Protein AF-0000000086154107 (afdb_homodimer)

Sequence (878 aa):
MSIAVGPAGKVGDGVNAYYVYKVTSDTFSIEPIQVDRRYSDFLWLHTQLAKQCAGYIIPPLPAKVVPLLQGSEFLERRRSGLERFLRKVVEHDELKNTNYFRSFLECSPVELTALKAASQKAETSTSGNGSPGSSSSGALAHMAQKSQQLNSWWGKAYQRMAENDKVKLLAAKAGRDLTGVNTIEDPDFDRVLKYVSELNALVKSMQTRAQNAHKANKLAAGAYCELIECMNTIADVEESLSTSSSTASSDFGAVLALLDTRARLMDSELAEFSESIEYFARWVSAVMNAINVREDRRLTYQAKLAAKGKDANNNASQDVLEAKDEYERVHQRVMTEIQRFQAEKAIEIRRMFAQYAKVQMLCTTEMSEVLTVSNKALEQPVTTQQFTTRFSKTGEPGNNEANEMEEAMRKMDIRKPETTTAVNKVDPEGNEQYSDVCLMSIAVGPAGKVGDGVNAYYVYKVTSDTFSIEPIQVDRRYSDFLWLHTQLAKQCAGYIIPPLPAKVVPLLQGSEFLERRRSGLERFLRKVVEHDELKNTNYFRSFLECSPVELTALKAASQKAETSTSGNGSPGSSSSGALAHMAQKSQQLNSWWGKAYQRMAENDKVKLLAAKAGRDLTGVNTIEDPDFDRVLKYVSELNALVKSMQTRAQNAHKANKLAAGAYCELIECMNTIADVEESLSTSSSTASSDFGAVLALLDTRARLMDSELAEFSESIEYFARWVSAVMNAINVREDRRLTYQAKLAAKGKDANNNASQDVLEAKDEYERVHQRVMTEIQRFQAEKAIEIRRMFAQYAKVQMLCTTEMSEVLTVSNKALEQPVTTQQFTTRFSKTGEPGNNEANEMEEAMRKMDIRKPETTTAVNKVDPEGNEQYSDVCL

Structure (mmCIF, N/CA/C/O backbone):
data_AF-0000000086154107-model_v1
#
loop_
_entity.id
_entity.type
_entity.pdbx_description
1 polymer 'PX domain-containing protein'
#
loop_
_atom_site.group_PDB
_atom_site.id
_atom_site.type_symbol
_atom_site.label_atom_id
_atom_site.label_alt_id
_atom_site.label_comp_id
_atom_site.label_asym_id
_atom_site.label_entity_id
_atom_site.label_seq_id
_atom_site.pdbx_PDB_ins_code
_atom_site.Cartn_x
_atom_site.Cartn_y
_atom_site.Cartn_z
_atom_site.occupancy
_atom_site.B_iso_or_equiv
_atom_site.auth_seq_id
_atom_site.auth_comp_id
_atom_site.auth_asym_id
_atom_site.auth_atom_id
_atom_site.pdbx_PDB_model_num
ATOM 1 N N . MET A 1 1 ? -8.734 -27.547 -32.438 1 66.56 1 MET A N 1
ATOM 2 C CA . MET A 1 1 ? -9.531 -28 -31.312 1 66.56 1 MET A CA 1
ATOM 3 C C . MET A 1 1 ? -9.75 -26.859 -30.312 1 66.56 1 MET A C 1
ATOM 5 O O . MET A 1 1 ? -8.805 -26.141 -29.984 1 66.56 1 MET A O 1
ATOM 9 N N . SER A 1 2 ? -11.117 -26.547 -30.141 1 84.19 2 SER A N 1
ATOM 10 C CA . SER A 1 2 ? -11.445 -25.391 -29.312 1 84.19 2 SER A CA 1
ATOM 11 C C . SER A 1 2 ? -12.227 -25.812 -28.078 1 84.19 2 SER A C 1
ATOM 13 O O . SER A 1 2 ? -13.109 -26.672 -28.156 1 84.19 2 SER A O 1
ATOM 15 N N . ILE A 1 3 ? -11.742 -25.5 -26.859 1 92.56 3 ILE A N 1
ATOM 16 C CA . ILE A 1 3 ? -12.469 -25.766 -25.609 1 92.56 3 ILE A CA 1
ATOM 17 C C . ILE A 1 3 ? -12.672 -24.453 -24.859 1 92.56 3 ILE A C 1
ATOM 19 O O . ILE A 1 3 ? -11.742 -23.656 -24.734 1 92.56 3 ILE A O 1
ATOM 23 N N . ALA A 1 4 ? -13.945 -24.234 -24.469 1 93.62 4 ALA A N 1
ATOM 24 C CA . ALA A 1 4 ? -14.273 -23.031 -23.719 1 93.62 4 ALA A CA 1
ATOM 25 C C . ALA A 1 4 ? -15.195 -23.344 -22.547 1 93.62 4 ALA A C 1
ATOM 27 O O . ALA A 1 4 ? -16.031 -24.25 -22.625 1 93.62 4 ALA A O 1
ATOM 28 N N . VAL A 1 5 ? -14.922 -22.625 -21.453 1 95.75 5 VAL A N 1
ATOM 29 C CA . VAL A 1 5 ? -15.789 -22.719 -20.297 1 95.75 5 VAL A CA 1
ATOM 30 C C . VAL A 1 5 ? -16.562 -21.406 -20.125 1 95.75 5 VAL A C 1
ATOM 32 O O . VAL A 1 5 ? -15.969 -20.344 -20.016 1 95.75 5 VAL A O 1
ATOM 35 N N . GLY A 1 6 ? -17.844 -21.5 -20.125 1 92.94 6 GLY A N 1
ATOM 36 C CA . GLY A 1 6 ? -18.688 -20.328 -20 1 92.94 6 GLY A CA 1
ATOM 37 C C . GLY A 1 6 ? -18.875 -19.875 -18.562 1 92.94 6 GLY A C 1
ATOM 38 O O . GLY A 1 6 ? -18.375 -20.531 -17.641 1 92.94 6 GLY A O 1
ATOM 39 N N . PRO A 1 7 ? -19.609 -18.766 -18.375 1 90.12 7 PRO A N 1
ATOM 40 C CA . PRO A 1 7 ? -19.828 -18.219 -17.031 1 90.12 7 PRO A CA 1
ATOM 41 C C . PRO A 1 7 ? -20.641 -19.156 -16.141 1 90.12 7 PRO A C 1
ATOM 43 O O . PRO A 1 7 ? -21.453 -19.938 -16.641 1 90.12 7 PRO A O 1
ATOM 46 N N . ALA A 1 8 ? -20.406 -18.938 -14.859 1 89.62 8 ALA A N 1
ATOM 47 C CA . ALA A 1 8 ? -21.094 -19.766 -13.875 1 89.62 8 ALA A CA 1
ATOM 48 C C . ALA A 1 8 ? -22.562 -19.406 -13.797 1 89.62 8 ALA A C 1
ATOM 50 O O . ALA A 1 8 ? -22.922 -18.234 -13.789 1 89.62 8 ALA A O 1
ATOM 51 N N . GLY A 1 9 ? -23.344 -20.422 -13.812 1 90.88 9 GLY A N 1
ATOM 52 C CA . GLY A 1 9 ? -24.766 -20.266 -13.555 1 90.88 9 GLY A CA 1
ATOM 53 C C . GLY A 1 9 ? -25.219 -20.922 -12.266 1 90.88 9 GLY A C 1
ATOM 54 O O . GLY A 1 9 ? -24.844 -22.047 -11.977 1 90.88 9 GLY A O 1
ATOM 55 N N . LYS A 1 10 ? -25.906 -20.188 -11.562 1 89.62 10 LYS A N 1
ATOM 56 C CA . LYS A 1 10 ? -26.391 -20.719 -10.289 1 89.62 10 LYS A CA 1
ATOM 57 C C . LYS A 1 10 ? -27.594 -21.625 -10.492 1 89.62 10 LYS A C 1
ATOM 59 O O . LYS A 1 10 ? -28.516 -21.281 -11.242 1 89.62 10 LYS A O 1
ATOM 64 N N . VAL A 1 11 ? -27.547 -22.703 -9.898 1 90.44 11 VAL A N 1
ATOM 65 C CA . VAL A 1 11 ? -28.656 -23.641 -9.953 1 90.44 11 VAL A CA 1
ATOM 66 C C . VAL A 1 11 ? -29.141 -23.953 -8.539 1 90.44 11 VAL A C 1
ATOM 68 O O . VAL A 1 11 ? -28.344 -24.219 -7.645 1 90.44 11 VAL A O 1
ATOM 71 N N . GLY A 1 12 ? -30.359 -23.922 -8.453 1 86.81 12 GLY A N 1
ATOM 72 C CA . GLY A 1 12 ? -30.938 -24.234 -7.164 1 86.81 12 GLY A CA 1
ATOM 73 C C . GLY A 1 12 ? -31.047 -23.031 -6.242 1 86.81 12 GLY A C 1
ATOM 74 O O . GLY A 1 12 ? -30.719 -21.922 -6.633 1 86.81 12 GLY A O 1
ATOM 75 N N . ASP A 1 13 ? -31.75 -23.281 -5.109 1 83.81 13 ASP A N 1
ATOM 76 C CA . ASP A 1 13 ? -31.984 -22.203 -4.145 1 83.81 13 ASP A CA 1
ATOM 77 C C . ASP A 1 13 ? -31.438 -22.594 -2.764 1 83.81 13 ASP A C 1
ATOM 79 O O . ASP A 1 13 ? -31.297 -23.766 -2.451 1 83.81 13 ASP A O 1
ATOM 83 N N . GLY A 1 14 ? -31.078 -21.547 -2.047 1 78.25 14 GLY A N 1
ATOM 84 C CA . GLY A 1 14 ? -30.703 -21.719 -0.652 1 78.25 14 GLY A CA 1
ATOM 85 C C . GLY A 1 14 ? -29.344 -22.375 -0.475 1 78.25 14 GLY A C 1
ATOM 86 O O . GLY A 1 14 ? -28.406 -22.062 -1.206 1 78.25 14 GLY A O 1
ATOM 87 N N . VAL A 1 15 ? -29.266 -23.328 0.514 1 77.69 15 VAL A N 1
ATOM 88 C CA . VAL A 1 15 ? -28 -23.938 0.942 1 77.69 15 VAL A CA 1
ATOM 89 C C . VAL A 1 15 ? -27.562 -25 -0.064 1 77.69 15 VAL A C 1
ATOM 91 O O . VAL A 1 15 ? -26.391 -25.328 -0.161 1 77.69 15 VAL A O 1
ATOM 94 N N . ASN A 1 16 ? -28.516 -25.562 -0.852 1 81.62 16 ASN A N 1
ATOM 95 C CA . ASN A 1 16 ? -28.203 -26.625 -1.789 1 81.62 16 ASN A CA 1
ATOM 96 C C . ASN A 1 16 ? -27.875 -26.078 -3.178 1 81.62 16 ASN A C 1
ATOM 98 O O . ASN A 1 16 ? -27.688 -26.859 -4.121 1 81.62 16 ASN A O 1
ATOM 102 N N . ALA A 1 17 ? -27.75 -24.797 -3.166 1 87.38 17 ALA A N 1
ATOM 103 C CA . ALA A 1 17 ? -27.453 -24.172 -4.457 1 87.38 17 ALA A CA 1
ATOM 104 C C . ALA A 1 17 ? -26.016 -24.453 -4.895 1 87.38 17 ALA A C 1
ATOM 106 O O . ALA A 1 17 ? -25.125 -24.609 -4.055 1 87.38 17 ALA A O 1
ATOM 107 N N . TYR A 1 18 ? -25.891 -24.703 -6.176 1 86.81 18 TYR A N 1
ATOM 108 C CA . TYR A 1 18 ? -24.547 -24.891 -6.707 1 86.81 18 TYR A CA 1
ATOM 109 C C . TYR A 1 18 ? -24.391 -24.188 -8.047 1 86.81 18 TYR A C 1
ATOM 111 O O . TYR A 1 18 ? -25.375 -23.734 -8.633 1 86.81 18 TYR A O 1
ATOM 119 N N . TYR A 1 19 ? -23.141 -24.078 -8.484 1 90.94 19 TYR A N 1
ATOM 120 C CA . TYR A 1 19 ? -22.859 -23.406 -9.75 1 90.94 19 TYR A CA 1
ATOM 121 C C . TYR A 1 19 ? -22.484 -24.406 -10.828 1 90.94 19 TYR A C 1
ATOM 123 O O . TYR A 1 19 ? -21.797 -25.391 -10.555 1 90.94 19 TYR A O 1
ATOM 131 N N . VAL A 1 20 ? -23 -24.094 -11.977 1 94.56 20 VAL A N 1
ATOM 132 C CA . VAL A 1 20 ? -22.719 -24.938 -13.133 1 94.56 20 VAL A CA 1
ATOM 133 C C . VAL A 1 20 ? -22.016 -24.125 -14.211 1 94.56 20 VAL A C 1
ATOM 135 O O . VAL A 1 20 ? -22.312 -22.953 -14.406 1 94.56 20 VAL A O 1
ATOM 138 N N . TYR A 1 21 ? -21.062 -24.766 -14.875 1 96 21 TYR A N 1
ATOM 139 C CA . TYR A 1 21 ? -20.328 -24.156 -15.977 1 96 21 TYR A CA 1
ATOM 140 C C . TYR A 1 21 ? -20.672 -24.828 -17.297 1 96 21 TYR A C 1
ATOM 142 O O . TYR A 1 21 ? -20.719 -26.062 -17.375 1 96 21 TYR A O 1
ATOM 150 N N . LYS A 1 22 ? -20.859 -24 -18.266 1 96.5 22 LYS A N 1
ATOM 151 C CA . LYS A 1 22 ? -21.094 -24.531 -19.609 1 96.5 22 LYS A CA 1
ATOM 152 C C . LYS A 1 22 ? -19.766 -24.766 -20.344 1 96.5 22 LYS A C 1
ATOM 154 O O . LYS A 1 22 ? -19.031 -23.828 -20.609 1 96.5 22 LYS A O 1
ATOM 159 N N . VAL A 1 23 ? -19.547 -26.016 -20.656 1 97.5 23 VAL A N 1
ATOM 160 C CA . VAL A 1 23 ? -18.312 -26.375 -21.359 1 97.5 23 VAL A CA 1
ATOM 161 C C . VAL A 1 23 ? -18.625 -26.656 -22.828 1 97.5 23 VAL A C 1
ATOM 163 O O . VAL A 1 23 ? -19.453 -27.516 -23.141 1 97.5 23 VAL A O 1
ATOM 166 N N . THR A 1 24 ? -17.969 -25.922 -23.688 1 96.06 24 THR A N 1
ATOM 167 C CA . THR A 1 24 ? -18.141 -26.109 -25.125 1 96.06 24 THR A CA 1
ATOM 168 C C . THR A 1 24 ? -16.859 -26.609 -25.766 1 96.06 24 THR A C 1
ATOM 170 O O . THR A 1 24 ? -15.789 -26.031 -25.562 1 96.06 24 THR A O 1
ATOM 173 N N . SER A 1 25 ? -16.969 -27.703 -26.484 1 94.94 25 SER A N 1
ATOM 174 C CA . SER A 1 25 ? -15.766 -28.25 -27.109 1 94.94 25 SER A CA 1
ATOM 175 C C . SER A 1 25 ? -16.078 -28.906 -28.438 1 94.94 25 SER A C 1
ATOM 177 O O . SER A 1 25 ? -17.156 -29.484 -28.609 1 94.94 25 SER A O 1
ATOM 179 N N . ASP A 1 26 ? -15.188 -28.812 -29.391 1 91.81 26 ASP A N 1
ATOM 180 C CA . ASP A 1 26 ? -15.273 -29.5 -30.672 1 91.81 26 ASP A CA 1
ATOM 181 C C . ASP A 1 26 ? -14.117 -30.484 -30.844 1 91.81 26 ASP A C 1
ATOM 183 O O . ASP A 1 26 ? -13.734 -30.797 -31.969 1 91.81 26 ASP A O 1
ATOM 187 N N . THR A 1 27 ? -13.617 -30.938 -29.812 1 87.75 27 THR A N 1
ATOM 188 C CA . THR A 1 27 ? -12.422 -31.766 -29.812 1 87.75 27 THR A CA 1
ATOM 189 C C . THR A 1 27 ? -12.695 -33.094 -30.5 1 87.75 27 THR A C 1
ATOM 191 O O . THR A 1 27 ? -11.859 -33.594 -31.266 1 87.75 27 THR A O 1
ATOM 194 N N . PHE A 1 28 ? -13.828 -33.719 -30.297 1 88.5 28 PHE A N 1
ATOM 195 C CA . PHE A 1 28 ? -14.07 -35.094 -30.781 1 88.5 28 PHE A CA 1
ATOM 196 C C . PHE A 1 28 ? -15.258 -35.125 -31.734 1 88.5 28 PHE A C 1
ATOM 198 O O . PHE A 1 28 ? -15.773 -36.188 -32.062 1 88.5 28 PHE A O 1
ATOM 205 N N . SER A 1 29 ? -15.734 -33.938 -31.969 1 85.94 29 SER A N 1
ATOM 206 C CA . SER A 1 29 ? -16.891 -33.875 -32.844 1 85.94 29 SER A CA 1
ATOM 207 C C . SER A 1 29 ? -16.781 -32.688 -33.812 1 85.94 29 SER A C 1
ATOM 209 O O . SER A 1 29 ? -16.078 -31.719 -33.531 1 85.94 29 SER A O 1
ATOM 211 N N . ILE A 1 30 ? -17.406 -32.812 -34.906 1 85.06 30 ILE A N 1
ATOM 212 C CA . ILE A 1 30 ? -17.406 -31.781 -35.906 1 85.06 30 ILE A CA 1
ATOM 213 C C . ILE A 1 30 ? -18.188 -30.578 -35.438 1 85.06 30 ILE A C 1
ATOM 215 O O . ILE A 1 30 ? -17.75 -29.438 -35.562 1 85.06 30 ILE A O 1
ATOM 219 N N . GLU A 1 31 ? -19.359 -30.969 -34.875 1 89.38 31 GLU A N 1
ATOM 220 C CA . GLU A 1 31 ? -20.141 -29.891 -34.281 1 89.38 31 GLU A CA 1
ATOM 221 C C . GLU A 1 31 ? -19.797 -29.719 -32.781 1 89.38 31 GLU A C 1
ATOM 223 O O . GLU A 1 31 ? -19.625 -30.703 -32.062 1 89.38 31 GLU A O 1
ATOM 228 N N . PRO A 1 32 ? -19.656 -28.469 -32.469 1 91.88 32 PRO A N 1
ATOM 229 C CA . PRO A 1 32 ? -19.344 -28.234 -31.062 1 91.88 32 PRO A CA 1
ATOM 230 C C . PRO A 1 32 ? -20.391 -28.797 -30.109 1 91.88 32 PRO A C 1
ATOM 232 O O . PRO A 1 32 ? -21.594 -28.688 -30.391 1 91.88 32 PRO A O 1
ATOM 235 N N . ILE A 1 33 ? -20 -29.469 -29.094 1 93.69 33 ILE A N 1
ATOM 236 C CA . ILE A 1 33 ? -20.859 -30.016 -28.062 1 93.69 33 ILE A CA 1
ATOM 237 C C . ILE A 1 33 ? -20.781 -29.156 -26.812 1 93.69 33 ILE A C 1
ATOM 239 O O . ILE A 1 33 ? -19.703 -28.703 -26.422 1 93.69 33 ILE A O 1
ATOM 243 N N . GLN A 1 34 ? -21.922 -28.906 -26.266 1 95.94 34 GLN A N 1
ATOM 244 C CA . GLN A 1 34 ? -21.984 -28.125 -25.031 1 95.94 34 GLN A CA 1
ATOM 245 C C . GLN A 1 34 ? -22.562 -28.953 -23.891 1 95.94 34 GLN A C 1
ATOM 247 O O . GLN A 1 34 ? -23.625 -29.578 -24.016 1 95.94 34 GLN A O 1
ATOM 252 N N . VAL A 1 35 ? -21.875 -28.984 -22.797 1 96.81 35 VAL A N 1
ATOM 253 C CA . VAL A 1 35 ? -22.328 -29.75 -21.641 1 96.81 35 VAL A CA 1
ATOM 254 C C . VAL A 1 35 ? -22.234 -28.906 -20.375 1 96.81 35 VAL A C 1
ATOM 256 O O . VAL A 1 35 ? -21.406 -27.984 -20.297 1 96.81 35 VAL A O 1
ATOM 259 N N . ASP A 1 36 ? -23.062 -29.266 -19.359 1 96.5 36 ASP A N 1
ATOM 260 C CA . ASP A 1 36 ? -23.031 -28.609 -18.047 1 96.5 36 ASP A CA 1
ATOM 261 C C . ASP A 1 36 ? -22.172 -29.406 -17.062 1 96.5 36 ASP A C 1
ATOM 263 O O . ASP A 1 36 ? -22.391 -30.609 -16.875 1 96.5 36 ASP A O 1
ATOM 267 N N . ARG A 1 37 ? -21.266 -28.688 -16.5 1 97.69 37 ARG A N 1
ATOM 268 C CA . ARG A 1 37 ? -20.375 -29.344 -15.539 1 97.69 37 ARG A CA 1
ATOM 269 C C . ARG A 1 37 ? -20.281 -28.531 -14.25 1 97.69 37 ARG A C 1
ATOM 271 O O . ARG A 1 37 ? -20.25 -27.297 -14.289 1 97.69 37 ARG A O 1
ATOM 278 N N . ARG A 1 38 ? -20.234 -29.219 -13.133 1 94.38 38 ARG A N 1
ATOM 279 C CA . ARG A 1 38 ? -19.938 -28.609 -11.836 1 94.38 38 ARG A CA 1
ATOM 280 C C . ARG A 1 38 ? -18.469 -28.797 -11.469 1 94.38 38 ARG A C 1
ATOM 282 O O . ARG A 1 38 ? -17.766 -29.578 -12.094 1 94.38 38 ARG A O 1
ATOM 289 N N . TYR A 1 39 ? -18.047 -28.047 -10.469 1 94.19 39 TYR A N 1
ATOM 290 C CA . TYR A 1 39 ? -16.656 -28.172 -10.031 1 94.19 39 TYR A CA 1
ATOM 291 C C . TYR A 1 39 ? -16.344 -29.609 -9.633 1 94.19 39 TYR A C 1
ATOM 293 O O . TYR A 1 39 ? -15.258 -30.125 -9.938 1 94.19 39 TYR A O 1
ATOM 301 N N . SER A 1 40 ? -17.266 -30.266 -9.008 1 93.81 40 SER A N 1
ATOM 302 C CA . SER A 1 40 ? -17.062 -31.641 -8.562 1 93.81 40 SER A CA 1
ATOM 303 C C . SER A 1 40 ? -16.828 -32.562 -9.734 1 93.81 40 SER A C 1
ATOM 305 O O . SER A 1 40 ? -16.125 -33.594 -9.602 1 93.81 40 SER A O 1
ATOM 307 N N . ASP A 1 41 ? -17.359 -32.219 -10.859 1 96.81 41 ASP A N 1
ATOM 308 C CA . ASP A 1 41 ? -17.125 -33.031 -12.062 1 96.81 41 ASP A CA 1
ATOM 309 C C . ASP A 1 41 ? -15.688 -32.875 -12.547 1 96.81 41 ASP A C 1
ATOM 311 O O . ASP A 1 41 ? -15.062 -33.844 -12.969 1 96.81 41 ASP A O 1
ATOM 315 N N . PHE A 1 42 ? -15.242 -31.672 -12.508 1 97.56 42 PHE A N 1
ATOM 316 C CA . PHE A 1 42 ? -13.844 -31.422 -12.867 1 97.56 42 PHE A CA 1
ATOM 317 C C . PHE A 1 42 ? -12.906 -32.188 -11.93 1 97.56 42 PHE A C 1
ATOM 319 O O . PHE A 1 42 ? -11.906 -32.75 -12.367 1 97.56 42 PHE A O 1
ATOM 326 N N . LEU A 1 43 ? -13.273 -32.156 -10.68 1 96.12 43 LEU A N 1
ATOM 327 C CA . LEU A 1 43 ? -12.484 -32.875 -9.688 1 96.12 43 LEU A CA 1
ATOM 328 C C . LEU A 1 43 ? -12.453 -34.375 -9.984 1 96.12 43 LEU A C 1
ATOM 330 O O . LEU A 1 43 ? -11.406 -35 -9.883 1 96.12 43 LEU A O 1
ATOM 334 N N . TRP A 1 44 ? -13.562 -34.875 -10.32 1 96.62 44 TRP A N 1
ATOM 335 C CA . TRP A 1 44 ? -13.664 -36.281 -10.703 1 96.62 44 TRP A CA 1
ATOM 336 C C . TRP A 1 44 ? -12.758 -36.594 -11.898 1 96.62 44 TRP A C 1
ATOM 338 O O . TRP A 1 44 ? -12.008 -37.562 -11.883 1 96.62 44 TRP A O 1
ATOM 348 N N . LEU A 1 45 ? -12.875 -35.75 -12.906 1 97.62 45 LEU A N 1
ATOM 349 C CA . LEU A 1 45 ? -12.047 -35.969 -14.094 1 97.62 45 LEU A CA 1
ATOM 350 C C . LEU A 1 45 ? -10.57 -35.938 -13.734 1 97.62 45 LEU A C 1
ATOM 352 O O . LEU A 1 45 ? -9.812 -36.812 -14.172 1 97.62 45 LEU A O 1
ATOM 356 N N . HIS A 1 46 ? -10.195 -34.969 -12.969 1 97.31 46 HIS A N 1
ATOM 357 C CA . HIS A 1 46 ? -8.812 -34.844 -12.547 1 97.31 46 HIS A CA 1
ATOM 358 C C . HIS A 1 46 ? -8.336 -36.094 -11.844 1 97.31 46 HIS A C 1
ATOM 360 O O . HIS A 1 46 ? -7.242 -36.594 -12.125 1 97.31 46 HIS A O 1
ATOM 366 N N . THR A 1 47 ? -9.133 -36.656 -10.977 1 95.31 47 THR A N 1
ATOM 367 C CA . THR A 1 47 ? -8.805 -37.875 -10.219 1 95.31 47 THR A CA 1
ATOM 368 C C . THR A 1 47 ? -8.672 -39.062 -11.148 1 95.31 47 THR A C 1
ATOM 370 O O . THR A 1 47 ? -7.742 -39.875 -11 1 95.31 47 THR A O 1
ATOM 373 N N . GLN A 1 48 ? -9.57 -39.156 -12.094 1 95.38 48 GLN A N 1
ATOM 374 C CA . GLN A 1 48 ? -9.531 -40.281 -13.031 1 95.38 48 GLN A CA 1
ATOM 375 C C . GLN A 1 48 ? -8.297 -40.219 -13.914 1 95.38 48 GLN A C 1
ATOM 377 O O . GLN A 1 48 ? -7.664 -41.25 -14.188 1 95.38 48 GLN A O 1
ATOM 382 N N . LEU A 1 49 ? -7.992 -38.969 -14.344 1 96.38 49 LEU A N 1
ATOM 383 C CA . LEU A 1 49 ? -6.793 -38.781 -15.156 1 96.38 49 LEU A CA 1
ATOM 384 C C . LEU A 1 49 ? -5.543 -39.156 -14.367 1 96.38 49 LEU A C 1
ATOM 386 O O . LEU A 1 49 ? -4.637 -39.812 -14.898 1 96.38 49 LEU A O 1
ATOM 390 N N . ALA A 1 50 ? -5.508 -38.812 -13.117 1 94.06 50 ALA A N 1
ATOM 391 C CA . ALA A 1 50 ? -4.363 -39.125 -12.266 1 94.06 50 ALA A CA 1
ATOM 392 C C . ALA A 1 50 ? -4.191 -40.625 -12.094 1 94.06 50 ALA A C 1
ATOM 394 O O . ALA A 1 50 ? -3.066 -41.125 -12.062 1 94.06 50 ALA A O 1
ATOM 395 N N . LYS A 1 51 ? -5.234 -41.375 -12.031 1 91.31 51 LYS A N 1
ATOM 396 C CA . LYS A 1 51 ? -5.207 -42.844 -11.844 1 91.31 51 LYS A CA 1
ATOM 397 C C . LYS A 1 51 ? -4.809 -43.562 -13.141 1 91.31 51 LYS A C 1
ATOM 399 O O . LYS A 1 51 ? -3.977 -44.469 -13.117 1 91.31 51 LYS A O 1
ATOM 404 N N . GLN A 1 52 ? -5.371 -43.062 -14.219 1 92.12 52 GLN A N 1
ATOM 405 C CA . GLN A 1 52 ? -5.188 -43.75 -15.5 1 92.12 52 GLN A CA 1
ATOM 406 C C . GLN A 1 52 ? -3.824 -43.406 -16.109 1 92.12 52 GLN A C 1
ATOM 408 O O . GLN A 1 52 ? -3.275 -44.188 -16.875 1 92.12 52 GLN A O 1
ATOM 413 N N . CYS A 1 53 ? -3.365 -42.25 -15.781 1 93.19 53 CYS A N 1
ATOM 414 C CA . CYS A 1 53 ? -2.166 -41.75 -16.438 1 93.19 53 CYS A CA 1
ATOM 415 C C . CYS A 1 53 ? -1.042 -41.531 -15.43 1 93.19 53 CYS A C 1
ATOM 417 O O . CYS A 1 53 ? -0.504 -40.406 -15.328 1 93.19 53 CYS A O 1
ATOM 419 N N . ALA A 1 54 ? -0.643 -42.625 -14.852 1 92.06 54 ALA A N 1
ATOM 420 C CA . ALA A 1 54 ? 0.442 -42.562 -13.875 1 92.06 54 ALA A CA 1
ATOM 421 C C . ALA A 1 54 ? 1.73 -42.062 -14.523 1 92.06 54 ALA A C 1
ATOM 423 O O . ALA A 1 54 ? 2.115 -42.531 -15.602 1 92.06 54 ALA A O 1
ATOM 424 N N . GLY A 1 55 ? 2.373 -41.094 -13.898 1 93.88 55 GLY A N 1
ATOM 425 C CA . GLY A 1 55 ? 3.645 -40.594 -14.383 1 93.88 55 GLY A CA 1
ATOM 426 C C . GLY A 1 55 ? 3.51 -39.281 -15.164 1 93.88 55 GLY A C 1
ATOM 427 O O . GLY A 1 55 ? 4.492 -38.562 -15.359 1 93.88 55 GLY A O 1
ATOM 428 N N . TYR A 1 56 ? 2.357 -39.031 -15.688 1 96.06 56 TYR A N 1
ATOM 429 C CA . TYR A 1 56 ? 2.137 -37.781 -16.391 1 96.06 56 TYR A CA 1
ATOM 430 C C . TYR A 1 56 ? 1.831 -36.656 -15.406 1 96.06 56 TYR A C 1
ATOM 432 O O . TYR A 1 56 ? 1.302 -36.906 -14.32 1 96.06 56 TYR A O 1
ATOM 440 N N . ILE A 1 57 ? 2.174 -35.469 -15.781 1 97.06 57 ILE A N 1
ATOM 441 C CA . ILE A 1 57 ? 1.822 -34.312 -15 1 97.06 57 ILE A CA 1
ATOM 442 C C . ILE A 1 57 ? 0.399 -33.875 -15.336 1 97.06 57 ILE A C 1
ATOM 444 O O . ILE A 1 57 ? 0.134 -33.375 -16.438 1 97.06 57 ILE A O 1
ATOM 448 N N . ILE A 1 58 ? -0.453 -34.031 -14.398 1 97 58 ILE A N 1
ATOM 449 C CA . ILE A 1 58 ? -1.839 -33.625 -14.602 1 97 58 ILE A CA 1
ATOM 450 C C . ILE A 1 58 ? -1.993 -32.125 -14.281 1 97 58 ILE A C 1
ATOM 452 O O . ILE A 1 58 ? -1.658 -31.688 -13.18 1 97 58 ILE A O 1
ATOM 456 N N . PRO A 1 59 ? -2.5 -31.375 -15.234 1 95.81 59 PRO A N 1
ATOM 457 C CA . PRO A 1 59 ? -2.693 -29.953 -14.953 1 95.81 59 PRO A CA 1
ATOM 458 C C . PRO A 1 59 ? -3.561 -29.703 -13.719 1 95.81 59 PRO A C 1
ATOM 460 O O . PRO A 1 59 ? -4.527 -30.438 -13.492 1 95.81 59 PRO A O 1
ATOM 463 N N . PRO A 1 60 ? -3.193 -28.734 -12.953 1 95.44 60 PRO A N 1
ATOM 464 C CA . PRO A 1 60 ? -3.918 -28.531 -11.703 1 95.44 60 PRO A CA 1
ATOM 465 C C . PRO A 1 60 ? -5.262 -27.828 -11.906 1 95.44 60 PRO A C 1
ATOM 467 O O . PRO A 1 60 ? -5.422 -27.062 -12.859 1 95.44 60 PRO A O 1
ATOM 470 N N . LEU A 1 61 ? -6.125 -28.094 -10.984 1 94.81 61 LEU A N 1
ATOM 471 C CA . LEU A 1 61 ? -7.406 -27.406 -10.891 1 94.81 61 LEU A CA 1
ATOM 472 C C . LEU A 1 61 ? -7.309 -26.203 -9.953 1 94.81 61 LEU A C 1
ATOM 474 O O . LEU A 1 61 ? -6.434 -26.156 -9.086 1 94.81 61 LEU A O 1
ATOM 478 N N . PRO A 1 62 ? -8.242 -25.234 -10.25 1 91.38 62 PRO A N 1
ATOM 479 C CA . PRO A 1 62 ? -8.328 -24.172 -9.234 1 91.38 62 PRO A CA 1
ATOM 480 C C . PRO A 1 62 ? -8.68 -24.719 -7.855 1 91.38 62 PRO A C 1
ATOM 482 O O . PRO A 1 62 ? -9.266 -25.797 -7.742 1 91.38 62 PRO A O 1
ATOM 485 N N . ALA A 1 63 ? -8.258 -23.953 -6.836 1 83.56 63 ALA A N 1
ATOM 486 C CA . ALA A 1 63 ? -8.438 -24.406 -5.465 1 83.56 63 ALA A CA 1
ATOM 487 C C . ALA A 1 63 ? -9.922 -24.484 -5.102 1 83.56 63 ALA A C 1
ATOM 489 O O . ALA A 1 63 ? -10.719 -23.672 -5.582 1 83.56 63 ALA A O 1
ATOM 490 N N . LYS A 1 64 ? -10.133 -25.469 -4.297 1 78.25 64 LYS A N 1
ATOM 491 C CA . LYS A 1 64 ? -11.484 -25.594 -3.768 1 78.25 64 LYS A CA 1
ATOM 492 C C . LYS A 1 64 ? -11.734 -24.578 -2.66 1 78.25 64 LYS A C 1
ATOM 494 O O . LYS A 1 64 ? -10.898 -24.391 -1.778 1 78.25 64 LYS A O 1
ATOM 499 N N . VAL A 1 65 ? -12.5 -23.531 -2.949 1 69 65 VAL A N 1
ATOM 500 C CA . VAL A 1 65 ? -12.734 -22.516 -1.927 1 69 65 VAL A CA 1
ATOM 501 C C . VAL A 1 65 ? -14.078 -22.75 -1.249 1 69 65 VAL A C 1
ATOM 503 O O . VAL A 1 65 ? -14.992 -23.312 -1.856 1 69 65 VAL A O 1
ATOM 506 N N . VAL A 1 66 ? -13.977 -22.312 0.057 1 59.59 66 VAL A N 1
ATOM 507 C CA . VAL A 1 66 ? -15.172 -22.453 0.88 1 59.59 66 VAL A CA 1
ATOM 508 C C . VAL A 1 66 ? -16.25 -21.484 0.392 1 59.59 66 VAL A C 1
ATOM 510 O O . VAL A 1 66 ? -15.945 -20.359 -0.024 1 59.59 66 VAL A O 1
ATOM 513 N N . PRO A 1 67 ? -17.391 -21.875 0.287 1 56.28 67 PRO A N 1
ATOM 514 C CA . PRO A 1 67 ? -18.594 -21.266 -0.295 1 56.28 67 PRO A CA 1
ATOM 515 C C . PRO A 1 67 ? -18.781 -19.812 0.129 1 56.28 67 PRO A C 1
ATOM 517 O O . PRO A 1 67 ? -19.328 -19.016 -0.634 1 56.28 67 PRO A O 1
ATOM 520 N N . LEU A 1 68 ? -18.344 -19.422 1.253 1 56.28 68 LEU A N 1
ATOM 521 C CA . LEU A 1 68 ? -18.766 -18.094 1.695 1 56.28 68 LEU A CA 1
ATOM 522 C C . LEU A 1 68 ? -18.188 -17.016 0.797 1 56.28 68 LEU A C 1
ATOM 524 O O . LEU A 1 68 ? -18.688 -15.883 0.758 1 56.28 68 LEU A O 1
ATOM 528 N N . LEU A 1 69 ? -17.312 -17.312 0.009 1 55.41 69 LEU A N 1
ATOM 529 C CA . LEU A 1 69 ? -16.578 -16.266 -0.681 1 55.41 69 LEU A CA 1
ATOM 530 C C . LEU A 1 69 ? -16.938 -16.219 -2.16 1 55.41 69 LEU A C 1
ATOM 532 O O . LEU A 1 69 ? -16.125 -15.828 -2.996 1 55.41 69 LEU A O 1
ATOM 536 N N . GLN A 1 70 ? -18.188 -16.516 -2.49 1 62.53 70 GLN A N 1
ATOM 537 C CA . GLN A 1 70 ? -18.453 -16.75 -3.908 1 62.53 70 GLN A CA 1
ATOM 538 C C . GLN A 1 70 ? -19 -15.484 -4.578 1 62.53 70 GLN A C 1
ATOM 540 O O . GLN A 1 70 ? -20.156 -15.461 -5.008 1 62.53 70 GLN A O 1
ATOM 545 N N . GLY A 1 71 ? -18.125 -14.422 -4.559 1 73.62 71 GLY A N 1
ATOM 546 C CA . GLY A 1 71 ? -18.484 -13.266 -5.359 1 73.62 71 GLY A CA 1
ATOM 547 C C . GLY A 1 71 ? -18.156 -13.438 -6.832 1 73.62 71 GLY A C 1
ATOM 548 O O . GLY A 1 71 ? -17.656 -14.484 -7.246 1 73.62 71 GLY A O 1
ATOM 549 N N . SER A 1 72 ? -18.688 -12.531 -7.602 1 79.31 72 SER A N 1
ATOM 550 C CA . SER A 1 72 ? -18.547 -12.562 -9.055 1 79.31 72 SER A CA 1
ATOM 551 C C . SER A 1 72 ? -17.078 -12.719 -9.461 1 79.31 72 SER A C 1
ATOM 553 O O . SER A 1 72 ? -16.766 -13.445 -10.414 1 79.31 72 SER A O 1
ATOM 555 N N . GLU A 1 73 ? -16.219 -12.18 -8.719 1 77.38 73 GLU A N 1
ATOM 556 C CA . GLU A 1 73 ? -14.797 -12.25 -9.031 1 77.38 73 GLU A CA 1
ATOM 557 C C . GLU A 1 73 ? -14.25 -13.656 -8.805 1 77.38 73 GLU A C 1
ATOM 559 O O . GLU A 1 73 ? -13.453 -14.156 -9.609 1 77.38 73 GLU A O 1
ATOM 564 N N . PHE A 1 74 ? -14.75 -14.203 -7.832 1 82.69 74 PHE A N 1
ATOM 565 C CA . PHE A 1 74 ? -14.328 -15.562 -7.512 1 82.69 74 PHE A CA 1
ATOM 566 C C . PHE A 1 74 ? -14.758 -16.531 -8.602 1 82.69 74 PHE A C 1
ATOM 568 O O . PHE A 1 74 ? -13.961 -17.359 -9.055 1 82.69 74 PHE A O 1
ATOM 575 N N . LEU A 1 75 ? -15.961 -16.422 -9.016 1 86.38 75 LEU A N 1
ATOM 576 C CA . LEU A 1 75 ? -16.516 -17.328 -10.008 1 86.38 75 LEU A CA 1
ATOM 577 C C . LEU A 1 75 ? -15.773 -17.203 -11.336 1 86.38 75 LEU A C 1
ATOM 579 O O . LEU A 1 75 ? -15.539 -18.203 -12.023 1 86.38 75 LEU A O 1
ATOM 583 N N . GLU A 1 76 ? -15.438 -16.016 -11.594 1 86.81 76 GLU A N 1
ATOM 584 C CA . GLU A 1 76 ? -14.711 -15.789 -12.836 1 86.81 76 GLU A CA 1
ATOM 585 C C . GLU A 1 76 ? -13.297 -16.359 -12.766 1 86.81 76 GLU A C 1
ATOM 587 O O . GLU A 1 76 ? -12.805 -16.938 -13.734 1 86.81 76 GLU A O 1
ATOM 592 N N . ARG A 1 77 ? -12.656 -16.219 -11.695 1 84.62 77 ARG A N 1
ATOM 593 C CA . ARG A 1 77 ? -11.336 -16.812 -11.5 1 84.62 77 ARG A CA 1
ATOM 594 C C . ARG A 1 77 ? -11.391 -18.328 -11.602 1 84.62 77 ARG A C 1
ATOM 596 O O . ARG A 1 77 ? -10.516 -18.953 -12.211 1 84.62 77 ARG A O 1
ATOM 603 N N . ARG A 1 78 ? -12.406 -18.828 -11 1 89.25 78 ARG A N 1
ATOM 604 C CA . ARG A 1 78 ? -12.586 -20.266 -11.078 1 89.25 78 ARG A CA 1
ATOM 605 C C . ARG A 1 78 ? -12.844 -20.719 -12.508 1 89.25 78 ARG A C 1
ATOM 607 O O . ARG A 1 78 ? -12.242 -21.688 -12.977 1 89.25 78 ARG A O 1
ATOM 614 N N . ARG A 1 79 ? -13.773 -20.062 -13.148 1 92.12 79 ARG A N 1
ATOM 615 C CA . ARG A 1 79 ? -14.078 -20.359 -14.547 1 92.12 79 ARG A CA 1
ATOM 616 C C . ARG A 1 79 ? -12.812 -20.391 -15.391 1 92.12 79 ARG A C 1
ATOM 618 O O . ARG A 1 79 ? -12.594 -21.328 -16.156 1 92.12 79 ARG A O 1
ATOM 625 N N . SER A 1 80 ? -11.969 -19.344 -15.227 1 89.69 80 SER A N 1
ATOM 626 C CA . SER A 1 80 ? -10.727 -19.219 -15.977 1 89.69 80 SER A CA 1
ATOM 627 C C . SER A 1 80 ? -9.789 -20.391 -15.672 1 89.69 80 SER A C 1
ATOM 629 O O . SER A 1 80 ? -9.148 -20.938 -16.578 1 89.69 80 SER A O 1
ATOM 631 N N . GLY A 1 81 ? -9.711 -20.75 -14.43 1 91.69 81 GLY A N 1
ATOM 632 C CA . GLY A 1 81 ? -8.883 -21.875 -14.023 1 91.69 81 GLY A CA 1
ATOM 633 C C . GLY A 1 81 ? -9.352 -23.203 -14.586 1 91.69 81 GLY A C 1
ATOM 634 O O . GLY A 1 81 ? -8.547 -24.047 -15 1 91.69 81 GLY A O 1
ATOM 635 N N . LEU A 1 82 ? -10.625 -23.391 -14.641 1 95.06 82 LEU A N 1
ATOM 636 C CA . LEU A 1 82 ? -11.195 -24.609 -15.188 1 95.06 82 LEU A CA 1
ATOM 637 C C . LEU A 1 82 ? -10.938 -24.703 -16.688 1 95.06 82 LEU A C 1
ATOM 639 O O . LEU A 1 82 ? -10.625 -25.781 -17.188 1 95.06 82 LEU A O 1
ATOM 643 N N . GLU A 1 83 ? -11.094 -23.594 -17.281 1 94.44 83 GLU A N 1
ATOM 644 C CA . GLU A 1 83 ? -10.82 -23.562 -18.719 1 94.44 83 GLU A CA 1
ATOM 645 C C . GLU A 1 83 ? -9.352 -23.891 -19 1 94.44 83 GLU A C 1
ATOM 647 O O . GLU A 1 83 ? -9.047 -24.641 -19.922 1 94.44 83 GLU A O 1
ATOM 652 N N . ARG A 1 84 ? -8.492 -23.359 -18.234 1 91.5 84 ARG A N 1
ATOM 653 C CA . ARG A 1 84 ? -7.066 -23.625 -18.391 1 91.5 84 ARG A CA 1
ATOM 654 C C . ARG A 1 84 ? -6.762 -25.109 -18.203 1 91.5 84 ARG A C 1
ATOM 656 O O . ARG A 1 84 ? -5.965 -25.688 -18.953 1 91.5 84 ARG A O 1
ATOM 663 N N . PHE A 1 85 ? -7.348 -25.672 -17.234 1 95.75 85 PHE A N 1
ATOM 664 C CA . PHE A 1 85 ? -7.191 -27.109 -17 1 95.75 85 PHE A CA 1
ATOM 665 C C . PHE A 1 85 ? -7.559 -27.906 -18.234 1 95.75 85 PHE A C 1
ATOM 667 O O . PHE A 1 85 ? -6.766 -28.719 -18.719 1 95.75 85 PHE A O 1
ATOM 674 N N . LEU A 1 86 ? -8.672 -27.641 -18.812 1 96.19 86 LEU A N 1
ATOM 675 C CA . LEU A 1 86 ? -9.156 -28.391 -19.953 1 96.19 86 LEU A CA 1
ATOM 676 C C . LEU A 1 86 ? -8.281 -28.141 -21.188 1 96.19 86 LEU A C 1
ATOM 678 O O . LEU A 1 86 ? -8.031 -29.062 -21.969 1 96.19 86 LEU A O 1
ATOM 682 N N . ARG A 1 87 ? -7.867 -26.984 -21.312 1 92.38 87 ARG A N 1
ATOM 683 C CA . ARG A 1 87 ? -7.023 -26.641 -22.453 1 92.38 87 ARG A CA 1
ATOM 684 C C . ARG A 1 87 ? -5.68 -27.359 -22.359 1 92.38 87 ARG A C 1
ATOM 686 O O . ARG A 1 87 ? -5.164 -27.828 -23.375 1 92.38 87 ARG A O 1
ATOM 693 N N . LYS A 1 88 ? -5.137 -27.438 -21.219 1 92.56 88 LYS A N 1
ATOM 694 C CA . LYS A 1 88 ? -3.873 -28.156 -21.047 1 92.56 88 LYS A CA 1
ATOM 695 C C . LYS A 1 88 ? -4.043 -29.641 -21.312 1 92.56 88 LYS A C 1
ATOM 697 O O . LYS A 1 88 ? -3.158 -30.281 -21.875 1 92.56 88 LYS A O 1
ATOM 702 N N . VAL A 1 89 ? -5.141 -30.156 -20.906 1 95.12 89 VAL A N 1
ATOM 703 C CA . VAL A 1 89 ? -5.406 -31.578 -21.109 1 95.12 89 VAL A CA 1
ATOM 704 C C . VAL A 1 89 ? -5.543 -31.875 -22.609 1 95.12 89 VAL A C 1
ATOM 706 O O . VAL A 1 89 ? -4.953 -32.844 -23.109 1 95.12 89 VAL A O 1
ATOM 709 N N . VAL A 1 90 ? -6.258 -31.047 -23.297 1 93.5 90 VAL A N 1
ATOM 710 C CA . VAL A 1 90 ? -6.543 -31.297 -24.703 1 93.5 90 VAL A CA 1
ATOM 711 C C . VAL A 1 90 ? -5.266 -31.125 -25.531 1 93.5 90 VAL A C 1
ATOM 713 O O . VAL A 1 90 ? -5.109 -31.75 -26.578 1 93.5 90 VAL A O 1
ATOM 716 N N . GLU A 1 91 ? -4.34 -30.375 -25.047 1 89.25 91 GLU A N 1
ATOM 717 C CA . GLU A 1 91 ? -3.088 -30.125 -25.766 1 89.25 91 GLU A CA 1
ATOM 718 C C . GLU A 1 91 ? -2.074 -31.234 -25.5 1 89.25 91 GLU A C 1
ATOM 720 O O . GLU A 1 91 ? -1.078 -31.344 -26.219 1 89.25 91 GLU A O 1
ATOM 725 N N . HIS A 1 92 ? -2.324 -31.984 -24.5 1 92 92 HIS A N 1
ATOM 726 C CA . HIS A 1 92 ? -1.423 -33.062 -24.156 1 92 92 HIS A CA 1
ATOM 727 C C . HIS A 1 92 ? -1.704 -34.312 -25 1 92 92 HIS A C 1
ATOM 729 O O . HIS A 1 92 ? -2.857 -34.719 -25.141 1 92 92 HIS A O 1
ATOM 735 N N . ASP A 1 93 ? -0.696 -34.906 -25.531 1 90 93 ASP A N 1
ATOM 736 C CA . ASP A 1 93 ? -0.812 -36 -26.5 1 90 93 ASP A CA 1
ATOM 737 C C . ASP A 1 93 ? -1.435 -37.25 -25.875 1 90 93 ASP A C 1
ATOM 739 O O . ASP A 1 93 ? -2.158 -38 -26.547 1 90 93 ASP A O 1
ATOM 743 N N . GLU A 1 94 ? -1.181 -37.469 -24.656 1 92.25 94 GLU A N 1
ATOM 744 C CA . GLU A 1 94 ? -1.647 -38.688 -24 1 92.25 94 GLU A CA 1
ATOM 745 C C . GLU A 1 94 ? -2.934 -38.469 -23.219 1 92.25 94 GLU A C 1
ATOM 747 O O . GLU A 1 94 ? -3.877 -39.25 -23.297 1 92.25 94 GLU A O 1
ATOM 752 N N . LEU A 1 95 ? -3.031 -37.375 -22.562 1 94.62 95 LEU A N 1
ATOM 753 C CA . LEU A 1 95 ? -4.172 -37.094 -21.688 1 94.62 95 LEU A CA 1
ATOM 754 C C . LEU A 1 95 ? -5.441 -36.906 -22.516 1 94.62 95 LEU A C 1
ATOM 756 O O . LEU A 1 95 ? -6.535 -37.25 -22.078 1 94.62 95 LEU A O 1
ATOM 760 N N . LYS A 1 96 ? -5.332 -36.344 -23.672 1 93.44 96 LYS A N 1
ATOM 761 C CA . LYS A 1 96 ? -6.484 -36.031 -24.516 1 93.44 96 LYS A CA 1
ATOM 762 C C . LYS A 1 96 ? -7.203 -37.281 -24.969 1 93.44 96 LYS A C 1
ATOM 764 O O . LYS A 1 96 ? -8.391 -37.25 -25.312 1 93.44 96 LYS A O 1
ATOM 769 N N . ASN A 1 97 ? -6.488 -38.344 -24.969 1 92.56 97 ASN A N 1
ATOM 770 C CA . ASN A 1 97 ? -7.016 -39.562 -25.578 1 92.56 97 ASN A CA 1
ATOM 771 C C . ASN A 1 97 ? -7.629 -40.5 -24.547 1 92.56 97 ASN A C 1
ATOM 773 O O . ASN A 1 97 ? -8.023 -41.625 -24.859 1 92.56 97 ASN A O 1
ATOM 777 N N . THR A 1 98 ? -7.777 -40.031 -23.359 1 94.5 98 THR A N 1
ATOM 778 C CA . THR A 1 98 ? -8.359 -40.875 -22.328 1 94.5 98 THR A CA 1
ATOM 779 C C . THR A 1 98 ? -9.875 -40.969 -22.484 1 94.5 98 THR A C 1
ATOM 781 O O . THR A 1 98 ? -10.508 -40 -22.938 1 94.5 98 THR A O 1
ATOM 784 N N . ASN A 1 99 ? -10.445 -42.125 -22.141 1 94.69 99 ASN A N 1
ATOM 785 C CA . ASN A 1 99 ? -11.883 -42.344 -22.25 1 94.69 99 ASN A CA 1
ATOM 786 C C . ASN A 1 99 ? -12.664 -41.438 -21.328 1 94.69 99 ASN A C 1
ATOM 788 O O . ASN A 1 99 ? -13.75 -40.969 -21.672 1 94.69 99 ASN A O 1
ATOM 792 N N . TYR A 1 100 ? -12.125 -41.156 -20.188 1 95.69 100 TYR A N 1
ATOM 793 C CA . TYR A 1 100 ? -12.828 -40.344 -19.234 1 95.69 100 TYR A CA 1
ATOM 794 C C . TYR A 1 100 ? -12.867 -38.875 -19.688 1 95.69 100 TYR A C 1
ATOM 796 O O . TYR A 1 100 ? -13.844 -38.156 -19.453 1 95.69 100 TYR A O 1
ATOM 804 N N . PHE A 1 101 ? -11.797 -38.406 -20.344 1 97.25 101 PHE A N 1
ATOM 805 C CA . PHE A 1 101 ? -11.797 -37.062 -20.875 1 97.25 101 PHE A CA 1
ATOM 806 C C . PHE A 1 101 ? -12.859 -36.906 -21.953 1 97.25 101 PHE A C 1
ATOM 808 O O . PHE A 1 101 ? -13.609 -35.906 -21.953 1 97.25 101 PHE A O 1
ATOM 815 N N . ARG A 1 102 ? -12.953 -37.844 -22.75 1 95.38 102 ARG A N 1
ATOM 816 C CA . ARG A 1 102 ? -13.969 -37.812 -23.797 1 95.38 102 ARG A CA 1
ATOM 817 C C . ARG A 1 102 ? -15.375 -37.812 -23.203 1 95.38 102 ARG A C 1
ATOM 819 O O . ARG A 1 102 ? -16.234 -37.031 -23.609 1 95.38 102 ARG A O 1
ATOM 826 N N . SER A 1 103 ? -15.586 -38.719 -22.25 1 96.12 103 SER A N 1
ATOM 827 C CA . SER A 1 103 ? -16.891 -38.812 -21.594 1 96.12 103 SER A CA 1
ATOM 828 C C . SER A 1 103 ? -17.25 -37.5 -20.906 1 96.12 103 SER A C 1
ATOM 830 O O . SER A 1 103 ? -18.406 -37.062 -20.922 1 96.12 103 SER A O 1
ATOM 832 N N . PHE A 1 104 ? -16.281 -36.906 -20.344 1 97.69 104 PHE A N 1
ATOM 833 C CA . PHE A 1 104 ? -16.484 -35.656 -19.656 1 97.69 104 PHE A CA 1
ATOM 834 C C . PHE A 1 104 ? -17 -34.594 -20.625 1 97.69 104 PHE A C 1
ATOM 836 O O . PHE A 1 104 ? -17.875 -33.781 -20.266 1 97.69 104 PHE A O 1
ATOM 843 N N . LEU A 1 105 ? -16.469 -34.5 -21.844 1 96.5 105 LEU A N 1
ATOM 844 C CA . LEU A 1 105 ? -16.781 -33.469 -22.812 1 96.5 105 LEU A CA 1
ATOM 845 C C . LEU A 1 105 ? -18.094 -33.781 -23.547 1 96.5 105 LEU A C 1
ATOM 847 O O . LEU A 1 105 ? -18.703 -32.906 -24.125 1 96.5 105 LEU A O 1
ATOM 851 N N . GLU A 1 106 ? -18.5 -35.062 -23.453 1 95 106 GLU A N 1
ATOM 852 C CA . GLU A 1 106 ? -19.578 -35.438 -24.359 1 95 106 GLU A CA 1
ATOM 853 C C . GLU A 1 106 ? -20.812 -35.906 -23.594 1 95 106 GLU A C 1
ATOM 855 O O . GLU A 1 106 ? -21.938 -35.781 -24.062 1 95 106 GLU A O 1
ATOM 860 N N . CYS A 1 107 ? -20.625 -36.5 -22.453 1 94.88 107 CYS A N 1
ATOM 861 C CA . CYS A 1 107 ? -21.734 -37.094 -21.719 1 94.88 107 CYS A CA 1
ATOM 862 C C . CYS A 1 107 ? -22.672 -36.031 -21.172 1 94.88 107 CYS A C 1
ATOM 864 O O . CYS A 1 107 ? -22.219 -34.969 -20.734 1 94.88 107 CYS A O 1
ATOM 866 N N . SER A 1 108 ? -23.969 -36.344 -21.172 1 95 108 SER A N 1
ATOM 867 C CA . SER A 1 108 ? -24.938 -35.531 -20.438 1 95 108 SER A CA 1
ATOM 868 C C . SER A 1 108 ? -24.703 -35.594 -18.938 1 95 108 SER A C 1
ATOM 870 O O . SER A 1 108 ? -24 -36.5 -18.453 1 95 108 SER A O 1
ATOM 872 N N . PRO A 1 109 ? -25.266 -34.656 -18.234 1 94.12 109 PRO A N 1
ATOM 873 C CA . PRO A 1 109 ? -25.094 -34.688 -16.781 1 94.12 109 PRO A CA 1
ATOM 874 C C . PRO A 1 109 ? -25.547 -36 -16.156 1 94.12 109 PRO A C 1
ATOM 876 O O . PRO A 1 109 ? -24.891 -36.531 -15.25 1 94.12 109 PRO A O 1
ATOM 879 N N . VAL A 1 110 ? -26.609 -36.562 -16.672 1 93.62 110 VAL A N 1
ATOM 880 C CA . VAL A 1 110 ? -27.141 -37.844 -16.156 1 93.62 110 VAL A CA 1
ATOM 881 C C . VAL A 1 110 ? -26.172 -38.969 -16.484 1 93.62 110 VAL A C 1
ATOM 883 O O . VAL A 1 110 ? -25.875 -39.812 -15.625 1 93.62 110 VAL A O 1
ATOM 886 N N . GLU A 1 111 ? -25.672 -39 -17.688 1 94.88 111 GLU A N 1
ATOM 887 C CA . GLU A 1 111 ? -24.734 -40.031 -18.125 1 94.88 111 GLU A CA 1
ATOM 888 C C . GLU A 1 111 ? -23.438 -39.938 -17.328 1 94.88 111 GLU A C 1
ATOM 890 O O . GLU A 1 111 ? -22.859 -40.969 -16.969 1 94.88 111 GLU A O 1
ATOM 895 N N . LEU A 1 112 ? -23.031 -38.75 -17.094 1 95.69 112 LEU A N 1
ATOM 896 C CA . LEU A 1 112 ? -21.781 -38.562 -16.359 1 95.69 112 LEU A CA 1
ATOM 897 C C . LEU A 1 112 ? -21.938 -39.062 -14.922 1 95.69 112 LEU A C 1
ATOM 899 O O . LEU A 1 112 ? -21 -39.625 -14.352 1 95.69 112 LEU A O 1
ATOM 903 N N . THR A 1 113 ? -23.047 -38.781 -14.297 1 94.25 113 THR A N 1
ATOM 904 C CA . THR A 1 113 ? -23.312 -39.25 -12.945 1 94.25 113 THR A CA 1
ATOM 905 C C . THR A 1 113 ? -23.25 -40.75 -12.867 1 94.25 113 THR A C 1
ATOM 907 O O . THR A 1 113 ? -22.703 -41.312 -11.914 1 94.25 113 THR A O 1
ATOM 910 N N . ALA A 1 114 ? -23.75 -41.375 -13.883 1 93.75 114 ALA A N 1
ATOM 911 C CA . ALA A 1 114 ? -23.703 -42.812 -13.953 1 93.75 114 ALA A CA 1
ATOM 912 C C . ALA A 1 114 ? -22.266 -43.312 -14.094 1 93.75 114 ALA A C 1
ATOM 914 O O . ALA A 1 114 ? -21.875 -44.312 -13.461 1 93.75 114 ALA A O 1
ATOM 915 N N . LEU A 1 115 ? -21.594 -42.656 -14.922 1 93.94 115 LEU A N 1
ATOM 916 C CA . LEU A 1 115 ? -20.188 -43.031 -15.133 1 93.94 115 LEU A CA 1
ATOM 917 C C . LEU A 1 115 ? -19.391 -42.844 -13.852 1 93.94 115 LEU A C 1
ATOM 919 O O . LEU A 1 115 ? -18.516 -43.688 -13.547 1 93.94 115 LEU A O 1
ATOM 923 N N . LYS A 1 116 ? -19.609 -41.812 -13.156 1 94.06 116 LYS A N 1
ATOM 924 C CA . LYS A 1 116 ? -18.922 -41.562 -11.891 1 94.06 116 LYS A CA 1
ATOM 925 C C . LYS A 1 116 ? -19.234 -42.656 -10.875 1 94.06 116 LYS A C 1
ATOM 927 O O . LYS A 1 116 ? -18.344 -43.125 -10.172 1 94.06 116 LYS A O 1
ATOM 932 N N . ALA A 1 117 ? -20.469 -43.094 -10.836 1 91.88 117 ALA A N 1
ATOM 933 C CA . ALA A 1 117 ? -20.875 -44.156 -9.945 1 91.88 117 ALA A CA 1
ATOM 934 C C . ALA A 1 117 ? -20.203 -45.469 -10.328 1 91.88 117 ALA A C 1
ATOM 936 O O . ALA A 1 117 ? -19.766 -46.25 -9.453 1 91.88 117 ALA A O 1
ATOM 937 N N . ALA A 1 118 ? -20.062 -45.719 -11.578 1 89.88 118 ALA A N 1
ATOM 938 C CA . ALA A 1 118 ? -19.438 -46.938 -12.078 1 89.88 118 ALA A CA 1
ATOM 939 C C . ALA A 1 118 ? -17.938 -46.938 -11.773 1 89.88 118 ALA A C 1
ATOM 941 O O . ALA A 1 118 ? -17.391 -48 -11.43 1 89.88 118 ALA A O 1
ATOM 942 N N . SER A 1 119 ? -17.406 -45.812 -11.93 1 87.75 119 SER A N 1
ATOM 943 C CA . SER A 1 119 ? -15.977 -45.719 -11.68 1 87.75 119 SER A CA 1
ATOM 944 C C . SER A 1 119 ? -15.656 -45.938 -10.203 1 87.75 119 SER A C 1
ATOM 946 O O . SER A 1 119 ? -14.617 -46.5 -9.867 1 87.75 119 SER A O 1
ATOM 948 N N . GLN A 1 120 ? -16.469 -45.531 -9.32 1 84.19 120 GLN A N 1
ATOM 949 C CA . GLN A 1 120 ? -16.297 -45.719 -7.879 1 84.19 120 GLN A CA 1
ATOM 950 C C . GLN A 1 120 ? -16.469 -47.156 -7.48 1 84.19 120 GLN A C 1
ATOM 952 O O . GLN A 1 120 ? -15.734 -47.688 -6.629 1 84.19 120 GLN A O 1
ATOM 957 N N . LYS A 1 121 ? -17.406 -47.906 -8.07 1 77.69 121 LYS A N 1
ATOM 958 C CA . LYS A 1 121 ? -17.656 -49.312 -7.789 1 77.69 121 LYS A CA 1
ATOM 959 C C . LYS A 1 121 ? -16.484 -50.156 -8.25 1 77.69 121 LYS A C 1
ATOM 961 O O . LYS A 1 121 ? -16.094 -51.125 -7.574 1 77.69 121 LYS A O 1
ATOM 966 N N . ALA A 1 122 ? -15.961 -49.812 -9.352 1 73.12 122 ALA A N 1
ATOM 967 C CA . ALA A 1 122 ? -14.812 -50.562 -9.875 1 73.12 122 ALA A CA 1
ATOM 968 C C . ALA A 1 122 ? -13.609 -50.438 -8.945 1 73.12 122 ALA A C 1
ATOM 970 O O . ALA A 1 122 ? -12.836 -51.375 -8.805 1 73.12 122 ALA A O 1
ATOM 971 N N . GLU A 1 123 ? -13.492 -49.375 -8.281 1 69 123 GLU A N 1
ATOM 972 C CA . GLU A 1 123 ? -12.391 -49.156 -7.348 1 69 123 GLU A CA 1
ATOM 973 C C . GLU A 1 123 ? -12.578 -49.969 -6.074 1 69 123 GLU A C 1
ATOM 975 O O . GLU A 1 123 ? -11.609 -50.469 -5.512 1 69 123 GLU A O 1
ATOM 980 N N . THR A 1 124 ? -13.805 -50.031 -5.609 1 61.34 124 THR A N 1
ATOM 981 C CA . THR A 1 124 ? -14.109 -50.781 -4.41 1 61.34 124 THR A CA 1
ATOM 982 C C . THR A 1 124 ? -13.984 -52.281 -4.68 1 61.34 124 THR A C 1
ATOM 984 O O . THR A 1 124 ? -13.578 -53.062 -3.803 1 61.34 124 THR A O 1
ATOM 987 N N . SER A 1 125 ? -14.344 -52.75 -5.855 1 55.31 125 SER A N 1
ATOM 988 C CA . SER A 1 125 ? -14.297 -54.188 -6.164 1 55.31 125 SER A CA 1
ATOM 989 C C . SER A 1 125 ? -12.852 -54.656 -6.285 1 55.31 125 SER A C 1
ATOM 991 O O . SER A 1 125 ? -12.555 -55.812 -5.988 1 55.31 125 SER A O 1
ATOM 993 N N . THR A 1 126 ? -12.023 -53.844 -6.836 1 51.34 126 THR A N 1
ATOM 994 C CA . THR A 1 126 ? -10.641 -54.312 -6.922 1 51.34 126 THR A CA 1
ATOM 995 C C . THR A 1 126 ? -10 -54.344 -5.539 1 51.34 126 THR A C 1
ATOM 997 O O . THR A 1 126 ? -8.969 -55 -5.348 1 51.34 126 THR A O 1
ATOM 1000 N N . SER A 1 127 ? -10.484 -53.375 -4.664 1 44.88 127 SER A N 1
ATOM 1001 C CA . SER A 1 127 ? -10 -53.469 -3.289 1 44.88 127 SER A CA 1
ATOM 1002 C C . SER A 1 127 ? -10.742 -54.531 -2.512 1 44.88 127 SER A C 1
ATOM 1004 O O . SER A 1 127 ? -10.695 -54.594 -1.28 1 44.88 127 SER A O 1
ATOM 1006 N N . GLY A 1 128 ? -11.578 -55.281 -3.135 1 36.72 128 GLY A N 1
ATOM 1007 C CA . GLY A 1 128 ? -12.562 -56.156 -2.525 1 36.72 128 GLY A CA 1
ATOM 1008 C C . GLY A 1 128 ? -11.953 -57.125 -1.541 1 36.72 128 GLY A C 1
ATOM 1009 O O . GLY A 1 128 ? -12.617 -58.062 -1.104 1 36.72 128 GLY A O 1
ATOM 1010 N N . ASN A 1 129 ? -10.617 -57.5 -1.48 1 34.31 129 ASN A N 1
ATOM 1011 C CA . ASN A 1 129 ? -10.609 -58.531 -0.462 1 34.31 129 ASN A CA 1
ATOM 1012 C C . A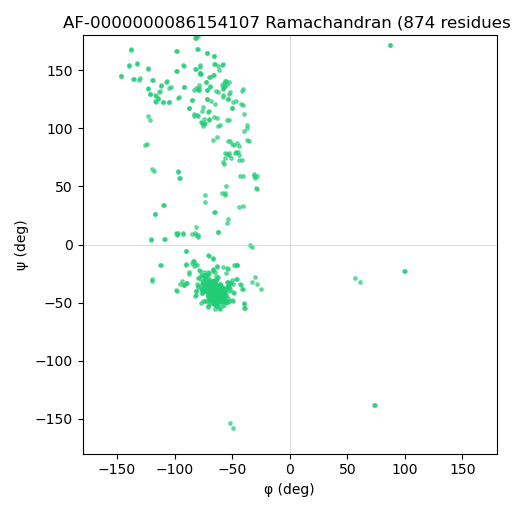SN A 1 129 ? -11.18 -58.031 0.862 1 34.31 129 ASN A C 1
ATOM 1014 O O . ASN A 1 129 ? -11.234 -58.781 1.842 1 34.31 129 ASN A O 1
ATOM 1018 N N . GLY A 1 130 ? -10.688 -56.844 1.471 1 32.22 130 GLY A N 1
ATOM 1019 C CA . GLY A 1 130 ? -11.055 -56.75 2.875 1 32.22 130 GLY A CA 1
ATOM 1020 C C . GLY A 1 130 ? -12.523 -56.469 3.09 1 32.22 130 GLY A C 1
ATOM 1021 O O . GLY A 1 130 ? -13.242 -56.125 2.143 1 32.22 130 GLY A O 1
ATOM 1022 N N . SER A 1 131 ? -13.062 -56.688 4.422 1 31.02 131 SER A N 1
ATOM 1023 C CA . SER A 1 131 ? -14.406 -56.75 5 1 31.02 131 SER A CA 1
ATOM 1024 C C . SER A 1 131 ? -15.164 -55.438 4.738 1 31.02 131 SER A C 1
ATOM 1026 O O . SER A 1 131 ? -14.586 -54.375 4.762 1 31.02 131 SER A O 1
ATOM 1028 N N . PRO A 1 132 ? -16.391 -55.438 4.164 1 32.38 132 PRO A N 1
ATOM 1029 C CA . PRO A 1 132 ? -17.344 -54.406 3.781 1 32.38 132 PRO A CA 1
ATOM 1030 C C . PRO A 1 132 ? -17.688 -53.469 4.938 1 32.38 132 PRO A C 1
ATOM 1032 O O . PRO A 1 132 ? -18.688 -52.75 4.887 1 32.38 132 PRO A O 1
ATOM 1035 N N . GLY A 1 133 ? -16.844 -53.312 6.051 1 28.53 133 GLY A N 1
ATOM 1036 C CA . GLY A 1 133 ? -17.531 -52.594 7.121 1 28.53 133 GLY A CA 1
ATOM 1037 C C . GLY A 1 133 ? -18.203 -51.344 6.656 1 28.53 133 GLY A C 1
ATOM 1038 O O . GLY A 1 133 ? -18.094 -50.938 5.488 1 28.53 133 GLY A O 1
ATOM 1039 N N . SER A 1 134 ? -18.484 -50.312 7.68 1 29.67 134 SER A N 1
ATOM 1040 C CA . SER A 1 134 ? -19.469 -49.25 7.848 1 29.67 134 SER A CA 1
ATOM 1041 C C . SER A 1 134 ? -19.219 -48.125 6.859 1 29.67 134 SER A C 1
ATOM 1043 O O . SER A 1 134 ? -18.094 -47.625 6.727 1 29.67 134 SER A O 1
ATOM 1045 N N . SER A 1 135 ? -20.047 -48 5.848 1 31.58 135 SER A N 1
ATOM 1046 C CA . SER A 1 135 ? -20.219 -47.125 4.691 1 31.58 135 SER A CA 1
ATOM 1047 C C . SER A 1 135 ? -20.266 -45.656 5.109 1 31.58 135 SER A C 1
ATOM 1049 O O . SER A 1 135 ? -20.328 -44.75 4.258 1 31.58 135 SER A O 1
ATOM 1051 N N . SER A 1 136 ? -20.859 -45.406 6.34 1 30.38 136 SER A N 1
ATOM 1052 C CA . SER A 1 136 ? -21.469 -44.094 6.477 1 30.38 136 SER A CA 1
ATOM 1053 C C . SER A 1 136 ? -20.422 -43 6.402 1 30.38 136 SER A C 1
ATOM 1055 O O . SER A 1 136 ? -20.766 -41.812 6.254 1 30.38 136 SER A O 1
ATOM 1057 N N . SER A 1 137 ? -19.391 -43.188 7.234 1 30.53 137 SER A N 1
ATOM 1058 C CA . SER A 1 137 ? -18.609 -42 7.551 1 30.53 137 SER A CA 1
ATOM 1059 C C . SER A 1 137 ? -17.734 -41.562 6.367 1 30.53 137 SER A C 1
ATOM 1061 O O . SER A 1 137 ? -16.516 -41.594 6.445 1 30.53 137 SER A O 1
ATOM 1063 N N . GLY A 1 138 ? -18.281 -41.719 5.207 1 25.55 138 GLY A N 1
ATOM 1064 C CA . GLY A 1 138 ? -17.438 -41.688 4.027 1 25.55 138 GLY A CA 1
ATOM 1065 C C . GLY A 1 138 ? -16.859 -40.312 3.734 1 25.55 138 GLY A C 1
ATOM 1066 O O . GLY A 1 138 ? -15.93 -40.188 2.949 1 25.55 138 GLY A O 1
ATOM 1067 N N . ALA A 1 139 ? -17.797 -39.281 3.797 1 31.12 139 ALA A N 1
ATOM 1068 C CA . ALA A 1 139 ? -17.391 -38.031 3.154 1 31.12 139 ALA A CA 1
ATOM 1069 C C . ALA A 1 139 ? -16.203 -37.406 3.881 1 31.12 139 ALA A C 1
ATOM 1071 O O . ALA A 1 139 ? -15.305 -36.844 3.246 1 31.12 139 ALA A O 1
ATOM 1072 N N . LEU A 1 140 ? -16.422 -37.281 5.293 1 31.34 140 LEU A N 1
ATOM 1073 C CA . LEU A 1 140 ? -15.422 -36.656 6.141 1 31.34 140 LEU A CA 1
ATOM 1074 C C . LEU A 1 140 ? -14.156 -37.5 6.23 1 31.34 140 LEU A C 1
ATOM 1076 O O . LEU A 1 140 ? -13.07 -36.969 6.48 1 31.34 140 LEU A O 1
ATOM 1080 N N . ALA A 1 141 ? -14.32 -38.938 6.238 1 31.38 141 ALA A N 1
ATOM 1081 C CA . ALA A 1 141 ? -13.188 -39.844 6.426 1 31.38 141 ALA A CA 1
ATOM 1082 C C . ALA A 1 141 ? -12.266 -39.812 5.211 1 31.38 141 ALA A C 1
ATOM 1084 O O . ALA A 1 141 ? -11.039 -39.906 5.348 1 31.38 141 ALA A O 1
ATOM 1085 N N . HIS A 1 142 ? -12.859 -39.688 4.051 1 31.69 142 HIS A N 1
ATOM 1086 C CA . HIS A 1 142 ? -12.016 -39.625 2.865 1 31.69 142 HIS A CA 1
ATOM 1087 C C . HIS A 1 142 ? -11.281 -38.281 2.766 1 31.69 142 HIS A C 1
ATOM 1089 O O . HIS A 1 142 ? -10.156 -38.219 2.273 1 31.69 142 HIS A O 1
ATOM 1095 N N . MET A 1 143 ? -11.938 -37.125 3.174 1 31.61 143 MET A N 1
ATOM 1096 C CA . MET A 1 143 ? -11.211 -35.875 3.236 1 31.61 143 MET A CA 1
ATOM 1097 C C . MET A 1 143 ? -10.156 -35.906 4.336 1 31.61 143 MET A C 1
ATOM 1099 O O . MET A 1 143 ? -9.07 -35.344 4.172 1 31.61 143 MET A O 1
ATOM 1103 N N . ALA A 1 144 ? -10.383 -36.531 5.484 1 33.56 144 ALA A N 1
ATOM 1104 C CA . ALA A 1 144 ? -9.398 -36.719 6.547 1 33.56 144 ALA A CA 1
ATOM 1105 C C . ALA A 1 144 ? -8.336 -37.75 6.129 1 33.56 144 ALA A C 1
ATOM 1107 O O . ALA A 1 144 ? -7.16 -37.594 6.469 1 33.56 144 ALA A O 1
ATOM 1108 N N . GLN A 1 145 ? -8.758 -38.812 5.457 1 31.27 145 GLN A N 1
ATOM 1109 C CA . GLN A 1 145 ? -7.75 -39.75 4.973 1 31.27 145 GLN A CA 1
ATOM 1110 C C . GLN A 1 145 ? -6.883 -39.125 3.889 1 31.27 145 GLN A C 1
ATOM 1112 O O . GLN A 1 145 ? -5.676 -39.344 3.834 1 31.27 145 GLN A O 1
ATOM 1117 N N . LYS A 1 146 ? -7.453 -38.188 3.084 1 34.38 146 LYS A N 1
ATOM 1118 C CA . LYS A 1 146 ? -6.641 -37.438 2.127 1 34.38 146 LYS A CA 1
ATOM 1119 C C . LYS A 1 146 ? -5.816 -36.344 2.828 1 34.38 146 LYS A C 1
ATOM 1121 O O . LYS A 1 146 ? -4.66 -36.125 2.473 1 34.38 146 LYS A O 1
ATOM 1126 N N . SER A 1 147 ? -6.34 -35.594 3.875 1 37.19 147 SER A N 1
ATOM 1127 C CA . SER A 1 147 ? -5.523 -34.656 4.672 1 37.19 147 SER A CA 1
ATOM 1128 C C . SER A 1 147 ? -4.504 -35.438 5.512 1 37.19 147 SER A C 1
ATOM 1130 O O . SER A 1 147 ? -3.355 -35 5.641 1 37.19 147 SER A O 1
ATOM 1132 N N . GLN A 1 148 ? -4.848 -36.625 6.203 1 33.88 148 GLN A N 1
ATOM 1133 C CA . GLN A 1 148 ? -3.883 -37.469 6.895 1 33.88 148 GLN A CA 1
ATOM 1134 C C . GLN A 1 148 ? -2.949 -38.156 5.906 1 33.88 148 GLN A C 1
ATOM 1136 O O . GLN A 1 148 ? -1.769 -38.375 6.195 1 33.88 148 GLN A O 1
ATOM 1141 N N . GLN A 1 149 ? -3.377 -38.5 4.688 1 32.66 149 GLN A N 1
ATOM 1142 C CA . GLN A 1 149 ? -2.482 -39.031 3.666 1 32.66 149 GLN A CA 1
ATOM 1143 C C . GLN A 1 149 ? -1.617 -37.906 3.062 1 32.66 149 GLN A C 1
ATOM 1145 O O . GLN A 1 149 ? -0.447 -38.156 2.748 1 32.66 149 GLN A O 1
ATOM 1150 N N . LEU A 1 150 ? -2.119 -36.688 2.951 1 36.69 150 LEU A N 1
ATOM 1151 C CA . LEU A 1 150 ? -1.287 -35.531 2.586 1 36.69 150 LEU A CA 1
ATOM 1152 C C . LEU A 1 150 ? -0.338 -35.156 3.721 1 36.69 150 LEU A C 1
ATOM 1154 O O . LEU A 1 150 ? 0.838 -34.875 3.484 1 36.69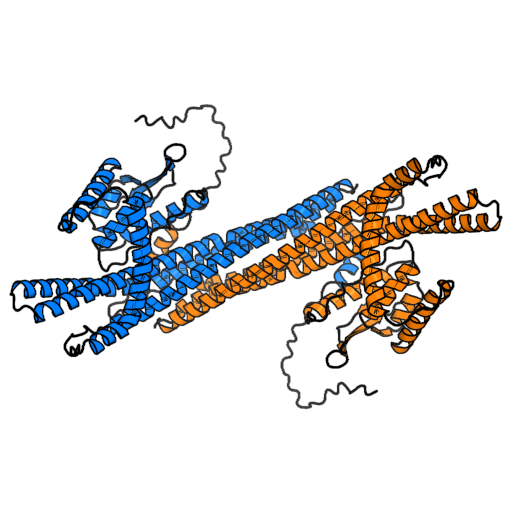 150 LEU A O 1
ATOM 1158 N N . ASN A 1 151 ? -0.766 -35.031 5.07 1 35.62 151 ASN A N 1
ATOM 1159 C CA . ASN A 1 151 ? 0.167 -34.906 6.188 1 35.62 151 ASN A CA 1
ATOM 1160 C C . ASN A 1 151 ? 1.008 -36.188 6.336 1 35.62 151 ASN A C 1
ATOM 1162 O O . ASN A 1 151 ? 2.193 -36.125 6.664 1 35.62 151 ASN A O 1
ATOM 1166 N N . SER A 1 152 ? 0.456 -37.469 6.156 1 36.44 152 SER A N 1
ATOM 1167 C CA . SER A 1 152 ? 1.239 -38.719 6.172 1 36.44 152 SER A CA 1
ATOM 1168 C C . SER A 1 152 ? 2.119 -38.812 4.934 1 36.44 152 SER A C 1
ATOM 1170 O O . SER A 1 152 ? 3.246 -39.312 5.008 1 36.44 152 SER A O 1
ATOM 1172 N N . TRP A 1 153 ? 1.658 -38.281 3.783 1 34.25 153 TRP A N 1
ATOM 1173 C CA . TRP A 1 153 ? 2.482 -38.25 2.58 1 34.25 153 TRP A CA 1
ATOM 1174 C C . TRP A 1 153 ? 3.609 -37.25 2.715 1 34.25 153 TRP A C 1
ATOM 1176 O O . TRP A 1 153 ? 4.766 -37.531 2.412 1 34.25 153 TRP A O 1
ATOM 1186 N N . TRP A 1 154 ? 3.332 -35.938 3.068 1 37.97 154 TRP A N 1
ATOM 1187 C CA . TRP A 1 154 ? 4.422 -35.031 3.391 1 37.97 154 TRP A CA 1
ATOM 1188 C C . TRP A 1 154 ? 5.305 -35.594 4.492 1 37.97 154 TRP A C 1
ATOM 1190 O O . TRP A 1 154 ? 6.535 -35.5 4.418 1 37.97 154 TRP A O 1
ATOM 1200 N N . GLY A 1 155 ? 4.785 -36.156 5.578 1 36.75 155 GLY A N 1
ATOM 1201 C CA . GLY A 1 155 ? 5.57 -36.875 6.555 1 36.75 155 GLY A CA 1
ATOM 1202 C C . GLY A 1 155 ? 6.297 -38.062 5.961 1 36.75 155 GLY A C 1
ATOM 1203 O O . GLY A 1 155 ? 7.484 -38.281 6.223 1 36.75 155 GLY A O 1
ATOM 1204 N N . LYS A 1 156 ? 5.68 -38.938 5.145 1 38.41 156 LYS A N 1
ATOM 1205 C CA . LYS A 1 156 ? 6.309 -40.062 4.488 1 38.41 156 LYS A CA 1
ATOM 1206 C C . LYS A 1 156 ? 7.227 -39.625 3.355 1 38.41 156 LYS A C 1
ATOM 1208 O O . LYS A 1 156 ? 8.305 -40.188 3.154 1 38.41 156 LYS A O 1
ATOM 1213 N N . ALA A 1 157 ? 6.918 -38.531 2.592 1 35.97 157 ALA A N 1
ATOM 1214 C CA . ALA A 1 157 ? 7.836 -38 1.594 1 35.97 157 ALA A CA 1
ATOM 1215 C C . ALA A 1 157 ? 9.039 -37.344 2.258 1 35.97 157 ALA A C 1
ATOM 1217 O O . ALA A 1 157 ? 10.18 -37.531 1.832 1 35.97 157 ALA A O 1
ATOM 1218 N N . TYR A 1 158 ? 8.883 -36.406 3.252 1 36.56 158 TYR A N 1
ATOM 1219 C CA . TYR A 1 158 ? 10.031 -35.969 4.031 1 36.56 158 TYR A CA 1
ATOM 1220 C C . TYR A 1 158 ? 10.695 -37.125 4.75 1 36.56 158 TYR A C 1
ATOM 1222 O O . TYR A 1 158 ? 11.922 -37.188 4.84 1 36.56 158 TYR A O 1
ATOM 1230 N N . GLN A 1 159 ? 9.938 -38.062 5.273 1 37.59 159 GLN A N 1
ATOM 1231 C CA . GLN A 1 159 ? 10.508 -39.25 5.871 1 37.59 159 GLN A CA 1
ATOM 1232 C C . GLN A 1 159 ? 11.156 -40.156 4.809 1 37.59 159 GLN A C 1
ATOM 1234 O O . GLN A 1 159 ? 12.227 -40.719 5.035 1 37.59 159 GLN A O 1
ATOM 1239 N N . ARG A 1 160 ? 10.602 -40.312 3.604 1 38.09 160 ARG A N 1
ATOM 1240 C CA . ARG A 1 160 ? 11.18 -41.062 2.508 1 38.09 160 ARG A CA 1
ATOM 1241 C C . ARG A 1 160 ? 12.406 -40.344 1.936 1 38.09 160 ARG A C 1
ATOM 1243 O O . ARG A 1 160 ? 13.398 -41 1.599 1 38.09 160 ARG A O 1
ATOM 1250 N N . MET A 1 161 ? 12.359 -39.031 1.747 1 38.97 161 MET A N 1
ATOM 1251 C CA . MET A 1 161 ? 13.594 -38.312 1.434 1 38.97 161 MET A CA 1
ATOM 1252 C C . MET A 1 161 ? 14.609 -38.469 2.562 1 38.97 161 MET A C 1
ATOM 1254 O O . MET A 1 161 ? 15.797 -38.656 2.312 1 38.97 161 MET A O 1
ATOM 1258 N N . ALA A 1 162 ? 14.234 -38.281 3.834 1 35 162 ALA A N 1
ATOM 1259 C CA . ALA A 1 162 ? 15.078 -38.625 4.977 1 35 162 ALA A CA 1
ATOM 1260 C C . ALA A 1 162 ? 15.227 -40.125 5.125 1 35 162 ALA A C 1
ATOM 1262 O O . ALA A 1 162 ? 16.266 -40.625 5.582 1 35 162 ALA A O 1
ATOM 1263 N N . GLU A 1 163 ? 14.242 -40.906 4.848 1 37.41 163 GLU A N 1
ATOM 1264 C CA . GLU A 1 163 ? 14.32 -42.344 5 1 37.41 163 GLU A CA 1
ATOM 1265 C C . GLU A 1 163 ? 15.156 -42.969 3.893 1 37.41 163 GLU A C 1
ATOM 1267 O O . GLU A 1 163 ? 15.562 -44.125 3.994 1 37.41 163 GLU A O 1
ATOM 1272 N N . ASN A 1 164 ? 15.312 -42.406 2.793 1 36.97 164 ASN A N 1
ATOM 1273 C CA . ASN A 1 164 ? 16.375 -43.031 2.016 1 36.97 164 ASN A CA 1
ATOM 1274 C C . ASN A 1 164 ? 17.641 -43.219 2.846 1 36.97 164 ASN A C 1
ATOM 1276 O O . ASN A 1 164 ? 18.328 -44.25 2.73 1 36.97 164 ASN A O 1
ATOM 1280 N N . ASP A 1 165 ? 17.875 -42.281 3.734 1 37 165 ASP A N 1
ATOM 1281 C CA . ASP A 1 165 ? 18.953 -42.562 4.68 1 37 165 ASP A CA 1
ATOM 1282 C C . ASP A 1 165 ? 18.516 -43.531 5.754 1 37 165 ASP A C 1
ATOM 1284 O O . ASP A 1 165 ? 19.281 -44.406 6.164 1 37 165 ASP A O 1
ATOM 1288 N N . LYS A 1 166 ? 17.266 -43.531 6.234 1 35.25 166 LYS A N 1
ATOM 1289 C CA . LYS A 1 166 ? 16.859 -44.438 7.305 1 35.25 166 LYS A CA 1
ATOM 1290 C C . LYS A 1 166 ? 16.531 -45.844 6.754 1 35.25 166 LYS A C 1
ATOM 1292 O O . LYS A 1 166 ? 16.828 -46.844 7.387 1 35.25 166 LYS A O 1
ATOM 1297 N N . VAL A 1 167 ? 15.844 -46 5.695 1 36.62 167 VAL A N 1
ATOM 1298 C CA . VAL A 1 167 ? 15.758 -47.312 5.109 1 36.62 167 VAL A CA 1
ATOM 1299 C C . VAL A 1 167 ? 17.156 -47.875 4.84 1 36.62 167 VAL A C 1
ATOM 1301 O O . VAL A 1 167 ? 17.422 -49.062 5.062 1 36.62 167 VAL A O 1
ATOM 1304 N N . LYS A 1 168 ? 18.109 -47 4.527 1 40.38 168 LYS A N 1
ATOM 1305 C CA . LYS A 1 168 ? 19.5 -47.438 4.605 1 40.38 168 LYS A CA 1
ATOM 1306 C C . LYS A 1 168 ? 19.875 -47.781 6.039 1 40.38 168 LYS A C 1
ATOM 1308 O O . LYS A 1 168 ? 20.547 -48.781 6.281 1 40.38 168 LYS A O 1
ATOM 1313 N N . LEU A 1 169 ? 19.391 -47 6.969 1 38.53 169 LEU A N 1
ATOM 1314 C CA . LEU A 1 169 ? 19.734 -47.25 8.367 1 38.53 169 LEU A CA 1
ATOM 1315 C C . LEU A 1 169 ? 18.938 -48.406 8.922 1 38.53 169 LEU A C 1
ATOM 1317 O O . LEU A 1 169 ? 19.469 -49.25 9.633 1 38.53 169 LEU A O 1
ATOM 1321 N N . LEU A 1 170 ? 17.656 -48.469 8.789 1 36.91 170 LEU A N 1
ATOM 1322 C CA . LEU A 1 170 ? 16.906 -49.594 9.305 1 36.91 170 LEU A CA 1
ATOM 1323 C C . LEU A 1 170 ? 17.297 -50.875 8.57 1 36.91 170 LEU A C 1
ATOM 1325 O O . LEU A 1 170 ? 17.438 -51.938 9.195 1 36.91 170 LEU A O 1
ATOM 1329 N N . ALA A 1 171 ? 17.453 -50.812 7.25 1 35.69 171 ALA A N 1
ATOM 1330 C CA . ALA A 1 171 ? 18.109 -51.938 6.586 1 35.69 171 ALA A CA 1
ATOM 1331 C C . ALA A 1 171 ? 19.484 -52.219 7.172 1 35.69 171 ALA A C 1
ATOM 1333 O O . ALA A 1 171 ? 19.875 -53.375 7.348 1 35.69 171 ALA A O 1
ATOM 1334 N N . ALA A 1 172 ? 20.266 -51.188 7.504 1 37.84 172 ALA A N 1
ATOM 1335 C CA . ALA A 1 172 ? 21.531 -51.406 8.203 1 37.84 172 ALA A CA 1
ATOM 1336 C C . ALA A 1 172 ? 21.297 -52.031 9.562 1 37.84 172 ALA A C 1
ATOM 1338 O O . ALA A 1 172 ? 22.047 -52.938 9.961 1 37.84 172 ALA A O 1
ATOM 1339 N N . LYS A 1 173 ? 20.484 -51.562 10.383 1 37.19 173 LYS A N 1
ATOM 1340 C CA . LYS A 1 173 ? 20.312 -52.125 11.719 1 37.19 173 LYS A CA 1
ATOM 1341 C C . LYS A 1 173 ? 19.734 -53.531 11.648 1 37.19 173 LYS A C 1
ATOM 1343 O O . LYS A 1 173 ? 19.984 -54.344 12.539 1 37.19 173 LYS A O 1
ATOM 1348 N N . ALA A 1 174 ? 18.641 -53.75 10.766 1 36.88 174 ALA A N 1
ATOM 1349 C CA . ALA A 1 174 ? 18.094 -55.094 10.805 1 36.88 174 ALA A CA 1
ATOM 1350 C C . ALA A 1 174 ? 19.109 -56.125 10.32 1 36.88 174 ALA A C 1
ATOM 1352 O O . ALA A 1 174 ? 18.859 -57.344 10.359 1 36.88 174 ALA A O 1
ATOM 1353 N N . GLY A 1 175 ? 20.453 -56.031 10.391 1 36.47 175 GLY A N 1
ATOM 1354 C CA . GLY A 1 175 ? 21.578 -56.906 10.117 1 36.47 175 GLY A CA 1
ATOM 1355 C C . GLY A 1 175 ? 21.594 -57.438 8.695 1 36.47 175 GLY A C 1
ATOM 1356 O O . GLY A 1 175 ? 22.328 -58.344 8.383 1 36.47 175 GLY A O 1
ATOM 1357 N N . ARG A 1 176 ? 20.359 -57.562 8.102 1 35.66 176 ARG A N 1
ATOM 1358 C CA . ARG A 1 176 ? 20.406 -58.125 6.75 1 35.66 176 ARG A CA 1
ATOM 1359 C C . ARG A 1 176 ? 21.125 -57.188 5.797 1 35.66 176 ARG A C 1
ATOM 1361 O O . ARG A 1 176 ? 20.984 -55.938 5.902 1 35.66 176 ARG A O 1
ATOM 1368 N N . ASP A 1 177 ? 22.422 -57.5 5.266 1 34.44 177 ASP A N 1
ATOM 1369 C CA . ASP A 1 177 ? 23.219 -56.875 4.219 1 34.44 177 ASP A CA 1
ATOM 1370 C C . ASP A 1 177 ? 22.328 -56.25 3.148 1 34.44 177 ASP A C 1
ATOM 1372 O O . ASP A 1 177 ? 21.609 -56.938 2.436 1 34.44 177 ASP A O 1
ATOM 1376 N N . LEU A 1 178 ? 21.5 -55.344 3.338 1 36.91 178 LEU A N 1
ATOM 1377 C CA . LEU A 1 178 ? 20.938 -54.594 2.219 1 36.91 178 LEU A CA 1
ATOM 1378 C C . LEU A 1 178 ? 21.969 -54.406 1.115 1 36.91 178 LEU A C 1
ATOM 1380 O O . LEU A 1 178 ? 21.828 -53.5 0.28 1 36.91 178 LEU A O 1
ATOM 1384 N N . THR A 1 179 ? 23.188 -54.844 1.162 1 36.41 179 THR A N 1
ATOM 1385 C CA . THR A 1 179 ? 24.172 -54.938 0.091 1 36.41 179 THR A CA 1
ATOM 1386 C C . THR A 1 179 ? 23.5 -55.406 -1.21 1 36.41 179 THR A C 1
ATOM 1388 O O . THR A 1 179 ? 23.922 -55 -2.297 1 36.41 179 THR A O 1
ATOM 1391 N N . GLY A 1 180 ? 22.766 -56.531 -1.282 1 35.19 180 GLY A N 1
ATOM 1392 C CA . GLY A 1 180 ? 22.125 -57.062 -2.482 1 35.19 180 GLY A CA 1
ATOM 1393 C C . GLY A 1 180 ? 20.906 -56.25 -2.902 1 35.19 180 GLY A C 1
ATOM 1394 O O . GLY A 1 180 ? 20.125 -56.688 -3.744 1 35.19 180 GLY A O 1
ATOM 1395 N N . VAL A 1 181 ? 20.234 -55.594 -2.096 1 40.28 181 VAL A N 1
ATOM 1396 C CA . VAL A 1 181 ? 19.078 -54.812 -2.553 1 40.28 181 VAL A CA 1
ATOM 1397 C C . VAL A 1 181 ? 19.5 -53.844 -3.631 1 40.28 181 VAL A C 1
ATOM 1399 O O . VAL A 1 181 ? 20.297 -52.938 -3.367 1 40.28 181 VAL A O 1
ATOM 1402 N N . ASN A 1 182 ? 19.781 -54.125 -4.855 1 43.56 182 ASN A N 1
ATOM 1403 C CA . ASN A 1 182 ? 20.016 -53.375 -6.086 1 43.56 182 ASN A CA 1
ATOM 1404 C C . ASN A 1 182 ? 19.281 -52.062 -6.086 1 43.56 182 ASN A C 1
ATOM 1406 O O . ASN A 1 182 ? 18.062 -52 -6.277 1 43.56 182 ASN A O 1
ATOM 1410 N N . THR A 1 183 ? 19.484 -51.188 -5.18 1 53.28 183 THR A N 1
ATOM 1411 C CA . THR A 1 183 ? 18.984 -49.812 -5.289 1 53.28 183 THR A CA 1
ATOM 1412 C C . THR A 1 183 ? 19.062 -49.312 -6.73 1 53.28 183 THR A C 1
ATOM 1414 O O . THR A 1 183 ? 20.141 -49.406 -7.348 1 53.28 183 THR A O 1
ATOM 1417 N N . ILE A 1 184 ? 18.062 -49.5 -7.512 1 63.84 184 ILE A N 1
ATOM 1418 C CA . ILE A 1 184 ? 18 -48.938 -8.859 1 63.84 184 ILE A CA 1
ATOM 1419 C C . ILE A 1 184 ? 18.406 -47.469 -8.82 1 63.84 184 ILE A C 1
ATOM 1421 O O . ILE A 1 184 ? 17.672 -46.625 -8.289 1 63.84 184 ILE A O 1
ATOM 1425 N N . GLU A 1 185 ? 19.766 -47.25 -8.773 1 65.12 185 GLU A N 1
ATOM 1426 C CA . GLU A 1 185 ? 20.297 -45.875 -8.797 1 65.12 185 GLU A CA 1
ATOM 1427 C C . GLU A 1 185 ? 20.062 -45.219 -10.156 1 65.12 185 GLU A C 1
ATOM 1429 O O . GLU A 1 185 ? 20.266 -45.844 -11.203 1 65.12 185 GLU A O 1
ATOM 1434 N N . ASP A 1 186 ? 19.391 -44.062 -10.188 1 81.75 186 ASP A N 1
ATOM 1435 C CA . ASP A 1 186 ? 19.203 -43.25 -11.383 1 81.75 186 ASP A CA 1
ATOM 1436 C C . ASP A 1 186 ? 19.672 -41.812 -11.148 1 81.75 186 ASP A C 1
ATOM 1438 O O . ASP A 1 186 ? 18.891 -40.969 -10.727 1 81.75 186 ASP A O 1
ATOM 1442 N N . PRO A 1 187 ? 21.016 -41.594 -11.352 1 84.44 187 PRO A N 1
ATOM 1443 C CA . PRO A 1 187 ? 21.578 -40.281 -11.07 1 84.44 187 PRO A CA 1
ATOM 1444 C C . PRO A 1 187 ? 20.828 -39.156 -11.766 1 84.44 187 PRO A C 1
ATOM 1446 O O . PRO A 1 187 ? 20.703 -38.062 -11.211 1 84.44 187 PRO A O 1
ATOM 1449 N N . ASP A 1 188 ? 20.391 -39.406 -12.938 1 86.5 188 ASP A N 1
ATOM 1450 C CA . AS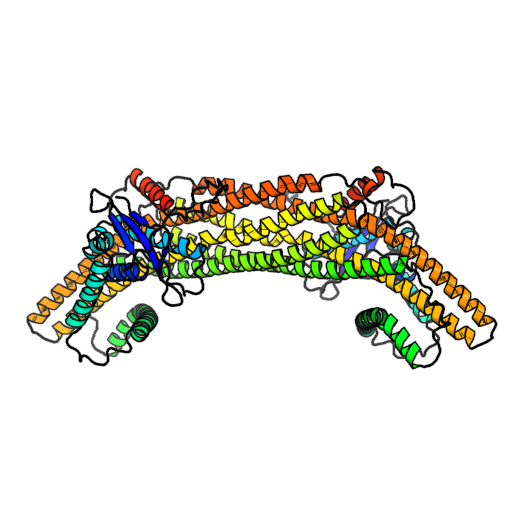P A 1 188 ? 19.656 -38.375 -13.664 1 86.5 188 ASP A CA 1
ATOM 1451 C C . ASP A 1 188 ? 18.344 -38.031 -12.953 1 86.5 188 ASP A C 1
ATOM 1453 O O . ASP A 1 188 ? 17.984 -36.844 -12.844 1 86.5 188 ASP A O 1
ATOM 1457 N N . PHE A 1 189 ? 17.766 -39 -12.453 1 90.69 189 PHE A N 1
ATOM 1458 C CA . PHE A 1 189 ? 16.516 -38.781 -11.742 1 90.69 189 PHE A CA 1
ATOM 1459 C C . PHE A 1 189 ? 16.766 -38.062 -10.422 1 90.69 189 PHE A C 1
ATOM 1461 O O . PHE A 1 189 ? 15.977 -37.188 -10.016 1 90.69 189 PHE A O 1
ATOM 1468 N N . ASP A 1 190 ? 17.844 -38.375 -9.766 1 88.56 190 ASP A N 1
ATOM 1469 C CA . ASP A 1 190 ? 18.188 -37.719 -8.508 1 88.56 190 ASP A CA 1
ATOM 1470 C C . ASP A 1 190 ? 18.375 -36.219 -8.703 1 88.56 190 ASP A C 1
ATOM 1472 O O . ASP A 1 190 ? 18 -35.438 -7.844 1 88.56 190 ASP A O 1
ATOM 1476 N N . ARG A 1 191 ? 18.984 -35.844 -9.742 1 87.94 191 ARG A N 1
ATOM 1477 C CA . ARG A 1 191 ? 19.172 -34.438 -10.062 1 87.94 191 ARG A CA 1
ATOM 1478 C C . ARG A 1 191 ? 17.844 -33.75 -10.297 1 87.94 191 ARG A C 1
ATOM 1480 O O . ARG A 1 191 ? 17.625 -32.625 -9.82 1 87.94 191 ARG A O 1
ATOM 1487 N N . VAL A 1 192 ? 17.031 -34.438 -11.039 1 88 192 VAL A N 1
ATOM 1488 C CA . VAL A 1 192 ? 15.711 -33.906 -11.328 1 88 192 VAL A CA 1
ATOM 1489 C C . VAL A 1 192 ? 14.922 -33.75 -10.023 1 88 192 VAL A C 1
ATOM 1491 O O . VAL A 1 192 ? 14.273 -32.719 -9.805 1 88 192 VAL A O 1
ATOM 1494 N N . LEU A 1 193 ? 15 -34.75 -9.227 1 90.88 193 LEU A N 1
ATOM 1495 C CA . LEU A 1 193 ? 14.281 -34.75 -7.957 1 90.88 193 LEU A CA 1
ATOM 1496 C C . LEU A 1 193 ? 14.742 -33.562 -7.086 1 90.88 193 LEU A C 1
ATOM 1498 O O . LEU A 1 193 ? 13.93 -32.875 -6.488 1 90.88 193 LEU A O 1
ATOM 1502 N N . LYS A 1 194 ? 15.992 -33.375 -6.992 1 88.62 194 LYS A N 1
ATOM 1503 C CA . LYS A 1 194 ? 16.547 -32.281 -6.207 1 88.62 194 LYS A CA 1
ATOM 1504 C C . LYS A 1 194 ? 16.078 -30.938 -6.73 1 88.62 194 LYS A C 1
ATOM 1506 O O . LYS A 1 194 ? 15.633 -30.078 -5.957 1 88.62 194 LYS A O 1
ATOM 1511 N N . TYR A 1 195 ? 16.125 -30.766 -7.957 1 87.88 195 TYR A N 1
ATOM 1512 C CA . TYR A 1 195 ? 15.703 -29.531 -8.602 1 87.88 195 TYR A CA 1
ATOM 1513 C C . TYR A 1 195 ? 14.227 -29.25 -8.336 1 87.88 195 TYR A C 1
ATOM 1515 O O . TYR A 1 195 ? 13.867 -28.156 -7.887 1 87.88 195 TYR A O 1
ATOM 1523 N N . VAL A 1 196 ? 13.422 -30.203 -8.672 1 92.31 196 VAL A N 1
ATOM 1524 C CA . VAL A 1 196 ? 11.984 -29.984 -8.57 1 92.31 196 VAL A CA 1
ATOM 1525 C C . VAL A 1 196 ? 11.586 -29.766 -7.113 1 92.31 196 VAL A C 1
ATOM 1527 O O . VAL A 1 196 ? 10.695 -28.969 -6.82 1 92.31 196 VAL A O 1
ATOM 1530 N N . SER A 1 197 ? 12.266 -30.453 -6.227 1 93.19 197 SER A N 1
ATOM 1531 C CA . SER A 1 197 ? 11.984 -30.266 -4.809 1 93.19 197 SER A CA 1
ATOM 1532 C C . SER A 1 197 ? 12.344 -28.859 -4.352 1 93.19 197 SER A C 1
ATOM 1534 O O . SER A 1 197 ? 11.578 -28.219 -3.625 1 93.19 197 SER A O 1
ATOM 1536 N N . GLU A 1 198 ? 13.492 -28.438 -4.789 1 91.81 198 GLU A N 1
ATOM 1537 C CA . GLU A 1 198 ? 13.914 -27.078 -4.457 1 91.81 198 GLU A CA 1
ATOM 1538 C C . GLU A 1 198 ? 12.969 -26.031 -5.051 1 91.81 198 GLU A C 1
ATOM 1540 O O . GLU A 1 198 ? 12.562 -25.094 -4.367 1 91.81 198 GLU A O 1
ATOM 1545 N N . LEU A 1 199 ? 12.664 -26.188 -6.289 1 92.25 199 LEU A N 1
ATOM 1546 C CA . LEU A 1 199 ? 11.742 -25.281 -6.961 1 92.25 199 LEU A CA 1
ATOM 1547 C C . LEU A 1 199 ? 10.391 -25.266 -6.258 1 92.25 199 LEU A C 1
ATOM 1549 O O . LEU A 1 199 ? 9.797 -24.203 -6.066 1 92.25 199 LEU A O 1
ATOM 1553 N N . ASN A 1 200 ? 9.953 -26.406 -5.91 1 95.44 200 ASN A N 1
ATOM 1554 C CA . ASN A 1 200 ? 8.664 -26.531 -5.234 1 95.44 200 ASN A CA 1
ATOM 1555 C C . ASN A 1 200 ? 8.648 -25.75 -3.918 1 95.44 200 ASN A C 1
ATOM 1557 O O . ASN A 1 200 ? 7.691 -25.031 -3.623 1 95.44 200 ASN A O 1
ATOM 1561 N N . ALA A 1 201 ? 9.688 -25.906 -3.15 1 95.5 201 ALA A N 1
ATOM 1562 C CA . ALA A 1 201 ? 9.789 -25.188 -1.884 1 95.5 201 ALA A CA 1
ATOM 1563 C C . ALA A 1 201 ? 9.82 -23.672 -2.111 1 95.5 201 ALA A C 1
ATOM 1565 O O . ALA A 1 201 ? 9.133 -22.922 -1.423 1 95.5 201 ALA A O 1
ATOM 1566 N N . LEU A 1 202 ? 10.555 -23.234 -3.043 1 95 202 LEU A N 1
ATOM 1567 C CA . LEU A 1 202 ? 10.719 -21.812 -3.332 1 95 202 LEU A CA 1
ATOM 1568 C C . LEU A 1 202 ? 9.422 -21.219 -3.857 1 95 202 LEU A C 1
ATOM 1570 O O . LEU A 1 202 ? 9.039 -20.109 -3.457 1 95 202 LEU A O 1
ATOM 1574 N N . VAL A 1 203 ? 8.773 -21.875 -4.711 1 96.75 203 VAL A N 1
ATOM 1575 C CA . VAL A 1 203 ? 7.555 -21.359 -5.32 1 96.75 203 VAL A CA 1
ATOM 1576 C C . VAL A 1 203 ? 6.445 -21.281 -4.273 1 96.75 203 VAL A C 1
ATOM 1578 O O . VAL A 1 203 ? 5.625 -20.359 -4.297 1 96.75 203 VAL A O 1
ATOM 1581 N N . LYS A 1 204 ? 6.398 -22.219 -3.354 1 96.69 204 LYS A N 1
ATOM 1582 C CA . LYS A 1 204 ? 5.43 -22.141 -2.262 1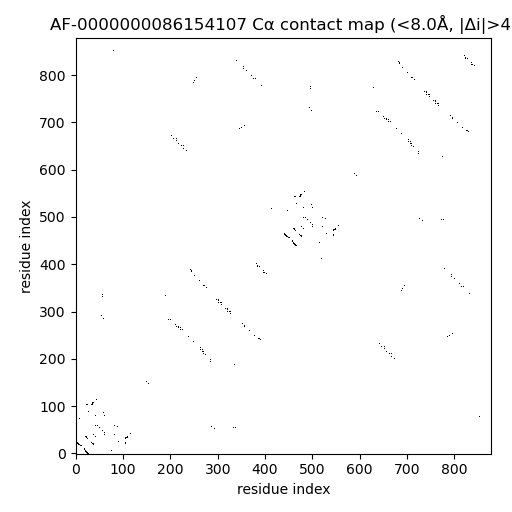 96.69 204 LYS A CA 1
ATOM 1583 C C . LYS A 1 204 ? 5.688 -20.922 -1.381 1 96.69 204 LYS A C 1
ATOM 1585 O O . LYS A 1 204 ? 4.75 -20.25 -0.962 1 96.69 204 LYS A O 1
ATOM 1590 N N . SER A 1 205 ? 6.93 -20.703 -1.098 1 97.5 205 SER A N 1
ATOM 1591 C CA . SER A 1 205 ? 7.293 -19.5 -0.363 1 97.5 205 SER A CA 1
ATOM 1592 C C . SER A 1 205 ? 6.887 -18.234 -1.126 1 97.5 205 SER A C 1
ATOM 1594 O O . SER A 1 205 ? 6.344 -17.297 -0.541 1 97.5 205 SER A O 1
ATOM 1596 N N . MET A 1 206 ? 7.141 -18.234 -2.395 1 97.62 206 MET A N 1
ATOM 1597 C CA . MET A 1 206 ? 6.754 -17.125 -3.252 1 97.62 206 MET A CA 1
ATOM 1598 C C . MET A 1 206 ? 5.25 -16.891 -3.197 1 97.62 206 MET A C 1
ATOM 1600 O O . MET A 1 206 ? 4.797 -15.742 -3.131 1 97.62 206 MET A O 1
ATOM 1604 N N . GLN A 1 207 ? 4.562 -17.953 -3.283 1 97.62 207 GLN A N 1
ATOM 1605 C CA . GLN A 1 207 ? 3.107 -17.875 -3.199 1 97.62 207 GLN A CA 1
ATOM 1606 C C . GLN A 1 207 ? 2.672 -17.188 -1.905 1 97.62 207 GLN A C 1
ATOM 1608 O O . GLN A 1 207 ? 1.842 -16.281 -1.928 1 97.62 207 GLN A O 1
ATOM 1613 N N . THR A 1 208 ? 3.223 -17.609 -0.807 1 98.06 208 THR A N 1
ATOM 1614 C CA . THR A 1 208 ? 2.891 -17.047 0.494 1 98.06 208 THR A CA 1
ATOM 1615 C C . THR A 1 208 ? 3.24 -15.555 0.539 1 98.06 208 THR A C 1
ATOM 1617 O O . THR A 1 208 ? 2.439 -14.734 1.001 1 98.06 208 THR A O 1
ATOM 1620 N N . ARG A 1 209 ? 4.383 -15.219 0.054 1 98.12 209 ARG A N 1
ATOM 1621 C CA . ARG A 1 209 ? 4.832 -13.828 0.073 1 98.12 209 ARG A CA 1
ATOM 1622 C C . ARG A 1 209 ? 3.967 -12.961 -0.83 1 98.12 209 ARG A C 1
ATOM 1624 O O . ARG A 1 209 ? 3.672 -11.812 -0.496 1 98.12 209 ARG A O 1
ATOM 1631 N N . ALA A 1 210 ? 3.645 -13.461 -1.969 1 97.94 210 ALA A N 1
ATOM 1632 C CA . ALA A 1 210 ? 2.777 -12.719 -2.883 1 97.94 210 ALA A CA 1
ATOM 1633 C C . ALA A 1 210 ? 1.409 -12.469 -2.256 1 97.94 210 ALA A C 1
ATOM 1635 O O . ALA A 1 210 ? 0.857 -11.367 -2.377 1 97.94 210 ALA A O 1
ATOM 1636 N N . GLN A 1 211 ? 0.906 -13.461 -1.583 1 96.75 211 GLN A N 1
ATOM 1637 C CA . GLN A 1 211 ? -0.374 -13.312 -0.897 1 96.75 211 GLN A CA 1
ATOM 1638 C C . GLN A 1 211 ? -0.285 -12.266 0.214 1 96.75 211 GLN A C 1
ATOM 1640 O O . GLN A 1 211 ? -1.208 -11.477 0.401 1 96.75 211 GLN A O 1
ATOM 1645 N N . ASN A 1 212 ? 0.785 -12.289 0.939 1 97.88 212 ASN A N 1
ATOM 1646 C CA . ASN A 1 212 ? 0.994 -11.297 1.992 1 97.88 212 ASN A CA 1
ATOM 1647 C C . ASN A 1 212 ? 1.06 -9.883 1.428 1 97.88 212 ASN A C 1
ATOM 1649 O O . ASN A 1 212 ? 0.5 -8.953 2.008 1 97.88 212 ASN A O 1
ATOM 1653 N N . ALA A 1 213 ? 1.743 -9.758 0.335 1 98.19 213 ALA A N 1
ATOM 1654 C CA . ALA A 1 213 ? 1.834 -8.445 -0.307 1 98.19 213 ALA A CA 1
ATOM 1655 C C . ALA A 1 213 ? 0.462 -7.969 -0.771 1 98.19 213 ALA A C 1
ATOM 1657 O O . ALA A 1 213 ? 0.114 -6.801 -0.594 1 98.19 213 ALA A O 1
ATOM 1658 N N . HIS A 1 214 ? -0.266 -8.859 -1.351 1 97.25 214 HIS A N 1
ATOM 1659 C CA . HIS A 1 214 ? -1.611 -8.523 -1.806 1 97.25 214 HIS A CA 1
ATOM 1660 C C . HIS A 1 214 ? -2.5 -8.109 -0.639 1 97.25 214 HIS A C 1
ATOM 1662 O O . HIS A 1 214 ? -3.242 -7.129 -0.736 1 97.25 214 HIS A O 1
ATOM 1668 N N . LYS A 1 215 ? -2.436 -8.797 0.458 1 97.19 215 LYS A N 1
ATOM 1669 C CA . LYS A 1 215 ? -3.195 -8.469 1.658 1 97.19 215 LYS A CA 1
ATOM 1670 C C . LYS A 1 215 ? -2.775 -7.109 2.215 1 97.19 215 LYS A C 1
ATOM 1672 O O . LYS A 1 215 ? -3.621 -6.316 2.641 1 97.19 215 LYS A O 1
ATOM 1677 N N . ALA A 1 216 ? -1.47 -6.914 2.258 1 97.88 216 ALA A N 1
ATOM 1678 C CA . ALA A 1 216 ? -0.95 -5.637 2.738 1 97.88 216 ALA A CA 1
ATOM 1679 C C . ALA A 1 216 ? -1.467 -4.477 1.889 1 97.88 216 ALA A C 1
ATOM 1681 O O . ALA A 1 216 ? -1.798 -3.412 2.414 1 97.88 216 ALA A O 1
ATOM 1682 N N . ASN A 1 217 ? -1.513 -4.656 0.57 1 97.75 217 ASN A N 1
ATOM 1683 C CA . ASN A 1 217 ? -2.094 -3.656 -0.32 1 97.75 217 ASN A CA 1
ATOM 1684 C C . ASN A 1 217 ? -3.549 -3.367 0.036 1 97.75 217 ASN A C 1
ATOM 1686 O O . ASN A 1 217 ? -3.965 -2.207 0.073 1 97.75 217 ASN A O 1
ATOM 1690 N N . LYS A 1 218 ? -4.266 -4.371 0.309 1 96.75 218 LYS A N 1
ATOM 1691 C CA . LYS A 1 218 ? -5.672 -4.199 0.66 1 96.75 218 LYS A CA 1
ATOM 1692 C C . LYS A 1 218 ? -5.824 -3.414 1.958 1 96.75 218 LYS A C 1
ATOM 1694 O O . LYS A 1 218 ? -6.699 -2.555 2.07 1 96.75 218 LYS A O 1
ATOM 1699 N N . LEU A 1 219 ? -5 -3.719 2.887 1 97.31 219 LEU A N 1
ATOM 1700 C CA . LEU A 1 219 ? -5.023 -3 4.156 1 97.31 219 LEU A CA 1
ATOM 1701 C C . LEU A 1 219 ? -4.676 -1.529 3.953 1 97.31 219 LEU A C 1
ATOM 1703 O O . LEU A 1 219 ? -5.312 -0.65 4.535 1 97.31 219 LEU A O 1
ATOM 1707 N N . ALA A 1 220 ? -3.67 -1.33 3.148 1 97.81 220 ALA A N 1
ATOM 1708 C CA . ALA A 1 220 ? -3.287 0.047 2.846 1 97.81 220 ALA A CA 1
ATOM 1709 C C . ALA A 1 220 ? -4.422 0.79 2.146 1 97.81 220 ALA A C 1
ATOM 1711 O O . ALA A 1 220 ? -4.719 1.939 2.48 1 97.81 220 ALA A O 1
ATOM 1712 N N . ALA A 1 221 ? -5.043 0.14 1.201 1 97.94 221 ALA A N 1
ATOM 1713 C CA . ALA A 1 221 ? -6.195 0.729 0.523 1 97.94 221 ALA A CA 1
ATOM 1714 C C . ALA A 1 221 ? -7.297 1.087 1.52 1 97.94 221 ALA A C 1
ATOM 1716 O O . ALA A 1 221 ? -7.926 2.141 1.406 1 97.94 221 ALA A O 1
ATOM 1717 N N . GLY A 1 222 ? -7.496 0.229 2.469 1 97.56 222 GLY A N 1
ATOM 1718 C CA . GLY A 1 222 ? -8.469 0.508 3.516 1 97.56 222 GLY A CA 1
ATOM 1719 C C . GLY A 1 222 ? -8.133 1.743 4.328 1 97.56 222 GLY A C 1
ATOM 1720 O O . GLY A 1 222 ? -9.016 2.535 4.656 1 97.56 222 GLY A O 1
ATOM 1721 N N . ALA A 1 223 ? -6.906 1.914 4.648 1 98.25 223 ALA A N 1
ATOM 1722 C CA . ALA A 1 223 ? -6.461 3.09 5.391 1 98.25 223 ALA A CA 1
ATOM 1723 C C . ALA A 1 223 ? -6.68 4.363 4.578 1 98.25 223 ALA A C 1
ATOM 1725 O O . ALA A 1 223 ? -7.059 5.402 5.129 1 98.25 223 ALA A O 1
ATOM 1726 N N . TYR A 1 224 ? -6.406 4.332 3.283 1 98.06 224 TYR A N 1
ATOM 1727 C CA . TYR A 1 224 ? -6.695 5.457 2.4 1 98.06 224 TYR A CA 1
ATOM 1728 C C . TYR A 1 224 ? -8.18 5.805 2.432 1 98.06 224 TYR A C 1
ATOM 1730 O O . TYR A 1 224 ? -8.539 6.984 2.449 1 98.06 224 TYR A O 1
ATOM 1738 N N . CYS A 1 225 ? -9 4.785 2.43 1 97.94 225 CYS A N 1
ATOM 1739 C CA . CYS A 1 225 ? -10.438 5.023 2.434 1 97.94 225 CYS A CA 1
ATOM 1740 C C . CYS A 1 225 ? -10.867 5.754 3.699 1 97.94 225 CYS A C 1
ATOM 1742 O O . CYS A 1 225 ? -11.727 6.629 3.652 1 97.94 225 CYS A O 1
ATOM 1744 N N . GLU A 1 226 ? -10.273 5.43 4.789 1 97.94 226 GLU A N 1
ATOM 1745 C CA . GLU A 1 226 ? -10.562 6.129 6.035 1 97.94 226 GLU A CA 1
ATOM 1746 C C . GLU A 1 226 ? -10.141 7.594 5.957 1 97.94 226 GLU A C 1
ATOM 1748 O O . GLU A 1 226 ? -10.852 8.477 6.441 1 97.94 226 GLU A O 1
ATOM 1753 N N . LEU A 1 227 ? -9 7.828 5.426 1 98.12 227 LEU A N 1
ATOM 1754 C CA . LEU A 1 227 ? -8.508 9.188 5.23 1 98.12 227 LEU A CA 1
ATOM 1755 C C . LEU A 1 227 ? -9.438 9.977 4.309 1 98.12 227 LEU A C 1
ATOM 1757 O O . LEU A 1 227 ? -9.773 11.125 4.59 1 98.12 227 LEU A O 1
ATOM 1761 N N . ILE A 1 228 ? -9.859 9.32 3.244 1 97.75 228 ILE A N 1
ATOM 1762 C CA . ILE A 1 228 ? -10.75 9.93 2.266 1 97.75 228 ILE A CA 1
ATOM 1763 C C . ILE A 1 228 ? -12.055 10.336 2.943 1 97.75 228 ILE A C 1
ATOM 1765 O O . ILE A 1 228 ? -12.555 11.445 2.734 1 97.75 228 ILE A O 1
ATOM 1769 N N . GLU A 1 229 ? -12.547 9.461 3.744 1 97.5 229 GLU A N 1
ATOM 1770 C CA . GLU A 1 229 ? -13.781 9.758 4.461 1 97.5 229 GLU A CA 1
ATOM 1771 C C . GLU A 1 229 ? -13.617 10.977 5.367 1 97.5 229 GLU A C 1
ATOM 1773 O O . GLU A 1 229 ? -14.5 11.836 5.414 1 97.5 229 GLU A O 1
ATOM 1778 N N . CYS A 1 230 ? -12.578 11.008 6.035 1 96.56 230 CYS A N 1
ATOM 1779 C CA . CYS A 1 230 ? -12.289 12.133 6.922 1 96.56 230 CYS A CA 1
ATOM 1780 C C . CYS A 1 230 ? -12.172 13.43 6.141 1 96.56 230 CYS A C 1
ATOM 1782 O O . CYS A 1 230 ? -12.742 14.453 6.523 1 96.56 230 CYS A O 1
ATOM 1784 N N . MET A 1 231 ? -11.461 13.438 5.055 1 96.12 231 MET A N 1
ATOM 1785 C CA . MET A 1 231 ? -11.242 14.625 4.234 1 96.12 231 MET A CA 1
ATOM 1786 C C . MET A 1 231 ? -12.555 15.102 3.609 1 96.12 231 MET A C 1
ATOM 1788 O O . MET A 1 231 ? -12.758 16.312 3.43 1 96.12 231 MET A O 1
ATOM 1792 N N . ASN A 1 232 ? -13.422 14.188 3.287 1 95.31 232 ASN A N 1
ATOM 1793 C CA . ASN A 1 232 ? -14.742 14.555 2.785 1 95.31 232 ASN A CA 1
ATOM 1794 C C . ASN A 1 232 ? -15.539 15.352 3.82 1 95.31 232 ASN A C 1
ATOM 1796 O O . ASN A 1 232 ? -16.219 16.312 3.477 1 95.31 232 ASN A O 1
ATOM 1800 N N . THR A 1 233 ? -15.43 14.945 5.051 1 94.19 233 THR A N 1
ATOM 1801 C CA . THR A 1 233 ? -16.125 15.648 6.125 1 94.19 233 THR A CA 1
ATOM 1802 C C . THR A 1 233 ? -15.57 17.062 6.281 1 94.19 233 THR A C 1
ATOM 1804 O O . THR A 1 233 ? -16.328 18.016 6.465 1 94.19 233 THR A O 1
ATOM 1807 N N . ILE A 1 234 ? -14.266 17.188 6.195 1 93.06 234 ILE A N 1
ATOM 1808 C CA . ILE A 1 234 ? -13.633 18.5 6.297 1 93.06 234 ILE A CA 1
ATOM 1809 C C . ILE A 1 234 ? -14.07 19.375 5.125 1 93.06 234 ILE A C 1
ATOM 1811 O O . ILE A 1 234 ? -14.344 20.562 5.297 1 93.06 234 ILE A O 1
ATOM 1815 N N . ALA A 1 235 ? -14.094 18.797 3.969 1 91.62 235 ALA A N 1
ATOM 1816 C CA . ALA A 1 235 ? -14.547 19.516 2.781 1 91.62 235 ALA A CA 1
ATOM 1817 C C . ALA A 1 235 ? -15.961 20.062 2.975 1 91.62 235 ALA A C 1
ATOM 1819 O O . ALA A 1 235 ? -16.25 21.203 2.611 1 91.62 235 ALA A O 1
ATOM 1820 N N . ASP A 1 236 ? -16.828 19.281 3.59 1 88.94 236 ASP A N 1
ATOM 1821 C CA . ASP A 1 236 ? -18.203 19.688 3.854 1 88.94 236 ASP A CA 1
ATOM 1822 C C . ASP A 1 236 ? -18.25 20.875 4.824 1 88.94 236 ASP A C 1
ATOM 1824 O O . ASP A 1 236 ? -19.016 21.812 4.629 1 88.94 236 ASP A O 1
ATOM 1828 N N . VAL A 1 237 ? -17.453 20.797 5.836 1 85.81 237 VAL A N 1
ATOM 1829 C CA . VAL A 1 237 ? -17.406 21.859 6.836 1 85.81 237 VAL A CA 1
ATOM 1830 C C . VAL A 1 237 ? -16.859 23.141 6.203 1 85.81 237 VAL A C 1
ATOM 1832 O O . VAL A 1 237 ? -17.391 24.234 6.43 1 85.81 237 VAL A O 1
ATOM 1835 N N . GLU A 1 238 ? -15.805 23 5.43 1 84.25 238 GLU A N 1
ATOM 1836 C CA . GLU A 1 238 ? -15.211 24.156 4.762 1 84.25 238 GLU A CA 1
ATOM 1837 C C . GLU A 1 238 ? -16.203 24.781 3.779 1 84.25 238 GLU A C 1
ATOM 1839 O O . GLU A 1 238 ? -16.234 26 3.633 1 84.25 238 GLU A O 1
ATOM 1844 N N . GLU A 1 239 ? -16.922 24 3.109 1 82.12 239 GLU A N 1
ATOM 1845 C CA . GLU A 1 239 ? -17.922 24.5 2.16 1 82.12 239 GLU A CA 1
ATOM 1846 C C . GLU A 1 239 ? -19.062 25.219 2.875 1 82.12 239 GLU A C 1
ATOM 1848 O O . GLU A 1 239 ? -19.594 26.203 2.359 1 82.12 239 GLU A O 1
ATOM 1853 N N . SER A 1 240 ? -19.375 24.797 4.035 1 78.44 240 SER A N 1
ATOM 1854 C CA . SER A 1 240 ? -20.453 25.406 4.789 1 78.44 240 SER A CA 1
ATOM 1855 C C . SER A 1 240 ? -20.047 26.781 5.328 1 78.44 240 SER A C 1
ATOM 1857 O O . SER A 1 240 ? -20.906 27.625 5.586 1 78.44 240 SER A O 1
ATOM 1859 N N . LEU A 1 241 ? -18.797 26.938 5.508 1 70.12 241 LEU A N 1
ATOM 1860 C CA . LEU A 1 241 ? -18.312 28.172 6.105 1 70.12 241 LEU A CA 1
ATOM 1861 C C . LEU A 1 241 ? -17.969 29.203 5.031 1 70.12 241 LEU A C 1
ATOM 1863 O O . LEU A 1 241 ? -17.875 30.391 5.312 1 70.12 241 LEU A O 1
ATOM 1867 N N . SER A 1 242 ? -17.453 28.719 3.879 1 62.16 242 SER A N 1
ATOM 1868 C CA . SER A 1 242 ? -16.922 29.641 2.881 1 62.16 242 SER A CA 1
ATOM 1869 C C . SER A 1 242 ? -18.047 30.25 2.047 1 62.16 242 SER A C 1
ATOM 1871 O O . SER A 1 242 ? -19.047 29.578 1.762 1 62.16 242 SER A O 1
ATOM 1873 N N . THR A 1 243 ? -18.234 31.453 2.221 1 54.91 243 THR A N 1
ATOM 1874 C CA . THR A 1 243 ? -19.109 32.156 1.284 1 54.91 243 THR A CA 1
ATOM 1875 C C . THR A 1 243 ? -18.656 31.906 -0.154 1 54.91 243 THR A C 1
ATOM 1877 O O . THR A 1 243 ? -19.469 31.984 -1.082 1 54.91 243 THR A O 1
ATOM 1880 N N . SER A 1 244 ? -17.359 31.891 -0.463 1 50.41 244 SER A N 1
ATOM 1881 C CA . SER A 1 244 ? -16.828 31.703 -1.81 1 50.41 244 SER A CA 1
ATOM 1882 C C . SER A 1 244 ? -16.469 30.25 -2.078 1 50.41 244 SER A C 1
ATOM 1884 O O . SER A 1 244 ? -15.32 29.844 -1.917 1 50.41 244 SER A O 1
ATOM 1886 N N . SER A 1 245 ? -17.469 29.406 -1.913 1 53.12 245 SER A N 1
ATOM 1887 C CA . SER A 1 245 ? -17.641 27.953 -1.82 1 53.12 245 SER A CA 1
ATOM 1888 C C . SER A 1 245 ? -16.859 27.234 -2.916 1 53.12 245 SER A C 1
ATOM 1890 O O . SER A 1 245 ? -16.359 26.125 -2.703 1 53.12 245 SER A O 1
ATOM 1892 N N . SER A 1 246 ? -16.438 27.953 -3.996 1 59.91 246 SER A N 1
ATOM 1893 C CA . SER A 1 246 ? -16.203 27.172 -5.207 1 59.91 246 SER A CA 1
ATOM 1894 C C . SER A 1 246 ? -14.773 26.656 -5.262 1 59.91 246 SER A C 1
ATOM 1896 O O . SER A 1 246 ? -14.547 25.484 -5.609 1 59.91 246 SER A O 1
ATOM 1898 N N . THR A 1 247 ? -13.836 27.422 -4.73 1 61.56 247 THR A N 1
ATOM 1899 C CA . THR A 1 247 ? -12.445 27.031 -4.949 1 61.56 247 THR A CA 1
ATOM 1900 C C . THR A 1 247 ? -12.031 25.938 -3.965 1 61.56 247 THR A C 1
ATOM 1902 O O . THR A 1 247 ? -11.398 24.953 -4.352 1 61.56 247 THR A O 1
ATOM 1905 N N . ALA A 1 248 ? -12.484 26.078 -2.723 1 67.94 248 ALA A N 1
ATOM 1906 C CA . ALA A 1 248 ? -12.133 25.078 -1.72 1 67.94 248 ALA A CA 1
ATOM 1907 C C . ALA A 1 248 ? -12.711 23.719 -2.082 1 67.94 248 ALA A C 1
ATOM 1909 O O . ALA A 1 248 ? -12.039 22.688 -1.926 1 67.94 248 ALA A O 1
ATOM 1910 N N . SER A 1 249 ? -13.852 23.844 -2.67 1 76.62 249 SER A N 1
ATOM 1911 C CA . SER A 1 249 ? -14.508 22.609 -3.051 1 76.62 249 SER A CA 1
ATOM 1912 C C . SER A 1 249 ? -13.781 21.922 -4.203 1 76.62 249 SER A C 1
ATOM 1914 O O . SER A 1 249 ? -13.641 20.688 -4.215 1 76.62 249 SER A O 1
ATOM 1916 N N . SER A 1 250 ? -13.234 22.75 -5.062 1 82.75 250 SER A N 1
ATOM 1917 C CA . SER A 1 250 ? -12.516 22.203 -6.207 1 82.75 250 SER A CA 1
ATOM 1918 C C . SER A 1 250 ? -11.18 21.578 -5.789 1 82.75 250 SER A C 1
ATOM 1920 O O . SER A 1 250 ? -10.781 20.547 -6.309 1 82.75 250 SER A O 1
ATOM 1922 N N . ASP A 1 251 ? -10.523 22.203 -4.824 1 89.31 251 ASP A N 1
ATOM 1923 C CA . ASP A 1 251 ? -9.242 21.688 -4.352 1 89.31 251 ASP A CA 1
ATOM 1924 C C . ASP A 1 251 ? -9.414 20.328 -3.66 1 89.31 251 ASP A C 1
ATOM 1926 O O . ASP A 1 251 ? -8.672 19.391 -3.934 1 89.31 251 ASP A O 1
ATOM 1930 N N . PHE A 1 252 ? -10.453 20.281 -2.852 1 92.81 252 PHE A N 1
ATOM 1931 C CA . PHE A 1 252 ? -10.727 19.016 -2.184 1 92.81 252 PHE A CA 1
ATOM 1932 C C . PHE A 1 252 ? -11.117 17.938 -3.195 1 92.81 252 PHE A C 1
ATOM 1934 O O . PHE A 1 252 ? -10.695 16.797 -3.078 1 92.81 252 PHE A O 1
ATOM 1941 N N . GLY A 1 253 ? -11.914 18.344 -4.191 1 93.56 253 GLY A N 1
ATOM 1942 C CA . GLY A 1 253 ? -12.289 17.391 -5.227 1 93.56 253 GLY A CA 1
ATOM 1943 C C . GLY A 1 253 ? -11.102 16.812 -5.961 1 93.56 253 GLY A C 1
ATOM 1944 O O . GLY A 1 253 ? -11.055 15.609 -6.227 1 93.56 253 GLY A O 1
ATOM 1945 N N . ALA A 1 254 ? -10.172 17.609 -6.215 1 94.06 254 ALA A N 1
ATOM 1946 C CA . ALA A 1 254 ? -8.984 17.188 -6.965 1 94.06 254 ALA A CA 1
ATOM 1947 C C . ALA A 1 254 ? -8.141 16.203 -6.156 1 94.06 254 ALA A C 1
ATOM 1949 O O . ALA A 1 254 ? -7.754 15.156 -6.668 1 94.06 254 ALA A O 1
ATOM 1950 N N . VAL A 1 255 ? -7.879 16.516 -4.938 1 96.19 255 VAL A N 1
ATOM 1951 C CA . VAL A 1 255 ? -7.012 15.664 -4.133 1 96.19 255 VAL A CA 1
ATOM 1952 C C . VAL A 1 255 ? -7.734 14.367 -3.799 1 96.19 255 VAL A C 1
ATOM 1954 O O . VAL A 1 255 ? -7.113 13.297 -3.746 1 96.19 255 VAL A O 1
ATOM 1957 N N . LEU A 1 256 ? -9.055 14.469 -3.537 1 96.94 256 LEU A N 1
ATOM 1958 C CA . LEU A 1 256 ? -9.836 13.273 -3.227 1 96.94 256 LEU A CA 1
ATOM 1959 C C . LEU A 1 256 ? -9.875 12.32 -4.418 1 96.94 256 LEU A C 1
ATOM 1961 O O . LEU A 1 256 ? -9.836 11.102 -4.242 1 96.94 256 LEU A O 1
ATOM 1965 N N . ALA A 1 257 ? -9.906 12.875 -5.586 1 96.75 257 ALA A N 1
ATOM 1966 C CA . ALA A 1 257 ? -9.852 12.039 -6.785 1 96.75 257 ALA A CA 1
ATOM 1967 C C . ALA A 1 257 ? -8.523 11.281 -6.863 1 96.75 257 ALA A C 1
ATOM 1969 O O . ALA A 1 257 ? -8.5 10.109 -7.23 1 96.75 257 ALA A O 1
ATOM 1970 N N . LEU A 1 258 ? -7.484 11.945 -6.555 1 97.19 258 LEU A N 1
ATOM 1971 C CA . LEU A 1 258 ? -6.172 11.312 -6.562 1 97.19 258 LEU A CA 1
ATOM 1972 C C . LEU A 1 258 ? -6.098 10.195 -5.523 1 97.19 258 LEU A C 1
ATOM 1974 O O . LEU A 1 258 ? -5.66 9.086 -5.832 1 97.19 258 LEU A O 1
ATOM 1978 N N . LEU A 1 259 ? -6.543 10.516 -4.336 1 97.88 259 LEU A N 1
ATOM 1979 C CA . LEU A 1 259 ? -6.484 9.555 -3.244 1 97.88 259 LEU A CA 1
ATOM 1980 C C . LEU A 1 259 ? -7.367 8.344 -3.541 1 97.88 259 LEU A C 1
ATOM 1982 O O . LEU A 1 259 ? -6.973 7.203 -3.289 1 97.88 259 LEU A O 1
ATOM 1986 N N . ASP A 1 260 ? -8.508 8.609 -4.051 1 97.62 260 ASP A N 1
ATOM 1987 C CA . ASP A 1 260 ? -9.445 7.539 -4.375 1 97.62 260 ASP A CA 1
ATOM 1988 C C . ASP A 1 260 ? -8.867 6.609 -5.441 1 97.62 260 ASP A C 1
ATOM 1990 O O . ASP A 1 260 ? -8.945 5.387 -5.316 1 97.62 260 ASP A O 1
ATOM 1994 N N . THR A 1 261 ? -8.375 7.176 -6.465 1 97.19 261 THR A N 1
ATOM 1995 C CA . THR A 1 261 ? -7.773 6.387 -7.531 1 97.19 261 THR A CA 1
ATOM 1996 C C . THR A 1 261 ? -6.625 5.539 -6.992 1 97.19 261 THR A C 1
ATOM 1998 O O . THR A 1 261 ? -6.531 4.344 -7.293 1 97.19 261 THR A O 1
ATOM 2001 N N . ARG A 1 262 ? -5.781 6.172 -6.215 1 97.19 262 ARG A N 1
ATOM 2002 C CA . ARG A 1 262 ? -4.645 5.441 -5.66 1 97.19 262 ARG A CA 1
ATOM 2003 C C . ARG A 1 262 ? -5.113 4.273 -4.797 1 97.19 262 ARG A C 1
ATOM 2005 O O . ARG A 1 262 ? -4.555 3.178 -4.871 1 97.19 262 ARG A O 1
ATOM 2012 N N . ALA A 1 263 ? -6.109 4.484 -4 1 97.31 263 ALA A N 1
ATOM 2013 C CA . ALA A 1 263 ? -6.656 3.436 -3.145 1 97.31 263 ALA A CA 1
ATOM 2014 C C . ALA A 1 263 ? -7.172 2.264 -3.977 1 97.31 263 ALA A C 1
ATOM 2016 O O . ALA A 1 263 ? -6.895 1.104 -3.664 1 97.31 263 ALA A O 1
ATOM 2017 N N . ARG A 1 264 ? -7.879 2.572 -4.992 1 96.94 264 ARG A N 1
ATOM 2018 C CA . ARG A 1 264 ? -8.438 1.54 -5.855 1 96.94 264 ARG A CA 1
ATOM 2019 C C . ARG A 1 264 ? -7.336 0.743 -6.543 1 96.94 264 ARG A C 1
ATOM 2021 O O . ARG A 1 264 ? -7.406 -0.485 -6.625 1 96.94 264 ARG A O 1
ATOM 2028 N N . LEU A 1 265 ? -6.398 1.441 -7.004 1 96.06 265 LEU A N 1
ATOM 2029 C CA . LEU A 1 265 ? -5.293 0.79 -7.695 1 96.06 265 LEU A CA 1
ATOM 2030 C C . LEU A 1 265 ? -4.512 -0.112 -6.746 1 96.06 265 LEU A C 1
ATOM 2032 O O . LEU A 1 265 ? -4.133 -1.229 -7.113 1 96.06 265 LEU A O 1
ATOM 2036 N N . MET A 1 266 ? -4.238 0.393 -5.543 1 96.19 266 MET A N 1
ATOM 2037 C CA . MET A 1 266 ? -3.535 -0.406 -4.543 1 96.19 266 MET A CA 1
ATOM 2038 C C . MET A 1 266 ? -4.297 -1.693 -4.246 1 96.19 266 MET A C 1
ATOM 2040 O O . MET A 1 266 ? -3.691 -2.756 -4.094 1 96.19 266 MET A O 1
ATOM 2044 N N . ASP A 1 267 ? -5.539 -1.582 -4.215 1 94.38 267 ASP A N 1
ATOM 2045 C CA . ASP A 1 267 ? -6.406 -2.711 -3.889 1 94.38 267 ASP A CA 1
ATOM 2046 C C . ASP A 1 267 ? -6.328 -3.793 -4.961 1 94.38 267 ASP A C 1
ATOM 2048 O O . ASP A 1 267 ? -6.375 -4.984 -4.652 1 94.38 267 ASP A O 1
ATOM 2052 N N . SER A 1 268 ? -6.102 -3.459 -6.207 1 92.94 268 SER A N 1
ATOM 2053 C CA . SER A 1 268 ? -6.293 -4.41 -7.293 1 92.94 268 SER A CA 1
ATOM 2054 C C . SER A 1 268 ? -4.961 -4.797 -7.934 1 92.94 268 SER A C 1
ATOM 2056 O O . SER A 1 268 ? -4.871 -5.801 -8.641 1 92.94 268 SER A O 1
ATOM 2058 N N . GLU A 1 269 ? -3.916 -4.051 -7.734 1 94.81 269 GLU A N 1
ATOM 2059 C CA . GLU A 1 269 ? -2.746 -4.113 -8.602 1 94.81 269 GLU A CA 1
ATOM 2060 C C . GLU A 1 269 ? -2.041 -5.461 -8.484 1 94.81 269 GLU A C 1
ATOM 2062 O O . GLU A 1 269 ? -1.335 -5.879 -9.406 1 94.81 269 GLU A O 1
ATOM 2067 N N . LEU A 1 270 ? -2.225 -6.227 -7.32 1 96.62 270 LEU A N 1
ATOM 2068 C CA . LEU A 1 270 ? -1.513 -7.492 -7.168 1 96.62 270 LEU A CA 1
ATOM 2069 C C . LEU A 1 270 ? -2.471 -8.672 -7.297 1 96.62 270 LEU A C 1
ATOM 2071 O O . LEU A 1 270 ? -2.055 -9.828 -7.188 1 96.62 270 LEU A O 1
ATOM 2075 N N . ALA A 1 271 ? -3.717 -8.445 -7.613 1 91.69 271 ALA A N 1
ATOM 2076 C CA . ALA A 1 271 ? -4.727 -9.5 -7.605 1 91.69 271 ALA A CA 1
ATOM 2077 C C . ALA A 1 271 ? -4.41 -10.57 -8.648 1 91.69 271 ALA A C 1
ATOM 2079 O O . ALA A 1 271 ? -4.277 -11.75 -8.312 1 91.69 271 ALA A O 1
ATOM 2080 N N . GLU A 1 272 ? -4.199 -10.164 -9.859 1 91.31 272 GLU A N 1
ATOM 2081 C CA . GLU A 1 272 ? -3.949 -11.109 -10.945 1 91.31 272 GLU A CA 1
ATOM 2082 C C . GLU A 1 272 ? -2.584 -11.773 -10.797 1 91.31 272 GLU A C 1
ATOM 2084 O O . GLU A 1 272 ? -2.432 -12.961 -11.094 1 91.31 272 GLU A O 1
ATOM 2089 N N . PHE A 1 273 ? -1.614 -11 -10.375 1 95.62 273 PHE A N 1
ATOM 2090 C CA . PHE A 1 273 ? -0.267 -11.531 -10.211 1 95.62 273 PHE A CA 1
ATOM 2091 C C . PHE A 1 273 ? -0.244 -12.617 -9.141 1 95.62 273 PHE A C 1
ATOM 2093 O O . PHE A 1 273 ? 0.352 -13.68 -9.344 1 95.62 273 PHE A O 1
ATOM 2100 N N . SER A 1 274 ? -0.864 -12.328 -8.023 1 94.31 274 SER A N 1
ATOM 2101 C CA . SER A 1 274 ? -0.948 -13.305 -6.941 1 94.31 274 SER A CA 1
ATOM 2102 C C . SER A 1 274 ? -1.654 -14.578 -7.402 1 94.31 274 SER A C 1
ATOM 2104 O O . SER A 1 274 ? -1.247 -15.68 -7.043 1 94.31 274 SER A O 1
ATOM 2106 N N . GLU A 1 275 ? -2.66 -14.438 -8.211 1 90.56 275 GLU A N 1
ATOM 2107 C CA . GLU A 1 275 ? -3.391 -15.586 -8.734 1 90.56 275 GLU A CA 1
ATOM 2108 C C . GLU A 1 275 ? -2.512 -16.422 -9.664 1 90.56 275 GLU A C 1
ATOM 2110 O O . GLU A 1 275 ? -2.545 -17.656 -9.617 1 90.56 275 GLU A O 1
ATOM 2115 N N . SER A 1 276 ? -1.82 -15.727 -10.508 1 93.56 276 SER A N 1
ATOM 2116 C CA . SER A 1 276 ? -0.918 -16.406 -11.422 1 93.56 276 SER A CA 1
ATOM 2117 C C . SER A 1 276 ? 0.151 -17.188 -10.664 1 93.56 276 SER A C 1
ATOM 2119 O O . SER A 1 276 ? 0.5 -18.312 -11.047 1 93.56 276 SER A O 1
ATOM 2121 N N . ILE A 1 277 ? 0.643 -16.609 -9.609 1 96.31 277 ILE A N 1
ATOM 2122 C CA . ILE A 1 277 ? 1.654 -17.266 -8.797 1 96.31 277 ILE A CA 1
ATOM 2123 C C . ILE A 1 277 ? 1.044 -18.5 -8.109 1 96.31 277 ILE A C 1
ATOM 2125 O O . ILE A 1 277 ? 1.688 -19.547 -8.008 1 96.31 277 ILE A O 1
ATOM 2129 N N . GLU A 1 278 ? -0.134 -18.375 -7.684 1 93.88 278 GLU A N 1
ATOM 2130 C CA . GLU A 1 278 ? -0.82 -19.5 -7.055 1 93.88 278 GLU A CA 1
ATOM 2131 C C . GLU A 1 278 ? -0.971 -20.656 -8.023 1 93.88 278 GLU A C 1
ATOM 2133 O O . GLU A 1 278 ? -0.741 -21.812 -7.652 1 93.88 278 GLU A O 1
ATOM 2138 N N . TYR A 1 279 ? -1.376 -20.359 -9.203 1 93.38 279 TYR A N 1
ATOM 2139 C CA . TYR A 1 279 ? -1.467 -21.406 -10.227 1 93.38 279 TYR A CA 1
ATOM 2140 C C . TYR A 1 279 ? -0.111 -22.062 -10.461 1 93.38 279 TYR A C 1
ATOM 2142 O O . TYR A 1 279 ? -0.014 -23.281 -10.547 1 93.38 279 TYR A O 1
ATOM 2150 N N . PHE A 1 280 ? 0.874 -21.25 -10.57 1 95.06 280 PHE A N 1
ATOM 2151 C CA . PHE A 1 280 ? 2.219 -21.75 -10.82 1 95.06 280 PHE A CA 1
ATOM 2152 C C . PHE A 1 280 ? 2.652 -22.703 -9.703 1 95.06 280 PHE A C 1
ATOM 2154 O O . PHE A 1 280 ? 3.256 -23.75 -9.961 1 95.06 280 PHE A O 1
ATOM 2161 N N . ALA A 1 281 ? 2.34 -22.344 -8.508 1 96.12 281 ALA A N 1
ATOM 2162 C CA . ALA A 1 281 ? 2.674 -23.188 -7.355 1 96.12 281 ALA A CA 1
ATOM 2163 C C . ALA A 1 281 ? 1.951 -24.531 -7.434 1 96.12 281 ALA A C 1
ATOM 2165 O O . ALA A 1 281 ? 2.545 -25.578 -7.164 1 96.12 281 ALA A O 1
ATOM 2166 N N . ARG A 1 282 ? 0.714 -24.562 -7.84 1 95 282 ARG A N 1
ATOM 2167 C CA . ARG A 1 282 ? -0.037 -25.797 -7.977 1 95 282 ARG A CA 1
ATOM 2168 C C . ARG A 1 282 ? 0.527 -26.656 -9.102 1 95 282 ARG A C 1
ATOM 2170 O O . ARG A 1 282 ? 0.548 -27.891 -9 1 95 282 ARG A O 1
ATOM 2177 N N . TRP A 1 283 ? 0.911 -25.969 -10.133 1 96.19 283 TRP A N 1
ATOM 2178 C CA . TRP A 1 283 ? 1.493 -26.672 -11.273 1 96.19 283 TRP A CA 1
ATOM 2179 C C . TRP A 1 283 ? 2.783 -27.375 -10.867 1 96.19 283 TRP A C 1
ATOM 2181 O O . TRP A 1 283 ? 2.984 -28.547 -11.203 1 96.19 283 TRP A O 1
ATOM 2191 N N . VAL A 1 284 ? 3.611 -26.688 -10.109 1 96.06 284 VAL A N 1
ATOM 2192 C CA . VAL A 1 284 ? 4.852 -27.312 -9.641 1 96.06 284 VAL A CA 1
ATOM 2193 C C . VAL A 1 284 ? 4.531 -28.453 -8.688 1 96.06 284 VAL A C 1
ATOM 2195 O O . VAL A 1 284 ? 5.199 -29.484 -8.711 1 96.06 284 VAL A O 1
ATOM 2198 N N . SER A 1 285 ? 3.561 -28.312 -7.906 1 95.88 285 SER A N 1
ATOM 2199 C CA . SER A 1 285 ? 3.137 -29.391 -7.012 1 95.88 285 SER A CA 1
ATOM 2200 C C . SER A 1 285 ? 2.668 -30.609 -7.797 1 95.88 285 SER A C 1
ATOM 2202 O O . SER A 1 285 ? 2.873 -31.734 -7.367 1 95.88 285 SER A O 1
ATOM 2204 N N . ALA A 1 286 ? 2.016 -30.344 -8.938 1 96.25 286 ALA A N 1
ATOM 2205 C CA . ALA A 1 286 ? 1.599 -31.438 -9.805 1 96.25 286 ALA A CA 1
ATOM 2206 C C . ALA A 1 286 ? 2.807 -32.219 -10.328 1 96.25 286 ALA A C 1
ATOM 2208 O O . ALA A 1 286 ? 2.754 -33.438 -10.477 1 96.25 286 ALA A O 1
ATOM 2209 N N . VAL A 1 287 ? 3.857 -31.5 -10.594 1 96.44 287 VAL A N 1
ATOM 2210 C CA . VAL A 1 287 ? 5.098 -32.125 -11.023 1 96.44 287 VAL A CA 1
ATOM 2211 C C . VAL A 1 287 ? 5.629 -33.031 -9.898 1 96.44 287 VAL A C 1
ATOM 2213 O O . VAL A 1 287 ? 6.012 -34.188 -10.141 1 96.44 287 VAL A O 1
ATOM 2216 N N . MET A 1 288 ? 5.621 -32.469 -8.758 1 95.06 288 MET A N 1
ATOM 2217 C CA . MET A 1 288 ? 6.066 -33.25 -7.602 1 95.06 288 MET A CA 1
ATOM 2218 C C . MET A 1 288 ? 5.234 -34.5 -7.426 1 95.06 288 MET A C 1
ATOM 2220 O O . MET A 1 288 ? 5.766 -35.562 -7.07 1 95.06 288 MET A O 1
ATOM 2224 N N . ASN A 1 289 ? 3.979 -34.406 -7.691 1 94.56 289 ASN A N 1
ATOM 2225 C CA . ASN A 1 289 ? 3.102 -35.562 -7.582 1 94.56 289 ASN A CA 1
ATOM 2226 C C . ASN A 1 289 ? 3.488 -36.656 -8.578 1 94.56 289 ASN A C 1
ATOM 2228 O O . ASN A 1 289 ? 3.482 -37.844 -8.234 1 94.56 289 ASN A O 1
ATOM 2232 N N . ALA A 1 290 ? 3.783 -36.25 -9.797 1 95.62 290 ALA A N 1
ATOM 2233 C CA . ALA A 1 290 ? 4.23 -37.219 -10.797 1 95.62 290 ALA A CA 1
ATOM 2234 C C . ALA A 1 290 ? 5.5 -37.938 -10.336 1 95.62 290 ALA A C 1
ATOM 2236 O O . ALA A 1 290 ? 5.629 -39.156 -10.5 1 95.62 290 ALA A O 1
ATOM 2237 N N . ILE A 1 291 ? 6.398 -37.188 -9.75 1 95 291 ILE A N 1
ATOM 2238 C CA . ILE A 1 291 ? 7.648 -37.75 -9.234 1 95 291 ILE A CA 1
ATOM 2239 C C . ILE A 1 291 ? 7.348 -38.75 -8.117 1 95 291 ILE A C 1
ATOM 2241 O O . ILE A 1 291 ? 7.938 -39.812 -8.07 1 95 291 ILE A O 1
ATOM 2245 N N . ASN A 1 292 ? 6.426 -38.406 -7.293 1 93.56 292 ASN A N 1
ATOM 2246 C CA . ASN A 1 292 ? 6.055 -39.281 -6.184 1 93.56 292 ASN A CA 1
ATOM 2247 C C . ASN A 1 292 ? 5.434 -40.594 -6.684 1 93.56 292 ASN A C 1
ATOM 2249 O O . ASN A 1 292 ? 5.664 -41.656 -6.109 1 93.56 292 ASN A O 1
ATOM 2253 N N . VAL A 1 293 ? 4.641 -40.531 -7.727 1 93.62 293 VAL A N 1
ATOM 2254 C CA . VAL A 1 293 ? 4.039 -41.719 -8.312 1 93.62 293 VAL A CA 1
ATOM 2255 C C . VAL A 1 293 ? 5.133 -42.656 -8.82 1 93.62 293 VAL A C 1
ATOM 2257 O O . VAL A 1 293 ? 5.059 -43.875 -8.633 1 93.62 293 VAL A O 1
ATOM 2260 N N . ARG A 1 294 ? 6.109 -42.062 -9.445 1 94.06 294 ARG A N 1
ATOM 2261 C CA . ARG A 1 294 ? 7.242 -42.844 -9.906 1 94.06 294 ARG A CA 1
ATOM 2262 C C . ARG A 1 294 ? 7.945 -43.531 -8.742 1 94.06 294 ARG A C 1
ATOM 2264 O O . ARG A 1 294 ? 8.312 -44.719 -8.828 1 94.06 294 ARG A O 1
ATOM 2271 N N . GLU A 1 295 ? 8.125 -42.781 -7.688 1 91.56 295 GLU A N 1
ATOM 2272 C CA . GLU A 1 295 ? 8.789 -43.344 -6.512 1 91.56 295 GLU A CA 1
ATOM 2273 C C . GLU A 1 295 ? 7.977 -44.469 -5.898 1 91.56 295 GLU A C 1
ATOM 2275 O O . GLU A 1 295 ? 8.539 -45.469 -5.418 1 91.56 295 GLU A O 1
ATOM 2280 N N . ASP A 1 296 ? 6.73 -44.344 -5.922 1 91.56 296 ASP A N 1
ATOM 2281 C CA . ASP A 1 296 ? 5.855 -45.406 -5.43 1 91.56 296 ASP A CA 1
ATOM 2282 C C . ASP A 1 296 ? 6.027 -46.688 -6.246 1 91.56 296 ASP A C 1
ATOM 2284 O O . ASP A 1 296 ? 6.055 -47.781 -5.688 1 91.56 296 ASP A O 1
ATOM 2288 N N . ARG A 1 297 ? 6.117 -46.562 -7.598 1 92.75 297 ARG A N 1
ATOM 2289 C CA . ARG A 1 297 ? 6.305 -47.719 -8.469 1 92.75 297 ARG A CA 1
ATOM 2290 C C . ARG A 1 297 ? 7.676 -48.344 -8.242 1 92.75 297 ARG A C 1
ATOM 2292 O O . ARG A 1 297 ? 7.82 -49.562 -8.328 1 92.75 297 ARG A O 1
ATOM 2299 N N . ARG A 1 298 ? 8.672 -47.469 -7.977 1 91.69 298 ARG A N 1
ATOM 2300 C CA . ARG A 1 298 ? 10 -48 -7.668 1 91.69 298 ARG A CA 1
ATOM 2301 C C . ARG A 1 298 ? 9.984 -48.844 -6.391 1 91.69 298 ARG A C 1
ATOM 2303 O O . ARG A 1 298 ? 10.562 -49.906 -6.344 1 91.69 298 ARG A O 1
ATOM 2310 N N . LEU A 1 299 ? 9.352 -48.344 -5.375 1 88.94 299 LEU A N 1
ATOM 2311 C CA . LEU A 1 299 ? 9.258 -49.031 -4.094 1 88.94 299 LEU A CA 1
ATOM 2312 C C . LEU A 1 299 ? 8.492 -50.344 -4.234 1 88.94 299 LEU A C 1
ATOM 2314 O O . LEU A 1 299 ? 8.844 -51.344 -3.611 1 88.94 299 LEU A O 1
ATOM 2318 N N . THR A 1 300 ? 7.426 -50.312 -5.02 1 90.25 300 THR A N 1
ATOM 2319 C CA . THR A 1 300 ? 6.664 -51.531 -5.277 1 90.25 300 THR A CA 1
ATOM 2320 C C . THR A 1 300 ? 7.535 -52.594 -5.953 1 90.25 300 THR A C 1
ATOM 2322 O O . THR A 1 300 ? 7.496 -53.75 -5.586 1 90.25 300 THR A O 1
ATOM 2325 N N . TYR A 1 301 ? 8.297 -52.125 -6.953 1 90.69 301 TYR A N 1
ATOM 2326 C CA . TYR A 1 301 ? 9.219 -53 -7.641 1 90.69 301 TYR A CA 1
ATOM 2327 C C . TYR A 1 301 ? 10.242 -53.594 -6.672 1 90.69 301 TYR A C 1
ATOM 2329 O O . TYR A 1 301 ? 10.469 -54.812 -6.66 1 90.69 301 TYR A O 1
ATOM 2337 N N . GLN A 1 302 ? 10.727 -52.812 -5.82 1 86.81 302 GLN A N 1
ATOM 2338 C CA . GLN A 1 302 ? 11.727 -53.25 -4.844 1 86.81 302 GLN A CA 1
ATOM 2339 C C . GLN A 1 302 ? 11.125 -54.219 -3.842 1 86.81 302 GLN A C 1
ATOM 2341 O O . GLN A 1 302 ? 11.789 -55.188 -3.434 1 86.81 302 GLN A O 1
ATOM 2346 N N . ALA A 1 303 ? 9.977 -53.938 -3.473 1 84.38 303 ALA A N 1
ATOM 2347 C CA . ALA A 1 303 ? 9.297 -54.812 -2.525 1 84.38 303 ALA A CA 1
ATOM 2348 C C . ALA A 1 303 ? 9.062 -56.188 -3.127 1 84.38 303 ALA A C 1
ATOM 2350 O O . ALA A 1 303 ? 9.227 -57.219 -2.447 1 84.38 303 ALA A O 1
ATOM 2351 N N . LYS A 1 304 ? 8.664 -56.25 -4.418 1 86.75 304 LYS A N 1
ATOM 2352 C CA . LYS A 1 304 ? 8.438 -57.5 -5.098 1 86.75 304 LYS A CA 1
ATOM 2353 C C . LYS A 1 304 ? 9.742 -58.25 -5.324 1 86.75 304 LYS A C 1
ATOM 2355 O O . LYS A 1 304 ? 9.781 -59.5 -5.266 1 86.75 304 LYS A O 1
ATOM 2360 N N . LEU A 1 305 ? 10.781 -57.5 -5.574 1 85.56 305 LEU A N 1
ATOM 2361 C CA . LEU A 1 305 ? 12.109 -58.094 -5.711 1 85.56 305 LEU A CA 1
ATOM 2362 C C . LEU A 1 305 ? 12.555 -58.75 -4.406 1 85.56 305 LEU A C 1
ATOM 2364 O O . LEU A 1 305 ? 13.125 -59.844 -4.418 1 85.56 305 LEU A O 1
ATOM 2368 N N . ALA A 1 306 ? 12.305 -58.125 -3.332 1 82.25 306 ALA A N 1
ATOM 2369 C CA . ALA A 1 306 ? 12.672 -58.625 -2.012 1 82.25 306 ALA A CA 1
ATOM 2370 C C . ALA A 1 306 ? 11.852 -59.844 -1.651 1 82.25 306 ALA A C 1
ATOM 2372 O O . ALA A 1 306 ? 12.359 -60.781 -1.017 1 82.25 306 ALA A O 1
ATOM 2373 N N . ALA A 1 307 ? 10.633 -59.938 -2.045 1 80.94 307 ALA A N 1
ATOM 2374 C CA . ALA A 1 307 ? 9.742 -61.062 -1.75 1 80.94 307 ALA A CA 1
ATOM 2375 C C . ALA A 1 307 ? 10.141 -62.312 -2.543 1 80.94 307 ALA A C 1
ATOM 2377 O O . ALA A 1 307 ? 10.039 -63.406 -2.041 1 80.94 307 ALA A O 1
ATOM 2378 N N . LYS A 1 308 ? 10.492 -62.156 -3.76 1 82.12 308 LYS A N 1
ATOM 2379 C CA . LYS A 1 308 ? 10.938 -63.281 -4.594 1 82.12 308 LYS A CA 1
ATOM 2380 C C . LYS A 1 308 ? 12.172 -63.938 -4.004 1 82.12 308 LYS A C 1
ATOM 2382 O O . LYS A 1 308 ? 12.32 -65.188 -4.086 1 82.12 308 LYS A O 1
ATOM 2387 N N . GLY A 1 309 ? 13.055 -63.125 -3.535 1 72.56 309 GLY A N 1
ATOM 2388 C CA . GLY A 1 309 ? 14.234 -63.719 -2.906 1 72.56 309 GLY A CA 1
ATOM 2389 C C . GLY A 1 309 ? 13.898 -64.625 -1.77 1 72.56 309 GLY A C 1
ATOM 2390 O O . GLY A 1 309 ? 14.656 -65.562 -1.486 1 72.56 309 GLY A O 1
ATOM 2391 N N . LYS A 1 310 ? 12.742 -64.562 -1.158 1 69.44 310 LYS A N 1
ATOM 2392 C CA . LYS A 1 310 ? 12.359 -65.375 -0.021 1 69.44 310 LYS A CA 1
ATOM 2393 C C . LYS A 1 310 ? 11.555 -66.625 -0.474 1 69.44 310 LYS A C 1
ATOM 2395 O O . LYS A 1 310 ? 11.555 -67.625 0.196 1 69.44 310 LYS A O 1
ATOM 2400 N N . ASP A 1 311 ? 10.805 -66.438 -1.488 1 64.62 311 ASP A N 1
ATOM 2401 C CA . ASP A 1 311 ? 9.914 -67.562 -1.9 1 64.62 311 ASP A CA 1
ATOM 2402 C C . ASP A 1 311 ? 10.195 -67.938 -3.336 1 64.62 311 ASP A C 1
ATOM 2404 O O . ASP A 1 311 ? 10.312 -67.125 -4.234 1 64.62 311 ASP A O 1
ATOM 2408 N N . ALA A 1 312 ? 10.797 -69.125 -3.611 1 61.41 312 ALA A N 1
ATOM 2409 C CA . ALA A 1 312 ? 11.211 -69.75 -4.887 1 61.41 312 ALA A CA 1
ATOM 2410 C C . ALA A 1 312 ? 10.008 -70 -5.793 1 61.41 312 ALA A C 1
ATOM 2412 O O . ALA A 1 312 ? 10.133 -70.625 -6.836 1 61.41 312 ALA A O 1
ATOM 2413 N N . ASN A 1 313 ? 8.805 -69.438 -5.453 1 63.41 313 ASN A N 1
ATOM 2414 C CA . ASN A 1 313 ? 7.672 -69.812 -6.277 1 63.41 313 ASN A CA 1
ATOM 2415 C C . ASN A 1 313 ? 7.633 -69.062 -7.594 1 63.41 313 ASN A C 1
ATOM 2417 O O . ASN A 1 313 ? 8.078 -67.875 -7.656 1 63.41 313 ASN A O 1
ATOM 2421 N N . ASN A 1 314 ? 7.379 -69.625 -8.844 1 65.06 314 ASN A N 1
ATOM 2422 C CA . ASN A 1 314 ? 7.305 -69.188 -10.234 1 65.06 314 ASN A CA 1
ATOM 2423 C C . ASN A 1 314 ? 6.457 -67.938 -10.391 1 65.06 314 ASN A C 1
ATOM 2425 O O . ASN A 1 314 ? 6.789 -67.062 -11.18 1 65.06 314 ASN A O 1
ATOM 2429 N N . ASN A 1 315 ? 5.25 -67.812 -9.672 1 76.19 315 ASN A N 1
ATOM 2430 C CA . ASN A 1 315 ? 4.355 -66.688 -9.758 1 76.19 315 ASN A CA 1
ATOM 2431 C C . ASN A 1 315 ? 5.031 -65.375 -9.266 1 76.19 315 ASN A C 1
ATOM 2433 O O . ASN A 1 315 ? 4.758 -64.312 -9.781 1 76.19 315 ASN A O 1
ATOM 2437 N N . ALA A 1 316 ? 6.031 -65.562 -8.562 1 77.31 316 ALA A N 1
ATOM 2438 C CA . ALA A 1 316 ? 6.773 -64.438 -7.992 1 77.31 316 ALA A CA 1
ATOM 2439 C C . ALA A 1 316 ? 7.656 -63.75 -9.047 1 77.31 316 ALA A C 1
ATOM 2441 O O . ALA A 1 316 ? 7.805 -62.531 -9.055 1 77.31 316 ALA A O 1
ATOM 2442 N N . SER A 1 317 ? 7.996 -64.625 -10 1 83.31 317 SER A N 1
ATOM 2443 C CA . SER A 1 317 ? 8.867 -64.062 -11.055 1 83.31 317 SER A CA 1
ATOM 2444 C C . SER A 1 317 ? 8.086 -63.188 -12.023 1 83.31 317 SER A C 1
ATOM 2446 O O . SER A 1 317 ? 8.602 -62.156 -12.469 1 83.31 317 SER A O 1
ATOM 2448 N N . GLN A 1 318 ? 6.887 -63.625 -12.328 1 87.75 318 GLN A N 1
ATOM 2449 C CA . GLN A 1 318 ? 6.051 -62.812 -13.227 1 87.75 318 GLN A CA 1
ATOM 2450 C C . GLN A 1 318 ? 5.648 -61.5 -12.578 1 87.75 318 GLN A C 1
ATOM 2452 O O . GLN A 1 318 ? 5.605 -60.469 -13.25 1 87.75 318 GLN A O 1
ATOM 2457 N N . ASP A 1 319 ? 5.379 -61.562 -11.344 1 89.44 319 ASP A N 1
ATOM 2458 C CA . ASP A 1 319 ? 5.008 -60.344 -10.609 1 89.44 319 ASP A CA 1
ATOM 2459 C C . ASP A 1 319 ? 6.152 -59.344 -10.594 1 89.44 319 ASP A C 1
ATOM 2461 O O . ASP A 1 319 ? 5.922 -58.156 -10.711 1 89.44 319 ASP A O 1
ATOM 2465 N N . VAL A 1 320 ? 7.289 -59.781 -10.406 1 90.44 320 VAL A N 1
ATOM 2466 C CA . VAL A 1 320 ? 8.461 -58.906 -10.375 1 90.44 320 VAL A CA 1
ATOM 2467 C C . VAL A 1 320 ? 8.672 -58.25 -11.75 1 90.44 320 VAL A C 1
ATOM 2469 O O . VAL A 1 320 ? 8.977 -57.062 -11.844 1 90.44 320 VAL A O 1
ATOM 2472 N N . LEU A 1 321 ? 8.469 -59.094 -12.797 1 92.69 321 LEU A N 1
ATOM 2473 C CA . LEU A 1 321 ? 8.648 -58.562 -14.148 1 92.69 321 LEU A CA 1
ATOM 2474 C C . LEU A 1 321 ? 7.605 -57.5 -14.469 1 92.69 321 LEU A C 1
ATOM 2476 O O . LEU A 1 321 ? 7.914 -56.5 -15.109 1 92.69 321 LEU A O 1
ATOM 2480 N N . GLU A 1 322 ? 6.422 -57.812 -14.086 1 93.56 322 GLU A N 1
ATOM 2481 C CA . GLU A 1 322 ? 5.352 -56.844 -14.305 1 93.56 322 GLU A CA 1
ATOM 2482 C C . GLU A 1 322 ? 5.617 -55.531 -13.555 1 93.56 322 GLU A C 1
ATOM 2484 O O . GLU A 1 322 ? 5.379 -54.438 -14.078 1 93.56 322 GLU A O 1
ATOM 2489 N N . ALA A 1 323 ? 6.047 -55.656 -12.328 1 93.44 323 ALA A N 1
ATOM 2490 C CA . ALA A 1 323 ? 6.359 -54.469 -11.523 1 93.44 323 ALA A CA 1
ATOM 2491 C C . ALA A 1 323 ? 7.527 -53.688 -12.117 1 93.44 323 ALA A C 1
ATOM 2493 O O . ALA A 1 323 ? 7.531 -52.469 -12.094 1 93.44 323 ALA A O 1
ATOM 2494 N N . LYS A 1 324 ? 8.5 -54.375 -12.617 1 94 324 LYS A N 1
ATOM 2495 C CA . LYS A 1 324 ? 9.641 -53.75 -13.266 1 94 324 LYS A CA 1
ATOM 2496 C C . LYS A 1 324 ? 9.203 -52.969 -14.508 1 94 324 LYS A C 1
ATOM 2498 O O . LYS A 1 324 ? 9.617 -51.812 -14.719 1 94 324 LYS A O 1
ATOM 2503 N N . ASP A 1 325 ? 8.422 -53.625 -15.289 1 95.31 325 ASP A N 1
ATOM 2504 C CA . ASP A 1 325 ? 7.934 -53 -16.516 1 95.31 325 ASP A CA 1
ATOM 2505 C C . ASP A 1 325 ? 7.137 -51.75 -16.203 1 95.31 325 ASP A C 1
ATOM 2507 O O . ASP A 1 325 ? 7.266 -50.75 -16.891 1 95.31 325 ASP A O 1
ATOM 2511 N N . GLU A 1 326 ? 6.301 -51.875 -15.211 1 94.81 326 GLU A N 1
ATOM 2512 C CA . GLU A 1 326 ? 5.5 -50.719 -14.812 1 94.81 326 GLU A CA 1
ATOM 2513 C C . GLU A 1 326 ? 6.387 -49.594 -14.312 1 94.81 326 GLU A C 1
ATOM 2515 O O . GLU A 1 326 ? 6.164 -48.438 -14.664 1 94.81 326 GLU A O 1
ATOM 2520 N N . TYR A 1 327 ? 7.344 -49.844 -13.5 1 94.44 327 TYR A N 1
ATOM 2521 C CA . TYR A 1 327 ? 8.266 -48.844 -12.992 1 94.44 327 TYR A CA 1
ATOM 2522 C C . TYR A 1 327 ? 9.016 -48.156 -14.125 1 94.44 327 TYR A C 1
ATOM 2524 O O . TYR A 1 327 ? 9.102 -46.938 -14.172 1 94.44 327 TYR A O 1
ATOM 2532 N N . GLU A 1 328 ? 9.523 -48.938 -15.039 1 95 328 GLU A N 1
ATOM 2533 C CA . GLU A 1 328 ? 10.305 -48.406 -16.141 1 95 328 GLU A CA 1
ATOM 2534 C C . GLU A 1 328 ? 9.438 -47.531 -17.062 1 95 328 GLU A C 1
ATOM 2536 O O . GLU A 1 328 ? 9.891 -46.5 -17.547 1 95 328 GLU A O 1
ATOM 2541 N N . ARG A 1 329 ? 8.25 -47.969 -17.266 1 95.31 329 ARG A N 1
ATOM 2542 C CA . ARG A 1 329 ? 7.32 -47.188 -18.078 1 95.31 329 ARG A CA 1
ATOM 2543 C C . ARG A 1 329 ? 7.008 -45.844 -17.438 1 95.31 329 ARG A C 1
ATOM 2545 O O . ARG A 1 329 ? 7.074 -44.812 -18.109 1 95.31 329 ARG A O 1
ATOM 2552 N N . VAL A 1 330 ? 6.652 -45.875 -16.203 1 95.5 330 VAL A N 1
ATOM 2553 C CA . VAL A 1 330 ? 6.305 -44.656 -15.477 1 95.5 330 VAL A CA 1
ATOM 2554 C C . VAL A 1 330 ? 7.531 -43.75 -15.367 1 95.5 330 VAL A C 1
ATOM 2556 O O . VAL A 1 330 ? 7.418 -42.531 -15.484 1 95.5 330 VAL A O 1
ATOM 2559 N N . HIS A 1 331 ? 8.68 -44.344 -15.133 1 94.56 331 HIS A N 1
ATOM 2560 C CA . HIS A 1 331 ? 9.922 -43.594 -15.086 1 94.56 331 HIS A CA 1
ATOM 2561 C C . HIS A 1 331 ? 10.141 -42.812 -16.375 1 94.56 331 HIS A C 1
ATOM 2563 O O . HIS A 1 331 ? 10.445 -41.625 -16.344 1 94.56 331 HIS A O 1
ATOM 2569 N N . GLN A 1 332 ? 9.992 -43.531 -17.484 1 94.88 332 GLN A N 1
ATOM 2570 C CA . GLN A 1 332 ? 10.195 -42.875 -18.781 1 94.88 332 GLN A CA 1
ATOM 2571 C C . GLN A 1 332 ? 9.195 -41.75 -19 1 94.88 332 GLN A C 1
ATOM 2573 O O . GLN A 1 332 ? 9.547 -40.688 -19.531 1 94.88 332 GLN A O 1
ATOM 2578 N N . ARG A 1 333 ? 7.98 -41.969 -18.656 1 94.94 333 ARG A N 1
ATOM 2579 C CA . ARG A 1 333 ? 6.945 -40.938 -18.781 1 94.94 333 ARG A CA 1
ATOM 2580 C C . ARG A 1 333 ? 7.297 -39.688 -17.969 1 94.94 333 ARG A C 1
ATOM 2582 O O . ARG A 1 333 ? 7.23 -38.594 -18.469 1 94.94 333 ARG A O 1
ATOM 2589 N N . VAL A 1 334 ? 7.68 -39.906 -16.719 1 96 334 VAL A N 1
ATOM 2590 C CA . VAL A 1 334 ? 7.984 -38.781 -15.82 1 96 334 VAL A CA 1
ATOM 2591 C C . VAL A 1 334 ? 9.148 -37.969 -16.375 1 96 334 VAL A C 1
ATOM 2593 O O . VAL A 1 334 ? 9.102 -36.75 -16.391 1 96 334 VAL A O 1
ATOM 2596 N N . MET A 1 335 ? 10.172 -38.688 -16.844 1 93.88 335 MET A N 1
ATOM 2597 C CA . MET A 1 335 ? 11.344 -38 -17.375 1 93.88 335 MET A CA 1
ATOM 2598 C C . MET A 1 335 ? 10.969 -37.156 -18.594 1 93.88 335 MET A C 1
ATOM 2600 O O . MET A 1 335 ? 11.43 -36.031 -18.75 1 93.88 335 MET A O 1
ATOM 2604 N N . THR A 1 336 ? 10.141 -37.719 -19.406 1 94.12 336 THR A N 1
ATOM 2605 C CA . THR A 1 336 ? 9.68 -37 -20.578 1 94.12 336 THR A CA 1
ATOM 2606 C C . THR A 1 336 ? 8.828 -35.812 -20.188 1 94.12 336 THR A C 1
ATOM 2608 O O . THR A 1 336 ? 8.969 -34.719 -20.75 1 94.12 336 THR A O 1
ATOM 2611 N N . GLU A 1 337 ? 7.957 -35.969 -19.25 1 95.19 337 GLU A N 1
ATOM 2612 C CA . GLU A 1 337 ? 7.078 -34.906 -18.766 1 95.19 337 GLU A CA 1
ATOM 2613 C C . GLU A 1 337 ? 7.883 -33.781 -18.125 1 95.19 337 GLU A C 1
ATOM 2615 O O . GLU A 1 337 ? 7.527 -32.594 -18.25 1 95.19 337 GLU A O 1
ATOM 2620 N N . ILE A 1 338 ? 8.891 -34.125 -17.438 1 93.38 338 ILE A N 1
ATOM 2621 C CA . ILE A 1 338 ? 9.703 -33.125 -16.766 1 93.38 338 ILE A CA 1
ATOM 2622 C C . ILE A 1 338 ? 10.43 -32.281 -17.797 1 93.38 338 ILE A C 1
ATOM 2624 O O . ILE A 1 338 ? 10.586 -31.062 -17.609 1 93.38 338 ILE A O 1
ATOM 2628 N N . GLN A 1 339 ? 10.852 -32.906 -18.812 1 88.44 339 GLN A N 1
ATOM 2629 C CA . GLN A 1 339 ? 11.461 -32.125 -19.906 1 88.44 339 GLN A CA 1
ATOM 2630 C C . GLN A 1 339 ? 10.461 -31.156 -20.516 1 88.44 339 GLN A C 1
ATOM 2632 O O . GLN A 1 339 ? 10.797 -30 -20.781 1 88.44 339 GLN A O 1
ATOM 2637 N N . ARG A 1 340 ? 9.281 -31.625 -20.719 1 90.62 340 ARG A N 1
ATOM 2638 C CA . ARG A 1 340 ? 8.219 -30.766 -21.219 1 90.62 340 ARG A CA 1
ATOM 2639 C C . ARG A 1 340 ? 7.926 -29.625 -20.25 1 90.62 340 ARG A C 1
ATOM 2641 O O . ARG A 1 340 ? 7.738 -28.484 -20.656 1 90.62 340 ARG A O 1
ATOM 2648 N N . PHE A 1 341 ? 7.914 -29.953 -19.031 1 92.38 341 PHE A N 1
ATOM 2649 C CA . PHE A 1 341 ? 7.668 -28.969 -17.984 1 92.38 341 PHE A CA 1
ATOM 2650 C C . PHE A 1 341 ? 8.727 -27.875 -18 1 92.38 341 PHE A C 1
ATOM 2652 O O . PHE A 1 341 ? 8.406 -26.688 -17.859 1 92.38 341 PHE A O 1
ATOM 2659 N N . GLN A 1 342 ? 9.898 -28.219 -18.125 1 85.88 342 GLN A N 1
ATOM 2660 C CA . GLN A 1 342 ? 10.984 -27.25 -18.109 1 85.88 342 GLN A CA 1
ATOM 2661 C C . GLN A 1 342 ? 10.859 -26.266 -19.266 1 85.88 342 GLN A C 1
ATOM 2663 O O . GLN A 1 342 ? 11.07 -25.062 -19.078 1 85.88 342 GLN A O 1
ATOM 2668 N N . ALA A 1 343 ? 10.508 -26.75 -20.359 1 83 343 ALA A N 1
ATOM 2669 C CA . ALA A 1 343 ? 10.312 -25.875 -21.516 1 83 343 ALA A CA 1
ATOM 2670 C C . ALA A 1 343 ? 9.125 -24.953 -21.312 1 83 343 ALA A C 1
ATOM 2672 O O . ALA A 1 343 ? 9.211 -23.75 -21.578 1 83 343 ALA A O 1
ATOM 2673 N N . GLU A 1 344 ? 8.07 -25.453 -20.828 1 86.75 344 GLU A N 1
ATOM 2674 C CA . GLU A 1 344 ? 6.84 -24.688 -20.641 1 86.75 344 GLU A CA 1
ATOM 2675 C C . GLU A 1 344 ? 6.965 -23.719 -19.469 1 86.75 344 GLU A C 1
ATOM 2677 O O . GLU A 1 344 ? 6.289 -22.688 -19.438 1 86.75 344 GLU A O 1
ATOM 2682 N N . LYS A 1 345 ? 7.773 -24.094 -18.547 1 90.62 345 LYS A N 1
ATOM 2683 C CA . LYS A 1 345 ? 7.949 -23.281 -17.344 1 90.62 345 LYS A CA 1
ATOM 2684 C C . LYS A 1 345 ? 8.461 -21.891 -17.703 1 90.62 345 LYS A C 1
ATOM 2686 O O . LYS A 1 345 ? 7.961 -20.891 -17.172 1 90.62 345 LYS A O 1
ATOM 2691 N N . ALA A 1 346 ? 9.422 -21.812 -18.562 1 84.44 346 ALA A N 1
ATOM 2692 C CA . ALA A 1 346 ? 9.984 -20.531 -18.953 1 84.44 346 ALA A CA 1
ATOM 2693 C C . ALA A 1 346 ? 8.922 -19.656 -19.609 1 84.44 346 ALA A C 1
ATOM 2695 O O . ALA A 1 346 ? 8.852 -18.453 -19.359 1 84.44 346 ALA A O 1
ATOM 2696 N N . ILE A 1 347 ? 8.141 -20.266 -20.391 1 84.12 347 ILE A N 1
ATOM 2697 C CA . ILE A 1 347 ? 7.082 -19.547 -21.078 1 84.12 347 ILE A CA 1
ATOM 2698 C C . ILE A 1 347 ? 6.039 -19.047 -20.078 1 84.12 347 ILE A C 1
ATOM 2700 O O . ILE A 1 347 ? 5.582 -17.906 -20.156 1 84.12 347 ILE A O 1
ATOM 2704 N N . GLU A 1 348 ? 5.719 -19.906 -19.156 1 88.31 348 GLU A N 1
ATOM 2705 C CA . GLU A 1 348 ? 4.723 -19.562 -18.141 1 88.31 348 GLU A CA 1
ATOM 2706 C C . GLU A 1 348 ? 5.207 -18.406 -17.266 1 88.31 348 GLU A C 1
ATOM 2708 O O . GLU A 1 348 ? 4.434 -17.516 -16.922 1 88.31 348 GLU A O 1
ATOM 2713 N N . ILE A 1 349 ? 6.406 -18.438 -16.891 1 90.38 349 ILE A N 1
ATOM 2714 C CA . ILE A 1 349 ? 6.988 -17.391 -16.062 1 90.38 349 ILE A CA 1
ATOM 2715 C C . ILE A 1 349 ? 6.961 -16.062 -16.797 1 90.38 349 ILE A C 1
ATOM 2717 O O . ILE A 1 349 ? 6.551 -15.039 -16.234 1 90.38 349 ILE A O 1
ATOM 2721 N N . ARG A 1 350 ? 7.359 -16.078 -17.984 1 88.25 350 ARG A N 1
ATOM 2722 C CA . ARG A 1 350 ? 7.348 -14.867 -18.781 1 88.25 350 ARG A CA 1
ATOM 2723 C C . ARG A 1 350 ? 5.93 -14.312 -18.922 1 88.25 350 ARG A C 1
ATOM 2725 O O . ARG A 1 350 ? 5.719 -13.102 -18.828 1 88.25 350 ARG A O 1
ATOM 2732 N N . ARG A 1 351 ? 5.055 -15.156 -19.172 1 87.5 351 ARG A N 1
ATOM 2733 C CA . ARG A 1 351 ? 3.66 -14.742 -19.281 1 87.5 351 ARG A CA 1
ATOM 2734 C C . ARG A 1 351 ? 3.188 -14.078 -17.984 1 87.5 351 ARG A C 1
ATOM 2736 O O . ARG A 1 351 ? 2.518 -13.039 -18.031 1 87.5 351 ARG A O 1
ATOM 2743 N N . MET A 1 352 ? 3.494 -14.656 -16.938 1 91.81 352 MET A N 1
ATOM 2744 C CA . MET A 1 352 ? 3.129 -14.125 -15.625 1 91.81 352 MET A CA 1
ATOM 2745 C C . MET A 1 352 ? 3.713 -12.734 -15.414 1 91.81 352 MET A C 1
ATOM 2747 O O . MET A 1 352 ? 3.012 -11.82 -14.977 1 91.81 352 MET A O 1
ATOM 2751 N N . PHE A 1 353 ? 4.965 -12.562 -15.805 1 94.31 353 PHE A N 1
ATOM 2752 C CA . PHE A 1 353 ? 5.652 -11.289 -15.633 1 94.31 353 PHE A CA 1
ATOM 2753 C C . PHE A 1 353 ? 5.09 -10.234 -16.578 1 94.31 353 PHE A C 1
ATOM 2755 O O . PHE A 1 353 ? 4.906 -9.078 -16.188 1 94.31 353 PHE A O 1
ATOM 2762 N N . ALA A 1 354 ? 4.801 -10.648 -17.719 1 90.81 354 ALA A N 1
ATOM 2763 C CA . ALA A 1 354 ? 4.223 -9.734 -18.703 1 90.81 354 ALA A CA 1
ATOM 2764 C C . ALA A 1 354 ? 2.844 -9.25 -18.25 1 90.81 354 ALA A C 1
ATOM 2766 O O . ALA A 1 354 ? 2.502 -8.086 -18.438 1 90.81 354 ALA A O 1
ATOM 2767 N N . GLN A 1 355 ? 2.08 -10.148 -17.719 1 90.12 355 GLN A N 1
ATOM 2768 C CA . GLN A 1 355 ? 0.762 -9.781 -17.219 1 90.12 355 GLN A CA 1
ATOM 2769 C C . GLN A 1 355 ? 0.872 -8.773 -16.078 1 90.12 355 GLN A C 1
ATOM 2771 O O . GLN A 1 355 ? 0.091 -7.82 -16.016 1 90.12 355 GLN A O 1
ATOM 2776 N N . TYR A 1 356 ? 1.801 -9.008 -15.234 1 95.69 356 TYR A N 1
ATOM 2777 C CA . TYR A 1 356 ? 2.031 -8.055 -14.148 1 95.69 356 TYR A CA 1
ATOM 2778 C C . TYR A 1 356 ? 2.41 -6.688 -14.695 1 95.69 356 TYR A C 1
ATOM 2780 O O . TYR A 1 356 ? 1.874 -5.668 -14.258 1 95.69 356 TYR A O 1
ATOM 2788 N N . ALA A 1 357 ? 3.293 -6.684 -15.609 1 93.44 357 ALA A N 1
ATOM 2789 C CA . ALA A 1 357 ? 3.73 -5.43 -16.219 1 93.44 357 ALA A CA 1
ATOM 2790 C C . ALA A 1 357 ? 2.561 -4.707 -16.875 1 93.44 357 ALA A C 1
ATOM 2792 O O . ALA A 1 357 ? 2.451 -3.48 -16.781 1 93.44 357 ALA A O 1
ATOM 2793 N N . LYS A 1 358 ? 1.772 -5.426 -17.484 1 91.06 358 LYS A N 1
ATOM 2794 C CA . LYS A 1 358 ? 0.606 -4.84 -18.141 1 91.06 358 LYS A CA 1
ATOM 2795 C C . LYS A 1 358 ? -0.317 -4.168 -17.125 1 91.06 358 LYS A C 1
ATOM 2797 O O . LYS A 1 358 ? -0.808 -3.064 -17.375 1 91.06 358 LYS A O 1
ATOM 2802 N N . VAL A 1 359 ? -0.594 -4.852 -16.062 1 93.5 359 VAL A N 1
ATOM 2803 C CA . VAL A 1 359 ? -1.435 -4.289 -15.016 1 93.5 359 VAL A CA 1
ATOM 2804 C C . VAL A 1 359 ? -0.81 -3 -14.492 1 93.5 359 VAL A C 1
ATOM 2806 O O . VAL A 1 359 ? -1.507 -2.002 -14.289 1 93.5 359 VAL A O 1
ATOM 2809 N N . GLN A 1 360 ? 0.515 -3.012 -14.289 1 95 360 GLN A N 1
ATOM 2810 C CA . GLN A 1 360 ? 1.196 -1.813 -13.812 1 95 360 GLN A CA 1
ATOM 2811 C C . GLN A 1 360 ? 1.092 -0.678 -14.828 1 95 360 GLN A C 1
ATOM 2813 O O . GLN A 1 360 ? 0.974 0.49 -14.445 1 95 360 GLN A O 1
ATOM 2818 N N . MET A 1 361 ? 1.15 -1.036 -16.047 1 93.31 361 MET A N 1
ATOM 2819 C CA . MET A 1 361 ? 1.006 -0.034 -17.109 1 93.31 361 MET A CA 1
ATOM 2820 C C . MET A 1 361 ? -0.38 0.599 -17.062 1 93.31 361 MET A C 1
ATOM 2822 O O . MET A 1 361 ? -0.513 1.819 -17.172 1 93.31 361 MET A O 1
ATOM 2826 N N . LEU A 1 362 ? -1.347 -0.193 -16.922 1 93.5 362 LEU A N 1
ATOM 2827 C CA . LEU A 1 362 ? -2.715 0.306 -16.844 1 93.5 362 LEU A CA 1
ATOM 2828 C C . LEU A 1 362 ? -2.893 1.197 -15.609 1 93.5 362 LEU A C 1
ATOM 2830 O O . LEU A 1 362 ? -3.512 2.26 -15.695 1 93.5 362 LEU A O 1
ATOM 2834 N N . CYS A 1 363 ? -2.342 0.744 -14.531 1 94.88 363 CYS A N 1
ATOM 2835 C CA . CYS A 1 363 ? -2.426 1.524 -13.305 1 94.88 363 CYS A CA 1
ATOM 2836 C C . CYS A 1 363 ? -1.743 2.877 -13.469 1 94.88 363 CYS A C 1
ATOM 2838 O O . CYS A 1 363 ? -2.295 3.906 -13.078 1 94.88 363 CYS A O 1
ATOM 2840 N N . THR A 1 364 ? -0.577 2.879 -14.039 1 94.44 364 THR A N 1
ATOM 2841 C CA . THR A 1 364 ? 0.196 4.102 -14.242 1 94.44 364 THR A CA 1
ATOM 2842 C C . THR A 1 364 ? -0.536 5.051 -15.188 1 94.44 364 THR A C 1
ATOM 2844 O O . THR A 1 364 ? -0.554 6.262 -14.961 1 94.44 364 THR A O 1
ATOM 2847 N N . THR A 1 365 ? -1.119 4.484 -16.141 1 93.19 365 THR A N 1
ATOM 2848 C CA . THR A 1 365 ? -1.87 5.289 -17.094 1 93.19 365 THR A CA 1
ATOM 2849 C C . THR A 1 365 ? -3.082 5.934 -16.422 1 93.19 365 THR A C 1
ATOM 2851 O O . THR A 1 365 ? -3.344 7.121 -16.609 1 93.19 365 THR A O 1
ATOM 2854 N N . GLU A 1 366 ? -3.793 5.164 -15.703 1 95.19 366 GLU A N 1
ATOM 2855 C CA . GLU A 1 366 ? -4.957 5.691 -15 1 95.19 366 GLU A CA 1
ATOM 2856 C C . GLU A 1 366 ? -4.562 6.809 -14.039 1 95.19 366 GLU A C 1
ATOM 2858 O O . GLU A 1 366 ? -5.234 7.84 -13.961 1 95.19 366 GLU A O 1
ATOM 2863 N N . MET A 1 367 ? -3.512 6.637 -13.305 1 95.69 367 MET A N 1
ATOM 2864 C CA . MET A 1 367 ? -3.041 7.656 -12.375 1 95.69 367 MET A CA 1
ATOM 2865 C C . MET A 1 367 ? -2.623 8.922 -13.125 1 95.69 367 MET A C 1
ATOM 2867 O O . MET A 1 367 ? -2.9 10.031 -12.672 1 95.69 367 MET A O 1
ATOM 2871 N N . SER A 1 368 ? -1.977 8.75 -14.227 1 93.5 368 SER A N 1
ATOM 2872 C CA . SER A 1 368 ? -1.552 9.883 -15.039 1 93.5 368 SER A CA 1
ATOM 2873 C C . SER A 1 368 ? -2.748 10.703 -15.508 1 93.5 368 SER A C 1
ATOM 2875 O O . SER A 1 368 ? -2.695 11.938 -15.523 1 93.5 368 SER A O 1
ATOM 2877 N N . GLU A 1 369 ? -3.777 10.023 -15.859 1 93.94 369 GLU A N 1
ATOM 2878 C CA . GLU A 1 369 ? -4.984 10.695 -16.328 1 93.94 369 GLU A CA 1
ATOM 2879 C C . GLU A 1 369 ? -5.617 11.531 -15.211 1 93.94 369 GLU A C 1
ATOM 2881 O O . GLU A 1 369 ? -5.965 12.695 -15.422 1 93.94 369 GLU A O 1
ATOM 2886 N N . VAL A 1 370 ? -5.742 10.938 -14.094 1 96.06 370 VAL A N 1
ATOM 2887 C CA . VAL A 1 370 ? -6.359 11.648 -12.984 1 96.06 370 VAL A CA 1
ATOM 2888 C C . VAL A 1 370 ? -5.469 12.812 -12.555 1 96.06 370 VAL A C 1
ATOM 2890 O O . VAL A 1 370 ? -5.965 13.875 -12.172 1 96.06 370 VAL A O 1
ATOM 2893 N N . LEU A 1 371 ? -4.141 12.672 -12.609 1 94.31 371 LEU A N 1
ATOM 2894 C CA . LEU A 1 371 ? -3.18 13.711 -12.25 1 94.31 371 LEU A CA 1
ATOM 2895 C C . LEU A 1 371 ? -3.303 14.914 -13.172 1 94.31 371 LEU A C 1
ATOM 2897 O O . LEU A 1 371 ? -3.217 16.062 -12.727 1 94.31 371 LEU A O 1
ATOM 2901 N N . THR A 1 372 ? -3.502 14.648 -14.43 1 91.81 372 THR A N 1
ATOM 2902 C CA . THR A 1 372 ? -3.65 15.719 -15.406 1 91.81 372 THR A CA 1
ATOM 2903 C C . THR A 1 372 ? -4.859 16.594 -15.07 1 91.81 372 THR A C 1
ATOM 2905 O O . THR A 1 372 ? -4.773 17.812 -15.102 1 91.81 372 THR A O 1
ATOM 2908 N N . VAL A 1 373 ? -5.918 16 -14.664 1 92 373 VAL A N 1
ATOM 2909 C CA . VAL A 1 373 ? -7.145 16.703 -14.32 1 92 373 VAL A CA 1
ATOM 2910 C C . VAL A 1 373 ? -6.973 17.438 -12.992 1 92 373 VAL A C 1
ATOM 2912 O O . VAL A 1 373 ? -7.289 18.625 -12.883 1 92 373 VAL A O 1
ATOM 2915 N N . SER A 1 374 ? -6.457 16.719 -12.008 1 92.62 374 SER A N 1
ATOM 2916 C CA . SER A 1 374 ? -6.328 17.266 -10.656 1 92.62 374 SER A CA 1
ATOM 2917 C C . SER A 1 374 ? -5.312 18.406 -10.625 1 92.62 374 SER A C 1
ATOM 2919 O O . SER A 1 374 ? -5.496 19.391 -9.898 1 92.62 374 SER A O 1
ATOM 2921 N N . ASN A 1 375 ? -4.238 18.344 -11.398 1 89.31 375 ASN A N 1
ATOM 2922 C CA . ASN A 1 375 ? -3.209 19.375 -11.414 1 89.31 375 ASN A CA 1
ATOM 2923 C C . ASN A 1 375 ? -3.73 20.672 -12.023 1 89.31 375 ASN A C 1
ATOM 2925 O O . ASN A 1 375 ? -3.32 21.766 -11.609 1 89.31 375 ASN A O 1
ATOM 2929 N N . LYS A 1 376 ? -4.594 20.609 -12.969 1 86.44 376 LYS A N 1
ATOM 2930 C CA . LYS A 1 376 ? -5.199 21.797 -13.555 1 86.44 376 LYS A CA 1
ATOM 2931 C C . LYS A 1 376 ? -5.988 22.578 -12.508 1 86.44 376 LYS A C 1
ATOM 2933 O O . LYS A 1 376 ? -5.953 23.812 -12.484 1 86.44 376 LYS A O 1
ATOM 2938 N N . ALA A 1 377 ? -6.605 21.812 -11.625 1 84.75 377 ALA A N 1
ATOM 2939 C CA . ALA A 1 377 ? -7.402 22.438 -10.578 1 84.75 377 ALA A CA 1
ATOM 2940 C C . ALA A 1 377 ? -6.508 23.047 -9.508 1 84.75 377 ALA A C 1
ATOM 2942 O O . ALA A 1 377 ? -6.797 24.141 -8.992 1 84.75 377 ALA A O 1
ATOM 2943 N N . LEU A 1 378 ? -5.363 22.422 -9.227 1 87.12 378 LEU A N 1
ATOM 2944 C CA . LEU A 1 378 ? -4.535 22.812 -8.094 1 87.12 378 LEU A CA 1
ATOM 2945 C C . LEU A 1 378 ? -3.52 23.859 -8.5 1 87.12 378 LEU A C 1
ATOM 2947 O O . LEU A 1 378 ? -2.945 24.547 -7.645 1 87.12 378 LEU A O 1
ATOM 2951 N N . GLU A 1 379 ? -3.252 24.062 -9.75 1 76.81 379 GLU A N 1
ATOM 2952 C CA . GLU A 1 379 ? -2.281 25.047 -10.227 1 76.81 379 GLU A CA 1
ATOM 2953 C C . GLU A 1 379 ? -2.941 26.391 -10.469 1 76.81 379 GLU A C 1
ATOM 2955 O O . GLU A 1 379 ? -2.254 27.391 -10.703 1 76.81 379 GLU A O 1
ATOM 2960 N N . GLN A 1 380 ? -4.227 26.438 -10.336 1 67.69 380 GLN A N 1
ATOM 2961 C CA . GLN A 1 380 ? -4.883 27.719 -10.508 1 67.69 380 GLN A CA 1
ATOM 2962 C C . GLN A 1 380 ? -4.602 28.656 -9.328 1 67.69 380 GLN A C 1
ATOM 2964 O O . GLN A 1 380 ? -4.523 28.203 -8.188 1 67.69 380 GLN A O 1
ATOM 2969 N N . PRO A 1 381 ? -4.035 29.953 -9.703 1 58.56 381 PRO A N 1
ATOM 2970 C CA . PRO A 1 381 ? -3.744 30.891 -8.617 1 58.56 381 PRO A CA 1
ATOM 2971 C C . PRO A 1 381 ? -4.941 31.109 -7.699 1 58.56 381 PRO A C 1
ATOM 2973 O O . PRO A 1 381 ? -6.09 31.062 -8.148 1 58.56 381 PRO A O 1
ATOM 2976 N N . VAL A 1 382 ? -4.707 31.016 -6.414 1 52.75 382 VAL A N 1
ATOM 2977 C CA . VAL A 1 382 ? -5.766 31.328 -5.461 1 52.75 382 VAL A CA 1
ATOM 2978 C C . VAL A 1 382 ? -6.172 32.781 -5.609 1 52.75 382 VAL A C 1
ATOM 2980 O O . VAL A 1 382 ? -5.32 33.688 -5.598 1 52.75 382 VAL A O 1
ATOM 2983 N N . THR A 1 383 ? -7.273 33.156 -6.25 1 45.56 383 THR A N 1
ATOM 2984 C CA . THR A 1 383 ? -7.754 34.531 -6.344 1 45.56 383 THR A CA 1
ATOM 2985 C C . THR A 1 383 ? -8.273 35 -4.988 1 45.56 383 THR A C 1
ATOM 2987 O O . THR A 1 383 ? -8.836 34.219 -4.219 1 45.56 383 THR A O 1
ATOM 2990 N N . THR A 1 384 ? -7.699 35.938 -4.367 1 41.81 384 THR A N 1
ATOM 2991 C CA . THR A 1 384 ? -8.039 36.625 -3.129 1 41.81 384 THR A CA 1
ATOM 2992 C C . THR A 1 384 ? -9.539 36.906 -3.062 1 41.81 384 THR A C 1
ATOM 2994 O O . THR A 1 384 ? -10.055 37.312 -2.016 1 41.81 384 THR A O 1
ATOM 2997 N N . GLN A 1 385 ? -10.219 37.25 -4.113 1 43.78 385 GLN A N 1
ATOM 2998 C CA . GLN A 1 385 ? -11.633 37.594 -3.955 1 43.78 385 GLN A CA 1
ATOM 2999 C C . GLN A 1 385 ? -12.352 36.562 -3.098 1 43.78 385 GLN A C 1
ATOM 3001 O O . GLN A 1 385 ? -13.422 36.812 -2.562 1 43.78 385 GLN A O 1
ATOM 3006 N N . GLN A 1 386 ? -11.641 35.469 -3.047 1 42.97 386 GLN A N 1
ATOM 3007 C CA . GLN A 1 386 ? -12.32 34.312 -2.457 1 42.97 386 GLN A CA 1
ATOM 3008 C C . GLN A 1 386 ? -12.234 34.344 -0.935 1 42.97 386 GLN A C 1
ATOM 3010 O O . GLN A 1 386 ? -12.812 33.5 -0.257 1 42.97 386 GLN A O 1
ATOM 3015 N N . PHE A 1 387 ? -11.359 35.188 -0.434 1 39 387 PHE A N 1
ATOM 3016 C CA . PHE A 1 387 ? -11.203 35.219 1.017 1 39 387 PHE A CA 1
ATOM 3017 C C . PHE A 1 387 ? -12.289 36.094 1.65 1 39 387 PHE A C 1
ATOM 3019 O O . PHE A 1 387 ? -12.078 36.656 2.715 1 39 387 PHE A O 1
ATOM 3026 N N . THR A 1 388 ? -13.281 36.531 0.951 1 38.88 388 THR A N 1
ATOM 3027 C CA . THR A 1 388 ? -14.305 37.281 1.692 1 38.88 388 THR A CA 1
ATOM 3028 C C . THR A 1 388 ? -14.883 36.406 2.809 1 38.88 388 THR A C 1
ATOM 3030 O O . THR A 1 388 ? -15.586 35.438 2.545 1 38.88 388 THR A O 1
ATOM 3033 N N . THR A 1 389 ? -14.047 36.219 3.762 1 39 389 THR A N 1
ATOM 3034 C CA . THR A 1 389 ? -14.555 35.5 4.918 1 39 389 THR A CA 1
ATOM 3035 C C . THR A 1 389 ? -15.773 36.219 5.508 1 39 389 THR A C 1
ATOM 3037 O O . THR A 1 389 ? -15.93 37.406 5.344 1 39 389 THR A O 1
ATOM 3040 N N . ARG A 1 390 ? -16.719 35.438 5.801 1 40.03 390 ARG A N 1
ATOM 3041 C CA . ARG A 1 390 ? -17.953 35.906 6.41 1 40.03 390 ARG A CA 1
ATOM 3042 C C . ARG A 1 390 ? -17.672 36.938 7.516 1 40.03 390 ARG A C 1
ATOM 3044 O O . ARG A 1 390 ? -18.578 37.594 8.016 1 40.03 390 ARG A O 1
ATOM 3051 N N . PHE A 1 391 ? -16.516 36.688 8.219 1 36.62 391 PHE A N 1
ATOM 3052 C CA . PHE A 1 391 ? -16.375 37.531 9.383 1 36.62 391 PHE A CA 1
ATOM 3053 C C . PHE A 1 391 ? -15.688 38.844 9 1 36.62 391 PHE A C 1
ATOM 3055 O O . PHE A 1 391 ? -15.406 39.688 9.867 1 36.62 391 PHE A O 1
ATOM 3062 N N . SER A 1 392 ? -14.875 38.875 7.922 1 37.78 392 SER A N 1
ATOM 3063 C CA . SER A 1 392 ? -14.188 40.125 7.68 1 37.78 392 SER A CA 1
ATOM 3064 C C . SER A 1 392 ? -15.133 41.188 7.117 1 37.78 392 SER A C 1
ATOM 3066 O O . SER A 1 392 ? -15.781 40.938 6.094 1 37.78 392 SER A O 1
ATOM 3068 N N . LYS A 1 393 ? -15.523 42.062 7.855 1 39.91 393 LYS A N 1
ATOM 3069 C CA . LYS A 1 393 ? -16.125 43.281 7.293 1 39.91 393 LYS A CA 1
ATOM 3070 C C . LYS A 1 393 ? -15.211 43.906 6.262 1 39.91 393 LYS A C 1
ATOM 3072 O O . LYS A 1 393 ? -15.609 44.875 5.574 1 39.91 393 LYS A O 1
ATOM 3077 N N . THR A 1 394 ? -13.898 44.125 6.5 1 36.06 394 THR A N 1
ATOM 3078 C CA . THR A 1 394 ? -13.141 45.125 5.762 1 36.06 394 THR A CA 1
ATOM 3079 C C . THR A 1 394 ? -12.695 44.562 4.406 1 36.06 394 THR A C 1
ATOM 3081 O O . THR A 1 394 ? -12.695 43.375 4.191 1 36.06 394 THR A O 1
ATOM 3084 N N . GLY A 1 395 ? -11.898 45.469 3.465 1 34.16 395 GLY A N 1
ATOM 3085 C CA . GLY A 1 395 ? -11.539 45.625 2.062 1 34.16 395 GLY A CA 1
ATOM 3086 C C . GLY A 1 395 ? -10.734 44.438 1.53 1 34.16 395 GLY A C 1
ATOM 3087 O O . GLY A 1 395 ? -10.172 43.688 2.305 1 34.16 395 GLY A O 1
ATOM 3088 N N . GLU A 1 396 ? -10.797 44.062 0.199 1 37.22 396 GLU A N 1
ATOM 3089 C CA . GLU A 1 396 ? -10.289 43.062 -0.741 1 37.22 396 GLU A CA 1
ATOM 3090 C C . GLU A 1 396 ? -8.766 42.969 -0.678 1 37.22 396 GLU A C 1
ATOM 3092 O O . GLU A 1 396 ? -8.07 43.969 -0.876 1 37.22 396 GLU A O 1
ATOM 3097 N N . PRO A 1 397 ? -8.18 42.156 0.163 1 39.66 397 PRO A N 1
ATOM 3098 C CA . PRO A 1 397 ? -6.75 42.188 -0.145 1 39.66 397 PRO A CA 1
ATOM 3099 C C . PRO A 1 397 ? -6.461 42.062 -1.639 1 39.66 397 PRO A C 1
ATOM 3101 O O . PRO A 1 397 ? -7.246 41.438 -2.369 1 39.66 397 PRO A O 1
ATOM 3104 N N . GLY A 1 398 ? -5.816 42.875 -2.279 1 38.28 398 GLY A N 1
ATOM 3105 C CA . GLY A 1 398 ? -5.469 42.875 -3.691 1 38.28 398 GLY A CA 1
ATOM 3106 C C . GLY A 1 398 ? -4.758 41.594 -4.117 1 38.28 398 GLY A C 1
ATOM 3107 O O . GLY A 1 398 ? -4.199 40.875 -3.285 1 38.28 398 GLY A O 1
ATOM 3108 N N . ASN A 1 399 ? -5.031 40.938 -5.293 1 45 399 ASN A N 1
ATOM 3109 C CA . ASN A 1 399 ? -4.512 39.812 -6.035 1 45 399 ASN A CA 1
ATOM 3110 C C . ASN A 1 399 ? -3.021 39.594 -5.77 1 45 399 ASN A C 1
ATOM 3112 O O . ASN A 1 399 ? -2.549 38.469 -5.711 1 45 399 ASN A O 1
ATOM 3116 N N . ASN A 1 400 ? -2.279 40.656 -5.559 1 43.94 400 ASN A N 1
ATOM 3117 C CA . ASN A 1 400 ? -0.825 40.594 -5.453 1 43.94 400 ASN A CA 1
ATOM 3118 C C . ASN A 1 400 ? -0.378 40 -4.129 1 43.94 400 ASN A C 1
ATOM 3120 O O . ASN A 1 400 ? 0.634 39.281 -4.07 1 43.94 400 ASN A O 1
ATOM 3124 N N . GLU A 1 401 ? -1.151 40.125 -3.135 1 47.53 401 GLU A N 1
ATOM 3125 C CA . GLU A 1 401 ? -0.718 39.688 -1.813 1 47.53 401 GLU A CA 1
ATOM 3126 C C . GLU A 1 401 ? -0.855 38.156 -1.664 1 47.53 401 GLU A C 1
ATOM 3128 O O . GLU A 1 401 ? -0.005 37.531 -1.05 1 47.53 401 GLU A O 1
ATOM 3133 N N . ALA A 1 402 ? -1.862 37.656 -2.25 1 49.44 402 ALA A N 1
ATOM 3134 C CA . ALA A 1 402 ? -2.051 36.188 -2.229 1 49.44 402 ALA A CA 1
ATOM 3135 C C . ALA A 1 402 ? -0.917 35.5 -2.961 1 49.44 402 ALA A C 1
ATOM 3137 O O . ALA A 1 402 ? -0.414 34.469 -2.492 1 49.44 402 ALA A O 1
ATOM 3138 N N . ASN A 1 403 ? -0.519 35.969 -4.121 1 49.06 403 ASN A N 1
ATOM 3139 C CA . ASN A 1 403 ? 0.581 35.375 -4.879 1 49.06 403 ASN A CA 1
ATOM 3140 C C . ASN A 1 403 ? 1.887 35.406 -4.09 1 49.06 403 ASN A C 1
ATOM 3142 O O . ASN A 1 403 ? 2.67 34.469 -4.141 1 49.06 403 ASN A O 1
ATOM 3146 N N . GLU A 1 404 ? 2.053 36.438 -3.322 1 51.03 404 GLU A N 1
ATOM 3147 C CA . GLU A 1 404 ? 3.275 36.594 -2.533 1 51.03 404 GLU A CA 1
ATOM 3148 C C . GLU A 1 404 ? 3.297 35.594 -1.371 1 51.03 404 GLU A C 1
ATOM 3150 O O . GLU A 1 404 ? 4.34 35.031 -1.057 1 51.03 404 GLU A O 1
ATOM 3155 N N . MET A 1 405 ? 2.137 35.344 -0.945 1 49.31 405 MET A N 1
ATOM 3156 C CA . MET A 1 405 ? 2.049 34.406 0.168 1 49.31 405 MET A CA 1
ATOM 3157 C C . MET A 1 405 ? 2.311 33 -0.302 1 49.31 405 MET A C 1
ATOM 3159 O O . MET A 1 405 ? 2.988 32.219 0.382 1 49.31 405 MET A O 1
ATOM 3163 N N . GLU A 1 406 ? 1.756 32.719 -1.489 1 51.91 406 GLU A N 1
ATOM 3164 C CA . GLU A 1 406 ? 1.971 31.406 -2.061 1 51.91 406 GLU A CA 1
ATOM 3165 C C . GLU A 1 406 ? 3.449 31.172 -2.355 1 51.91 406 GLU A C 1
ATOM 3167 O O . GLU A 1 406 ? 3.971 30.078 -2.092 1 51.91 406 GLU A O 1
ATOM 3172 N N . GLU A 1 407 ? 4.07 32.125 -2.951 1 52 407 GLU A N 1
ATOM 3173 C CA . GLU A 1 407 ? 5.492 32 -3.264 1 52 407 GLU A CA 1
ATOM 3174 C C . GLU A 1 407 ? 6.324 31.844 -1.995 1 52 407 GLU A C 1
ATOM 3176 O O . GLU A 1 407 ? 7.293 31.078 -1.977 1 52 407 GLU A O 1
ATOM 3181 N N . ALA A 1 408 ? 5.957 32.469 -0.907 1 48.78 408 ALA A N 1
ATOM 3182 C CA . ALA A 1 408 ? 6.676 32.375 0.362 1 48.78 408 ALA A CA 1
ATOM 3183 C C . ALA A 1 408 ? 6.531 31 0.988 1 48.78 408 ALA A C 1
ATOM 3185 O O . ALA A 1 408 ? 7.492 30.453 1.535 1 48.78 408 ALA A O 1
ATOM 3186 N N . MET A 1 409 ? 5.391 30.453 0.745 1 49.69 409 MET A N 1
ATOM 3187 C CA . MET A 1 409 ? 5.125 29.156 1.349 1 49.69 409 MET A CA 1
ATOM 3188 C C . MET A 1 409 ? 5.871 28.047 0.608 1 49.69 409 MET A C 1
ATOM 3190 O O . MET A 1 409 ? 6.289 27.062 1.216 1 49.69 409 MET A O 1
ATOM 3194 N N . ARG A 1 410 ? 6.074 28.219 -0.7 1 51.81 410 ARG A N 1
ATOM 3195 C CA . ARG A 1 410 ? 6.797 27.25 -1.51 1 51.81 410 ARG A CA 1
ATOM 3196 C C . ARG A 1 410 ? 8.258 27.156 -1.083 1 51.81 410 ARG A C 1
ATOM 3198 O O . ARG A 1 410 ? 8.875 26.094 -1.188 1 51.81 410 ARG A O 1
ATOM 3205 N N . LYS A 1 411 ? 8.781 28.266 -0.608 1 49.81 411 LYS A N 1
ATOM 3206 C CA . LYS A 1 411 ? 10.188 28.312 -0.216 1 49.81 411 LYS A CA 1
ATOM 3207 C C . LYS A 1 411 ? 10.43 27.516 1.062 1 49.81 411 LYS A C 1
ATOM 3209 O O . LYS A 1 411 ? 11.578 27.234 1.415 1 49.81 411 LYS A O 1
ATOM 3214 N N . MET A 1 412 ? 9.383 27.109 1.67 1 45.66 412 MET A N 1
ATOM 3215 C CA . MET A 1 412 ? 9.508 26.422 2.953 1 45.66 412 MET A CA 1
ATOM 3216 C C . MET A 1 412 ? 9.445 24.906 2.771 1 45.66 412 MET A C 1
ATOM 3218 O O . MET A 1 412 ? 9.43 24.172 3.752 1 45.66 412 MET A O 1
ATOM 3222 N N . ASP A 1 413 ? 9.461 24.484 1.507 1 50.38 413 ASP A N 1
ATOM 3223 C CA . ASP A 1 413 ? 9.281 23.062 1.254 1 50.38 413 ASP A CA 1
ATOM 3224 C C . ASP A 1 413 ? 10.57 22.281 1.538 1 50.38 413 ASP A C 1
ATOM 3226 O O . ASP A 1 413 ? 11.656 22.859 1.541 1 50.38 413 ASP A O 1
ATOM 3230 N N . ILE A 1 414 ? 10.5 21.016 2.002 1 49.78 414 ILE A N 1
ATOM 3231 C CA . ILE A 1 414 ? 11.586 20.094 2.314 1 49.78 414 ILE A CA 1
ATOM 3232 C C . ILE A 1 414 ? 12.562 20.031 1.137 1 49.78 414 ILE A C 1
ATOM 3234 O O . ILE A 1 414 ? 12.141 19.812 -0.004 1 49.78 414 ILE A O 1
ATOM 3238 N N . ARG A 1 415 ? 13.836 20.484 1.479 1 54.81 415 ARG A N 1
ATOM 3239 C CA . ARG A 1 415 ? 14.883 20.422 0.464 1 54.81 415 ARG A CA 1
ATOM 3240 C C . ARG A 1 415 ? 15.383 18.984 0.283 1 54.81 415 ARG A C 1
ATOM 3242 O O . ARG A 1 415 ? 15.539 18.25 1.259 1 54.81 415 ARG A O 1
ATOM 3249 N N . LYS A 1 416 ? 15.219 18.484 -0.883 1 56.06 416 LYS A N 1
ATOM 3250 C CA . LYS A 1 416 ? 15.734 17.156 -1.185 1 56.06 416 LYS A CA 1
ATOM 3251 C C . LYS A 1 416 ? 17.25 17.094 -0.958 1 56.06 416 LYS A C 1
ATOM 3253 O O . LYS A 1 416 ? 17.953 18.062 -1.194 1 56.06 416 LYS A O 1
ATOM 3258 N N . PRO A 1 417 ? 17.719 15.992 -0.34 1 40.31 417 PRO A N 1
ATOM 3259 C CA . PRO A 1 417 ? 19.172 15.859 -0.142 1 40.31 417 PRO A CA 1
ATOM 3260 C C . PRO A 1 417 ? 19.953 16 -1.44 1 40.31 417 PRO A C 1
ATOM 3262 O O . PRO A 1 417 ? 19.516 15.523 -2.49 1 40.31 417 PRO A O 1
ATOM 3265 N N . GLU A 1 418 ? 20.625 17.047 -1.67 1 36.06 418 GLU A N 1
ATOM 3266 C CA . GLU A 1 418 ? 21.562 17.109 -2.789 1 36.06 418 GLU A CA 1
ATOM 3267 C C . GLU A 1 418 ? 22.281 15.773 -2.973 1 36.06 418 GLU A C 1
ATOM 3269 O O . GLU A 1 418 ? 22.797 15.203 -2.012 1 36.06 418 GLU A O 1
ATOM 3274 N N . THR A 1 419 ? 21.875 15.008 -3.945 1 34.03 419 THR A N 1
ATOM 3275 C CA . THR A 1 419 ? 22.75 13.93 -4.375 1 34.03 419 THR A CA 1
ATOM 3276 C C . THR A 1 419 ? 24.188 14.43 -4.52 1 34.03 419 THR A C 1
ATOM 3278 O O . THR A 1 419 ? 24.469 15.32 -5.332 1 34.03 419 THR A O 1
ATOM 3281 N N . THR A 1 420 ? 25.016 14.461 -3.576 1 32.44 420 THR A N 1
ATOM 3282 C CA . THR A 1 420 ? 26.469 14.594 -3.711 1 32.44 420 THR A CA 1
ATOM 3283 C C . THR A 1 420 ? 26.984 13.695 -4.832 1 32.44 420 THR A C 1
ATOM 3285 O O . THR A 1 420 ? 26.953 12.469 -4.723 1 32.44 420 THR A O 1
ATOM 3288 N N . THR A 1 421 ? 26.766 13.992 -6.043 1 29.66 421 THR A N 1
ATOM 3289 C CA . THR A 1 421 ? 27.734 13.508 -7.008 1 29.66 421 THR A CA 1
ATOM 3290 C C . THR A 1 421 ? 29.141 13.984 -6.645 1 29.66 421 THR A C 1
ATOM 3292 O O . THR A 1 421 ? 29.562 15.07 -7.059 1 29.66 421 THR A O 1
ATOM 3295 N N . ALA A 1 422 ? 29.734 14.031 -5.465 1 27.62 422 ALA A N 1
ATOM 3296 C CA . ALA A 1 422 ? 31.188 14.062 -5.367 1 27.62 422 ALA A CA 1
ATOM 3297 C C . ALA A 1 422 ? 31.828 12.945 -6.195 1 27.62 422 ALA A C 1
ATOM 3299 O O . ALA A 1 422 ? 31.703 11.766 -5.844 1 27.62 422 ALA A O 1
ATOM 3300 N N . VAL A 1 423 ? 31.859 13.055 -7.422 1 28.62 423 VAL A N 1
ATOM 3301 C CA . VAL A 1 423 ? 33.062 12.547 -8.07 1 28.62 423 VAL A CA 1
ATOM 3302 C C . VAL A 1 423 ? 34.281 12.914 -7.242 1 28.62 423 VAL A C 1
ATOM 3304 O O . VAL A 1 423 ? 34.406 14.047 -6.785 1 28.62 423 VAL A O 1
ATOM 3307 N N . ASN A 1 424 ? 35.031 11.898 -6.785 1 28.38 424 ASN A N 1
ATOM 3308 C CA . ASN A 1 424 ? 36.375 11.828 -6.188 1 28.38 424 ASN A CA 1
ATOM 3309 C C . ASN A 1 424 ? 37.375 12.703 -6.941 1 28.38 424 ASN A C 1
ATOM 3311 O O . ASN A 1 424 ? 38 12.25 -7.902 1 28.38 424 ASN A O 1
ATOM 3315 N N . LYS A 1 425 ? 37.125 13.781 -7.523 1 29.62 425 LYS A N 1
ATOM 3316 C CA . LYS A 1 425 ? 38.406 14.367 -7.855 1 29.62 425 LYS A CA 1
ATOM 3317 C C . LYS A 1 425 ? 39.312 14.461 -6.621 1 29.62 425 LYS A C 1
ATOM 3319 O O . LYS A 1 425 ? 39 15.203 -5.684 1 29.62 425 LYS A O 1
ATOM 3324 N N . VAL A 1 426 ? 39.969 13.352 -6.188 1 27.61 426 VAL A N 1
ATOM 3325 C CA . VAL A 1 426 ? 41.156 13.195 -5.375 1 27.61 426 VAL A CA 1
ATOM 3326 C C . VAL A 1 426 ? 42.094 14.398 -5.562 1 27.61 426 VAL A C 1
ATOM 3328 O O . VAL A 1 426 ? 42.688 14.57 -6.629 1 27.61 426 VAL A O 1
ATOM 3331 N N . ASP A 1 427 ? 41.625 15.594 -5.484 1 28.61 427 ASP A N 1
ATOM 3332 C CA . ASP A 1 427 ? 42.844 16.406 -5.398 1 28.61 427 ASP A CA 1
ATOM 3333 C C . ASP A 1 427 ? 43.75 15.93 -4.262 1 28.61 427 ASP A C 1
ATOM 3335 O O . ASP A 1 427 ? 43.25 15.469 -3.229 1 28.61 427 ASP A O 1
ATOM 3339 N N . PRO A 1 428 ? 45.094 15.57 -4.461 1 29.31 428 PRO A N 1
ATOM 3340 C CA . PRO A 1 428 ? 46.062 15.062 -3.465 1 29.31 428 PRO A CA 1
ATOM 3341 C C . PRO A 1 428 ? 45.938 15.781 -2.119 1 29.31 428 PRO A C 1
ATOM 3343 O O . PRO A 1 428 ? 46.188 15.18 -1.073 1 29.31 428 PRO A O 1
ATOM 3346 N N . GLU A 1 429 ? 45.969 17.125 -2.203 1 27.56 429 GLU A N 1
ATOM 3347 C CA . GLU A 1 429 ? 46.375 17.734 -0.934 1 27.56 429 GLU A CA 1
ATOM 3348 C C . GLU A 1 429 ? 45.219 17.672 0.079 1 27.56 429 GLU A C 1
ATOM 3350 O O . GLU A 1 429 ? 44.062 17.906 -0.271 1 27.56 429 GLU A O 1
ATOM 3355 N N . GLY A 1 430 ? 45.125 16.75 1.117 1 26.66 430 GLY A N 1
ATOM 3356 C CA . GLY A 1 430 ? 44.438 16.266 2.305 1 26.66 430 GLY A CA 1
ATOM 3357 C C . GLY A 1 430 ? 43.75 17.391 3.086 1 26.66 430 GLY A C 1
ATOM 3358 O O . GLY A 1 430 ? 43.062 17.125 4.074 1 26.66 430 GLY A O 1
ATOM 3359 N N . ASN A 1 431 ? 44.156 18.672 3.096 1 24.31 431 ASN A N 1
ATOM 3360 C CA . ASN A 1 431 ? 44.094 19.453 4.328 1 24.31 431 ASN A CA 1
ATOM 3361 C C . ASN A 1 431 ? 42.688 20 4.586 1 24.31 431 ASN A C 1
ATOM 3363 O O . ASN A 1 431 ? 42.531 20.922 5.387 1 24.31 431 ASN A O 1
ATOM 3367 N N . GLU A 1 432 ? 41.625 19.656 4.055 1 28.05 432 GLU A N 1
ATOM 3368 C CA . GLU A 1 432 ? 40.562 20.594 4.379 1 28.05 432 GLU A CA 1
ATOM 3369 C C . GLU A 1 432 ? 40.281 20.609 5.875 1 28.05 432 GLU A C 1
ATOM 3371 O O . GLU A 1 432 ? 39.906 19.578 6.449 1 28.05 432 GLU A O 1
ATOM 3376 N N . GLN A 1 433 ? 40.875 21.484 6.789 1 23.95 433 GLN A N 1
ATOM 3377 C CA . GLN A 1 433 ? 40.969 21.812 8.211 1 23.95 433 GLN A CA 1
ATOM 3378 C C . GLN A 1 433 ? 39.594 22.141 8.797 1 23.95 433 GLN A C 1
ATOM 3380 O O . GLN A 1 433 ? 38.969 23.141 8.422 1 23.95 433 GLN A O 1
ATOM 3385 N N . TYR A 1 434 ? 38.562 21.625 8.672 1 25.92 434 TYR A N 1
ATOM 3386 C CA . TYR A 1 434 ? 37.594 22.109 9.641 1 25.92 434 TYR A CA 1
ATOM 3387 C C . TYR A 1 434 ? 38.156 22.078 11.055 1 25.92 434 TYR A C 1
ATOM 3389 O O . TYR A 1 434 ? 38.625 21.031 11.516 1 25.92 434 TYR A O 1
ATOM 3397 N N . SER A 1 435 ? 38.875 23.141 11.484 1 24.66 435 SER A N 1
ATOM 3398 C CA . SER A 1 435 ? 39.5 23.438 12.766 1 24.66 435 SER A CA 1
ATOM 3399 C C . SER A 1 435 ? 38.594 23.031 13.93 1 24.66 435 SER A C 1
ATOM 3401 O O . SER A 1 435 ? 37.375 22.984 13.789 1 24.66 435 SER A O 1
ATOM 3403 N N . ASP A 1 436 ? 39.188 22.297 14.953 1 26.38 436 ASP A N 1
ATOM 3404 C CA . ASP A 1 436 ? 38.875 22 16.344 1 26.38 436 ASP A CA 1
ATOM 3405 C C . ASP A 1 436 ? 38.375 23.25 17.078 1 26.38 436 ASP A C 1
ATOM 3407 O O . ASP A 1 436 ? 39.125 24.219 17.234 1 26.38 436 ASP A O 1
ATOM 3411 N N . VAL A 1 437 ? 37.375 23.906 16.75 1 22.64 437 VAL A N 1
ATOM 3412 C CA . VAL A 1 437 ? 37.062 25.016 17.641 1 22.64 437 VAL A CA 1
ATOM 3413 C C . VAL A 1 437 ? 37.188 24.562 19.094 1 22.64 437 VAL A C 1
ATOM 3415 O O . VAL A 1 437 ? 36.469 23.672 19.547 1 22.64 437 VAL A O 1
ATOM 3418 N N . CYS A 1 438 ? 38.469 24.453 19.609 1 21.44 438 CYS A N 1
ATOM 3419 C CA . CYS A 1 438 ? 38.906 24.422 21 1 21.44 438 CYS A CA 1
ATOM 3420 C C . CYS A 1 438 ? 38.125 25.406 21.859 1 21.44 438 CYS A C 1
ATOM 3422 O O . CYS A 1 438 ? 38.031 26.594 21.516 1 21.44 438 CYS A O 1
ATOM 3424 N N . LEU A 1 439 ? 37.281 25.094 22.812 1 18.7 439 LEU A N 1
ATOM 3425 C CA . LEU A 1 439 ? 37.406 25.875 24.031 1 18.7 439 LEU A CA 1
ATOM 3426 C C . LEU A 1 439 ? 38.781 25.656 24.672 1 18.7 439 LEU A C 1
ATOM 3428 O O . LEU A 1 439 ? 39.312 24.531 24.641 1 18.7 439 LEU A O 1
ATOM 3432 N N . MET B 1 1 ? 13.078 41.031 3.977 1 66.75 1 MET B N 1
ATOM 3433 C CA . MET B 1 1 ? 13.539 40.344 5.176 1 66.75 1 MET B CA 1
ATOM 3434 C C . MET B 1 1 ? 13.648 38.844 4.922 1 66.75 1 MET B C 1
ATOM 3436 O O . MET B 1 1 ? 12.734 38.25 4.359 1 66.75 1 MET B O 1
ATOM 3440 N N . SER B 1 2 ? 14.977 38.375 5.105 1 84.19 2 SER B N 1
ATOM 3441 C CA . SER B 1 2 ? 15.227 36.969 4.789 1 84.19 2 SER B CA 1
ATOM 3442 C C . SER B 1 2 ? 15.664 36.188 6.027 1 84.19 2 SER B C 1
ATOM 3444 O O . SER B 1 2 ? 16.422 36.688 6.844 1 84.19 2 SER B O 1
ATOM 3446 N N . ILE B 1 3 ? 14.945 35.094 6.402 1 92.62 3 ILE B N 1
ATOM 3447 C CA . ILE B 1 3 ? 15.344 34.219 7.496 1 92.62 3 ILE B CA 1
ATOM 3448 C C . ILE B 1 3 ? 15.523 32.781 6.973 1 92.62 3 ILE B C 1
ATOM 3450 O O . ILE B 1 3 ? 14.688 32.281 6.219 1 92.62 3 ILE B O 1
ATOM 3454 N N . ALA B 1 4 ? 16.703 32.219 7.328 1 93.81 4 ALA B N 1
ATOM 3455 C CA . ALA B 1 4 ? 16.984 30.859 6.902 1 93.81 4 ALA B CA 1
ATOM 3456 C C . ALA B 1 4 ? 17.578 30.031 8.047 1 93.81 4 ALA B C 1
ATOM 3458 O O . ALA B 1 4 ? 18.312 30.578 8.883 1 93.81 4 ALA B O 1
ATOM 3459 N N . VAL B 1 5 ? 17.141 28.766 8.062 1 95.81 5 VAL B N 1
ATOM 3460 C CA . VAL B 1 5 ? 17.719 27.828 9.016 1 95.81 5 VAL B CA 1
ATOM 3461 C C . VAL B 1 5 ? 18.578 26.812 8.281 1 95.81 5 VAL B C 1
ATOM 3463 O O . VAL B 1 5 ? 18.094 26.125 7.375 1 95.81 5 VAL B O 1
ATOM 3466 N N . GLY B 1 6 ? 19.812 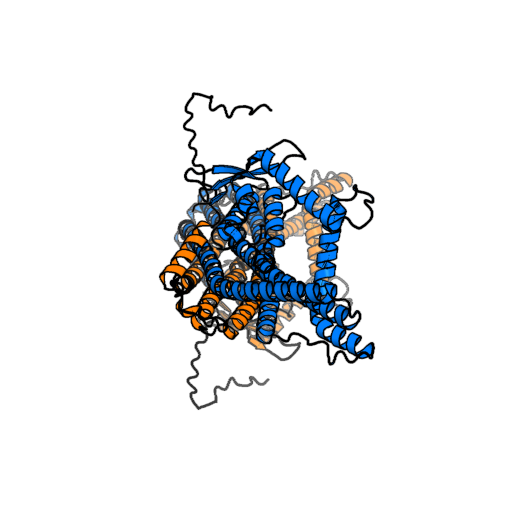26.734 8.641 1 93.12 6 GLY B N 1
ATOM 3467 C CA . GLY B 1 6 ? 20.734 25.812 8.008 1 93.12 6 GLY B CA 1
ATOM 3468 C C . GLY B 1 6 ? 20.641 24.391 8.539 1 93.12 6 GLY B C 1
ATOM 3469 O O . GLY B 1 6 ? 19.875 24.125 9.469 1 93.12 6 GLY B O 1
ATOM 3470 N N . PRO B 1 7 ? 21.453 23.484 7.938 1 90.44 7 PRO B N 1
ATOM 3471 C CA . PRO B 1 7 ? 21.422 22.078 8.359 1 90.44 7 PRO B CA 1
ATOM 3472 C C . PRO B 1 7 ? 21.906 21.875 9.789 1 90.44 7 PRO B C 1
ATOM 3474 O O . PRO B 1 7 ? 22.734 22.656 10.281 1 90.44 7 PRO B O 1
ATOM 3477 N N . ALA B 1 8 ? 21.406 20.781 10.32 1 89.69 8 ALA B N 1
ATOM 3478 C CA . ALA B 1 8 ? 21.766 20.469 11.695 1 89.69 8 ALA B CA 1
ATOM 3479 C C . ALA B 1 8 ? 23.219 20.016 11.805 1 89.69 8 ALA B C 1
ATOM 3481 O O . ALA B 1 8 ? 23.688 19.219 10.977 1 89.69 8 ALA B O 1
ATOM 3482 N N . GLY B 1 9 ? 23.859 20.578 12.75 1 91 9 GLY B N 1
ATOM 3483 C CA . GLY B 1 9 ? 25.188 20.125 13.102 1 91 9 GLY B CA 1
ATOM 3484 C C . GLY B 1 9 ? 25.266 19.484 14.469 1 91 9 GLY B C 1
ATOM 3485 O O . GLY B 1 9 ? 24.719 20.016 15.438 1 91 9 GLY B O 1
ATOM 3486 N N . LYS B 1 10 ? 25.859 18.406 14.484 1 89.62 10 LYS B N 1
ATOM 3487 C CA . LYS B 1 10 ? 25.969 17.703 15.758 1 89.62 10 LYS B CA 1
ATOM 3488 C C . LYS B 1 10 ? 27.094 18.297 16.609 1 89.62 10 LYS B C 1
ATOM 3490 O O . LYS B 1 10 ? 28.188 18.562 16.109 1 89.62 10 LYS B O 1
ATOM 3495 N N . VAL B 1 11 ? 26.797 18.516 17.781 1 90.44 11 VAL B N 1
ATOM 3496 C CA . VAL B 1 11 ? 27.781 19.016 18.734 1 90.44 11 VAL B CA 1
ATOM 3497 C C . VAL B 1 11 ? 27.891 18.062 19.922 1 90.44 11 VAL B C 1
ATOM 3499 O O . VAL B 1 11 ? 26.875 17.625 20.469 1 90.44 11 VAL B O 1
ATOM 3502 N N . GLY B 1 12 ? 29.047 17.844 20.203 1 86.81 12 GLY B N 1
ATOM 3503 C CA . GLY B 1 12 ? 29.281 16.969 21.344 1 86.81 12 GLY B CA 1
ATOM 3504 C C . GLY B 1 12 ? 29.312 15.5 20.984 1 86.81 12 GLY B C 1
ATOM 3505 O O . GLY B 1 12 ? 29.188 15.148 19.812 1 86.81 12 GLY B O 1
ATOM 3506 N N . ASP B 1 13 ? 29.703 14.695 22 1 83.88 13 ASP B N 1
ATOM 3507 C CA . ASP B 1 13 ? 29.828 13.258 21.797 1 83.88 13 ASP B CA 1
ATOM 3508 C C . ASP B 1 13 ? 28.969 12.477 22.781 1 83.88 13 ASP B C 1
ATOM 3510 O O . ASP B 1 13 ? 28.625 12.984 23.859 1 83.88 13 ASP B O 1
ATOM 3514 N N . GLY B 1 14 ? 28.562 11.32 22.312 1 78.25 14 GLY B N 1
ATOM 3515 C CA . GLY B 1 14 ? 27.859 10.391 23.188 1 78.25 14 GLY B CA 1
ATOM 3516 C C . GLY B 1 14 ? 26.438 10.805 23.484 1 78.25 14 GLY B C 1
ATOM 3517 O O . GLY B 1 14 ? 25.719 11.273 22.609 1 78.25 14 GLY B O 1
ATOM 3518 N N . VAL B 1 15 ? 26.016 10.641 24.797 1 77.62 15 VAL B N 1
ATOM 3519 C CA . VAL B 1 15 ? 24.641 10.82 25.234 1 77.62 15 VAL B CA 1
ATOM 3520 C C . VAL B 1 15 ? 24.328 12.312 25.375 1 77.62 15 VAL B C 1
ATOM 3522 O O . VAL B 1 15 ? 23.172 12.727 25.297 1 77.62 15 VAL B O 1
ATOM 3525 N N . ASN B 1 16 ? 25.375 13.164 25.547 1 81.56 16 ASN B N 1
ATOM 3526 C CA . ASN B 1 16 ? 25.172 14.594 25.75 1 81.56 16 ASN B CA 1
ATOM 3527 C C . ASN B 1 16 ? 25.219 15.359 24.438 1 81.56 16 ASN B C 1
ATOM 3529 O O . ASN B 1 16 ? 25.188 16.594 24.422 1 81.56 16 ASN B O 1
ATOM 3533 N N . ALA B 1 17 ? 25.234 14.562 23.406 1 87.38 17 ALA B N 1
ATOM 3534 C CA . ALA B 1 17 ? 25.312 15.203 22.094 1 87.38 17 ALA B CA 1
ATOM 3535 C C . ALA B 1 17 ? 23.984 15.875 21.734 1 87.38 17 ALA B C 1
ATOM 3537 O O . ALA B 1 17 ? 22.922 15.414 22.156 1 87.38 17 ALA B O 1
ATOM 3538 N N . TYR B 1 18 ? 24.125 17.047 21.141 1 86.94 18 TYR B N 1
ATOM 3539 C CA . TYR B 1 18 ? 22.922 17.719 20.672 1 86.94 18 TYR B CA 1
ATOM 3540 C C . TYR B 1 18 ? 23.141 18.328 19.297 1 86.94 18 TYR B C 1
ATOM 3542 O O . TYR B 1 18 ? 24.281 18.391 18.812 1 86.94 18 TYR B O 1
ATOM 3550 N N . TYR B 1 19 ? 22.047 18.75 18.688 1 90.94 19 TYR B N 1
ATOM 3551 C CA . TYR B 1 19 ? 22.125 19.328 17.359 1 90.94 19 TYR B CA 1
ATOM 3552 C C . TYR B 1 19 ? 21.906 20.844 17.406 1 90.94 19 TYR B C 1
ATOM 3554 O O . TYR B 1 19 ? 21.062 21.312 18.188 1 90.94 19 TYR B O 1
ATOM 3562 N N . VAL B 1 20 ? 22.703 21.484 16.609 1 94.69 20 VAL B N 1
ATOM 3563 C CA . VAL B 1 20 ? 22.594 22.938 16.516 1 94.69 20 VAL B CA 1
ATOM 3564 C C . VAL B 1 20 ? 22.234 23.344 15.094 1 94.69 20 VAL B C 1
ATOM 3566 O O . VAL B 1 20 ? 22.703 22.719 14.125 1 94.69 20 VAL B O 1
ATOM 3569 N N . TYR B 1 21 ? 21.391 24.344 14.977 1 96.12 21 TYR B N 1
ATOM 3570 C CA . TYR B 1 21 ? 21 24.906 13.688 1 96.12 21 TYR B CA 1
ATOM 3571 C C . TYR B 1 21 ? 21.547 26.312 13.508 1 96.12 21 TYR B C 1
ATOM 3573 O O . TYR B 1 21 ? 21.453 27.141 14.414 1 96.12 21 TYR B O 1
ATOM 3581 N N . LYS B 1 22 ? 22.031 26.547 12.352 1 96.56 22 LYS B N 1
ATOM 3582 C CA . LYS B 1 22 ? 22.5 27.891 12.023 1 96.56 22 LYS B CA 1
ATOM 3583 C C . LYS B 1 22 ? 21.359 28.734 11.477 1 96.56 22 LYS B C 1
ATOM 3585 O O . LYS B 1 22 ? 20.797 28.438 10.414 1 96.56 22 LYS B O 1
ATOM 3590 N N . VAL B 1 23 ? 21.078 29.766 12.195 1 97.56 23 VAL B N 1
ATOM 3591 C CA . VAL B 1 23 ? 20 30.672 11.781 1 97.56 23 VAL B CA 1
ATOM 3592 C C . VAL B 1 23 ? 20.594 31.953 11.203 1 97.56 23 VAL B C 1
ATOM 3594 O O . VAL B 1 23 ? 21.359 32.625 11.875 1 97.56 23 VAL B O 1
ATOM 3597 N N . THR B 1 24 ? 20.25 32.25 9.992 1 96.12 24 THR B N 1
ATOM 3598 C CA . THR B 1 24 ? 20.719 33.438 9.32 1 96.12 24 THR B CA 1
ATOM 3599 C C . THR B 1 24 ? 19.547 34.406 9.031 1 96.12 24 THR B C 1
ATOM 3601 O O . THR B 1 24 ? 18.531 34 8.469 1 96.12 24 THR B O 1
ATOM 3604 N N . SER B 1 25 ? 19.688 35.625 9.484 1 95.06 25 SER B N 1
ATOM 3605 C CA . SER B 1 25 ? 18.609 36.562 9.273 1 95.06 25 SER B CA 1
ATOM 3606 C C . SER B 1 25 ? 19.141 38 9.07 1 95.06 25 SER B C 1
ATOM 3608 O O . SER B 1 25 ? 20.156 38.375 9.656 1 95.06 25 SER B O 1
ATOM 3610 N N . ASP B 1 26 ? 18.5 38.75 8.242 1 91.94 26 ASP B N 1
ATOM 3611 C CA . ASP B 1 26 ? 18.797 40.188 8.047 1 91.94 26 ASP B CA 1
ATOM 3612 C C . ASP B 1 26 ? 17.609 41.062 8.438 1 91.94 26 ASP B C 1
ATOM 3614 O O . ASP B 1 26 ? 17.453 42.156 7.938 1 91.94 26 ASP B O 1
ATOM 3618 N N . THR B 1 27 ? 16.828 40.594 9.281 1 88.12 27 THR B N 1
ATOM 3619 C CA . THR B 1 27 ? 15.57 41.219 9.648 1 88.12 27 THR B CA 1
ATOM 3620 C C . THR B 1 27 ? 15.844 42.562 10.336 1 88.12 27 THR B C 1
ATOM 3622 O O . THR B 1 27 ? 15.156 43.562 10.07 1 88.12 27 THR B O 1
ATOM 3625 N N . PHE B 1 28 ? 16.828 42.688 11.203 1 88.69 28 PHE B N 1
ATOM 3626 C CA . PHE B 1 28 ? 17.031 43.875 12.016 1 88.69 28 PHE B CA 1
ATOM 3627 C C . PHE B 1 28 ? 18.391 44.5 11.75 1 88.69 28 PHE B C 1
ATOM 3629 O O . PHE B 1 28 ? 18.844 45.344 12.508 1 88.69 28 PHE B O 1
ATOM 3636 N N . SER B 1 29 ? 19.016 43.906 10.805 1 86.12 29 SER B N 1
ATOM 3637 C CA . SER B 1 29 ? 20.344 44.406 10.484 1 86.12 29 SER B CA 1
ATOM 3638 C C . SER B 1 29 ? 20.578 44.438 8.977 1 86.12 29 SER B C 1
ATOM 3640 O O . SER B 1 29 ? 19.953 43.688 8.234 1 86.12 29 SER B O 1
ATOM 3642 N N . ILE B 1 30 ? 21.422 45.281 8.586 1 85.25 30 ILE B N 1
ATOM 3643 C CA . ILE B 1 30 ? 21.75 45.438 7.176 1 85.25 30 ILE B CA 1
ATOM 3644 C C . ILE B 1 30 ? 22.547 44.219 6.715 1 85.25 30 ILE B C 1
ATOM 3646 O O . ILE B 1 30 ? 22.281 43.656 5.645 1 85.25 30 ILE B O 1
ATOM 3650 N N . GLU B 1 31 ? 23.5 43.875 7.598 1 89.44 31 GLU B N 1
ATOM 3651 C CA . GLU B 1 31 ? 24.234 42.656 7.305 1 89.44 31 GLU B CA 1
ATOM 3652 C C . GLU B 1 31 ? 23.594 41.438 7.961 1 89.44 31 GLU B C 1
ATOM 3654 O O . GLU B 1 31 ? 23.172 41.531 9.109 1 89.44 31 GLU B O 1
ATOM 3659 N N . PRO B 1 32 ? 23.531 40.438 7.148 1 91.88 32 PRO B N 1
ATOM 3660 C CA . PRO B 1 32 ? 22.938 39.219 7.734 1 91.88 32 PRO B CA 1
ATOM 3661 C C . PRO B 1 32 ? 23.688 38.75 8.969 1 91.88 32 PRO B C 1
ATOM 3663 O O . PRO B 1 32 ? 24.922 38.75 8.984 1 91.88 32 PRO B O 1
ATOM 3666 N N . ILE B 1 33 ? 23 38.406 9.992 1 93.88 33 ILE B N 1
ATOM 3667 C CA . ILE B 1 33 ? 23.547 37.875 11.234 1 93.88 33 ILE B CA 1
ATOM 3668 C C . ILE B 1 33 ? 23.297 36.375 11.289 1 93.88 33 ILE B C 1
ATOM 3670 O O . ILE B 1 33 ? 22.203 35.906 10.922 1 93.88 33 ILE B O 1
ATOM 3674 N N . GLN B 1 34 ? 24.312 35.656 11.664 1 96 34 GLN B N 1
ATOM 3675 C CA . GLN B 1 34 ? 24.188 34.219 11.812 1 96 34 GLN B CA 1
ATOM 3676 C C . GLN B 1 34 ? 24.391 33.781 13.258 1 96 34 GLN B C 1
ATOM 3678 O O . GLN B 1 34 ? 25.375 34.156 13.891 1 96 34 GLN B O 1
ATOM 3683 N N . VAL B 1 35 ? 23.469 33.031 13.766 1 96.88 35 VAL B N 1
ATOM 3684 C CA . VAL B 1 35 ? 23.578 32.562 15.141 1 96.88 35 VAL B CA 1
ATOM 3685 C C . VAL B 1 35 ? 23.281 31.062 15.211 1 96.88 35 VAL B C 1
ATOM 3687 O O . VAL B 1 35 ? 22.578 30.531 14.359 1 96.88 35 VAL B O 1
ATOM 3690 N N . ASP B 1 36 ? 23.812 30.406 16.281 1 96.56 36 ASP B N 1
ATOM 3691 C CA . ASP B 1 36 ? 23.562 29 16.531 1 96.56 36 ASP B CA 1
ATOM 3692 C C . ASP B 1 36 ? 22.438 28.812 17.547 1 96.56 36 ASP B C 1
ATOM 3694 O O . ASP B 1 36 ? 22.469 29.391 18.625 1 96.56 36 ASP B O 1
ATOM 3698 N N . ARG B 1 37 ? 21.5 28.031 17.094 1 97.69 37 ARG B N 1
ATOM 3699 C CA . ARG B 1 37 ? 20.359 27.781 17.984 1 97.69 37 ARG B CA 1
ATOM 3700 C C . ARG B 1 37 ? 20.078 26.281 18.094 1 97.69 37 ARG B C 1
ATOM 3702 O O . ARG B 1 37 ? 20.188 25.547 17.109 1 97.69 37 ARG B O 1
ATOM 3709 N N . ARG B 1 38 ? 19.688 25.859 19.266 1 94.44 38 ARG B N 1
ATOM 3710 C CA . ARG B 1 38 ? 19.188 24.516 19.5 1 94.44 38 ARG B CA 1
ATOM 3711 C C . ARG B 1 38 ? 17.656 24.484 19.531 1 94.44 38 ARG B C 1
ATOM 3713 O O . ARG B 1 38 ? 17.031 25.547 19.609 1 94.44 38 ARG B O 1
ATOM 3720 N N . TYR B 1 39 ? 17.109 23.297 19.453 1 94.25 39 TYR B N 1
ATOM 3721 C CA . TYR B 1 39 ? 15.656 23.172 19.5 1 94.25 39 TYR B CA 1
ATOM 3722 C C . TYR B 1 39 ? 15.102 23.797 20.781 1 94.25 39 TYR B C 1
ATOM 3724 O O . TYR B 1 39 ? 14.062 24.469 20.75 1 94.25 39 TYR B O 1
ATOM 3732 N N . SER B 1 40 ? 15.789 23.625 21.859 1 93.88 40 SER B N 1
ATOM 3733 C CA . SER B 1 40 ? 15.328 24.156 23.141 1 93.88 40 SER B CA 1
ATOM 3734 C C . SER B 1 40 ? 15.266 25.672 23.125 1 93.88 40 SER B C 1
ATOM 3736 O O . SER B 1 40 ? 14.445 26.266 23.828 1 93.88 40 SER B O 1
ATOM 3738 N N . ASP B 1 41 ? 16.078 26.281 22.297 1 96.81 41 ASP B N 1
ATOM 3739 C CA . ASP B 1 41 ? 16.031 27.734 22.156 1 96.81 41 ASP B CA 1
ATOM 3740 C C . ASP B 1 41 ? 14.758 28.172 21.438 1 96.81 41 ASP B C 1
ATOM 3742 O O . ASP B 1 41 ? 14.148 29.172 21.797 1 96.81 41 ASP B O 1
ATOM 3746 N N . PHE B 1 42 ? 14.445 27.422 20.422 1 97.56 42 PHE B N 1
ATOM 3747 C CA . PHE B 1 42 ? 13.203 27.703 19.719 1 97.56 42 PHE B CA 1
ATOM 3748 C C . PHE B 1 42 ? 12 27.547 20.641 1 97.56 42 PHE B C 1
ATOM 3750 O O . PHE B 1 42 ? 11.062 28.359 20.594 1 97.56 42 PHE B O 1
ATOM 3757 N N . LEU B 1 43 ? 12.078 26.531 21.453 1 96.19 43 LEU B N 1
ATOM 3758 C CA . LEU B 1 43 ? 11.008 26.297 22.422 1 96.19 43 LEU B CA 1
ATOM 3759 C C . LEU B 1 43 ? 10.883 27.469 23.391 1 96.19 43 LEU B C 1
ATOM 3761 O O . LEU B 1 43 ? 9.773 27.891 23.719 1 96.19 43 LEU B O 1
ATOM 3765 N N . TRP B 1 44 ? 11.984 27.922 23.828 1 96.62 44 TRP B N 1
ATOM 3766 C CA . TRP B 1 44 ? 12 29.094 24.703 1 96.62 44 TRP B CA 1
ATOM 3767 C C . TRP B 1 44 ? 11.367 30.297 24.031 1 96.62 44 TRP B C 1
ATOM 3769 O O . TRP B 1 44 ? 10.531 30.984 24.625 1 96.62 44 TRP B O 1
ATOM 3779 N N . LEU B 1 45 ? 11.797 30.547 22.812 1 97.62 45 LEU B N 1
ATOM 3780 C CA . LEU B 1 45 ? 11.242 31.672 22.078 1 97.62 45 LEU B CA 1
ATOM 3781 C C . LEU B 1 45 ? 9.727 31.547 21.953 1 97.62 45 LEU B C 1
ATOM 3783 O O . LEU B 1 45 ? 8.992 32.5 22.188 1 97.62 45 LEU B O 1
ATOM 3787 N N . HIS B 1 46 ? 9.312 30.375 21.562 1 97.38 46 HIS B N 1
ATOM 3788 C CA . HIS B 1 46 ? 7.883 30.109 21.406 1 97.38 46 HIS B CA 1
ATOM 3789 C C . HIS B 1 46 ? 7.129 30.406 22.703 1 97.38 46 HIS B C 1
ATOM 3791 O O . HIS B 1 46 ? 6.078 31.062 22.672 1 97.38 46 HIS B O 1
ATOM 3797 N N . THR B 1 47 ? 7.641 30.016 23.812 1 95.38 47 THR B N 1
ATOM 3798 C CA . THR B 1 47 ? 7.023 30.203 25.125 1 95.38 47 THR B CA 1
ATOM 3799 C C . THR B 1 47 ? 6.961 31.688 25.469 1 95.38 47 THR B C 1
ATOM 3801 O O . THR B 1 47 ? 5.945 32.188 25.969 1 95.38 47 THR B O 1
ATOM 3804 N N . GLN B 1 48 ? 8.039 32.375 25.188 1 95.44 48 GLN B N 1
ATOM 3805 C CA . GLN B 1 48 ? 8.086 33.812 25.5 1 95.44 48 GLN B CA 1
ATOM 3806 C C . GLN B 1 48 ? 7.098 34.594 24.641 1 95.44 48 GLN B C 1
ATOM 3808 O O . GLN B 1 48 ? 6.434 35.5 25.125 1 95.44 48 GLN B O 1
ATOM 3813 N N . LEU B 1 49 ? 7.031 34.188 23.359 1 96.38 49 LEU B N 1
ATOM 3814 C CA . LEU B 1 49 ? 6.066 34.812 22.469 1 96.38 49 LEU B CA 1
ATOM 3815 C C . LEU B 1 49 ? 4.641 34.594 22.953 1 96.38 49 LEU B C 1
ATOM 3817 O O . LEU B 1 49 ? 3.811 35.5 22.922 1 96.38 49 LEU B O 1
ATOM 3821 N N . ALA B 1 50 ? 4.371 33.406 23.406 1 94 50 ALA B N 1
ATOM 3822 C CA . ALA B 1 50 ? 3.037 33.031 23.891 1 94 50 ALA B CA 1
ATOM 3823 C C . ALA B 1 50 ? 2.664 33.875 25.109 1 94 50 ALA B C 1
ATOM 3825 O O . ALA B 1 50 ? 1.51 34.281 25.281 1 94 50 ALA B O 1
ATOM 3826 N N . LYS B 1 51 ? 3.576 34.188 25.969 1 91.31 51 LYS B N 1
ATOM 3827 C CA . LYS B 1 51 ? 3.344 34.938 27.188 1 91.31 51 LYS B CA 1
ATOM 3828 C C . LYS B 1 51 ? 3.17 36.438 26.891 1 91.31 51 LYS B C 1
ATOM 3830 O O . LYS B 1 51 ? 2.264 37.062 27.422 1 91.31 51 LYS B O 1
ATOM 3835 N N . GLN B 1 52 ? 4.012 36.906 26 1 92.12 52 GLN B N 1
ATOM 3836 C CA . GLN B 1 52 ? 4.043 38.344 25.719 1 92.12 52 GLN B CA 1
ATOM 3837 C C . GLN B 1 52 ? 2.9 38.75 24.797 1 92.12 52 GLN B C 1
ATOM 3839 O O . GLN B 1 52 ? 2.465 39.906 24.812 1 92.12 52 GLN B O 1
ATOM 3844 N N . CYS B 1 53 ? 2.514 37.812 24 1 93.06 53 CYS B N 1
ATOM 3845 C CA . CYS B 1 53 ? 1.556 38.156 22.938 1 93.06 53 CYS B CA 1
ATOM 3846 C C . CYS B 1 53 ? 0.266 37.344 23.109 1 93.06 53 CYS B C 1
ATOM 3848 O O . CYS B 1 53 ? -0.156 36.656 22.203 1 93.06 53 CYS B O 1
ATOM 3850 N N . ALA B 1 54 ? -0.376 37.656 24.219 1 92 54 ALA B N 1
ATOM 3851 C CA . ALA B 1 54 ? -1.639 36.969 24.5 1 92 54 ALA B CA 1
ATOM 3852 C C . ALA B 1 54 ? -2.684 37.312 23.438 1 92 54 ALA B C 1
ATOM 3854 O O . ALA B 1 54 ? -2.857 38.469 23.078 1 92 54 ALA B O 1
ATOM 3855 N N . GLY B 1 55 ? -3.334 36.281 22.922 1 93.81 55 GLY B N 1
ATOM 3856 C CA . GLY B 1 55 ? -4.398 36.469 21.938 1 93.81 55 GLY B CA 1
ATOM 3857 C C . GLY B 1 55 ? -3.945 36.25 20.516 1 93.81 55 GLY B C 1
ATOM 3858 O O . GLY B 1 55 ? -4.77 36.062 19.625 1 93.81 55 GLY B O 1
ATOM 3859 N N . TYR B 1 56 ? -2.68 36.375 20.266 1 96.06 56 TYR B N 1
ATOM 3860 C CA . TYR B 1 56 ? -2.164 36.125 18.922 1 96.06 56 TYR B CA 1
ATOM 3861 C C . TYR B 1 56 ? -1.966 34.625 18.719 1 96.06 56 TYR B C 1
ATOM 3863 O O . TYR B 1 56 ? -1.731 33.875 19.672 1 96.06 56 TYR B O 1
ATOM 3871 N N . ILE B 1 57 ? -2.086 34.219 17.5 1 97.06 57 ILE B N 1
ATOM 3872 C CA . ILE B 1 57 ? -1.788 32.844 17.141 1 97.06 57 ILE B CA 1
ATOM 3873 C C . ILE B 1 57 ? -0.286 32.656 16.922 1 97.06 57 ILE B C 1
ATOM 3875 O O . ILE B 1 57 ? 0.274 33.219 15.961 1 97.06 57 ILE B O 1
ATOM 3879 N N . ILE B 1 58 ? 0.306 31.953 17.797 1 97.06 58 ILE B N 1
ATOM 3880 C CA . ILE B 1 58 ? 1.738 31.719 17.672 1 97.06 58 ILE B CA 1
ATOM 3881 C C . ILE B 1 58 ? 1.98 30.516 16.75 1 97.06 58 ILE B C 1
ATOM 3883 O O . ILE B 1 58 ? 1.458 29.422 16.984 1 9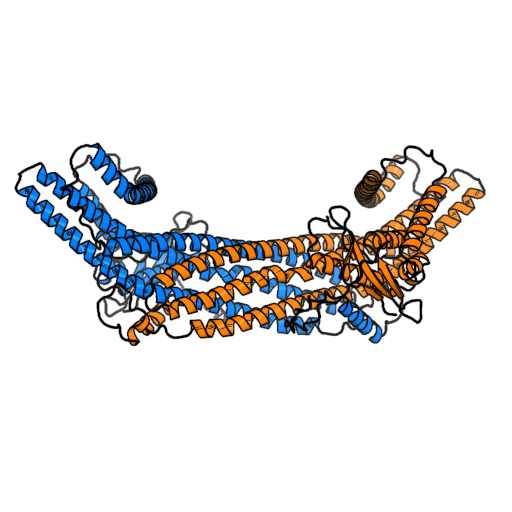7.06 58 ILE B O 1
ATOM 3887 N N . PRO B 1 59 ? 2.76 30.734 15.711 1 95.88 59 PRO B N 1
ATOM 3888 C CA . PRO B 1 59 ? 3.041 29.609 14.82 1 95.88 59 PRO B CA 1
ATOM 3889 C C . PRO B 1 59 ? 3.631 28.406 15.555 1 95.88 59 PRO B C 1
ATOM 3891 O O . PRO B 1 59 ? 4.438 28.562 16.469 1 95.88 59 PRO B O 1
ATOM 3894 N N . PRO B 1 60 ? 3.213 27.25 15.164 1 95.5 60 PRO B N 1
ATOM 3895 C CA . PRO B 1 60 ? 3.656 26.062 15.906 1 95.5 60 PRO B CA 1
ATOM 3896 C C . PRO B 1 60 ? 5.078 25.641 15.547 1 95.5 60 PRO B C 1
ATOM 3898 O O . PRO B 1 60 ? 5.539 25.891 14.43 1 95.5 60 PRO B O 1
ATOM 3901 N N . LEU B 1 61 ? 5.68 25.016 16.5 1 94.81 61 LEU B N 1
ATOM 3902 C CA . LEU B 1 61 ? 6.977 24.375 16.312 1 94.81 61 LEU B CA 1
ATOM 3903 C C . LEU B 1 61 ? 6.805 22.906 15.906 1 94.81 61 LEU B C 1
ATOM 3905 O O . LEU B 1 61 ? 5.77 22.297 16.188 1 94.81 61 LEU B O 1
ATOM 3909 N N . PRO B 1 62 ? 7.883 22.422 15.18 1 91.44 62 PRO B N 1
ATOM 3910 C CA . PRO B 1 62 ? 7.859 20.969 14.992 1 91.44 62 PRO B CA 1
ATOM 3911 C C . PRO B 1 62 ? 7.832 20.203 16.312 1 91.44 62 PRO B C 1
ATOM 3913 O O . PRO B 1 62 ? 8.258 20.734 17.344 1 91.44 62 PRO B O 1
ATOM 3916 N N . ALA B 1 63 ? 7.293 18.969 16.219 1 83.69 63 ALA B N 1
ATOM 3917 C CA . ALA B 1 63 ? 7.113 18.172 17.422 1 83.69 63 ALA B CA 1
ATOM 3918 C C . ALA B 1 63 ? 8.461 17.781 18.031 1 83.69 63 ALA B C 1
ATOM 3920 O O . ALA B 1 63 ? 9.438 17.578 17.297 1 83.69 63 ALA B O 1
ATOM 3921 N N . LYS B 1 64 ? 8.383 17.75 19.312 1 78.19 64 LYS B N 1
ATOM 3922 C CA . LYS B 1 64 ? 9.562 17.266 20.031 1 78.19 64 LYS B CA 1
ATOM 3923 C C . LYS B 1 64 ? 9.672 15.75 19.938 1 78.19 64 LYS B C 1
ATOM 3925 O O . LYS B 1 64 ? 8.68 15.039 20.125 1 78.19 64 LYS B O 1
ATOM 3930 N N . VAL B 1 65 ? 10.578 15.242 19.125 1 68.94 65 VAL B N 1
ATOM 3931 C CA . VAL B 1 65 ? 10.68 13.797 18.984 1 68.94 65 VAL B CA 1
ATOM 3932 C C . VAL B 1 65 ? 11.805 13.273 19.875 1 68.94 65 VAL B C 1
ATOM 3934 O O . VAL B 1 65 ? 12.773 13.984 20.156 1 68.94 65 VAL B O 1
ATOM 3937 N N . VAL B 1 66 ? 11.453 12 20.266 1 59.47 66 VAL B N 1
ATOM 3938 C CA . VAL B 1 66 ? 12.414 11.312 21.125 1 59.47 66 VAL B CA 1
ATOM 3939 C C . VAL B 1 66 ? 13.672 10.969 20.344 1 59.47 66 VAL B C 1
ATOM 3941 O O . VAL B 1 66 ? 13.594 10.625 19.156 1 59.47 66 VAL B O 1
ATOM 3944 N N . PRO B 1 67 ? 14.75 11.148 20.844 1 56.12 67 PRO B N 1
ATOM 3945 C CA . PRO B 1 67 ? 16.109 11.094 20.312 1 56.12 67 PRO B CA 1
ATOM 3946 C C . PRO B 1 67 ? 16.375 9.844 19.469 1 56.12 67 PRO B C 1
ATOM 3948 O O . PRO B 1 67 ? 17.156 9.883 18.531 1 56.12 67 PRO B O 1
ATOM 3951 N N . LEU B 1 68 ? 15.742 8.773 19.734 1 56.09 68 LEU B N 1
ATOM 3952 C CA . LEU B 1 68 ? 16.203 7.562 19.062 1 56.09 68 LEU B CA 1
ATOM 3953 C C . LEU B 1 68 ? 15.961 7.645 17.562 1 56.09 68 LEU B C 1
ATOM 3955 O O . LEU B 1 68 ? 16.594 6.918 16.781 1 56.09 68 LEU B O 1
ATOM 3959 N N . LEU B 1 69 ? 15.258 8.531 17.125 1 55.38 69 LEU B N 1
ATOM 3960 C CA . LEU B 1 69 ? 14.812 8.492 15.742 1 55.38 69 LEU B CA 1
ATOM 3961 C C . LEU B 1 69 ? 15.492 9.586 14.922 1 55.38 69 LEU B C 1
ATOM 3963 O O . LEU B 1 69 ? 14.93 10.062 13.938 1 55.38 69 LEU B O 1
ATOM 3967 N N . GLN B 1 70 ? 16.734 9.898 15.242 1 62.59 70 GLN B N 1
ATOM 3968 C CA . GLN B 1 70 ? 17.266 11.117 14.633 1 62.59 70 GLN B CA 1
ATOM 3969 C C . GLN B 1 70 ? 18.094 10.805 13.398 1 62.59 70 GLN B C 1
ATOM 3971 O O . GLN B 1 70 ? 19.312 10.961 13.406 1 62.59 70 GLN B O 1
ATOM 3976 N N . GLY B 1 71 ? 17.375 10.234 12.391 1 73.69 71 GLY B N 1
ATOM 3977 C CA . GLY B 1 71 ? 18.031 10.094 11.094 1 73.69 71 GLY B CA 1
ATOM 3978 C C . GLY B 1 71 ? 18.031 11.383 10.289 1 73.69 71 GLY B C 1
ATOM 3979 O O . GLY B 1 71 ? 17.531 12.406 10.742 1 73.69 71 GLY B O 1
ATOM 3980 N N . SER B 1 72 ? 18.812 11.352 9.25 1 79.38 72 SER B N 1
ATOM 3981 C CA . SER B 1 72 ? 19 12.516 8.391 1 79.38 72 SER B CA 1
ATOM 3982 C C . SER B 1 72 ? 17.672 13.086 7.941 1 79.38 72 SER B C 1
ATOM 3984 O O . SER B 1 72 ? 17.5 14.305 7.871 1 79.38 72 SER B O 1
ATOM 3986 N N . GLU B 1 73 ? 16.719 12.266 7.762 1 77.38 73 GLU B N 1
ATOM 3987 C CA . GLU B 1 73 ? 15.406 12.703 7.309 1 77.38 73 GLU B CA 1
ATOM 3988 C C . GLU B 1 73 ? 14.672 13.461 8.414 1 77.38 73 GLU B C 1
ATOM 3990 O O . GLU B 1 73 ? 14.016 14.469 8.148 1 77.38 73 GLU B O 1
ATOM 3995 N N . PHE B 1 74 ? 14.875 12.992 9.523 1 82.62 74 PHE B N 1
ATOM 3996 C CA . PHE B 1 74 ? 14.242 13.633 10.672 1 82.62 74 PHE B CA 1
ATOM 3997 C C . PHE B 1 74 ? 14.797 15.039 10.875 1 82.62 74 PHE B C 1
ATOM 3999 O O . PHE B 1 74 ? 14.031 15.984 11.078 1 82.62 74 PHE B O 1
ATOM 4006 N N . LEU B 1 75 ? 16.062 15.156 10.812 1 86.56 75 LEU B N 1
ATOM 4007 C CA . LEU B 1 75 ? 16.719 16.438 11.055 1 86.56 75 LEU B CA 1
ATOM 4008 C C . LEU B 1 75 ? 16.312 17.453 10.008 1 86.56 75 LEU B C 1
ATOM 4010 O O . LEU B 1 75 ? 16.141 18.641 10.32 1 86.56 75 LEU B O 1
ATOM 4014 N N . GLU B 1 76 ? 16.172 16.953 8.859 1 86.88 76 GLU B N 1
ATOM 4015 C CA . GLU B 1 76 ? 15.773 17.859 7.785 1 86.88 76 GLU B CA 1
ATOM 4016 C C . GLU B 1 76 ? 14.328 18.312 7.961 1 86.88 76 GLU B C 1
ATOM 4018 O O . GLU B 1 76 ? 14.008 19.484 7.715 1 86.88 76 GLU B O 1
ATOM 4023 N N . ARG B 1 77 ? 13.477 17.484 8.336 1 84.69 77 ARG B N 1
ATOM 4024 C CA . ARG B 1 77 ? 12.086 17.828 8.609 1 84.69 77 ARG B CA 1
ATOM 4025 C C . ARG B 1 77 ? 11.992 18.844 9.75 1 84.69 77 ARG B C 1
ATOM 4027 O O . ARG B 1 77 ? 11.211 19.797 9.672 1 84.69 77 ARG B O 1
ATOM 4034 N N . ARG B 1 78 ? 12.805 18.578 10.711 1 89.31 78 ARG B N 1
ATOM 4035 C CA . ARG B 1 78 ? 12.828 19.516 11.828 1 89.31 78 ARG B CA 1
ATOM 4036 C C . ARG B 1 78 ? 13.352 20.875 11.391 1 89.31 78 ARG B C 1
ATOM 4038 O O . ARG B 1 78 ? 12.766 21.906 11.734 1 89.31 78 ARG B O 1
ATOM 4045 N N . ARG B 1 79 ? 14.461 20.859 10.719 1 92.12 79 ARG B N 1
ATOM 4046 C CA . ARG B 1 79 ? 15.039 22.109 10.195 1 92.12 79 ARG B CA 1
ATOM 4047 C C . ARG B 1 79 ? 14 22.906 9.43 1 92.12 79 ARG B C 1
ATOM 4049 O O . ARG B 1 79 ? 13.852 24.109 9.648 1 92.12 79 ARG B O 1
ATOM 4056 N N . SER B 1 80 ? 13.266 22.219 8.523 1 89.75 80 SER B N 1
ATOM 4057 C CA . SER B 1 80 ? 12.242 22.859 7.711 1 89.75 80 SER B CA 1
ATOM 4058 C C . SER B 1 80 ? 11.141 23.453 8.586 1 89.75 80 SER B C 1
ATOM 4060 O O . SER B 1 80 ? 10.656 24.562 8.32 1 89.75 80 SER B O 1
ATOM 4062 N N . GLY B 1 81 ? 10.742 22.719 9.594 1 91.69 81 GLY B N 1
ATOM 4063 C CA . GLY B 1 81 ? 9.727 23.203 10.508 1 91.69 81 GLY B CA 1
ATOM 4064 C C . GLY B 1 81 ? 10.164 24.406 11.312 1 91.69 81 GLY B C 1
ATOM 4065 O O . GLY B 1 81 ? 9.375 25.328 11.539 1 91.69 81 GLY B O 1
ATOM 4066 N N . LEU B 1 82 ? 11.383 24.438 11.703 1 95.25 82 LEU B N 1
ATOM 4067 C CA . LEU B 1 82 ? 11.922 25.562 12.461 1 95.25 82 LEU B CA 1
ATOM 4068 C C . LEU B 1 82 ? 12 26.812 11.594 1 95.25 82 LEU B C 1
ATOM 4070 O O . LEU B 1 82 ? 11.688 27.906 12.055 1 95.25 82 LEU B O 1
ATOM 4074 N N . GLU B 1 83 ? 12.398 26.562 10.414 1 94.44 83 GLU B N 1
ATOM 4075 C CA . GLU B 1 83 ? 12.461 27.672 9.484 1 94.44 83 GLU B CA 1
ATOM 4076 C C . GLU B 1 83 ? 11.07 28.266 9.227 1 94.44 83 GLU B C 1
ATOM 4078 O O . GLU B 1 83 ? 10.898 29.484 9.195 1 94.44 83 GLU B O 1
ATOM 4083 N N . ARG B 1 84 ? 10.125 27.422 9.094 1 91.44 84 ARG B N 1
ATOM 4084 C CA . ARG B 1 84 ? 8.75 27.859 8.883 1 91.44 84 ARG B CA 1
ATOM 4085 C C . ARG B 1 84 ? 8.242 28.672 10.062 1 91.44 84 ARG B C 1
ATOM 4087 O O . ARG B 1 84 ? 7.57 29.688 9.883 1 91.44 84 ARG B O 1
ATOM 4094 N N . PHE B 1 85 ? 8.531 28.234 11.211 1 95.81 85 PHE B N 1
ATOM 4095 C CA . PHE B 1 85 ? 8.172 28.953 12.422 1 95.81 85 PHE B CA 1
ATOM 4096 C C . PHE B 1 85 ? 8.711 30.375 12.391 1 95.81 85 PHE B C 1
ATOM 4098 O O . PHE B 1 85 ? 7.961 31.328 12.562 1 95.81 85 PHE B O 1
ATOM 4105 N N . LEU B 1 86 ? 9.953 30.516 12.094 1 96.25 86 LEU B N 1
ATOM 4106 C CA . LEU B 1 86 ? 10.594 31.828 12.109 1 96.25 86 LEU B CA 1
ATOM 4107 C C . LEU B 1 86 ? 10.055 32.719 10.992 1 96.25 86 LEU B C 1
ATOM 4109 O O . LEU B 1 86 ? 9.875 33.906 11.18 1 96.25 86 LEU B O 1
ATOM 4113 N N . ARG B 1 87 ? 9.812 32.125 9.93 1 92.38 87 ARG B N 1
ATOM 4114 C CA . ARG B 1 87 ? 9.289 32.875 8.805 1 92.38 87 ARG B CA 1
ATOM 4115 C C . ARG B 1 87 ? 7.887 33.406 9.102 1 92.38 87 ARG B C 1
ATOM 4117 O O . ARG B 1 87 ? 7.562 34.562 8.758 1 92.38 87 ARG B O 1
ATOM 4124 N N . LYS B 1 88 ? 7.09 32.625 9.719 1 92.5 88 LYS B N 1
ATOM 4125 C CA . LYS B 1 88 ? 5.75 33.094 10.094 1 92.5 88 LYS B CA 1
ATOM 4126 C C . LYS B 1 88 ? 5.805 34.188 11.133 1 92.5 88 LYS B C 1
ATOM 4128 O O . LYS B 1 88 ? 5.008 35.125 11.086 1 92.5 88 LYS B O 1
ATOM 4133 N N . VAL B 1 89 ? 6.723 34.094 12.008 1 95.12 89 VAL B N 1
ATOM 4134 C CA . VAL B 1 89 ? 6.867 35.094 13.047 1 95.12 89 VAL B CA 1
ATOM 4135 C C . VAL B 1 89 ? 7.305 36.438 12.422 1 95.12 89 VAL B C 1
ATOM 4137 O O . VAL B 1 89 ? 6.746 37.5 12.734 1 95.12 89 VAL B O 1
ATOM 4140 N N . VAL B 1 90 ? 8.242 36.375 11.531 1 93.5 90 VAL B N 1
ATOM 4141 C CA . VAL B 1 90 ? 8.805 37.594 10.961 1 93.5 90 VAL B CA 1
ATOM 4142 C C . VAL B 1 90 ? 7.773 38.25 10.055 1 93.5 90 VAL B C 1
ATOM 4144 O O . VAL B 1 90 ? 7.797 39.469 9.883 1 93.5 90 VAL B O 1
ATOM 4147 N N . GLU B 1 91 ? 6.855 37.531 9.547 1 89.31 91 GLU B N 1
ATOM 4148 C CA . GLU B 1 91 ? 5.832 38.031 8.656 1 89.31 91 GLU B CA 1
ATOM 4149 C C . GLU B 1 91 ? 4.668 38.656 9.438 1 89.31 91 GLU B C 1
ATOM 4151 O O . GLU B 1 91 ? 3.846 39.375 8.883 1 89.31 91 GLU B O 1
ATOM 4156 N N . HIS B 1 92 ? 4.605 38.312 10.656 1 92.06 92 HIS B N 1
ATOM 4157 C CA . HIS B 1 92 ? 3.535 38.844 11.508 1 92.06 92 HIS B CA 1
ATOM 4158 C C . HIS B 1 92 ? 3.857 40.219 12.023 1 92.06 92 HIS B C 1
ATOM 4160 O O . HIS B 1 92 ? 4.953 40.469 12.539 1 92.06 92 HIS B O 1
ATOM 4166 N N . ASP B 1 93 ? 2.934 41.125 11.969 1 90 93 ASP B N 1
ATOM 4167 C CA . ASP B 1 93 ? 3.141 42.531 12.258 1 90 93 ASP B CA 1
ATOM 4168 C C . ASP B 1 93 ? 3.467 42.75 13.734 1 90 93 ASP B C 1
ATOM 4170 O O . ASP B 1 93 ? 4.23 43.656 14.078 1 90 93 ASP B O 1
ATOM 4174 N N . GLU B 1 94 ? 2.92 41.969 14.578 1 92.12 94 GLU B N 1
ATOM 4175 C CA . GLU B 1 94 ? 3.09 42.188 16.016 1 92.12 94 GLU B CA 1
ATOM 4176 C C . GLU B 1 94 ? 4.188 41.281 16.578 1 92.12 94 GLU B C 1
ATOM 4178 O O . GLU B 1 94 ? 5.027 41.719 17.359 1 92.12 94 GLU B O 1
ATOM 4183 N N . LEU B 1 95 ? 4.258 40.094 16.141 1 94.62 95 LEU B N 1
ATOM 4184 C CA . LEU B 1 95 ? 5.199 39.125 16.703 1 94.62 95 LEU B CA 1
ATOM 4185 C C . LEU B 1 95 ? 6.633 39.5 16.344 1 94.62 95 LEU B C 1
ATOM 4187 O O . LEU B 1 95 ? 7.559 39.25 17.125 1 94.62 95 LEU B O 1
ATOM 4191 N N . LYS B 1 96 ? 6.844 40.062 15.211 1 93.5 96 LYS B N 1
ATOM 4192 C CA . LYS B 1 96 ? 8.18 40.375 14.719 1 93.5 96 LYS B CA 1
ATOM 4193 C C . LYS B 1 96 ? 8.844 41.469 15.586 1 93.5 96 LYS B C 1
ATOM 4195 O O . LYS B 1 96 ? 10.07 41.562 15.617 1 93.5 96 LYS B O 1
ATOM 4200 N N . ASN B 1 97 ? 8.031 42.188 16.266 1 92.62 97 ASN B N 1
ATOM 4201 C CA . ASN B 1 97 ? 8.547 43.375 16.953 1 92.62 97 ASN B CA 1
ATOM 4202 C C . ASN B 1 97 ? 8.805 43.094 18.438 1 92.62 97 ASN B C 1
ATOM 4204 O O . ASN B 1 97 ? 9.133 43.969 19.203 1 92.62 97 ASN B O 1
ATOM 4208 N N . THR B 1 98 ? 8.727 41.844 18.812 1 94.56 98 THR B N 1
ATOM 4209 C CA . THR B 1 98 ? 8.969 41.531 20.203 1 94.56 98 THR B CA 1
ATOM 4210 C C . THR B 1 98 ? 10.461 41.531 20.516 1 94.56 98 THR B C 1
ATOM 4212 O O . THR B 1 98 ? 11.281 41.188 19.656 1 94.56 98 THR B O 1
ATOM 4215 N N . ASN B 1 99 ? 10.797 41.938 21.75 1 94.75 99 ASN B N 1
ATOM 4216 C CA . ASN B 1 99 ? 12.195 42 22.188 1 94.75 99 ASN B CA 1
ATOM 4217 C C . ASN B 1 99 ? 12.844 40.625 22.203 1 94.75 99 ASN B C 1
ATOM 4219 O O . ASN B 1 99 ? 14.031 40.5 21.891 1 94.75 99 ASN B O 1
ATOM 4223 N N . TYR B 1 100 ? 12.094 39.625 22.547 1 95.69 100 TYR B N 1
ATOM 4224 C CA . TYR B 1 100 ? 12.656 38.281 22.625 1 95.69 100 TYR B CA 1
ATOM 4225 C C . TYR B 1 100 ? 12.953 37.75 21.234 1 95.69 100 TYR B C 1
ATOM 4227 O O . TYR B 1 100 ? 13.922 37 21.047 1 95.69 100 TYR B O 1
ATOM 4235 N N . PHE B 1 101 ? 12.109 38.062 20.25 1 97.31 101 PHE B N 1
ATOM 4236 C CA . PHE B 1 101 ? 12.383 37.625 18.891 1 97.31 101 PHE B CA 1
ATOM 4237 C C . PHE B 1 101 ? 13.664 38.25 18.359 1 97.31 101 PHE B C 1
ATOM 4239 O O . PHE B 1 101 ? 14.5 37.562 17.766 1 97.31 101 PHE B O 1
ATOM 4246 N N . ARG B 1 102 ? 13.828 39.469 18.625 1 95.44 102 ARG B N 1
ATOM 4247 C CA . ARG B 1 102 ? 15.047 40.156 18.219 1 95.44 102 ARG B CA 1
ATOM 4248 C C . ARG B 1 102 ? 16.266 39.531 18.891 1 95.44 102 ARG B C 1
ATOM 4250 O O . ARG B 1 102 ? 17.281 39.281 18.25 1 95.44 102 ARG B O 1
ATOM 4257 N N . SER B 1 103 ? 16.172 39.344 20.203 1 96.25 103 SER B N 1
ATOM 4258 C CA . SER B 1 103 ? 17.266 38.75 20.953 1 96.25 103 SER B CA 1
ATOM 4259 C C . SER B 1 103 ? 17.609 37.344 20.438 1 96.25 103 SER B C 1
ATOM 4261 O O . SER B 1 103 ? 18.781 36.969 20.359 1 96.25 103 SER B O 1
ATOM 4263 N N . PHE B 1 104 ? 16.625 36.656 20.094 1 97.69 104 PHE B N 1
ATOM 4264 C CA . PHE B 1 104 ? 16.812 35.312 19.547 1 97.69 104 PHE B CA 1
ATOM 4265 C C . PHE B 1 104 ? 17.641 35.344 18.281 1 97.69 104 PHE B C 1
ATOM 4267 O O . PHE B 1 104 ? 18.5 34.469 18.062 1 97.69 104 PHE B O 1
ATOM 4274 N N . LEU B 1 105 ? 17.406 36.312 17.391 1 96.56 105 LEU B N 1
ATOM 4275 C CA . LEU B 1 105 ? 18.047 36.375 16.078 1 96.56 105 LEU B CA 1
ATOM 4276 C C . LEU B 1 105 ? 19.438 37 16.188 1 96.56 105 LEU B C 1
ATOM 4278 O O . LEU B 1 105 ? 20.266 36.844 15.297 1 96.56 105 LEU B O 1
ATOM 4282 N N . GLU B 1 106 ? 19.672 37.688 17.328 1 95.06 106 GLU B N 1
ATOM 4283 C CA . GLU B 1 106 ? 20.875 38.5 17.312 1 95.06 106 GLU B CA 1
ATOM 4284 C C . GLU B 1 106 ? 21.844 38.062 18.422 1 95.06 106 GLU B C 1
ATOM 4286 O O . GLU B 1 106 ? 23.062 38.219 18.281 1 95.06 106 GLU B O 1
ATOM 4291 N N . CYS B 1 107 ? 21.344 37.562 19.5 1 94.88 107 CYS B N 1
ATOM 4292 C CA . CYS B 1 107 ? 22.188 37.25 20.641 1 94.88 107 CYS B CA 1
ATOM 4293 C C . CYS B 1 107 ? 23.078 36.062 20.344 1 94.88 107 CYS B C 1
ATOM 4295 O O . CYS B 1 107 ? 22.672 35.125 19.672 1 94.88 107 CYS B O 1
ATOM 4297 N N . SER B 1 108 ? 24.312 36.125 20.891 1 95 108 SER B N 1
ATOM 4298 C CA . SER B 1 108 ? 25.172 34.969 20.906 1 95 108 SER B CA 1
ATOM 4299 C C . SER B 1 108 ? 24.594 33.875 21.797 1 95 108 SER B C 1
ATOM 4301 O O . SER B 1 108 ? 23.703 34.125 22.609 1 95 108 SER B O 1
ATOM 4303 N N . PRO B 1 109 ? 25.094 32.656 21.594 1 94.12 109 PRO B N 1
ATOM 4304 C CA . PRO B 1 109 ? 24.594 31.578 22.438 1 94.12 109 PRO B CA 1
ATOM 4305 C C . PRO B 1 109 ? 24.75 31.875 23.938 1 94.12 109 PRO B C 1
ATOM 4307 O O . PRO B 1 109 ? 23.859 31.547 24.719 1 94.12 109 PRO B O 1
ATOM 4310 N N . VAL B 1 110 ? 25.828 32.5 24.312 1 93.62 110 VAL B N 1
ATOM 4311 C CA . VAL B 1 110 ? 26.078 32.844 25.719 1 93.62 110 VAL B CA 1
ATOM 4312 C C . VAL B 1 110 ? 25.094 33.906 26.188 1 93.62 110 VAL B C 1
ATOM 4314 O O . VAL B 1 110 ? 24.531 33.781 27.281 1 93.62 110 VAL B O 1
ATOM 4317 N N . GLU B 1 111 ? 24.875 34.906 25.375 1 94.88 111 GLU B N 1
ATOM 4318 C CA . GLU B 1 111 ? 23.953 36 25.703 1 94.88 111 GLU B CA 1
ATOM 4319 C C . GLU B 1 111 ? 22.516 35.469 25.828 1 94.88 111 GLU B C 1
ATOM 4321 O O . GLU B 1 111 ? 21.766 35.906 26.688 1 94.88 111 GLU B O 1
ATOM 4326 N N . LEU B 1 112 ? 22.219 34.562 24.938 1 95.75 112 LEU B N 1
ATOM 4327 C CA . LEU B 1 112 ? 20.859 34.031 24.969 1 95.75 112 LEU B CA 1
ATOM 4328 C C . LEU B 1 112 ? 20.625 33.188 26.219 1 95.75 112 LEU B C 1
ATOM 4330 O O . LEU B 1 112 ? 19.547 33.219 26.797 1 95.75 112 LEU B O 1
ATOM 4334 N N . THR B 1 113 ? 21.609 32.438 26.625 1 94.31 113 THR B N 1
ATOM 4335 C CA . THR B 1 113 ? 21.516 31.641 27.844 1 94.31 113 THR B CA 1
ATOM 4336 C C . THR B 1 113 ? 21.266 32.531 29.062 1 94.31 113 THR B C 1
ATOM 4338 O O . THR B 1 113 ? 20.469 32.188 29.938 1 94.31 113 THR B O 1
ATOM 4341 N N . ALA B 1 114 ? 21.906 33.625 29.031 1 93.69 114 ALA B N 1
ATOM 4342 C CA . ALA B 1 114 ? 21.719 34.594 30.109 1 93.69 114 ALA B CA 1
ATOM 4343 C C . ALA B 1 114 ? 20.312 35.188 30.094 1 93.69 114 ALA B C 1
ATOM 4345 O O . ALA B 1 114 ? 19.688 35.375 31.141 1 93.69 114 ALA B O 1
ATOM 4346 N N . LEU B 1 115 ? 19.906 35.469 28.938 1 93.88 115 LEU B N 1
ATOM 4347 C CA . LEU B 1 115 ? 18.562 36.031 28.781 1 93.88 115 LEU B CA 1
ATOM 4348 C C . LEU B 1 115 ? 17.516 35 29.219 1 93.88 115 LEU B C 1
ATOM 4350 O O . LEU B 1 115 ? 16.516 35.375 29.844 1 93.88 115 LEU B O 1
ATOM 4354 N N . LYS B 1 116 ? 17.703 33.781 28.875 1 94.06 116 LYS B N 1
ATOM 4355 C CA . LYS B 1 116 ? 16.781 32.719 29.281 1 94.06 116 LYS B CA 1
ATOM 4356 C C . LYS B 1 116 ? 16.719 32.594 30.797 1 94.06 116 LYS B C 1
ATOM 4358 O O . LYS B 1 116 ? 15.648 32.438 31.375 1 94.06 116 LYS B O 1
ATOM 4363 N N . ALA B 1 117 ? 17.859 32.719 31.422 1 91.81 117 ALA B N 1
ATOM 4364 C CA . ALA B 1 117 ? 17.938 32.656 32.875 1 91.81 117 ALA B CA 1
ATOM 4365 C C . ALA B 1 117 ? 17.219 33.844 33.531 1 91.81 117 ALA B C 1
ATOM 4367 O O . ALA B 1 117 ? 16.516 33.688 34.531 1 91.81 117 ALA B O 1
ATOM 4368 N N . ALA B 1 118 ? 17.344 34.969 32.938 1 89.88 118 ALA B N 1
ATOM 4369 C CA . ALA B 1 118 ? 16.703 36.188 33.438 1 89.88 118 ALA B CA 1
ATOM 4370 C C . ALA B 1 118 ? 15.188 36.125 33.281 1 89.88 118 ALA B C 1
ATOM 4372 O O . ALA B 1 118 ? 14.453 36.562 34.188 1 89.88 118 ALA B O 1
ATOM 4373 N N . SER B 1 119 ? 14.828 35.562 32.219 1 87.62 119 SER B N 1
ATOM 4374 C CA . SER B 1 119 ? 13.398 35.469 31.953 1 87.62 119 SER B CA 1
ATOM 4375 C C . SER B 1 119 ? 12.734 34.5 32.906 1 87.62 119 SER B C 1
ATOM 4377 O O . SER B 1 119 ? 11.586 34.688 33.312 1 87.62 119 SER B O 1
ATOM 4379 N N . GLN B 1 120 ? 13.383 33.469 33.312 1 84.31 120 GLN B N 1
ATOM 4380 C CA . GLN B 1 120 ? 12.875 32.5 34.281 1 84.31 120 GLN B CA 1
ATOM 4381 C C . GLN B 1 120 ? 12.781 33.094 35.656 1 84.31 120 GLN B C 1
ATOM 4383 O O . GLN B 1 120 ? 11.828 32.812 36.406 1 84.31 120 GLN B O 1
ATOM 4388 N N . LYS B 1 121 ? 13.742 33.906 36.062 1 77.12 121 LYS B N 1
ATOM 4389 C CA . LYS B 1 121 ? 13.75 34.531 37.375 1 77.12 121 LYS B CA 1
ATOM 4390 C C . LYS B 1 121 ? 12.617 35.562 37.5 1 77.12 121 LYS B C 1
ATOM 4392 O O . LYS B 1 121 ? 11.992 35.656 38.531 1 77.12 121 LYS B O 1
ATOM 4397 N N . ALA B 1 122 ? 12.391 36.25 36.469 1 73.19 122 ALA B N 1
ATOM 4398 C CA . ALA B 1 122 ? 11.312 37.219 36.469 1 73.19 122 ALA B CA 1
ATOM 4399 C C . ALA B 1 122 ? 9.953 36.562 36.656 1 73.19 122 ALA B C 1
ATOM 4401 O O . ALA B 1 122 ? 9.062 37.125 37.281 1 73.19 122 ALA B O 1
ATOM 4402 N N . GLU B 1 123 ? 9.82 35.375 36.219 1 69 123 GLU B N 1
ATOM 4403 C CA . GLU B 1 123 ? 8.57 34.656 36.344 1 69 123 GLU B CA 1
ATOM 4404 C C . GLU B 1 123 ? 8.367 34.156 37.781 1 69 123 GLU B C 1
ATOM 4406 O O . GLU B 1 123 ? 7.242 34.156 38.281 1 69 123 GLU B O 1
ATOM 4411 N N . THR B 1 124 ? 9.43 33.719 38.375 1 61.25 124 THR B N 1
ATOM 4412 C CA . THR B 1 124 ? 9.367 33.25 39.75 1 61.25 124 THR B CA 1
ATOM 4413 C C . THR B 1 124 ? 9.141 34.406 40.719 1 61.25 124 THR B C 1
ATOM 4415 O O . THR B 1 124 ? 8.453 34.281 41.719 1 61.25 124 THR B O 1
ATOM 4418 N N . SER B 1 125 ? 9.688 35.562 40.469 1 55.38 125 SER B N 1
ATOM 4419 C CA . SER B 1 125 ? 9.539 36.719 41.344 1 55.38 125 SER B CA 1
ATOM 4420 C C . SER B 1 125 ? 8.117 37.25 41.312 1 55.38 125 SER B C 1
ATOM 4422 O O . SER B 1 125 ? 7.637 37.781 42.312 1 55.38 125 SER B O 1
ATOM 4424 N N . THR B 1 126 ? 7.527 37.25 40.188 1 51.47 126 THR B N 1
ATOM 4425 C CA . THR B 1 126 ? 6.156 37.75 40.156 1 51.47 126 THR B CA 1
ATOM 4426 C C . THR B 1 126 ? 5.219 36.781 40.875 1 51.47 126 THR B C 1
ATOM 4428 O O . THR B 1 126 ? 4.098 37.156 41.219 1 51.47 126 THR B O 1
ATOM 4431 N N . SER B 1 127 ? 5.609 35.469 40.812 1 45.28 127 SER B N 1
ATOM 4432 C CA . SER B 1 127 ? 4.832 34.5 41.594 1 45.28 127 SER B CA 1
ATOM 4433 C C . SER B 1 127 ? 5.25 34.531 43.062 1 45.28 127 SER B C 1
ATOM 4435 O O . SER B 1 127 ? 4.988 33.562 43.781 1 45.28 127 SER B O 1
ATOM 4437 N N . GLY B 1 128 ? 6.035 35.438 43.438 1 36.88 128 GLY B N 1
ATOM 4438 C CA . GLY B 1 128 ? 6.742 35.469 44.719 1 36.88 128 GLY B CA 1
ATOM 4439 C C . GLY B 1 128 ? 5.824 35.312 45.906 1 36.88 128 GLY B C 1
ATOM 4440 O O . GLY B 1 128 ? 6.238 35.5 47.031 1 36.88 128 GLY B O 1
ATOM 4441 N N . ASN B 1 129 ? 4.457 35.562 45.906 1 34.34 129 ASN B N 1
ATOM 4442 C CA . ASN B 1 129 ? 4.098 35.406 47.312 1 34.34 129 ASN B CA 1
ATOM 4443 C C . ASN B 1 129 ? 4.453 34 47.844 1 34.34 129 ASN B C 1
ATOM 4445 O O . ASN B 1 129 ? 4.23 33.719 49.031 1 34.34 129 ASN B O 1
ATOM 4449 N N . GLY B 1 130 ? 4.012 32.844 47.188 1 32.22 130 GLY B N 1
ATOM 4450 C CA . GLY B 1 130 ? 4.082 31.656 48.031 1 32.22 130 GLY B CA 1
ATOM 4451 C C . GLY B 1 130 ? 5.5 31.188 48.281 1 32.22 130 GLY B C 1
ATOM 4452 O O . GLY B 1 130 ? 6.438 31.656 47.656 1 32.22 130 GLY B O 1
ATOM 4453 N N . SER B 1 131 ? 5.695 30.234 49.375 1 31.5 131 SER B N 1
ATOM 4454 C CA . SER B 1 131 ? 6.852 29.703 50.094 1 31.5 131 SER B CA 1
ATOM 4455 C C . SER B 1 131 ? 7.828 29.031 49.125 1 31.5 131 SER B C 1
ATOM 4457 O O . SER B 1 131 ? 7.414 28.391 48.156 1 31.5 131 SER B O 1
ATOM 4459 N N . PRO B 1 132 ? 9.141 29.344 49.125 1 32.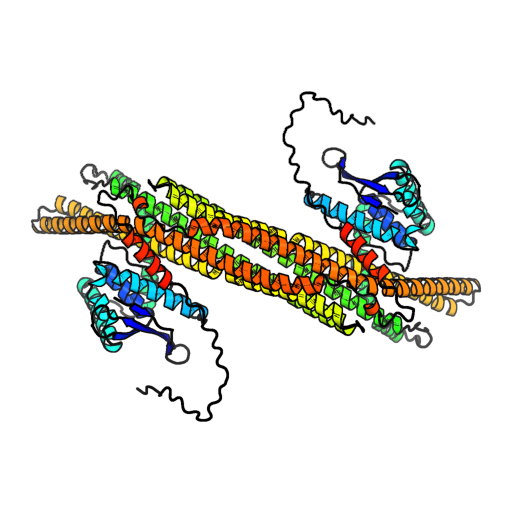31 132 PRO B N 1
ATOM 4460 C CA . PRO B 1 132 ? 10.305 28.922 48.344 1 32.31 132 PRO B CA 1
ATOM 4461 C C . PRO B 1 132 ? 10.492 27.406 48.344 1 32.31 132 PRO B C 1
ATOM 4463 O O . PRO B 1 132 ? 11.578 26.906 48.031 1 32.31 132 PRO B O 1
ATOM 4466 N N . GLY B 1 133 ? 9.445 26.5 48.688 1 28.41 133 GLY B N 1
ATOM 4467 C CA . GLY B 1 133 ? 9.992 25.188 48.969 1 28.41 133 GLY B CA 1
ATOM 4468 C C . GLY B 1 133 ? 10.906 24.688 47.844 1 28.41 133 GLY B C 1
ATOM 4469 O O . GLY B 1 133 ? 11.086 25.359 46.844 1 28.41 133 GLY B O 1
ATOM 4470 N N . SER B 1 134 ? 11.008 23.234 47.719 1 29.42 134 SER B N 1
ATOM 4471 C CA . SER B 1 134 ? 12.047 22.312 47.25 1 29.42 134 SER B CA 1
ATOM 4472 C C . SER B 1 134 ? 12.227 22.406 45.719 1 29.42 134 SER B C 1
ATOM 4474 O O . SER B 1 134 ? 11.25 22.359 44.969 1 29.42 134 SER B O 1
ATOM 4476 N N . SER B 1 135 ? 13.312 22.984 45.25 1 31.3 135 SER B N 1
ATOM 4477 C CA . SER B 1 135 ? 13.914 23.312 43.969 1 31.3 135 SER B CA 1
ATOM 4478 C C . SER B 1 135 ? 14.016 22.078 43.062 1 31.3 135 SER B C 1
ATOM 4480 O O . SER B 1 135 ? 14.406 22.172 41.906 1 31.3 135 SER B O 1
ATOM 4482 N N . SER B 1 136 ? 14.297 20.906 43.75 1 29.8 136 SER B N 1
ATOM 4483 C CA . SER B 1 136 ? 15.047 19.922 42.969 1 29.8 136 SER B CA 1
ATOM 4484 C C . SER B 1 136 ? 14.227 19.422 41.781 1 29.8 136 SER B C 1
ATOM 4486 O O . SER B 1 136 ? 14.781 18.844 40.844 1 29.8 136 SER B O 1
ATOM 4488 N N . SER B 1 137 ? 13.016 18.906 42.125 1 30.25 137 SER B N 1
ATOM 4489 C CA . SER B 1 137 ? 12.406 17.969 41.188 1 30.25 137 SER B CA 1
ATOM 4490 C C . SER B 1 137 ? 11.875 18.703 39.969 1 30.25 137 SER B C 1
ATOM 4492 O O . SER B 1 137 ? 10.656 18.797 39.781 1 30.25 137 SER B O 1
ATOM 4494 N N . GLY B 1 138 ? 12.625 19.609 39.5 1 25.53 138 GLY B N 1
ATOM 4495 C CA . GLY B 1 138 ? 12.062 20.578 38.562 1 25.53 138 GLY B CA 1
ATOM 4496 C C . GLY B 1 138 ? 11.742 20 37.219 1 25.53 138 GLY B C 1
ATOM 4497 O O . GLY B 1 138 ? 11.078 20.641 36.406 1 25.53 138 GLY B O 1
ATOM 4498 N N . ALA B 1 139 ? 12.734 19.188 36.688 1 31.23 139 ALA B N 1
ATOM 4499 C CA . ALA B 1 139 ? 12.656 18.953 35.25 1 31.23 139 ALA B CA 1
ATOM 4500 C C . ALA B 1 139 ? 11.406 18.156 34.875 1 31.23 139 ALA B C 1
ATOM 4502 O O . ALA B 1 139 ? 10.773 18.406 33.844 1 31.23 139 ALA B O 1
ATOM 4503 N N . LEU B 1 140 ? 11.281 16.969 35.656 1 30.83 140 LEU B N 1
ATOM 4504 C CA . LEU B 1 140 ? 10.172 16.047 35.438 1 30.83 140 LEU B CA 1
ATOM 4505 C C . LEU B 1 140 ? 8.844 16.672 35.812 1 30.83 140 LEU B C 1
ATOM 4507 O O . LEU B 1 140 ? 7.789 16.281 35.312 1 30.83 140 LEU B O 1
ATOM 4511 N N . ALA B 1 141 ? 8.852 17.562 36.969 1 30.91 141 ALA B N 1
ATOM 4512 C CA . ALA B 1 141 ? 7.613 18.125 37.5 1 30.91 141 ALA B CA 1
ATOM 4513 C C . ALA B 1 141 ? 7.016 19.156 36.531 1 30.91 141 ALA B C 1
ATOM 4515 O O . ALA B 1 141 ? 5.793 19.266 36.406 1 30.91 141 ALA B O 1
ATOM 4516 N N . HIS B 1 142 ? 7.875 19.859 35.844 1 31.52 142 HIS B N 1
ATOM 4517 C CA . HIS B 1 142 ? 7.352 20.844 34.875 1 31.52 142 HIS B CA 1
ATOM 4518 C C . HIS B 1 142 ? 6.801 20.156 33.625 1 31.52 142 HIS B C 1
ATOM 4520 O O . HIS B 1 142 ? 5.832 20.625 33.031 1 31.52 142 HIS B O 1
ATOM 4526 N N . MET B 1 143 ? 7.457 19.047 33.156 1 31.86 143 MET B N 1
ATOM 4527 C CA . MET B 1 143 ? 6.871 18.281 32.062 1 31.86 143 MET B CA 1
ATOM 4528 C C . MET B 1 143 ? 5.586 17.578 32.5 1 31.86 143 MET B C 1
ATOM 4530 O O . MET B 1 143 ? 4.633 17.484 31.734 1 31.86 143 MET B O 1
ATOM 4534 N N . ALA B 1 144 ? 5.457 17.094 33.719 1 33.81 144 ALA B N 1
ATOM 4535 C CA . ALA B 1 144 ? 4.242 16.5 34.312 1 33.81 144 ALA B CA 1
ATOM 4536 C C . ALA B 1 144 ? 3.197 17.578 34.594 1 33.81 144 ALA B C 1
ATOM 4538 O O . ALA B 1 144 ? 1.998 17.359 34.406 1 33.81 144 ALA B O 1
ATOM 4539 N N . GLN B 1 145 ? 3.623 18.734 35.062 1 30.98 145 GLN B N 1
ATOM 4540 C CA . GLN B 1 145 ? 2.65 19.797 35.281 1 30.98 145 GLN B CA 1
ATOM 4541 C C . GLN B 1 145 ? 2.123 20.328 33.969 1 30.98 145 GLN B C 1
ATOM 4543 O O . GLN B 1 145 ? 0.939 20.656 33.844 1 30.98 145 GLN B O 1
ATOM 4548 N N . LYS B 1 146 ? 2.971 20.312 32.875 1 34.84 146 LYS B N 1
ATOM 4549 C CA . LYS B 1 146 ? 2.477 20.688 31.531 1 34.84 146 LYS B CA 1
ATOM 4550 C C . LYS B 1 146 ? 1.639 19.562 30.938 1 34.84 146 LYS B C 1
ATOM 4552 O O . LYS B 1 146 ? 0.629 19.812 30.281 1 34.84 146 LYS B O 1
ATOM 4557 N N . SER B 1 147 ? 1.966 18.203 31.125 1 37.34 147 SER B N 1
ATOM 4558 C CA . SER B 1 147 ? 1.093 17.109 30.734 1 37.34 147 SER B CA 1
ATOM 4559 C C . SER B 1 147 ? -0.165 17.062 31.594 1 37.34 147 SER B C 1
ATOM 4561 O O . SER B 1 147 ? -1.262 16.812 31.094 1 37.34 147 SER B O 1
ATOM 4563 N N . GLN B 1 148 ? -0.114 17.266 33 1 34.06 148 GLN B N 1
ATOM 4564 C CA . GLN B 1 148 ? -1.293 17.375 33.844 1 34.06 148 GLN B CA 1
ATOM 4565 C C . GLN B 1 148 ? -2.039 18.688 33.594 1 34.06 148 GLN B C 1
ATOM 4567 O O . GLN B 1 148 ? -3.27 18.719 33.625 1 34.06 148 GLN B O 1
ATOM 4572 N N . GLN B 1 149 ? -1.386 19.797 33.219 1 32.75 149 GLN B N 1
ATOM 4573 C CA . GLN B 1 149 ? -2.078 21.016 32.781 1 32.75 149 GLN B CA 1
ATOM 4574 C C . GLN B 1 149 ? -2.646 20.859 31.391 1 32.75 149 GLN B C 1
ATOM 4576 O O . GLN B 1 149 ? -3.732 21.375 31.094 1 32.75 149 GLN B O 1
ATOM 4581 N N . LEU B 1 150 ? -1.998 20.125 30.484 1 36.69 150 LEU B N 1
ATOM 4582 C CA . LEU B 1 150 ? -2.586 19.75 29.203 1 36.69 150 LEU B CA 1
ATOM 4583 C C . LEU B 1 150 ? -3.705 18.734 29.391 1 36.69 150 LEU B C 1
ATOM 4585 O O . LEU B 1 150 ? -4.758 18.844 28.75 1 36.69 150 LEU B O 1
ATOM 4589 N N . ASN B 1 151 ? -3.557 17.578 30.188 1 35.34 151 ASN B N 1
ATOM 4590 C CA . ASN B 1 151 ? -4.688 16.734 30.578 1 35.34 151 ASN B CA 1
ATOM 4591 C C . ASN B 1 151 ? -5.68 17.516 31.438 1 35.34 151 ASN B C 1
ATOM 4593 O O . ASN B 1 151 ? -6.891 17.328 31.328 1 35.34 151 ASN B O 1
ATOM 4597 N N . SER B 1 152 ? -5.273 18.422 32.438 1 36.25 152 SER B N 1
ATOM 4598 C CA . SER B 1 152 ? -6.18 19.281 33.219 1 36.25 152 SER B CA 1
ATOM 4599 C C . SER B 1 152 ? -6.789 20.359 32.344 1 36.25 152 SER B C 1
ATOM 4601 O O . SER B 1 152 ? -7.957 20.719 32.5 1 36.25 152 SER B O 1
ATOM 4603 N N . TRP B 1 153 ? -6.051 20.859 31.344 1 34.09 153 TRP B N 1
ATOM 4604 C CA . TRP B 1 153 ? -6.594 21.828 30.391 1 34.09 153 TRP B CA 1
ATOM 4605 C C . TRP B 1 153 ? -7.602 21.156 29.469 1 34.09 153 TRP B C 1
ATOM 4607 O O . TRP B 1 153 ? -8.695 21.688 29.25 1 34.09 153 TRP B O 1
ATOM 4617 N N . TRP B 1 154 ? -7.258 20.047 28.766 1 37.44 154 TRP B N 1
ATOM 4618 C CA . TRP B 1 154 ? -8.273 19.297 28.031 1 37.44 154 TRP B CA 1
ATOM 4619 C C . TRP B 1 154 ? -9.43 18.906 28.938 1 37.44 154 TRP B C 1
ATOM 4621 O O . TRP B 1 154 ? -10.602 19.016 28.547 1 37.44 154 TRP B O 1
ATOM 4631 N N . GLY B 1 155 ? -9.219 18.391 30.141 1 36.53 155 GLY B N 1
ATOM 4632 C CA . GLY B 1 155 ? -10.273 18.188 31.109 1 36.53 155 GLY B CA 1
ATOM 4633 C C . GLY B 1 155 ? -11 19.469 31.469 1 36.53 155 GLY B C 1
ATOM 4634 O O . GLY B 1 155 ? -12.234 19.5 31.516 1 36.53 155 GLY B O 1
ATOM 4635 N N . LYS B 1 156 ? -10.344 20.578 31.75 1 37.91 156 LYS B N 1
ATOM 4636 C CA . LYS B 1 156 ? -10.953 21.859 32.062 1 37.91 156 LYS B CA 1
ATOM 4637 C C . LYS B 1 156 ? -11.562 22.5 30.844 1 37.91 156 LYS B C 1
ATOM 4639 O O . LYS B 1 156 ? -12.625 23.125 30.906 1 37.91 156 LYS B O 1
ATOM 4644 N N . ALA B 1 157 ? -10.992 22.375 29.609 1 35.75 157 ALA B N 1
ATOM 4645 C CA . ALA B 1 157 ? -11.617 22.859 28.391 1 35.75 157 ALA B CA 1
ATOM 4646 C C . ALA B 1 157 ? -12.859 22.047 28.031 1 35.75 157 ALA B C 1
ATOM 4648 O O . ALA B 1 157 ? -13.898 22.609 27.688 1 35.75 157 ALA B O 1
ATOM 4649 N N . TYR B 1 158 ? -12.797 20.688 27.984 1 35.91 158 TYR B N 1
ATOM 4650 C CA . TYR B 1 158 ? -14.023 19.922 27.859 1 35.91 158 TYR B CA 1
ATOM 4651 C C . TYR B 1 158 ? -14.953 20.188 29.047 1 35.91 158 TYR B C 1
ATOM 4653 O O . TYR B 1 158 ? -16.172 20.266 28.875 1 35.91 158 TYR B O 1
ATOM 4661 N N . GLN B 1 159 ? -14.445 20.297 30.234 1 36.88 159 GLN B N 1
ATOM 4662 C CA . GLN B 1 159 ? -15.266 20.672 31.391 1 36.88 159 GLN B CA 1
ATOM 4663 C C . GLN B 1 159 ? -15.781 22.094 31.281 1 36.88 159 GLN B C 1
ATOM 4665 O O . GLN B 1 159 ? -16.922 22.375 31.609 1 36.88 159 GLN B O 1
ATOM 4670 N N . ARG B 1 160 ? -15 23.078 30.781 1 37.81 160 ARG B N 1
ATOM 4671 C CA . ARG B 1 160 ? -15.43 24.469 30.578 1 37.81 160 ARG B CA 1
ATOM 4672 C C . ARG B 1 160 ? -16.422 24.562 29.422 1 37.81 160 ARG B C 1
ATOM 4674 O O . ARG B 1 160 ? -17.375 25.328 29.484 1 37.81 160 ARG B O 1
ATOM 4681 N N . MET B 1 161 ? -16.172 23.875 28.312 1 38.66 161 MET B N 1
ATOM 4682 C CA . MET B 1 161 ? -17.234 23.781 27.312 1 38.66 161 MET B CA 1
ATOM 4683 C C . MET B 1 161 ? -18.484 23.125 27.891 1 38.66 161 MET B C 1
ATOM 4685 O O . MET B 1 161 ? -19.609 23.562 27.641 1 38.66 161 MET B O 1
ATOM 4689 N N . ALA B 1 162 ? -18.375 22.016 28.641 1 34.53 162 ALA B N 1
ATOM 4690 C CA . ALA B 1 162 ? -19.484 21.422 29.406 1 34.53 162 ALA B CA 1
ATOM 4691 C C . ALA B 1 162 ? -19.828 22.281 30.609 1 34.53 162 ALA B C 1
ATOM 4693 O O . ALA B 1 162 ? -20.984 22.359 31.016 1 34.53 162 ALA B O 1
ATOM 4694 N N . GLU B 1 163 ? -18.891 22.891 31.266 1 37.06 163 GLU B N 1
ATOM 4695 C CA . GLU B 1 163 ? -19.172 23.719 32.438 1 37.06 163 GLU B CA 1
ATOM 4696 C C . GLU B 1 163 ? -19.828 25.031 32.062 1 37.06 163 GLU B C 1
ATOM 4698 O O . GLU B 1 163 ? -20.391 25.734 32.906 1 37.06 163 GLU B O 1
ATOM 4703 N N . ASN B 1 164 ? -19.656 25.531 30.953 1 35.97 164 ASN B N 1
ATOM 4704 C CA . ASN B 1 164 ? -20.594 26.625 30.703 1 35.97 164 ASN B CA 1
ATOM 4705 C C . ASN B 1 164 ? -22.031 26.219 31 1 35.97 164 ASN B C 1
ATOM 4707 O O . ASN B 1 164 ? -22.812 27.016 31.547 1 35.97 164 ASN B O 1
ATOM 4711 N N . ASP B 1 165 ? -22.312 24.984 30.812 1 36.62 165 ASP B N 1
ATOM 4712 C CA . ASP B 1 165 ? -23.609 24.516 31.312 1 36.62 165 ASP B CA 1
ATOM 4713 C C . ASP B 1 165 ? -23.547 24.25 32.812 1 36.62 165 ASP B C 1
ATOM 4715 O O . ASP B 1 165 ? -24.5 24.562 33.531 1 36.62 165 ASP B O 1
ATOM 4719 N N . LYS B 1 166 ? -22.422 23.734 33.375 1 35.5 166 LYS B N 1
ATOM 4720 C CA . LYS B 1 166 ? -22.438 23.453 34.781 1 35.5 166 LYS B CA 1
ATOM 4721 C C . LYS B 1 166 ? -22.156 24.719 35.594 1 35.5 166 LYS B C 1
ATOM 4723 O O . LYS B 1 166 ? -22.734 24.906 36.688 1 35.5 166 LYS B O 1
ATOM 4728 N N . VAL B 1 167 ? -21.281 25.469 35.281 1 35.62 167 VAL B N 1
ATOM 4729 C CA . VAL B 1 167 ? -21.203 26.75 35.969 1 35.62 167 VAL B CA 1
ATOM 4730 C C . VAL B 1 167 ? -22.547 27.469 35.875 1 35.62 167 VAL B C 1
ATOM 4732 O O . VAL B 1 167 ? -23 28.094 36.844 1 35.62 167 VAL B O 1
ATOM 4735 N N . LYS B 1 168 ? -23.25 27.25 34.781 1 40.38 168 LYS B N 1
ATOM 4736 C CA . LYS B 1 168 ? -24.656 27.609 34.844 1 40.38 168 LYS B CA 1
ATOM 4737 C C . LYS B 1 168 ? -25.406 26.766 35.875 1 40.38 168 LYS B C 1
ATOM 4739 O O . LYS B 1 168 ? -26.219 27.281 36.625 1 40.38 168 LYS B O 1
ATOM 4744 N N . LEU B 1 169 ? -25.078 25.469 35.875 1 38.22 169 LEU B N 1
ATOM 4745 C CA . LEU B 1 169 ? -25.766 24.594 36.844 1 38.22 169 LEU B CA 1
ATOM 4746 C C . LEU B 1 169 ? -25.234 24.797 38.25 1 38.22 169 LEU B C 1
ATOM 4748 O O . LEU B 1 169 ? -26.016 24.859 39.188 1 38.22 169 LEU B O 1
ATOM 4752 N N . LEU B 1 170 ? -23.984 24.797 38.5 1 35.88 170 LEU B N 1
ATOM 4753 C CA . LEU B 1 170 ? -23.5 25.016 39.875 1 35.88 170 LEU B CA 1
ATOM 4754 C C . LEU B 1 170 ? -23.828 26.438 40.344 1 35.88 170 LEU B C 1
ATOM 4756 O O . LEU B 1 170 ? -24.203 26.656 41.469 1 35.88 170 LEU B O 1
ATOM 4760 N N . ALA B 1 171 ? -23.672 27.406 39.438 1 34.97 171 ALA B N 1
ATOM 4761 C CA . ALA B 1 171 ? -24.266 28.703 39.75 1 34.97 171 ALA B CA 1
ATOM 4762 C C . ALA B 1 171 ? -25.766 28.578 40 1 34.97 171 ALA B C 1
ATOM 4764 O O . ALA B 1 171 ? -26.312 29.219 40.906 1 34.97 171 ALA B O 1
ATOM 4765 N N . ALA B 1 172 ? -26.453 27.734 39.219 1 37.75 172 ALA B N 1
ATOM 4766 C CA . ALA B 1 172 ? -27.859 27.484 39.531 1 37.75 172 ALA B CA 1
ATOM 4767 C C . ALA B 1 172 ? -28.016 26.828 40.906 1 37.75 172 ALA B C 1
ATOM 4769 O O . ALA B 1 172 ? -28.906 27.172 41.688 1 37.75 172 ALA B O 1
ATOM 4770 N N . LYS B 1 173 ? -27.344 25.797 41.188 1 36.75 173 LYS B N 1
ATOM 4771 C CA . LYS B 1 173 ? -27.547 25.094 42.469 1 36.75 173 LYS B CA 1
ATOM 4772 C C . LYS B 1 173 ? -27.109 25.953 43.656 1 36.75 173 LYS B C 1
ATOM 4774 O O . LYS B 1 173 ? -27.688 25.875 44.719 1 36.75 173 LYS B O 1
ATOM 4779 N N . ALA B 1 174 ? -25.875 26.656 43.531 1 36.28 174 ALA B N 1
ATOM 4780 C CA . ALA B 1 174 ? -25.469 27.391 44.719 1 36.28 174 ALA B CA 1
ATOM 4781 C C . ALA B 1 174 ? -26.453 28.531 45 1 36.28 174 ALA B C 1
ATOM 4783 O O . ALA B 1 174 ? -26.328 29.219 46.031 1 36.28 174 ALA B O 1
ATOM 4784 N N . GLY B 1 175 ? -27.766 28.562 44.656 1 36.22 175 GLY B N 1
ATOM 4785 C CA . GLY B 1 175 ? -28.891 29.438 44.969 1 36.22 175 GLY B CA 1
ATOM 4786 C C . GLY B 1 175 ? -28.656 30.875 44.5 1 36.22 175 GLY B C 1
ATOM 4787 O O . GLY B 1 175 ? -29.406 31.781 44.875 1 36.22 175 GLY B O 1
ATOM 4788 N N . ARG B 1 176 ? -27.359 31.297 44.531 1 35.5 176 ARG B N 1
ATOM 4789 C CA . ARG B 1 176 ? -27.172 32.688 44.125 1 35.5 176 ARG B CA 1
ATOM 4790 C C . ARG B 1 176 ? -27.578 32.906 42.688 1 35.5 176 ARG B C 1
ATOM 4792 O O . ARG B 1 176 ? -27.328 32.031 41.844 1 35.5 176 ARG B O 1
ATOM 4799 N N . ASP B 1 177 ? -28.734 33.625 42.312 1 34.31 177 ASP B N 1
ATOM 4800 C CA . ASP B 1 177 ? -29.25 34.125 41.031 1 34.31 177 ASP B CA 1
ATOM 4801 C C . ASP B 1 177 ? -28.094 34.469 40.094 1 34.31 177 ASP B C 1
ATOM 4803 O O . ASP B 1 177 ? -27.344 35.406 40.344 1 34.31 177 ASP B O 1
ATOM 4807 N N . LEU B 1 178 ? -27.203 33.719 39.688 1 36.62 178 LEU B N 1
ATOM 4808 C CA . LEU B 1 178 ? -26.328 34.062 38.562 1 36.62 178 LEU B CA 1
ATOM 4809 C C . LEU B 1 178 ? -27.094 34.906 37.531 1 36.62 178 LEU B C 1
ATOM 4811 O O . LEU B 1 178 ? -26.672 35 36.375 1 36.62 178 LEU B O 1
ATOM 4815 N N . THR B 1 179 ? -28.328 35.219 37.625 1 36.41 179 THR B N 1
ATOM 4816 C CA . THR B 1 179 ? -29.094 36.219 36.844 1 36.41 179 THR B CA 1
ATOM 4817 C C . THR B 1 179 ? -28.25 37.469 36.594 1 36.41 179 THR B C 1
ATOM 4819 O O . THR B 1 179 ? -28.391 38.125 35.562 1 36.41 179 THR B O 1
ATOM 4822 N N . GLY B 1 180 ? -27.672 38.156 37.625 1 35.28 180 GLY B N 1
ATOM 4823 C CA . GLY B 1 180 ? -26.891 39.375 37.469 1 35.28 180 GLY B CA 1
ATOM 4824 C C . GLY B 1 180 ? -25.516 39.125 36.875 1 35.28 180 GLY B C 1
ATOM 4825 O O . GLY B 1 180 ? -24.641 40 36.906 1 35.28 180 GLY B O 1
ATOM 4826 N N . VAL B 1 181 ? -24.906 38.062 37 1 40.41 181 VAL B N 1
ATOM 4827 C CA . VAL B 1 181 ? -23.594 37.844 36.406 1 40.41 181 VAL B CA 1
ATOM 4828 C C . VAL B 1 181 ? -23.656 38.094 34.906 1 40.41 181 VAL B C 1
ATOM 4830 O O . VAL B 1 181 ? -24.359 37.406 34.188 1 40.41 181 VAL B O 1
ATOM 4833 N N . ASN B 1 182 ? -23.656 39.25 34.344 1 43.19 182 ASN B N 1
ATOM 4834 C CA . ASN B 1 182 ? -23.547 39.781 32.969 1 43.19 182 ASN B CA 1
ATOM 4835 C C . ASN B 1 182 ? -22.688 38.844 32.094 1 43.19 182 ASN B C 1
ATOM 4837 O O . ASN B 1 182 ? -21.453 38.844 32.219 1 43.19 182 ASN B O 1
ATOM 4841 N N . THR B 1 183 ? -22.984 37.656 31.938 1 52.69 183 THR B N 1
ATOM 4842 C CA . THR B 1 183 ? -22.328 36.844 30.906 1 52.69 183 THR B CA 1
ATOM 4843 C C . THR B 1 183 ? -22.031 37.656 29.656 1 52.69 183 THR B C 1
ATOM 4845 O O . THR B 1 183 ? -22.938 38.281 29.109 1 52.69 183 THR B O 1
ATOM 4848 N N . ILE B 1 184 ? -20.906 38.281 29.578 1 63.28 184 ILE B N 1
ATOM 4849 C CA . ILE B 1 184 ? -20.5 38.969 28.359 1 63.28 184 ILE B CA 1
ATOM 4850 C C . ILE B 1 184 ? -20.719 38.062 27.141 1 63.28 184 ILE B C 1
ATOM 4852 O O . ILE B 1 184 ? -20.031 37.062 26.984 1 63.28 184 ILE B O 1
ATOM 4856 N N . GLU B 1 185 ? -22.016 38 26.719 1 64.5 185 GLU B N 1
ATOM 4857 C CA . GLU B 1 185 ? -22.375 37.25 25.531 1 64.5 185 GLU B CA 1
ATOM 4858 C C . GLU B 1 185 ? -21.766 37.844 24.266 1 64.5 185 GLU B C 1
ATOM 4860 O O . GLU B 1 185 ? -21.797 39.062 24.078 1 64.5 185 GLU B O 1
ATOM 4865 N N . ASP B 1 186 ? -20.953 37.094 23.516 1 81.5 186 ASP B N 1
ATOM 4866 C CA . ASP B 1 186 ? -20.422 37.5 22.203 1 81.5 186 ASP B CA 1
ATOM 4867 C C . ASP B 1 186 ? -20.781 36.469 21.141 1 81.5 186 ASP B C 1
ATOM 4869 O O . ASP B 1 186 ? -20.016 35.531 20.906 1 81.5 186 ASP B O 1
ATOM 4873 N N . PRO B 1 187 ? -22 36.656 20.562 1 84.12 187 PRO B N 1
ATOM 4874 C CA . PRO B 1 187 ? -22.469 35.656 19.578 1 84.12 187 PRO B CA 1
ATOM 4875 C C . PRO B 1 187 ? -21.453 35.406 18.453 1 84.12 187 PRO B C 1
ATOM 4877 O O . PRO B 1 187 ? -21.328 34.281 17.984 1 84.12 187 PRO B O 1
ATOM 4880 N N . ASP B 1 188 ? -20.797 36.406 18.047 1 86.31 188 ASP B N 1
ATOM 4881 C CA . ASP B 1 188 ? -19.797 36.25 16.984 1 86.31 188 ASP B CA 1
ATOM 4882 C C . ASP B 1 188 ? -18.656 35.344 17.438 1 86.31 188 ASP B C 1
ATOM 4884 O O . ASP B 1 188 ? -18.188 34.5 16.688 1 86.31 188 ASP B O 1
ATOM 4888 N N . PHE B 1 189 ? -18.328 35.531 18.641 1 90.56 189 PHE B N 1
ATOM 4889 C CA . PHE B 1 189 ? -17.25 34.688 19.172 1 90.56 189 PHE B CA 1
ATOM 4890 C C . PHE B 1 189 ? -17.703 33.25 19.344 1 90.56 189 PHE B C 1
ATOM 4892 O O . PHE B 1 189 ? -16.938 32.312 19.109 1 90.56 189 PHE B O 1
ATOM 4899 N N . ASP B 1 190 ? -18.938 33.062 19.734 1 88.44 190 ASP B N 1
ATOM 4900 C CA . ASP B 1 190 ? -19.484 31.719 19.891 1 88.44 190 ASP B CA 1
ATOM 4901 C C . ASP B 1 190 ? -19.453 30.953 18.562 1 88.44 190 ASP B C 1
ATOM 4903 O O . ASP B 1 190 ? -19.188 29.75 18.547 1 88.44 190 ASP B O 1
ATOM 4907 N N . ARG B 1 191 ? -19.75 31.578 17.531 1 88 191 ARG B N 1
ATOM 4908 C CA . ARG B 1 191 ? -19.703 30.969 16.203 1 88 191 ARG B CA 1
ATOM 4909 C C . ARG B 1 191 ? -18.281 30.578 15.828 1 88 191 ARG B C 1
ATOM 4911 O O . ARG B 1 191 ? -18.047 29.484 15.297 1 88 191 ARG B O 1
ATOM 4918 N N . VAL B 1 192 ? -17.422 31.5 16.125 1 88 192 VAL B N 1
ATOM 4919 C CA . VAL B 1 192 ? -16.016 31.25 15.836 1 88 192 VAL B CA 1
ATOM 4920 C C . VAL B 1 192 ? -15.523 30.062 16.672 1 88 192 VAL B C 1
ATOM 4922 O O . VAL B 1 192 ? -14.828 29.188 16.156 1 88 192 VAL B O 1
ATOM 4925 N N . LEU B 1 193 ? -15.898 30.094 17.906 1 90.88 193 LEU B N 1
ATOM 4926 C CA . LEU B 1 193 ? -15.484 29.016 18.812 1 90.88 193 LEU B CA 1
ATOM 4927 C C . LEU B 1 193 ? -16 27.672 18.312 1 90.88 193 LEU B C 1
ATOM 4929 O O . LEU B 1 193 ? -15.266 26.672 18.328 1 90.88 193 LEU B O 1
ATOM 4933 N N . LYS B 1 194 ? -17.203 27.609 17.938 1 88.56 194 LYS B N 1
ATOM 4934 C CA . LYS B 1 194 ? -17.797 26.375 17.438 1 88.56 194 LYS B CA 1
ATOM 4935 C C . LYS B 1 194 ? -17.062 25.875 16.188 1 88.56 194 LYS B C 1
ATOM 4937 O O . LYS B 1 194 ? -16.719 24.703 16.094 1 88.56 194 LYS B O 1
ATOM 4942 N N . TYR B 1 195 ? -16.812 26.719 15.312 1 87.88 195 TYR B N 1
ATOM 4943 C CA . TYR B 1 195 ? -16.125 26.391 14.062 1 87.88 195 TYR B CA 1
ATOM 4944 C C . TYR B 1 195 ? -14.719 25.859 14.336 1 87.88 195 TYR B C 1
ATOM 4946 O O . TYR B 1 195 ? -14.352 24.797 13.844 1 87.88 195 TYR B O 1
ATOM 4954 N N . VAL B 1 196 ? -13.977 26.641 15.062 1 92.38 196 VAL B N 1
ATOM 4955 C CA . VAL B 1 196 ? -12.578 26.281 15.289 1 92.38 196 VAL B CA 1
ATOM 4956 C C . VAL B 1 196 ? -12.5 24.969 16.062 1 92.38 196 VAL B C 1
ATOM 4958 O O . VAL B 1 196 ? -11.617 24.141 15.828 1 92.38 196 VAL B O 1
ATOM 4961 N N . SER B 1 197 ? -13.445 24.797 16.984 1 93.25 197 SER B N 1
ATOM 4962 C CA . SER B 1 197 ? -13.469 23.547 17.734 1 93.25 197 SER B CA 1
ATOM 4963 C C . SER B 1 197 ? -13.758 22.344 16.844 1 93.25 197 SER B C 1
ATOM 4965 O O . SER B 1 197 ? -13.117 21.312 16.953 1 93.25 197 SER B O 1
ATOM 4967 N N . GLU B 1 198 ? -14.719 22.547 15.992 1 91.81 198 GLU B N 1
ATOM 4968 C CA . GLU B 1 198 ? -15.055 21.484 15.047 1 91.81 198 GLU B CA 1
ATOM 4969 C C . GLU B 1 198 ? -13.891 21.203 14.109 1 91.81 198 GLU B C 1
ATOM 4971 O O . GLU B 1 198 ? -13.547 20.031 13.875 1 91.81 198 GLU B O 1
ATOM 4976 N N . LEU B 1 199 ? -13.336 22.203 13.539 1 92.38 199 LEU B N 1
ATOM 4977 C CA . LEU B 1 199 ? -12.188 22.062 12.656 1 92.38 199 LEU B CA 1
ATOM 4978 C C . LEU B 1 199 ? -11.031 21.359 13.367 1 92.38 199 LEU B C 1
ATOM 4980 O O . LEU B 1 199 ? -10.383 20.484 12.797 1 92.38 199 LEU B O 1
ATOM 4984 N N . ASN B 1 200 ? -10.82 21.766 14.562 1 95.5 200 ASN B N 1
ATOM 4985 C CA . ASN B 1 200 ? -9.742 21.172 15.344 1 95.5 200 ASN B CA 1
ATOM 4986 C C . ASN B 1 200 ? -9.938 19.672 15.531 1 95.5 200 ASN B C 1
ATOM 4988 O O . ASN B 1 200 ? -9 18.891 15.383 1 95.5 200 ASN B O 1
ATOM 4992 N N . ALA B 1 201 ? -11.133 19.297 15.867 1 95.5 201 ALA B N 1
ATOM 4993 C CA . ALA B 1 201 ? -11.445 17.875 16.047 1 95.5 201 ALA B CA 1
ATOM 4994 C C . ALA B 1 201 ? -11.258 17.109 14.734 1 95.5 201 ALA B C 1
ATOM 4996 O O . ALA B 1 201 ? -10.656 16.031 14.719 1 95.5 201 ALA B O 1
ATOM 4997 N N . LEU B 1 202 ? -11.703 17.641 13.664 1 95.06 202 LEU B N 1
ATOM 4998 C CA . LEU B 1 202 ? -11.641 16.984 12.359 1 95.06 202 LEU B CA 1
ATOM 4999 C C . LEU B 1 202 ? -10.195 16.875 11.883 1 95.06 202 LEU B C 1
ATOM 5001 O O . LEU B 1 202 ? -9.797 15.836 11.352 1 95.06 202 LEU B O 1
ATOM 5005 N N . VAL B 1 203 ? -9.445 17.891 12.031 1 96.75 203 VAL B N 1
ATOM 5006 C CA . VAL B 1 203 ? -8.07 17.906 11.555 1 96.75 203 VAL B CA 1
ATOM 5007 C C . VAL B 1 203 ? -7.227 16.922 12.359 1 96.75 203 VAL B C 1
ATOM 5009 O O . VAL B 1 203 ? -6.324 16.266 11.82 1 96.75 203 VAL B O 1
ATOM 5012 N N . LYS B 1 204 ? -7.496 16.797 13.648 1 96.69 204 LYS B N 1
ATOM 5013 C CA . LYS B 1 204 ? -6.797 15.805 14.461 1 96.69 204 LYS B CA 1
ATOM 5014 C C . LYS B 1 204 ? -7.113 14.391 13.977 1 96.69 204 LYS B C 1
ATOM 5016 O O . LYS B 1 204 ? -6.223 13.539 13.914 1 96.69 204 LYS B O 1
ATOM 5021 N N . SER B 1 205 ? -8.352 14.164 13.688 1 97.44 205 SER B N 1
ATOM 5022 C CA . SER B 1 205 ? -8.734 12.883 13.109 1 97.44 205 SER B CA 1
ATOM 5023 C C . SER B 1 205 ? -8.031 12.641 11.773 1 97.44 205 SER B C 1
ATOM 5025 O O . SER B 1 205 ? -7.535 11.547 11.516 1 97.44 205 SER B O 1
ATOM 5027 N N . MET B 1 206 ? -7.992 13.641 10.953 1 97.62 206 MET B N 1
ATOM 5028 C CA . MET B 1 206 ? -7.301 13.562 9.672 1 97.62 206 MET B CA 1
ATOM 5029 C C . MET B 1 206 ? -5.832 13.211 9.859 1 97.62 206 MET B C 1
ATOM 5031 O O . MET B 1 206 ? -5.281 12.391 9.125 1 97.62 206 MET B O 1
ATOM 5035 N N . GLN B 1 207 ? -5.258 13.883 10.797 1 97.62 207 GLN B N 1
ATOM 5036 C CA . GLN B 1 207 ? -3.861 13.609 11.109 1 97.62 207 GLN B CA 1
ATOM 5037 C C . GLN B 1 207 ? -3.654 12.133 11.453 1 97.62 207 GLN B C 1
ATOM 5039 O O . GLN B 1 207 ? -2.744 11.492 10.922 1 97.62 207 GLN B O 1
ATOM 5044 N N . THR B 1 208 ? -4.492 11.602 12.297 1 98.06 208 THR B N 1
ATOM 5045 C CA . THR B 1 208 ? -4.402 10.203 12.703 1 98.06 208 THR B CA 1
ATOM 5046 C C . THR B 1 208 ? -4.582 9.281 11.5 1 98.06 208 THR B C 1
ATOM 5048 O O . THR B 1 208 ? -3.822 8.328 11.32 1 98.06 208 THR B O 1
ATOM 5051 N N . ARG B 1 209 ? -5.543 9.562 10.695 1 98.12 209 ARG B N 1
ATOM 5052 C CA . ARG B 1 209 ? -5.828 8.734 9.531 1 98.12 209 ARG B CA 1
ATOM 5053 C C . ARG B 1 209 ? -4.688 8.797 8.523 1 98.12 209 ARG B C 1
ATOM 5055 O O . ARG B 1 209 ? -4.352 7.785 7.895 1 98.12 209 ARG B O 1
ATOM 5062 N N . ALA B 1 210 ? -4.176 9.953 8.305 1 97.94 210 ALA B N 1
ATOM 5063 C CA . ALA B 1 210 ? -3.047 10.102 7.387 1 97.94 210 ALA B CA 1
ATOM 5064 C C . ALA B 1 210 ? -1.837 9.312 7.871 1 97.94 210 ALA B C 1
ATOM 5066 O O . ALA B 1 210 ? -1.155 8.656 7.078 1 97.94 210 ALA B O 1
ATOM 5067 N N . GLN B 1 211 ? -1.609 9.359 9.156 1 96.81 211 GLN B N 1
ATOM 5068 C CA . GLN B 1 211 ? -0.509 8.594 9.734 1 96.81 211 GLN B CA 1
ATOM 5069 C C . GLN B 1 211 ? -0.731 7.094 9.57 1 96.81 211 GLN B C 1
ATOM 5071 O O . GLN B 1 211 ? 0.207 6.352 9.273 1 96.81 211 GLN B O 1
ATOM 5076 N N . ASN B 1 212 ? -1.932 6.664 9.773 1 97.81 212 ASN B N 1
ATOM 5077 C CA . ASN B 1 212 ? -2.262 5.254 9.586 1 97.81 212 ASN B CA 1
ATOM 5078 C C . ASN B 1 212 ? -2.041 4.816 8.141 1 97.81 212 ASN B C 1
ATOM 5080 O O . ASN B 1 212 ? -1.526 3.727 7.887 1 97.81 212 ASN B O 1
ATOM 5084 N N . ALA B 1 213 ? -2.445 5.652 7.23 1 98.12 213 ALA B N 1
ATOM 5085 C CA . ALA B 1 213 ? -2.244 5.344 5.816 1 98.12 213 ALA B CA 1
ATOM 5086 C C . ALA B 1 213 ? -0.757 5.254 5.484 1 98.12 213 ALA B C 1
ATOM 5088 O O . ALA B 1 213 ? -0.33 4.348 4.762 1 98.12 213 ALA B O 1
ATOM 5089 N N . HIS B 1 214 ? -0.019 6.184 5.996 1 97.25 214 HIS B N 1
ATOM 5090 C CA . HIS B 1 214 ? 1.422 6.18 5.773 1 97.25 214 HIS B CA 1
ATOM 5091 C C . HIS B 1 214 ? 2.066 4.922 6.34 1 97.25 214 HIS B C 1
ATOM 5093 O O . HIS B 1 214 ? 2.916 4.305 5.691 1 97.25 214 HIS B O 1
ATOM 5099 N N . LYS B 1 215 ? 1.686 4.512 7.516 1 97.19 215 LYS B N 1
ATOM 5100 C CA . LYS B 1 215 ? 2.189 3.291 8.141 1 97.19 215 LYS B CA 1
ATOM 5101 C C . LYS B 1 215 ? 1.806 2.061 7.324 1 97.19 215 LYS B C 1
ATOM 5103 O O . LYS B 1 215 ? 2.615 1.146 7.148 1 97.19 215 LYS B O 1
ATOM 5108 N N . ALA B 1 216 ? 0.555 2.041 6.902 1 97.88 216 ALA B N 1
ATOM 5109 C CA . ALA B 1 216 ? 0.085 0.929 6.082 1 97.88 216 ALA B CA 1
ATOM 5110 C C . ALA B 1 216 ? 0.905 0.81 4.801 1 97.88 216 ALA B C 1
ATOM 5112 O O . ALA B 1 216 ? 1.229 -0.298 4.363 1 97.88 216 ALA B O 1
ATOM 5113 N N . ASN B 1 217 ? 1.216 1.938 4.164 1 97.75 217 ASN B N 1
ATOM 5114 C CA . ASN B 1 217 ? 2.09 1.938 2.994 1 97.75 217 ASN B CA 1
ATOM 5115 C C . ASN B 1 217 ? 3.449 1.322 3.311 1 97.75 217 ASN B C 1
ATOM 5117 O O . ASN B 1 217 ? 3.973 0.527 2.527 1 97.75 217 ASN B O 1
ATOM 5121 N N . LYS B 1 218 ? 3.979 1.666 4.414 1 96.75 218 LYS B N 1
ATOM 5122 C CA . LYS B 1 218 ? 5.281 1.134 4.809 1 96.75 218 LYS B CA 1
ATOM 5123 C C . LYS B 1 218 ? 5.223 -0.379 5 1 96.75 218 LYS B C 1
ATOM 5125 O O . LYS B 1 218 ? 6.137 -1.098 4.598 1 96.75 218 LYS B O 1
ATOM 5130 N N . LEU B 1 219 ? 4.184 -0.815 5.613 1 97.31 219 LEU B N 1
ATOM 5131 C CA . LEU B 1 219 ? 4 -2.248 5.812 1 97.31 219 LEU B CA 1
ATOM 5132 C C . LEU B 1 219 ? 3.871 -2.971 4.477 1 97.31 219 LEU B C 1
ATOM 5134 O O . LEU B 1 219 ? 4.453 -4.039 4.285 1 97.31 219 LEU B O 1
ATOM 5138 N N . ALA B 1 220 ? 3.104 -2.369 3.609 1 97.81 220 ALA B N 1
ATOM 5139 C CA . ALA B 1 220 ? 2.953 -2.955 2.281 1 97.81 220 ALA B CA 1
ATOM 5140 C C . ALA B 1 220 ? 4.289 -3 1.547 1 97.81 220 ALA B C 1
ATOM 5142 O O . ALA B 1 220 ? 4.629 -4.008 0.924 1 97.81 220 ALA B O 1
ATOM 5143 N N . ALA B 1 221 ? 5.023 -1.927 1.625 1 97.94 221 ALA B N 1
ATOM 5144 C CA . ALA B 1 221 ? 6.355 -1.897 1.026 1 97.94 221 ALA B CA 1
ATOM 5145 C C . ALA B 1 221 ? 7.23 -3.014 1.587 1 97.94 221 ALA B C 1
ATOM 5147 O O . ALA B 1 221 ? 7.98 -3.656 0.845 1 97.94 221 ALA B O 1
ATOM 5148 N N . GLY B 1 222 ? 7.133 -3.225 2.859 1 97.56 222 GLY B N 1
ATOM 5149 C CA . GLY B 1 222 ? 7.867 -4.316 3.48 1 97.56 222 GLY B CA 1
ATOM 5150 C C . GLY B 1 222 ? 7.492 -5.68 2.93 1 97.56 222 GLY B C 1
ATOM 5151 O O . GLY B 1 222 ? 8.359 -6.523 2.711 1 97.56 222 GLY B O 1
ATOM 5152 N N . ALA B 1 223 ? 6.25 -5.906 2.717 1 98.25 223 ALA B N 1
ATOM 5153 C CA . ALA B 1 223 ? 5.781 -7.168 2.145 1 98.25 223 ALA B CA 1
ATOM 5154 C C . ALA B 1 223 ? 6.316 -7.359 0.728 1 98.25 223 ALA B C 1
ATOM 5156 O O . ALA B 1 223 ? 6.676 -8.469 0.338 1 98.25 223 ALA B O 1
ATOM 5157 N N . TYR B 1 224 ? 6.324 -6.312 -0.08 1 98.06 224 TYR B N 1
ATOM 5158 C CA . TYR B 1 224 ? 6.93 -6.363 -1.407 1 98.06 224 TYR B CA 1
ATOM 5159 C C . TYR B 1 224 ? 8.398 -6.773 -1.324 1 98.06 224 TYR B C 1
ATOM 5161 O O . TYR B 1 224 ? 8.875 -7.562 -2.141 1 98.06 224 TYR B O 1
ATOM 5169 N N . CYS B 1 225 ? 9.078 -6.219 -0.352 1 97.94 225 CYS B N 1
ATOM 5170 C CA . CYS B 1 225 ? 10.5 -6.527 -0.207 1 97.94 225 CYS B CA 1
ATOM 5171 C C . CYS B 1 225 ? 10.703 -8.016 0.073 1 97.94 225 CYS B C 1
ATOM 5173 O O . CYS B 1 225 ? 11.648 -8.617 -0.438 1 97.94 225 CYS B O 1
ATOM 5175 N N . GLU B 1 226 ? 9.859 -8.586 0.838 1 98 226 GLU B N 1
ATOM 5176 C CA . GLU B 1 226 ? 9.938 -10.016 1.099 1 98 226 GLU B CA 1
ATOM 5177 C C . GLU B 1 226 ? 9.703 -10.82 -0.176 1 98 226 GLU B C 1
ATOM 5179 O O . GLU B 1 226 ? 10.375 -11.828 -0.416 1 98 226 GLU B O 1
ATOM 5184 N N . LEU B 1 227 ? 8.742 -10.438 -0.935 1 98.12 227 LEU B N 1
ATOM 5185 C CA . LEU B 1 227 ? 8.461 -11.086 -2.213 1 98.12 227 LEU B CA 1
ATOM 5186 C C . LEU B 1 227 ? 9.656 -10.961 -3.154 1 98.12 227 LEU B C 1
ATOM 5188 O O . LEU B 1 227 ? 10.039 -11.938 -3.805 1 98.12 227 LEU B O 1
ATOM 5192 N N . ILE B 1 228 ? 10.219 -9.773 -3.195 1 97.75 228 ILE B N 1
ATOM 5193 C CA . ILE B 1 228 ? 11.375 -9.5 -4.043 1 97.75 228 ILE B CA 1
ATOM 5194 C C . ILE B 1 228 ? 12.531 -10.422 -3.656 1 97.75 228 ILE B C 1
ATOM 5196 O O . ILE B 1 228 ? 13.18 -11.008 -4.523 1 97.75 228 ILE B O 1
ATOM 5200 N N . GLU B 1 229 ? 12.727 -10.539 -2.393 1 97.56 229 GLU B N 1
ATOM 5201 C CA . GLU B 1 229 ? 13.797 -11.414 -1.913 1 97.56 229 GLU B CA 1
ATOM 5202 C C . GLU B 1 229 ? 13.57 -12.852 -2.355 1 97.56 229 GLU B C 1
ATOM 5204 O O . GLU B 1 229 ? 14.5 -13.523 -2.801 1 97.56 229 GLU B O 1
ATOM 5209 N N . CYS B 1 230 ? 12.422 -13.297 -2.225 1 96.56 230 CYS B N 1
ATOM 5210 C CA . CYS B 1 230 ? 12.07 -14.648 -2.629 1 96.56 230 CYS B CA 1
ATOM 5211 C C . CYS B 1 230 ? 12.266 -14.844 -4.125 1 96.56 230 CYS B C 1
ATOM 5213 O O . CYS B 1 230 ? 12.852 -15.844 -4.555 1 96.56 230 CYS B O 1
ATOM 5215 N N . MET B 1 231 ? 11.828 -13.938 -4.941 1 96.12 231 MET B N 1
ATOM 5216 C CA . MET B 1 231 ? 11.93 -14.023 -6.395 1 96.12 231 MET B CA 1
ATOM 5217 C C . MET B 1 231 ? 13.391 -13.984 -6.836 1 96.12 231 MET B C 1
ATOM 5219 O O . MET B 1 231 ? 13.758 -14.617 -7.828 1 96.12 231 MET B O 1
ATOM 5223 N N . ASN B 1 232 ? 14.203 -13.242 -6.129 1 95.31 232 ASN B N 1
ATOM 5224 C CA . ASN B 1 232 ? 15.633 -13.234 -6.41 1 95.31 232 ASN B CA 1
ATOM 5225 C C . ASN B 1 232 ? 16.25 -14.617 -6.23 1 95.31 232 ASN B C 1
ATOM 5227 O O . ASN B 1 232 ? 17.094 -15.031 -7.027 1 95.31 232 ASN B O 1
ATOM 5231 N N . THR B 1 233 ? 15.836 -15.305 -5.215 1 94.25 233 THR B N 1
ATOM 5232 C CA . THR B 1 233 ? 16.344 -16.656 -4.965 1 94.25 233 THR B CA 1
ATOM 5233 C C . THR B 1 233 ? 15.93 -17.594 -6.09 1 94.25 233 THR B C 1
ATOM 5235 O O . THR B 1 233 ? 16.734 -18.406 -6.547 1 94.25 233 THR B O 1
ATOM 5238 N N . ILE B 1 234 ? 14.688 -17.469 -6.527 1 93.06 234 ILE B N 1
ATOM 5239 C CA . ILE B 1 234 ? 14.203 -18.297 -7.625 1 93.06 234 ILE B CA 1
ATOM 5240 C C . ILE B 1 234 ? 14.984 -18 -8.898 1 93.06 234 ILE B C 1
ATOM 5242 O O . ILE B 1 234 ? 15.344 -18.906 -9.648 1 93.06 234 ILE B O 1
ATOM 5246 N N . ALA B 1 235 ? 15.203 -16.734 -9.133 1 91.69 235 ALA B N 1
ATOM 5247 C CA . ALA B 1 235 ? 15.984 -16.328 -10.289 1 91.69 235 ALA B CA 1
ATOM 5248 C C . ALA B 1 235 ? 17.375 -16.969 -10.273 1 91.69 235 ALA B C 1
ATOM 5250 O O . ALA B 1 235 ? 17.859 -17.438 -11.305 1 91.69 235 ALA B O 1
ATOM 5251 N N . ASP B 1 236 ? 17.984 -17.031 -9.117 1 88.88 236 ASP B N 1
ATOM 5252 C CA . ASP B 1 236 ? 19.312 -17.641 -8.969 1 88.88 236 ASP B CA 1
ATOM 5253 C C . ASP B 1 236 ? 19.266 -19.141 -9.289 1 88.88 236 ASP B C 1
ATOM 5255 O O . ASP B 1 236 ? 20.156 -19.656 -9.961 1 88.88 236 ASP B O 1
ATOM 5259 N N . VAL B 1 237 ? 18.266 -19.797 -8.812 1 85.81 237 VAL B N 1
ATOM 5260 C CA . VAL B 1 237 ? 18.109 -21.219 -9.047 1 85.81 237 VAL B CA 1
ATOM 5261 C C . VAL B 1 237 ? 17.875 -21.484 -10.531 1 85.81 237 VAL B C 1
ATOM 5263 O O . VAL B 1 237 ? 18.453 -22.391 -11.117 1 85.81 237 VAL B O 1
ATOM 5266 N N . GLU B 1 238 ? 17 -20.688 -11.125 1 84.31 238 GLU B N 1
ATOM 5267 C CA . GLU B 1 238 ? 16.703 -20.844 -12.547 1 84.31 238 GLU B CA 1
ATOM 5268 C C . GLU B 1 238 ? 17.953 -20.578 -13.391 1 84.31 238 GLU B C 1
ATOM 5270 O O . GLU B 1 238 ? 18.172 -21.234 -14.414 1 84.31 238 GLU B O 1
ATOM 5275 N N . GLU B 1 239 ? 18.719 -19.656 -13.023 1 82.12 239 GLU B N 1
ATOM 5276 C CA . GLU B 1 239 ? 19.953 -19.328 -13.734 1 82.12 239 GLU B CA 1
ATOM 5277 C C . GLU B 1 239 ? 20.969 -20.469 -13.617 1 82.12 239 GLU B C 1
ATOM 5279 O O . GLU B 1 239 ? 21.703 -20.734 -14.555 1 82.12 239 GLU B O 1
ATOM 5284 N N . SER B 1 240 ? 20.969 -21.109 -12.516 1 78.62 240 SER B N 1
ATOM 5285 C CA . SER B 1 240 ? 21.906 -22.203 -12.297 1 78.62 240 SER B CA 1
ATOM 5286 C C . SER B 1 240 ? 21.547 -23.422 -13.125 1 78.62 240 SER B C 1
ATOM 5288 O O . SER B 1 240 ? 22.406 -24.25 -13.438 1 78.62 240 SER B O 1
ATOM 5290 N N . LEU B 1 241 ? 20.312 -23.547 -13.422 1 70.25 241 LEU B N 1
ATOM 5291 C CA . LEU B 1 241 ? 19.844 -24.734 -14.133 1 70.25 241 LEU B CA 1
ATOM 5292 C C . LEU B 1 241 ? 19.859 -24.5 -15.641 1 70.25 241 LEU B C 1
ATOM 5294 O O . LEU B 1 241 ? 19.844 -25.453 -16.422 1 70.25 241 LEU B O 1
ATOM 5298 N N . SER B 1 242 ? 19.562 -23.266 -16.062 1 62.03 242 SER B N 1
ATOM 5299 C CA . SER B 1 242 ? 19.375 -23.016 -17.5 1 62.03 242 SER B CA 1
ATOM 5300 C C . SER B 1 242 ? 20.719 -22.875 -18.219 1 62.03 242 SER B C 1
ATOM 5302 O O . SER B 1 242 ? 21.688 -22.359 -17.641 1 62.03 242 SER B O 1
ATOM 5304 N N . THR B 1 243 ? 20.984 -23.797 -18.984 1 54.78 243 THR B N 1
ATOM 5305 C CA . THR B 1 243 ? 22.109 -23.609 -19.891 1 54.78 243 THR B CA 1
ATOM 5306 C C . THR B 1 243 ? 21.984 -22.312 -20.672 1 54.78 243 THR B C 1
ATOM 5308 O O . THR B 1 243 ? 22.984 -21.734 -21.094 1 54.78 243 THR B O 1
ATOM 5311 N N . SER B 1 244 ? 20.797 -21.891 -21.125 1 50.69 244 SER B N 1
ATOM 5312 C CA . SER B 1 244 ? 20.578 -20.688 -21.906 1 50.69 244 SER B CA 1
ATOM 5313 C C . SER B 1 244 ? 20.141 -19.516 -21.031 1 50.69 244 SER B C 1
ATOM 5315 O O . SER B 1 244 ? 18.953 -19.266 -20.859 1 50.69 244 SER B O 1
ATOM 5317 N N . SER B 1 245 ? 20.984 -19.219 -20.062 1 53.19 245 SER B N 1
ATOM 5318 C CA . SER B 1 245 ? 20.984 -18.406 -18.859 1 53.19 245 SER B CA 1
ATOM 5319 C C . SER B 1 245 ? 20.391 -17.031 -19.125 1 53.19 245 SER B C 1
ATOM 5321 O O . SER B 1 245 ? 19.75 -16.438 -18.25 1 53.19 245 SER B O 1
ATOM 5323 N N . SER B 1 246 ? 20.281 -16.578 -20.422 1 59.84 246 SER B N 1
ATOM 5324 C CA . SER B 1 246 ? 20.234 -15.133 -20.594 1 59.84 246 SER B CA 1
ATOM 5325 C C . SER B 1 246 ? 18.812 -14.609 -20.547 1 59.84 246 SER B C 1
ATOM 5327 O O . SER B 1 246 ? 18.547 -13.586 -19.906 1 59.84 246 SER B O 1
ATOM 5329 N N . THR B 1 247 ? 17.875 -15.391 -21.031 1 61.47 247 THR B N 1
ATOM 5330 C CA . THR B 1 247 ? 16.531 -14.82 -21.172 1 61.47 247 THR B CA 1
ATOM 5331 C C . THR B 1 247 ? 15.797 -14.852 -19.844 1 61.47 247 THR B C 1
ATOM 5333 O O . THR B 1 247 ? 15.156 -13.867 -19.453 1 61.47 247 THR B O 1
ATOM 5336 N N . ALA B 1 248 ? 15.961 -15.945 -19.094 1 67.56 248 ALA B N 1
ATOM 5337 C CA . ALA B 1 248 ? 15.281 -16.062 -17.812 1 67.56 248 ALA B CA 1
ATOM 5338 C C . ALA B 1 248 ? 15.773 -14.992 -16.828 1 67.56 248 ALA B C 1
ATOM 5340 O O . ALA B 1 248 ? 14.977 -14.398 -16.094 1 67.56 248 ALA B O 1
ATOM 5341 N N . SER B 1 249 ? 17.031 -14.742 -17.031 1 76.69 249 SER B N 1
ATOM 5342 C CA . SER B 1 249 ? 17.609 -13.742 -16.141 1 76.69 249 SER B CA 1
ATOM 5343 C C . SER B 1 249 ? 17.094 -12.344 -16.453 1 76.69 249 SER B C 1
ATOM 5345 O O . SER B 1 249 ? 16.828 -11.555 -15.539 1 76.69 249 SER B O 1
ATOM 5347 N N . SER B 1 250 ? 16.844 -12.125 -17.719 1 82.56 250 SER B N 1
ATOM 5348 C CA . SER B 1 250 ? 16.359 -10.82 -18.141 1 82.56 250 SER B CA 1
ATOM 5349 C C . SER B 1 250 ? 14.898 -10.609 -17.719 1 82.56 250 SER B C 1
ATOM 5351 O O . SER B 1 250 ? 14.516 -9.516 -17.312 1 82.56 250 SER B O 1
ATOM 5353 N N . ASP B 1 251 ? 14.117 -11.664 -17.781 1 89.19 251 ASP B N 1
ATOM 5354 C CA . ASP B 1 251 ? 12.711 -11.562 -17.391 1 89.19 251 ASP B CA 1
ATOM 5355 C C . ASP B 1 251 ? 12.57 -11.281 -15.898 1 89.19 251 ASP B C 1
ATOM 5357 O O . ASP B 1 251 ? 11.805 -10.398 -15.492 1 89.19 251 ASP B O 1
ATOM 5361 N N . PHE B 1 252 ? 13.383 -11.984 -15.141 1 92.88 252 PHE B N 1
ATOM 5362 C CA . PHE B 1 252 ? 13.359 -11.75 -13.703 1 92.88 252 PHE B CA 1
ATOM 5363 C C . PHE B 1 252 ? 13.844 -10.336 -13.383 1 92.88 252 PHE B C 1
ATOM 5365 O O . PHE B 1 252 ? 13.289 -9.664 -12.516 1 92.88 252 PHE B O 1
ATOM 5372 N N . GLY B 1 253 ? 14.883 -9.898 -14.086 1 93.44 253 GLY B N 1
ATOM 5373 C CA . GLY B 1 253 ? 15.383 -8.547 -13.875 1 93.44 253 GLY B CA 1
ATOM 5374 C C . GLY B 1 253 ? 14.328 -7.484 -14.133 1 93.44 253 GLY B C 1
ATOM 5375 O O . GLY B 1 253 ? 14.219 -6.52 -13.367 1 93.44 253 GLY B O 1
ATOM 5376 N N . ALA B 1 254 ? 13.57 -7.688 -15.117 1 94 254 ALA B N 1
ATOM 5377 C CA . ALA B 1 254 ? 12.547 -6.723 -15.516 1 94 254 ALA B CA 1
ATOM 5378 C C . ALA B 1 254 ? 11.445 -6.633 -14.461 1 94 254 ALA B C 1
ATOM 5380 O O . ALA B 1 254 ? 11.07 -5.539 -14.039 1 94 254 ALA B O 1
ATOM 5381 N N . VAL B 1 255 ? 10.945 -7.734 -14.039 1 96.19 255 VAL B N 1
ATOM 5382 C CA . VAL B 1 255 ? 9.836 -7.727 -13.094 1 96.19 255 VAL B CA 1
ATOM 5383 C C . VAL B 1 255 ? 10.312 -7.254 -11.727 1 96.19 255 VAL B C 1
ATOM 5385 O O . VAL B 1 255 ? 9.586 -6.562 -11.008 1 96.19 255 VAL B O 1
ATOM 5388 N N . LEU B 1 256 ? 11.547 -7.664 -11.359 1 96.94 256 LEU B N 1
ATOM 5389 C CA . LEU B 1 256 ? 12.102 -7.25 -10.078 1 96.94 256 LEU B CA 1
ATOM 5390 C C . LEU B 1 256 ? 12.305 -5.738 -10.039 1 96.94 256 LEU B C 1
ATOM 5392 O O . LEU B 1 256 ? 12.102 -5.105 -9 1 96.94 256 LEU B O 1
ATOM 5396 N N . ALA B 1 257 ? 12.648 -5.184 -11.141 1 96.69 257 ALA B N 1
ATOM 5397 C CA . ALA B 1 257 ? 12.781 -3.73 -11.219 1 96.69 257 ALA B CA 1
ATOM 5398 C C . ALA B 1 257 ? 11.438 -3.047 -10.977 1 96.69 257 ALA B C 1
ATOM 5400 O O . ALA B 1 257 ? 11.367 -2.023 -10.297 1 96.69 257 ALA B O 1
ATOM 5401 N N . LEU B 1 258 ? 10.43 -3.586 -11.539 1 97.19 258 LEU B N 1
ATOM 5402 C CA . LEU B 1 258 ? 9.094 -3.041 -11.352 1 97.19 258 LEU B CA 1
ATOM 5403 C C . LEU B 1 258 ? 8.664 -3.139 -9.891 1 97.19 258 LEU B C 1
ATOM 5405 O O . LEU B 1 258 ? 8.188 -2.158 -9.312 1 97.19 258 LEU B O 1
ATOM 5409 N N . LEU B 1 259 ? 8.867 -4.301 -9.336 1 97.94 259 LEU B N 1
ATOM 5410 C CA . LEU B 1 259 ? 8.461 -4.535 -7.953 1 97.94 259 LEU B CA 1
ATOM 5411 C C . LEU B 1 259 ? 9.25 -3.646 -6.996 1 97.94 259 LEU B C 1
ATOM 5413 O O . LEU B 1 259 ? 8.688 -3.088 -6.055 1 97.94 259 LEU B O 1
ATOM 5417 N N . ASP B 1 260 ? 10.492 -3.537 -7.242 1 97.62 260 ASP B N 1
ATOM 5418 C CA . ASP B 1 260 ? 11.359 -2.719 -6.398 1 97.62 260 ASP B CA 1
ATOM 5419 C C . ASP B 1 260 ? 10.938 -1.251 -6.445 1 97.62 260 ASP B C 1
ATOM 5421 O O . ASP B 1 260 ? 10.859 -0.591 -5.406 1 97.62 260 ASP B O 1
ATOM 5425 N N . THR B 1 261 ? 10.758 -0.77 -7.602 1 97.12 261 THR B N 1
ATOM 5426 C CA . THR B 1 261 ? 10.328 0.615 -7.762 1 97.12 261 THR B CA 1
ATOM 5427 C C . THR B 1 261 ? 9 0.854 -7.043 1 97.12 261 THR B C 1
ATOM 5429 O O . THR B 1 261 ? 8.844 1.843 -6.324 1 97.12 261 THR B O 1
ATOM 5432 N N . ARG B 1 262 ? 8.078 -0.044 -7.266 1 97.19 262 ARG B N 1
ATOM 5433 C CA . ARG B 1 262 ? 6.773 0.108 -6.629 1 97.19 262 ARG B CA 1
ATOM 5434 C C . ARG B 1 262 ? 6.902 0.119 -5.109 1 97.19 262 ARG B C 1
ATOM 5436 O O . ARG B 1 262 ? 6.258 0.923 -4.43 1 97.19 262 ARG B O 1
ATOM 5443 N N . ALA B 1 263 ? 7.715 -0.736 -4.574 1 97.31 263 ALA B N 1
ATOM 5444 C CA . ALA B 1 263 ? 7.934 -0.803 -3.133 1 97.31 263 ALA B CA 1
ATOM 5445 C C . ALA B 1 263 ? 8.5 0.513 -2.602 1 97.31 263 ALA B C 1
ATOM 5447 O O . ALA B 1 263 ? 8.031 1.028 -1.583 1 97.31 263 ALA B O 1
ATOM 5448 N N . ARG B 1 264 ? 9.438 1.034 -3.277 1 96.88 264 ARG B N 1
ATOM 5449 C CA . ARG B 1 264 ? 10.07 2.287 -2.867 1 96.88 264 ARG B CA 1
ATOM 5450 C C . ARG B 1 264 ? 9.07 3.438 -2.906 1 96.88 264 ARG B C 1
ATOM 5452 O O . ARG B 1 264 ? 9.023 4.262 -1.99 1 96.88 264 ARG B O 1
ATOM 5459 N N . LEU B 1 265 ? 8.336 3.451 -3.936 1 96 265 LEU B N 1
ATOM 5460 C CA . LEU B 1 265 ? 7.352 4.516 -4.094 1 96 265 LEU B CA 1
ATOM 5461 C C . LEU B 1 265 ? 6.281 4.43 -3.012 1 96 265 LEU B C 1
ATOM 5463 O O . LEU B 1 265 ? 5.875 5.449 -2.451 1 96 265 LEU B O 1
ATOM 5467 N N . MET B 1 266 ? 5.805 3.217 -2.748 1 96.25 266 MET B N 1
ATOM 5468 C CA . MET B 1 266 ? 4.809 3.016 -1.698 1 96.25 266 MET B CA 1
ATOM 5469 C C . MET B 1 266 ? 5.336 3.502 -0.352 1 96.25 266 MET B C 1
ATOM 5471 O O . MET B 1 266 ? 4.598 4.109 0.425 1 96.25 266 MET B O 1
ATOM 5475 N N . ASP B 1 267 ? 6.547 3.273 -0.138 1 94.38 267 ASP B N 1
ATOM 5476 C CA . ASP B 1 267 ? 7.188 3.627 1.125 1 94.38 267 ASP B CA 1
ATOM 5477 C C . ASP B 1 267 ? 7.234 5.141 1.314 1 94.38 267 ASP B C 1
ATOM 5479 O O . ASP B 1 267 ? 7.082 5.637 2.432 1 94.38 267 ASP B O 1
ATOM 5483 N N . SER B 1 268 ? 7.32 5.926 0.264 1 92.88 268 SER B N 1
ATOM 5484 C CA . SER B 1 268 ? 7.648 7.344 0.402 1 92.88 268 SER B CA 1
ATOM 5485 C C . SER B 1 268 ? 6.465 8.227 0.021 1 92.88 268 SER B C 1
ATOM 5487 O O . SER B 1 268 ? 6.43 9.406 0.363 1 92.88 268 SER B O 1
ATOM 5489 N N . GLU B 1 269 ? 5.48 7.719 -0.676 1 94.81 269 GLU B N 1
ATOM 5490 C CA . GLU B 1 269 ? 4.539 8.562 -1.408 1 94.81 269 GLU B CA 1
ATOM 5491 C C . GLU B 1 269 ? 3.684 9.391 -0.455 1 94.81 269 GLU B C 1
ATOM 5493 O O . GLU B 1 269 ? 3.162 10.438 -0.834 1 94.81 269 GLU B O 1
ATOM 5498 N N . LEU B 1 270 ? 3.523 8.953 0.887 1 96.62 270 LEU B N 1
ATOM 5499 C CA . LEU B 1 270 ? 2.664 9.703 1.794 1 96.62 270 LEU B CA 1
ATOM 5500 C C . LEU B 1 270 ? 3.49 10.43 2.85 1 96.62 270 LEU B C 1
ATOM 5502 O O . LEU B 1 270 ? 2.936 11.109 3.713 1 96.62 270 LEU B O 1
ATOM 5506 N N . ALA B 1 271 ? 4.797 10.391 2.766 1 91.69 271 ALA B N 1
ATOM 5507 C CA . ALA B 1 271 ? 5.66 10.938 3.811 1 91.69 271 ALA B CA 1
ATOM 5508 C C . ALA B 1 271 ? 5.465 12.445 3.951 1 91.69 271 ALA B C 1
ATOM 5510 O O . ALA B 1 271 ? 5.125 12.938 5.031 1 91.69 271 ALA B O 1
ATOM 5511 N N . GLU B 1 272 ? 5.57 13.156 2.867 1 91.25 272 GLU B N 1
ATOM 5512 C CA . GLU B 1 272 ? 5.473 14.609 2.893 1 91.25 272 GLU B CA 1
ATOM 5513 C C . GLU B 1 272 ? 4.043 15.062 3.184 1 91.25 272 GLU B C 1
ATOM 5515 O O . GLU B 1 272 ? 3.83 16.047 3.895 1 91.25 272 GLU B O 1
ATOM 5520 N N . PHE B 1 273 ? 3.094 14.352 2.613 1 95.62 273 PHE B N 1
ATOM 5521 C CA . PHE B 1 273 ? 1.693 14.711 2.82 1 95.62 273 PHE B CA 1
ATOM 5522 C C . PHE B 1 273 ? 1.308 14.562 4.285 1 95.62 273 PHE B C 1
ATOM 5524 O O . PHE B 1 273 ? 0.654 15.438 4.852 1 95.62 273 PHE B O 1
ATOM 5531 N N . SER B 1 274 ? 1.691 13.453 4.871 1 94.38 274 SER B N 1
ATOM 5532 C CA . SER B 1 274 ? 1.418 13.219 6.285 1 94.38 274 SER B CA 1
ATOM 5533 C C . SER B 1 274 ? 2.062 14.289 7.16 1 94.38 274 SER B C 1
ATOM 5535 O O . SER B 1 274 ? 1.466 14.734 8.141 1 94.38 274 SER B O 1
ATOM 5537 N N . GLU B 1 275 ? 3.23 14.719 6.801 1 90.56 275 GLU B N 1
ATOM 5538 C CA . GLU B 1 275 ? 3.928 15.766 7.547 1 90.56 275 GLU B CA 1
ATOM 5539 C C . GLU B 1 275 ? 3.195 17.094 7.441 1 90.56 275 GLU B C 1
ATOM 5541 O O . GLU B 1 275 ? 3.088 17.828 8.43 1 90.56 275 GLU B O 1
ATOM 5546 N N . SER B 1 276 ? 2.791 17.375 6.238 1 93.5 276 SER B N 1
ATOM 5547 C CA . SER B 1 276 ? 2.047 18.609 6.02 1 93.5 276 SER B CA 1
ATOM 5548 C C . SER B 1 276 ? 0.754 18.625 6.828 1 93.5 276 SER B C 1
ATOM 5550 O O . SER B 1 276 ? 0.376 19.656 7.383 1 93.5 276 SER B O 1
ATOM 5552 N N . ILE B 1 277 ? 0.116 17.5 6.902 1 96.31 277 ILE B N 1
ATOM 5553 C CA . ILE B 1 277 ? -1.121 17.391 7.672 1 96.31 277 ILE B CA 1
ATOM 5554 C C . ILE B 1 277 ? -0.821 17.562 9.156 1 96.31 277 ILE B C 1
ATOM 5556 O O . ILE B 1 277 ? -1.586 18.203 9.883 1 96.31 277 ILE B O 1
ATOM 5560 N N . GLU B 1 278 ? 0.241 17.031 9.586 1 93.94 278 GLU B N 1
ATOM 5561 C CA . GLU B 1 278 ? 0.639 17.172 10.977 1 93.94 278 GLU B CA 1
ATOM 5562 C C . GLU B 1 278 ? 0.872 18.641 11.344 1 93.94 278 GLU B C 1
ATOM 5564 O O . GLU B 1 278 ? 0.438 19.094 12.406 1 93.94 278 GLU B O 1
ATOM 5569 N N . TYR B 1 279 ? 1.555 19.312 10.5 1 93.44 279 TYR B N 1
ATOM 5570 C CA . TYR B 1 279 ? 1.758 20.734 10.719 1 93.44 279 TYR B CA 1
ATOM 5571 C C . TYR B 1 279 ? 0.425 21.484 10.773 1 93.44 279 TYR B C 1
ATOM 5573 O O . TYR B 1 279 ? 0.216 22.328 11.648 1 93.44 279 TYR B O 1
ATOM 5581 N N . PHE B 1 280 ? -0.414 21.172 9.867 1 95 280 PHE B N 1
ATOM 5582 C CA . PHE B 1 280 ? -1.719 21.812 9.805 1 95 280 PHE B CA 1
ATOM 5583 C C . PHE B 1 280 ? -2.494 21.594 11.102 1 95 280 PHE B C 1
ATOM 5585 O O . PHE B 1 280 ? -3.137 22.516 11.609 1 95 280 PHE B O 1
ATOM 5592 N N . ALA B 1 281 ? -2.414 20.406 11.609 1 96.19 281 ALA B N 1
ATOM 5593 C CA . ALA B 1 281 ? -3.088 20.078 12.859 1 96.19 281 ALA B CA 1
ATOM 5594 C C . ALA B 1 281 ? -2.521 20.906 14.016 1 96.19 281 ALA B C 1
ATOM 5596 O O . ALA B 1 281 ? -3.273 21.406 14.852 1 96.19 281 ALA B O 1
ATOM 5597 N N . ARG B 1 282 ? -1.241 21.109 14.078 1 95.06 282 ARG B N 1
ATOM 5598 C CA . ARG B 1 282 ? -0.619 21.906 15.125 1 95.06 282 ARG B CA 1
ATOM 5599 C C . ARG B 1 282 ? -1.011 23.375 15 1 95.06 282 ARG B C 1
ATOM 5601 O O . ARG B 1 282 ? -1.189 24.062 16 1 95.06 282 ARG B O 1
ATOM 5608 N N . TRP B 1 283 ? -1.076 23.766 13.758 1 96.31 283 TRP B N 1
ATOM 5609 C CA . TRP B 1 283 ? -1.464 25.156 13.492 1 96.31 283 TRP B CA 1
ATOM 5610 C C . TRP B 1 283 ? -2.881 25.422 13.992 1 96.31 283 TRP B C 1
ATOM 5612 O O . TRP B 1 283 ? -3.133 26.438 14.648 1 96.31 283 TRP B O 1
ATOM 5622 N N . VAL B 1 284 ? -3.771 24.5 13.734 1 96.06 284 VAL B N 1
ATOM 5623 C CA . VAL B 1 284 ? -5.145 24.656 14.203 1 96.06 284 VAL B CA 1
ATOM 5624 C C . VAL B 1 284 ? -5.18 24.594 15.727 1 96.06 284 VAL B C 1
ATOM 5626 O O . VAL B 1 284 ? -5.938 25.328 16.359 1 96.06 284 VAL B O 1
ATOM 5629 N N . SER B 1 285 ? -4.395 23.812 16.297 1 95.88 285 SER B N 1
ATOM 5630 C CA . SER B 1 285 ? -4.305 23.734 17.75 1 95.88 285 SER B CA 1
ATOM 5631 C C . SER B 1 285 ? -3.812 25.062 18.344 1 95.88 285 SER B C 1
ATOM 5633 O O . SER B 1 285 ? -4.23 25.453 19.422 1 95.88 285 SER B O 1
ATOM 5635 N N . ALA B 1 286 ? -2.902 25.703 17.609 1 96.25 286 ALA B N 1
ATOM 5636 C CA . ALA B 1 286 ? -2.426 27.016 18.047 1 96.25 286 ALA B CA 1
ATOM 5637 C C . ALA B 1 286 ? -3.561 28.031 18.047 1 96.25 286 ALA B C 1
ATOM 5639 O O . ALA B 1 286 ? -3.613 28.906 18.922 1 96.25 286 ALA B O 1
ATOM 5640 N N . VAL B 1 287 ? -4.434 27.906 17.109 1 96.38 287 VAL B N 1
ATOM 5641 C CA . VAL B 1 287 ? -5.609 28.766 17.062 1 96.38 287 VAL B CA 1
ATOM 5642 C C . VAL B 1 287 ? -6.477 28.516 18.297 1 96.38 287 VAL B C 1
ATOM 5644 O O . VAL B 1 287 ? -6.93 29.453 18.953 1 96.38 287 VAL B O 1
ATOM 5647 N N . MET B 1 288 ? -6.66 27.281 18.562 1 95.12 288 MET B N 1
ATOM 5648 C CA . MET B 1 288 ? -7.441 26.906 19.734 1 95.12 288 MET B CA 1
ATOM 5649 C C . MET B 1 288 ? -6.816 27.484 21 1 95.12 288 MET B C 1
ATOM 5651 O O . MET B 1 288 ? -7.527 27.906 21.922 1 95.12 288 MET B O 1
ATOM 5655 N N . ASN B 1 289 ? -5.535 27.484 21.047 1 94.44 289 ASN B N 1
ATOM 5656 C CA . ASN B 1 289 ? -4.84 28.031 22.219 1 94.44 289 ASN B CA 1
ATOM 5657 C C . ASN B 1 289 ? -5.113 29.516 22.391 1 94.44 289 ASN B C 1
ATOM 5659 O O . ASN B 1 289 ? -5.312 30 23.5 1 94.44 289 ASN B O 1
ATOM 5663 N N . ALA B 1 290 ? -5.086 30.25 21.281 1 95.5 290 ALA B N 1
ATOM 5664 C CA . ALA B 1 290 ? -5.402 31.672 21.344 1 95.5 290 ALA B CA 1
ATOM 5665 C C . ALA B 1 290 ? -6.812 31.906 21.875 1 95.5 290 ALA B C 1
ATOM 5667 O O . ALA B 1 290 ? -7.035 32.812 22.688 1 95.5 290 ALA B O 1
ATOM 5668 N N . ILE B 1 291 ? -7.727 31.062 21.438 1 94.94 291 ILE B N 1
ATOM 5669 C CA . ILE B 1 291 ? -9.109 31.141 21.891 1 94.94 291 ILE B CA 1
ATOM 5670 C C . ILE B 1 291 ? -9.18 30.875 23.391 1 94.94 291 ILE B C 1
ATOM 5672 O O . ILE B 1 291 ? -9.883 31.578 24.125 1 94.94 291 ILE B O 1
ATOM 5676 N N . ASN B 1 292 ? -8.43 29.953 23.844 1 93.56 292 ASN B N 1
ATOM 5677 C CA . ASN B 1 292 ? -8.422 29.594 25.25 1 93.56 292 ASN B CA 1
ATOM 5678 C C . ASN B 1 292 ? -7.852 30.719 26.109 1 93.56 292 ASN B C 1
ATOM 5680 O O . ASN B 1 292 ? -8.32 30.969 27.219 1 93.56 292 ASN B O 1
ATOM 5684 N N . VAL B 1 293 ? -6.848 31.391 25.609 1 93.5 293 VAL B N 1
ATOM 5685 C CA . VAL B 1 293 ? -6.262 32.531 26.328 1 93.5 293 VAL B CA 1
ATOM 5686 C C . VAL B 1 293 ? -7.309 33.625 26.5 1 93.5 293 VAL B C 1
ATOM 5688 O O . VAL B 1 293 ? -7.41 34.219 27.562 1 93.5 293 VAL B O 1
ATOM 5691 N N . ARG B 1 294 ? -8.055 33.844 25.453 1 93.88 294 ARG B N 1
ATOM 5692 C CA . ARG B 1 294 ? -9.141 34.812 25.547 1 93.88 294 ARG B CA 1
ATOM 5693 C C . ARG B 1 294 ? -10.156 34.406 26.594 1 93.88 294 ARG B C 1
ATOM 5695 O O . ARG B 1 294 ? -10.633 35.25 27.375 1 93.88 294 ARG B O 1
ATOM 5702 N N . GLU B 1 295 ? -10.484 33.156 26.609 1 91.56 295 GLU B N 1
ATOM 5703 C CA . GLU B 1 295 ? -11.453 32.656 27.578 1 91.56 295 GLU B CA 1
ATOM 5704 C C . GLU B 1 295 ? -10.93 32.812 29 1 91.56 295 GLU B C 1
ATOM 5706 O O . GLU B 1 295 ? -11.695 33.094 29.922 1 91.56 295 GLU B O 1
ATOM 5711 N N . ASP B 1 296 ? -9.703 32.594 29.156 1 91.44 296 ASP B N 1
ATOM 5712 C CA . ASP B 1 296 ? -9.078 32.781 30.469 1 91.44 296 ASP B CA 1
ATOM 5713 C C . ASP B 1 296 ? -9.203 34.219 30.938 1 91.44 296 ASP B C 1
ATOM 5715 O O . ASP B 1 296 ? -9.469 34.5 32.125 1 91.44 296 ASP B O 1
ATOM 5719 N N . ARG B 1 297 ? -8.977 35.219 30.016 1 92.69 297 ARG B N 1
ATOM 5720 C CA . ARG B 1 297 ? -9.086 36.625 30.359 1 92.69 297 ARG B CA 1
ATOM 5721 C C . ARG B 1 297 ? -10.539 37 30.672 1 92.69 297 ARG B C 1
ATOM 5723 O O . ARG B 1 297 ? -10.789 37.844 31.531 1 92.69 297 ARG B O 1
ATOM 5730 N N . ARG B 1 298 ? -11.469 36.344 29.938 1 91.56 298 ARG B N 1
ATOM 5731 C CA . ARG B 1 298 ? -12.875 36.594 30.219 1 91.56 298 ARG B CA 1
ATOM 5732 C C . ARG B 1 298 ? -13.242 36.094 31.625 1 91.56 298 ARG B C 1
ATOM 5734 O O . ARG B 1 298 ? -13.938 36.812 32.375 1 91.56 298 ARG B O 1
ATOM 5741 N N . LEU B 1 299 ? -12.805 34.969 31.984 1 88.81 299 LEU B N 1
ATOM 5742 C CA . LEU B 1 299 ? -13.078 34.375 33.312 1 88.81 299 LEU B CA 1
ATOM 5743 C C . LEU B 1 299 ? -12.453 35.219 34.406 1 88.81 299 LEU B C 1
ATOM 5745 O O . LEU B 1 299 ? -13.047 35.406 35.469 1 88.81 299 LEU B O 1
ATOM 5749 N N . THR B 1 300 ? -11.242 35.719 34.156 1 90.12 300 THR B N 1
ATOM 5750 C CA . THR B 1 300 ? -10.578 36.594 35.125 1 90.12 300 THR B CA 1
ATOM 5751 C C . THR B 1 300 ? -11.391 37.844 35.344 1 90.12 300 THR B C 1
ATOM 5753 O O . THR B 1 300 ? -11.562 38.312 36.469 1 90.12 300 THR B O 1
ATOM 5756 N N . TYR B 1 301 ? -11.852 38.406 34.219 1 90.75 301 TYR B N 1
ATOM 5757 C CA . TYR B 1 301 ? -12.688 39.594 34.281 1 90.75 301 TYR B CA 1
ATOM 5758 C C . TYR B 1 301 ? -13.961 39.312 35.094 1 90.75 301 TYR B C 1
ATOM 5760 O O . TYR B 1 301 ? -14.312 40.094 35.969 1 90.75 301 TYR B O 1
ATOM 5768 N N . GLN B 1 302 ? -14.539 38.219 34.875 1 86.81 302 GLN B N 1
ATOM 5769 C CA . GLN B 1 302 ? -15.766 37.844 35.562 1 86.81 302 GLN B CA 1
ATOM 5770 C C . GLN B 1 302 ? -15.523 37.625 37.062 1 86.81 302 GLN B C 1
ATOM 5772 O O . GLN B 1 302 ? -16.359 37.969 37.875 1 86.81 302 GLN B O 1
ATOM 5777 N N . ALA B 1 303 ? -14.469 37.031 37.312 1 84.38 303 ALA B N 1
ATOM 5778 C CA . ALA B 1 303 ? -14.117 36.75 38.688 1 84.38 303 ALA B CA 1
ATOM 5779 C C . ALA B 1 303 ? -13.906 38.062 39.469 1 84.38 303 ALA B C 1
ATOM 5781 O O . ALA B 1 303 ? -14.328 38.188 40.625 1 84.38 303 ALA B O 1
ATOM 5782 N N . LYS B 1 304 ? -13.234 39.062 38.844 1 86.88 304 LYS B N 1
ATOM 5783 C CA . LYS B 1 304 ? -13 40.344 39.469 1 86.88 304 LYS B CA 1
ATOM 5784 C C . LYS B 1 304 ? -14.297 41.125 39.625 1 86.88 304 LYS B C 1
ATOM 5786 O O . LYS B 1 304 ? -14.477 41.875 40.594 1 86.88 304 LYS B O 1
ATOM 5791 N N . LEU B 1 305 ? -15.164 40.969 38.656 1 85.44 305 LEU B N 1
ATOM 5792 C CA . LEU B 1 305 ? -16.484 41.594 38.719 1 85.44 305 LEU B CA 1
ATOM 5793 C C . LEU B 1 305 ? -17.281 41.031 39.906 1 85.44 305 LEU B C 1
ATOM 5795 O O . LEU B 1 305 ? -17.953 41.781 40.625 1 85.44 305 LEU B O 1
ATOM 5799 N N . ALA B 1 306 ? -17.219 39.75 40.125 1 82.38 306 ALA B N 1
ATOM 5800 C CA . ALA B 1 306 ? -17.922 39.094 41.219 1 82.38 306 ALA B CA 1
ATOM 5801 C C . ALA B 1 306 ? -17.344 39.5 42.562 1 82.38 306 ALA B C 1
ATOM 5803 O O . ALA B 1 306 ? -18.094 39.625 43.531 1 82.38 306 ALA B O 1
ATOM 5804 N N . ALA B 1 307 ? -16.094 39.719 42.656 1 81.06 307 ALA B N 1
ATOM 5805 C CA . ALA B 1 307 ? -15.422 40.094 43.875 1 81.06 307 ALA B CA 1
ATOM 5806 C C . ALA B 1 307 ? -15.766 41.531 44.281 1 81.06 307 ALA B C 1
ATOM 5808 O O . ALA B 1 307 ? -15.898 41.844 45.469 1 81.06 307 ALA B O 1
ATOM 5809 N N . LYS B 1 308 ? -15.812 42.438 43.375 1 82.12 308 LYS B N 1
ATOM 5810 C CA . LYS B 1 308 ? -16.172 43.812 43.625 1 82.12 308 LYS B CA 1
ATOM 5811 C C . LYS B 1 308 ? -17.578 43.938 44.219 1 82.12 308 LYS B C 1
ATOM 5813 O O . LYS B 1 308 ? -17.844 44.781 45.094 1 82.12 308 LYS B O 1
ATOM 5818 N N . GLY B 1 309 ? -18.453 43.156 43.656 1 72.69 309 GLY B N 1
ATOM 5819 C CA . GLY B 1 309 ? -19.797 43.156 44.219 1 72.69 309 GLY B CA 1
ATOM 5820 C C . GLY B 1 309 ? -19.828 42.844 45.688 1 72.69 309 GLY B C 1
ATOM 5821 O O . GLY B 1 309 ? -20.734 43.281 46.406 1 72.69 309 GLY B O 1
ATOM 5822 N N . LYS B 1 310 ? -18.844 42.156 46.219 1 68.44 310 LYS B N 1
ATOM 5823 C CA . LYS B 1 310 ? -18.828 41.781 47.625 1 68.44 310 LYS B CA 1
ATOM 5824 C C . LYS B 1 310 ? -18.078 42.781 48.469 1 68.44 310 LYS B C 1
ATOM 5826 O O . LYS B 1 310 ? -18.328 42.906 49.688 1 68.44 310 LYS B O 1
ATOM 5831 N N . ASP B 1 311 ? -17.094 43.406 47.938 1 64.81 311 ASP B N 1
ATOM 5832 C CA . ASP B 1 311 ? -16.266 44.312 48.719 1 64.81 311 ASP B CA 1
ATOM 5833 C C . ASP B 1 311 ? -16.266 45.719 48.156 1 64.81 311 ASP B C 1
ATOM 5835 O O . ASP B 1 311 ? -16.078 45.906 46.938 1 64.81 311 ASP B O 1
ATOM 5839 N N . ALA B 1 312 ? -16.922 46.719 48.781 1 61.28 312 ALA B N 1
ATOM 5840 C CA . ALA B 1 312 ? -17.109 48.125 48.375 1 61.28 312 ALA B CA 1
ATOM 5841 C C . ALA B 1 312 ? -15.766 48.844 48.281 1 61.28 312 ALA B C 1
ATOM 5843 O O . ALA B 1 312 ? -15.727 50.062 48.156 1 61.28 312 ALA B O 1
ATOM 5844 N N . ASN B 1 313 ? -14.617 48.094 48.344 1 63.53 313 ASN B N 1
ATOM 5845 C CA . ASN B 1 313 ? -13.375 48.875 48.406 1 63.53 313 ASN B CA 1
ATOM 5846 C C . ASN B 1 313 ? -12.953 49.406 47.031 1 63.53 313 ASN B C 1
ATOM 5848 O O . ASN B 1 313 ? -13.242 48.781 46.031 1 63.53 313 ASN B O 1
ATOM 5852 N N . ASN B 1 314 ? -12.492 50.688 46.844 1 65.25 314 ASN B N 1
ATOM 5853 C CA . ASN B 1 314 ? -12.062 51.5 45.688 1 65.25 314 ASN B CA 1
ATOM 5854 C C . ASN B 1 314 ? -11.062 50.75 44.812 1 65.25 314 ASN B C 1
ATOM 5856 O O . ASN B 1 314 ? -11.102 50.844 43.594 1 65.25 314 ASN B O 1
ATOM 5860 N N . ASN B 1 315 ? -10.039 49.969 45.438 1 75.81 315 ASN B N 1
ATOM 5861 C CA . ASN B 1 315 ? -9.023 49.219 44.688 1 75.81 315 ASN B CA 1
ATOM 5862 C C . ASN B 1 315 ? -9.648 48.125 43.844 1 75.81 315 ASN B C 1
ATOM 5864 O O . ASN B 1 315 ? -9.148 47.812 42.781 1 75.81 315 ASN B O 1
ATOM 5868 N N . ALA B 1 316 ? -10.789 47.781 44.156 1 76.94 316 ALA B N 1
ATOM 5869 C CA . ALA B 1 316 ? -11.516 46.719 43.469 1 76.94 316 ALA B CA 1
ATOM 5870 C C . ALA B 1 316 ? -12.055 47.219 42.125 1 76.94 316 ALA B C 1
ATOM 5872 O O . ALA B 1 316 ? -12.062 46.469 41.156 1 76.94 316 ALA B O 1
ATOM 5873 N N . SER B 1 317 ? -12.25 48.531 42.125 1 83.12 317 SER B N 1
ATOM 5874 C CA . SER B 1 317 ? -12.797 49.094 40.906 1 83.12 317 SER B CA 1
ATOM 5875 C C . SER B 1 317 ? -11.734 49.219 39.812 1 83.12 317 SER B C 1
ATOM 5877 O O . SER B 1 317 ? -12.016 48.969 38.625 1 83.12 317 SER B O 1
ATOM 5879 N N . GLN B 1 318 ? -10.539 49.594 40.25 1 87.62 318 GLN B N 1
ATOM 5880 C CA . GLN B 1 318 ? -9.445 49.688 39.281 1 87.62 318 GLN B CA 1
ATOM 5881 C C . GLN B 1 318 ? -9.055 48.312 38.75 1 87.62 318 GLN B C 1
ATOM 5883 O O . GLN B 1 318 ? -8.742 48.188 37.562 1 87.62 318 GLN B O 1
ATOM 5888 N N . ASP B 1 319 ? -9.086 47.375 39.562 1 89.25 319 ASP B N 1
ATOM 5889 C CA . ASP B 1 319 ? -8.758 46 39.156 1 89.25 319 ASP B CA 1
ATOM 5890 C C . ASP B 1 319 ? -9.75 45.5 38.125 1 89.25 319 ASP B C 1
ATOM 5892 O O . ASP B 1 319 ? -9.375 44.812 37.188 1 89.25 319 ASP B O 1
ATOM 5896 N N . VAL B 1 320 ? -10.945 45.75 38.312 1 90.44 320 VAL B N 1
ATOM 5897 C CA . VAL B 1 320 ? -11.992 45.312 37.406 1 90.44 320 VAL B CA 1
ATOM 5898 C C . VAL B 1 320 ? -11.82 46 36.031 1 90.44 320 VAL B C 1
ATOM 5900 O O . VAL B 1 320 ? -11.969 45.344 35 1 90.44 320 VAL B O 1
ATOM 5903 N N . LEU B 1 321 ? -11.477 47.281 36.094 1 92.62 321 LEU B N 1
ATOM 5904 C CA . LEU B 1 321 ? -11.289 48.031 34.844 1 92.62 321 LEU B CA 1
ATOM 5905 C C . LEU B 1 321 ? -10.086 47.5 34.062 1 92.62 321 LEU B C 1
ATOM 5907 O O . LEU B 1 321 ? -10.133 47.406 32.844 1 92.62 321 LEU B O 1
ATOM 5911 N N . GLU B 1 322 ? -9.062 47.25 34.812 1 93.56 322 GLU B N 1
ATOM 5912 C CA . GLU B 1 322 ? -7.871 46.719 34.156 1 93.56 322 GLU B CA 1
ATOM 5913 C C . GLU B 1 322 ? -8.156 45.344 33.531 1 93.56 322 GLU B C 1
ATOM 5915 O O . GLU B 1 322 ? -7.68 45.031 32.438 1 93.56 322 GLU B O 1
ATOM 5920 N N . ALA B 1 323 ? -8.852 44.531 34.25 1 93.38 323 ALA B N 1
ATOM 5921 C CA . ALA B 1 323 ? -9.211 43.188 33.75 1 93.38 323 ALA B CA 1
ATOM 5922 C C . ALA B 1 323 ? -10.117 43.312 32.531 1 93.38 323 ALA B C 1
ATOM 5924 O O . ALA B 1 323 ? -10 42.5 31.594 1 93.38 323 ALA B O 1
ATOM 5925 N N . LYS B 1 324 ? -11.023 44.219 32.562 1 93.88 324 LYS B N 1
ATOM 5926 C CA . LYS B 1 324 ? -11.914 44.438 31.438 1 93.88 324 LYS B CA 1
ATOM 5927 C C . LYS B 1 324 ? -11.125 44.875 30.203 1 93.88 324 LYS B C 1
ATOM 5929 O O . LYS B 1 324 ? -11.352 44.375 29.109 1 93.88 324 LYS B O 1
ATOM 5934 N N . ASP B 1 325 ? -10.266 45.812 30.422 1 95.25 325 ASP B N 1
ATOM 5935 C CA . ASP B 1 325 ? -9.445 46.312 29.328 1 95.25 325 ASP B CA 1
ATOM 5936 C C . ASP B 1 325 ? -8.602 45.219 28.719 1 95.25 325 ASP B C 1
ATOM 5938 O O . ASP B 1 325 ? -8.453 45.125 27.484 1 95.25 325 ASP B O 1
ATOM 5942 N N . GLU B 1 326 ? -8.039 44.438 29.594 1 94.69 326 GLU B N 1
ATOM 5943 C CA . GLU B 1 326 ? -7.223 43.312 29.109 1 94.69 326 GLU B CA 1
ATOM 5944 C C . GLU B 1 326 ? -8.062 42.312 28.328 1 94.69 326 GLU B C 1
ATOM 5946 O O . GLU B 1 326 ? -7.641 41.844 27.266 1 94.69 326 GLU B O 1
ATOM 5951 N N . TYR B 1 327 ? -9.203 41.969 28.797 1 94.38 327 TYR B N 1
ATOM 5952 C CA . TYR B 1 327 ? -10.102 41.031 28.109 1 94.38 327 TYR B CA 1
ATOM 5953 C C . TYR B 1 327 ? -10.5 41.594 26.75 1 94.38 327 TYR B C 1
ATOM 5955 O O . TYR B 1 327 ? -10.438 40.844 25.75 1 94.38 327 TYR B O 1
ATOM 5963 N N . GLU B 1 328 ? -10.867 42.812 26.703 1 94.88 328 GLU B N 1
ATOM 5964 C CA . GLU B 1 328 ? -11.32 43.406 25.438 1 94.88 328 GLU B CA 1
ATOM 5965 C C . GLU B 1 328 ? -10.18 43.5 24.422 1 94.88 328 GLU B C 1
ATOM 5967 O O . GLU B 1 328 ? -10.391 43.281 23.234 1 94.88 328 GLU B O 1
ATOM 5972 N N . ARG B 1 329 ? -9.031 43.781 24.891 1 95.31 329 ARG B N 1
ATOM 5973 C CA . ARG B 1 329 ? -7.863 43.844 24.031 1 95.31 329 ARG B CA 1
ATOM 5974 C C . ARG B 1 329 ? -7.551 42.469 23.438 1 95.31 329 ARG B C 1
ATOM 5976 O O . ARG B 1 329 ? -7.348 42.344 22.219 1 95.31 329 ARG B O 1
ATOM 5983 N N . VAL B 1 330 ? -7.496 41.469 24.266 1 95.44 330 VAL B N 1
ATOM 5984 C CA . VAL B 1 330 ? -7.184 40.125 23.828 1 95.44 330 VAL B CA 1
ATOM 5985 C C . VAL B 1 330 ? -8.289 39.625 22.922 1 95.44 330 VAL B C 1
ATOM 5987 O O . VAL B 1 330 ? -8.016 38.938 21.922 1 95.44 330 VAL B O 1
ATOM 5990 N N . HIS B 1 331 ? -9.516 39.938 23.266 1 94.5 331 HIS B N 1
ATOM 5991 C CA . HIS B 1 331 ? -10.648 39.562 22.422 1 94.5 331 HIS B CA 1
ATOM 5992 C C . HIS B 1 331 ? -10.492 40.125 21 1 94.5 331 HIS B C 1
ATOM 5994 O O . HIS B 1 331 ? -10.648 39.375 20.031 1 94.5 331 HIS B O 1
ATOM 6000 N N . GLN B 1 332 ? -10.164 41.375 20.938 1 94.69 332 GLN B N 1
ATOM 6001 C CA . GLN B 1 332 ? -10 42 19.641 1 94.69 332 GLN B CA 1
ATOM 6002 C C . GLN B 1 332 ? -8.852 41.375 18.859 1 94.69 332 GLN B C 1
ATOM 6004 O O . GLN B 1 332 ? -8.953 41.156 17.641 1 94.69 332 GLN B O 1
ATOM 6009 N N . ARG B 1 333 ? -7.789 41.094 19.5 1 94.88 333 ARG B N 1
ATOM 6010 C CA . ARG B 1 333 ? -6.645 40.438 18.875 1 94.88 333 ARG B CA 1
ATOM 6011 C C . ARG B 1 333 ? -7.027 39.094 18.312 1 94.88 333 ARG B C 1
ATOM 6013 O O . ARG B 1 333 ? -6.719 38.75 17.156 1 94.88 333 ARG B O 1
ATOM 6020 N N . VAL B 1 334 ? -7.699 38.281 19.109 1 95.88 334 VAL B N 1
ATOM 6021 C CA . VAL B 1 334 ? -8.07 36.938 18.719 1 95.88 334 VAL B CA 1
ATOM 6022 C C . VAL B 1 334 ? -8.984 36.969 17.5 1 95.88 334 VAL B C 1
ATOM 6024 O O . VAL B 1 334 ? -8.789 36.219 16.547 1 95.88 334 VAL B O 1
ATOM 6027 N N . MET B 1 335 ? -9.945 37.906 17.547 1 93.75 335 MET B N 1
ATOM 6028 C CA . MET B 1 335 ? -10.875 38 16.422 1 93.75 335 MET B CA 1
ATOM 6029 C C . MET B 1 335 ? -10.148 38.406 15.141 1 93.75 335 MET B C 1
ATOM 6031 O O . MET B 1 335 ? -10.438 37.844 14.078 1 93.75 335 MET B O 1
ATOM 6035 N N . THR B 1 336 ? -9.227 39.281 15.281 1 94 336 THR B N 1
ATOM 6036 C CA . THR B 1 336 ? -8.438 39.688 14.133 1 94 336 THR B CA 1
ATOM 6037 C C . THR B 1 336 ? -7.566 38.531 13.633 1 94 336 THR B C 1
ATOM 6039 O O . THR B 1 336 ? -7.445 38.312 12.422 1 94 336 THR B O 1
ATOM 6042 N N . GLU B 1 337 ? -6.953 37.812 14.523 1 95.12 337 GLU B N 1
ATOM 6043 C CA . GLU B 1 337 ? -6.094 36.688 14.18 1 95.12 337 GLU B CA 1
ATOM 6044 C C . GLU B 1 337 ? -6.891 35.562 13.508 1 95.12 337 GLU B C 1
ATOM 6046 O O . GLU B 1 337 ? -6.387 34.906 12.602 1 95.12 337 GLU B O 1
ATOM 6051 N N . ILE B 1 338 ? -8.062 35.375 13.961 1 93.31 338 ILE B N 1
ATOM 6052 C CA . ILE B 1 338 ? -8.891 34.312 13.398 1 93.31 338 ILE B CA 1
ATOM 6053 C C . ILE B 1 338 ? -9.258 34.656 11.953 1 93.31 338 ILE B C 1
ATOM 6055 O O . ILE B 1 338 ? -9.32 33.781 11.094 1 93.31 338 ILE B O 1
ATOM 6059 N N . GLN B 1 339 ? -9.516 35.906 11.742 1 88.38 339 GLN B N 1
ATOM 6060 C CA . GLN B 1 339 ? -9.773 36.312 10.375 1 88.38 339 GLN B CA 1
ATOM 6061 C C . GLN B 1 339 ? -8.555 36.062 9.484 1 88.38 339 GLN B C 1
ATOM 6063 O O . GLN B 1 339 ? -8.695 35.594 8.352 1 88.38 339 GLN B O 1
ATOM 6068 N N . ARG B 1 340 ? -7.422 36.406 9.992 1 90.62 340 ARG B N 1
ATOM 6069 C CA . ARG B 1 340 ? -6.184 36.156 9.266 1 90.62 340 ARG B CA 1
ATOM 6070 C C . ARG B 1 340 ? -5.992 34.656 9.031 1 90.62 340 ARG B C 1
ATOM 6072 O O . ARG B 1 340 ? -5.582 34.25 7.945 1 90.62 340 ARG B O 1
ATOM 6079 N N . PHE B 1 341 ? -6.285 33.906 10 1 92.38 341 PHE B N 1
ATOM 6080 C CA . PHE B 1 341 ? -6.176 32.438 9.922 1 92.38 341 PHE B CA 1
ATOM 6081 C C . PHE B 1 341 ? -7.074 31.891 8.82 1 92.38 341 PHE B C 1
ATOM 6083 O O . PHE B 1 341 ? -6.66 31.016 8.055 1 92.38 341 PHE B O 1
ATOM 6090 N N . GLN B 1 342 ? -8.219 32.312 8.75 1 85.88 342 GLN B N 1
ATOM 6091 C CA . GLN B 1 342 ? -9.172 31.828 7.762 1 85.88 342 GLN B CA 1
ATOM 6092 C C . GLN B 1 342 ? -8.672 32.094 6.344 1 85.88 342 GLN B C 1
ATOM 6094 O O . GLN B 1 342 ? -8.789 31.219 5.473 1 85.88 342 GLN B O 1
ATOM 6099 N N . ALA B 1 343 ? -8.141 33.219 6.145 1 82.94 343 ALA B N 1
ATOM 6100 C CA . ALA B 1 343 ? -7.594 33.531 4.832 1 82.94 343 ALA B CA 1
ATOM 6101 C C . ALA B 1 343 ? -6.383 32.688 4.504 1 82.94 343 ALA B C 1
ATOM 6103 O O . ALA B 1 343 ? -6.277 32.156 3.396 1 82.94 343 ALA B O 1
ATOM 6104 N N . GLU B 1 344 ? -5.531 32.5 5.422 1 86.69 344 GLU B N 1
ATOM 6105 C CA . GLU B 1 344 ? -4.297 31.75 5.219 1 86.69 344 GLU B CA 1
ATOM 6106 C C . GLU B 1 344 ? -4.574 30.25 5.125 1 86.69 344 GLU B C 1
ATOM 6108 O O . GLU B 1 344 ? -3.811 29.516 4.496 1 86.69 344 GLU B O 1
ATOM 6113 N N . LYS B 1 345 ? -5.605 29.859 5.789 1 90.62 345 LYS B N 1
ATOM 6114 C CA . LYS B 1 345 ? -5.953 28.438 5.824 1 90.62 345 LYS B CA 1
ATOM 6115 C C . LYS B 1 345 ? -6.211 27.906 4.422 1 90.62 345 LYS B C 1
ATOM 6117 O O . LYS B 1 345 ? -5.734 26.828 4.066 1 90.62 345 LYS B O 1
ATOM 6122 N N . ALA B 1 346 ? -6.949 28.625 3.641 1 84.31 346 ALA B N 1
ATOM 6123 C CA . ALA B 1 346 ? -7.25 28.203 2.277 1 84.31 346 ALA B CA 1
ATOM 6124 C C . ALA B 1 346 ? -5.977 28.047 1.453 1 84.31 346 ALA B C 1
ATOM 6126 O O . ALA B 1 346 ? -5.836 27.094 0.688 1 84.31 346 ALA B O 1
ATOM 6127 N N . ILE B 1 347 ? -5.109 28.938 1.646 1 84.12 347 ILE B N 1
ATOM 6128 C CA . ILE B 1 347 ? -3.846 28.906 0.92 1 84.12 347 ILE B CA 1
ATOM 6129 C C . ILE B 1 347 ? -3.014 27.719 1.369 1 84.12 347 ILE B C 1
ATOM 6131 O O . ILE B 1 347 ? -2.432 27.016 0.54 1 84.12 347 ILE B O 1
ATOM 6135 N N . GLU B 1 348 ? -3.008 27.484 2.641 1 88.5 348 GLU B N 1
ATOM 6136 C CA . GLU B 1 348 ? -2.232 26.375 3.193 1 88.5 348 GLU B CA 1
ATOM 6137 C C . GLU B 1 348 ? -2.775 25.031 2.723 1 88.5 348 GLU B C 1
ATOM 6139 O O . GLU B 1 348 ? -2.006 24.125 2.406 1 88.5 348 GLU B O 1
ATOM 6144 N N . ILE B 1 349 ? -4.02 24.891 2.676 1 90.44 349 ILE B N 1
ATOM 6145 C CA . ILE B 1 349 ? -4.66 23.656 2.232 1 90.44 349 ILE B CA 1
ATOM 6146 C C . ILE B 1 349 ? -4.316 23.406 0.768 1 90.44 349 ILE B C 1
ATOM 6148 O O . ILE B 1 349 ? -3.936 22.297 0.401 1 90.44 349 ILE B O 1
ATOM 6152 N N . ARG B 1 350 ? -4.441 24.391 0.002 1 88.25 350 ARG B N 1
ATOM 6153 C CA . ARG B 1 350 ? -4.113 24.25 -1.413 1 88.25 350 ARG B CA 1
ATOM 6154 C C . ARG B 1 350 ? -2.65 23.844 -1.601 1 88.25 350 ARG B C 1
ATOM 6156 O O . ARG B 1 350 ? -2.334 23 -2.434 1 88.25 350 ARG B O 1
ATOM 6163 N N . ARG B 1 351 ? -1.839 24.469 -0.894 1 87.5 351 ARG B N 1
ATOM 6164 C CA . ARG B 1 351 ? -0.419 24.141 -0.963 1 87.5 351 ARG B CA 1
ATOM 6165 C C . ARG B 1 351 ? -0.178 22.688 -0.609 1 87.5 351 ARG B C 1
ATOM 6167 O O . ARG B 1 351 ? 0.596 22 -1.279 1 87.5 351 ARG B O 1
ATOM 6174 N N . MET B 1 352 ? -0.768 22.25 0.396 1 91.81 352 MET B N 1
ATOM 6175 C CA . MET B 1 352 ? -0.65 20.875 0.844 1 91.81 352 MET B CA 1
ATOM 6176 C C . MET B 1 352 ? -1.109 19.906 -0.244 1 91.81 352 MET B C 1
ATOM 6178 O O . MET B 1 352 ? -0.43 18.922 -0.531 1 91.81 352 MET B O 1
ATOM 6182 N N . PHE B 1 353 ? -2.229 20.234 -0.882 1 94.38 353 PHE B N 1
ATOM 6183 C CA . PHE B 1 353 ? -2.791 19.391 -1.922 1 94.38 353 PHE B CA 1
ATOM 6184 C C . PHE B 1 353 ? -1.916 19.406 -3.168 1 94.38 353 PHE B C 1
ATOM 6186 O O . PHE B 1 353 ? -1.697 18.359 -3.793 1 94.38 353 PHE B O 1
ATOM 6193 N N . ALA B 1 354 ? -1.419 20.516 -3.465 1 90.88 354 ALA B N 1
ATOM 6194 C CA . ALA B 1 354 ? -0.538 20.641 -4.621 1 90.88 354 ALA B CA 1
ATOM 6195 C C . ALA B 1 354 ? 0.75 19.844 -4.422 1 90.88 354 ALA B C 1
ATOM 6197 O O . ALA B 1 354 ? 1.25 19.219 -5.359 1 90.88 354 ALA B O 1
ATOM 6198 N N . GLN B 1 355 ? 1.273 19.906 -3.24 1 90.12 355 GLN B N 1
ATOM 6199 C CA . GLN B 1 355 ? 2.477 19.141 -2.93 1 90.12 355 GLN B CA 1
ATOM 6200 C C . GLN B 1 355 ? 2.225 17.641 -3.064 1 90.12 355 GLN B C 1
ATOM 6202 O O . GLN B 1 355 ? 3.072 16.906 -3.578 1 90.12 355 GLN B O 1
ATOM 6207 N N . TYR B 1 356 ? 1.113 17.234 -2.582 1 95.81 356 TYR B N 1
ATOM 6208 C CA . TYR B 1 356 ? 0.752 15.828 -2.725 1 95.81 356 TYR B CA 1
ATOM 6209 C C . TYR B 1 356 ? 0.657 15.438 -4.195 1 95.81 356 TYR B C 1
ATOM 6211 O O . TYR B 1 356 ? 1.188 14.406 -4.605 1 95.81 356 TYR B O 1
ATOM 6219 N N . ALA B 1 357 ? 0.003 16.25 -4.945 1 93.5 357 ALA B N 1
ATOM 6220 C CA . ALA B 1 357 ? -0.143 15.984 -6.375 1 93.5 357 ALA B CA 1
ATOM 6221 C C . ALA B 1 357 ? 1.218 15.914 -7.062 1 93.5 357 ALA B C 1
ATOM 6223 O O . ALA B 1 357 ? 1.439 15.07 -7.934 1 93.5 357 ALA B O 1
ATOM 6224 N N . LYS B 1 358 ? 2.037 16.75 -6.688 1 91.12 358 LYS B N 1
ATOM 6225 C CA . LYS B 1 358 ? 3.379 16.766 -7.266 1 91.12 358 LYS B CA 1
ATOM 6226 C C . LYS B 1 358 ? 4.117 15.461 -6.973 1 91.12 358 LYS B C 1
ATOM 6228 O O . LYS B 1 358 ? 4.77 14.898 -7.855 1 91.12 358 LYS B O 1
ATOM 6233 N N . VAL B 1 359 ? 4.074 15.023 -5.754 1 93.62 359 VAL B N 1
ATOM 6234 C CA . VAL B 1 359 ? 4.711 13.766 -5.375 1 93.62 359 VAL B CA 1
ATOM 6235 C C . VAL B 1 359 ? 4.133 12.625 -6.207 1 93.62 359 VAL B C 1
ATOM 6237 O O . VAL B 1 359 ? 4.871 11.773 -6.699 1 93.62 359 VAL B O 1
ATOM 6240 N N . GLN B 1 360 ? 2.805 12.617 -6.379 1 95.12 360 GLN B N 1
ATOM 6241 C CA . GLN B 1 360 ? 2.17 11.578 -7.176 1 95.12 360 GLN B CA 1
ATOM 6242 C C . GLN B 1 360 ? 2.627 11.641 -8.633 1 95.12 360 GLN B C 1
ATOM 6244 O O . GLN B 1 360 ? 2.789 10.609 -9.281 1 95.12 360 GLN B O 1
ATOM 6249 N N . MET B 1 361 ? 2.807 12.828 -9.086 1 93.38 361 MET B N 1
ATOM 6250 C CA . MET B 1 361 ? 3.297 12.992 -10.453 1 93.38 361 MET B CA 1
ATOM 6251 C C . MET B 1 361 ? 4.699 12.422 -10.602 1 93.38 361 MET B C 1
ATOM 6253 O O . MET B 1 361 ? 4.988 11.727 -11.578 1 93.38 361 MET B O 1
ATOM 6257 N N . LEU B 1 362 ? 5.52 12.703 -9.695 1 93.62 362 LEU B N 1
ATOM 6258 C CA . LEU B 1 362 ? 6.879 12.172 -9.719 1 93.62 362 LEU B CA 1
ATOM 6259 C C . LEU B 1 362 ? 6.871 10.648 -9.641 1 93.62 362 LEU B C 1
ATOM 6261 O O . LEU B 1 362 ? 7.605 9.984 -10.375 1 93.62 362 LEU B O 1
ATOM 6265 N N . CYS B 1 363 ? 6.051 10.148 -8.773 1 95 363 CYS B N 1
ATOM 6266 C CA . CYS B 1 363 ? 5.938 8.703 -8.633 1 95 363 CYS B CA 1
ATOM 6267 C C . CYS B 1 363 ? 5.461 8.062 -9.93 1 95 363 CYS B C 1
ATOM 6269 O O . CYS B 1 363 ? 6.02 7.055 -10.375 1 95 363 CYS B O 1
ATOM 6271 N N . THR B 1 364 ? 4.457 8.625 -10.539 1 94.44 364 THR B N 1
ATOM 6272 C CA . THR B 1 364 ? 3.891 8.109 -11.781 1 94.44 364 THR B CA 1
ATOM 6273 C C . THR B 1 364 ? 4.918 8.164 -12.906 1 94.44 364 THR B C 1
ATOM 6275 O O . THR B 1 364 ? 5.016 7.23 -13.711 1 94.44 364 THR B O 1
ATOM 6278 N N . THR B 1 365 ? 5.629 9.195 -12.906 1 93.25 365 THR B N 1
ATOM 6279 C CA . THR B 1 365 ? 6.66 9.352 -13.93 1 93.25 365 THR B CA 1
ATOM 6280 C C . THR B 1 365 ? 7.754 8.297 -13.75 1 93.25 365 THR B C 1
ATOM 6282 O O . THR B 1 365 ? 8.18 7.672 -14.727 1 93.25 365 THR B O 1
ATOM 6285 N N . GLU B 1 366 ? 8.203 8.141 -12.57 1 95.31 366 GLU B N 1
ATOM 6286 C CA . GLU B 1 366 ? 9.227 7.141 -12.297 1 95.31 366 GLU B CA 1
ATOM 6287 C C . GLU B 1 366 ? 8.75 5.742 -12.68 1 95.31 366 GLU B C 1
ATOM 6289 O O . GLU B 1 366 ? 9.492 4.965 -13.281 1 95.31 366 GLU B O 1
ATOM 6294 N N . MET B 1 367 ? 7.555 5.395 -12.344 1 95.69 367 MET B N 1
ATOM 6295 C CA . MET B 1 367 ? 7 4.09 -12.695 1 95.69 367 MET B CA 1
ATOM 6296 C C . MET B 1 367 ? 6.902 3.922 -14.203 1 95.69 367 MET B C 1
ATOM 6298 O O . MET B 1 367 ? 7.191 2.848 -14.734 1 95.69 367 MET B O 1
ATOM 6302 N N . SER B 1 368 ? 6.492 4.961 -14.867 1 93.38 368 SER B N 1
ATOM 6303 C CA . SER B 1 368 ? 6.387 4.922 -16.328 1 93.38 368 SER B CA 1
ATOM 6304 C C . SER B 1 368 ? 7.742 4.637 -16.969 1 93.38 368 SER B C 1
ATOM 6306 O O . SER B 1 368 ? 7.828 3.881 -17.938 1 93.38 368 SER B O 1
ATOM 6308 N N . GLU B 1 369 ? 8.742 5.227 -16.422 1 93.88 369 GLU B N 1
ATOM 6309 C CA . GLU B 1 369 ? 10.086 5.031 -16.953 1 93.88 369 GLU B CA 1
ATOM 6310 C C . GLU B 1 369 ? 10.539 3.584 -16.797 1 93.88 369 GLU B C 1
ATOM 6312 O O . GLU B 1 369 ? 11.047 2.979 -17.734 1 93.88 369 GLU B O 1
ATOM 6317 N N . VAL B 1 370 ? 10.359 3.078 -15.641 1 96.06 370 VAL B N 1
ATOM 6318 C CA . VAL B 1 370 ? 10.781 1.704 -15.391 1 96.06 370 VAL B CA 1
ATOM 6319 C C . VAL B 1 370 ? 9.953 0.743 -16.234 1 96.06 370 VAL B C 1
ATOM 6321 O O . VAL B 1 370 ? 10.461 -0.267 -16.719 1 96.06 370 VAL B O 1
ATOM 6324 N N . LEU B 1 371 ? 8.656 1.011 -16.453 1 94.38 371 LEU B N 1
ATOM 6325 C CA . LEU B 1 371 ? 7.762 0.189 -17.266 1 94.38 371 LEU B CA 1
ATOM 6326 C C . LEU B 1 371 ? 8.227 0.138 -18.719 1 94.38 371 LEU B C 1
ATOM 6328 O O . LEU B 1 371 ? 8.164 -0.916 -19.359 1 94.38 371 LEU B O 1
ATOM 6332 N N . THR B 1 372 ? 8.664 1.258 -19.203 1 91.62 372 THR B N 1
ATOM 6333 C CA . THR B 1 372 ? 9.148 1.321 -20.578 1 91.62 372 THR B CA 1
ATOM 6334 C C . THR B 1 372 ? 10.344 0.387 -20.766 1 91.62 372 THR B C 1
ATOM 6336 O O . THR B 1 372 ? 10.398 -0.353 -21.75 1 91.62 372 THR B O 1
ATOM 6339 N N . VAL B 1 373 ? 11.211 0.318 -19.844 1 91.88 373 VAL B N 1
ATOM 6340 C CA . VAL B 1 373 ? 12.398 -0.524 -19.906 1 91.88 373 VAL B CA 1
ATOM 6341 C C . VAL B 1 373 ? 12.008 -1.988 -19.719 1 91.88 373 VAL B C 1
ATOM 6343 O O . VAL B 1 373 ? 12.422 -2.85 -20.5 1 91.88 373 VAL B O 1
ATOM 6346 N N . SER B 1 374 ? 11.211 -2.248 -18.703 1 92.56 374 SER B N 1
ATOM 6347 C CA . SER B 1 374 ? 10.836 -3.619 -18.359 1 92.56 374 SER B CA 1
ATOM 6348 C C . SER B 1 374 ? 9.977 -4.238 -19.453 1 92.56 374 SER B C 1
ATOM 6350 O O . SER B 1 374 ? 10.094 -5.43 -19.75 1 92.56 374 SER B O 1
ATOM 6352 N N . ASN B 1 375 ? 9.094 -3.484 -20.094 1 89.25 375 ASN B N 1
ATOM 6353 C CA . ASN B 1 375 ? 8.219 -3.998 -21.141 1 89.25 375 ASN B CA 1
ATOM 6354 C C . ASN B 1 375 ? 9.008 -4.395 -22.391 1 89.25 375 ASN B C 1
ATOM 6356 O O . ASN B 1 375 ? 8.641 -5.344 -23.094 1 89.25 375 ASN B O 1
ATOM 6360 N N . LYS B 1 376 ? 10.055 -3.709 -22.688 1 86.31 376 LYS B N 1
ATOM 6361 C CA . LYS B 1 376 ? 10.906 -4.07 -23.828 1 86.31 376 LYS B CA 1
ATOM 6362 C C . LYS B 1 376 ? 11.508 -5.457 -23.625 1 86.31 376 LYS B C 1
ATOM 6364 O O . LYS B 1 376 ? 11.602 -6.238 -24.578 1 86.31 376 LYS B O 1
ATOM 6369 N N . ALA B 1 377 ? 11.828 -5.734 -22.375 1 84.69 377 ALA B N 1
ATOM 6370 C CA . ALA B 1 377 ? 12.422 -7.031 -22.062 1 84.69 377 ALA B CA 1
ATOM 6371 C C . ALA B 1 377 ? 11.375 -8.141 -22.109 1 84.69 377 ALA B C 1
ATOM 6373 O O . ALA B 1 377 ? 11.648 -9.242 -22.594 1 84.69 377 ALA B O 1
ATOM 6374 N N . LEU B 1 378 ? 10.148 -7.832 -21.719 1 87.12 378 LEU B N 1
ATOM 6375 C CA . LEU B 1 378 ? 9.125 -8.852 -21.531 1 87.12 378 LEU B CA 1
ATOM 6376 C C . LEU B 1 378 ? 8.352 -9.086 -22.828 1 87.12 378 LEU B C 1
ATOM 6378 O O . LEU B 1 378 ? 7.672 -10.102 -22.984 1 87.12 378 LEU B O 1
ATOM 6382 N N . GLU B 1 379 ? 8.398 -8.211 -23.781 1 76.69 379 GLU B N 1
ATOM 6383 C CA . GLU B 1 379 ? 7.68 -8.344 -25.047 1 76.69 379 GLU B CA 1
ATOM 6384 C C . GLU B 1 379 ? 8.523 -9.062 -26.094 1 76.69 379 GLU B C 1
ATOM 6386 O O . GLU B 1 379 ? 8.023 -9.43 -27.156 1 76.69 379 GLU B O 1
ATOM 6391 N N . GLN B 1 380 ? 9.742 -9.328 -25.766 1 67.81 380 GLN B N 1
ATOM 6392 C CA . GLN B 1 380 ? 10.562 -10.07 -26.719 1 67.81 380 GLN B CA 1
ATOM 6393 C C . GLN B 1 380 ? 10.125 -11.531 -26.797 1 67.81 380 GLN B C 1
ATOM 6395 O O . GLN B 1 380 ? 9.742 -12.125 -25.781 1 67.81 380 GLN B O 1
ATOM 6400 N N . PRO B 1 381 ? 9.805 -11.992 -28.156 1 58.78 381 PRO B N 1
ATOM 6401 C CA . PRO B 1 381 ? 9.383 -13.383 -28.297 1 58.78 381 PRO B CA 1
ATOM 6402 C C . PRO B 1 381 ? 10.359 -14.367 -27.656 1 58.78 381 PRO B C 1
ATOM 6404 O O . PRO B 1 381 ? 11.562 -14.117 -27.625 1 58.78 381 PRO B O 1
ATOM 6407 N N . VAL B 1 382 ? 9.828 -15.258 -26.844 1 52.88 382 VAL B N 1
ATOM 6408 C CA . VAL B 1 382 ? 10.672 -16.312 -26.281 1 52.88 382 VAL B CA 1
ATOM 6409 C C . VAL B 1 382 ? 11.25 -17.156 -27.406 1 52.88 382 VAL B C 1
ATOM 6411 O O . VAL B 1 382 ? 10.516 -17.656 -28.266 1 52.88 382 VAL B O 1
ATOM 6414 N N . THR B 1 383 ? 12.5 -17.031 -27.828 1 45.69 383 THR B N 1
ATOM 6415 C CA . THR B 1 383 ? 13.141 -17.875 -28.844 1 45.69 383 THR B CA 1
ATOM 6416 C C . THR B 1 383 ? 13.383 -19.281 -28.297 1 45.69 383 THR B C 1
ATOM 6418 O O . THR B 1 383 ? 13.656 -19.453 -27.109 1 45.69 383 THR B O 1
ATOM 6421 N N . THR B 1 384 ? 12.781 -20.281 -28.766 1 41.62 384 THR B N 1
ATOM 6422 C CA . THR B 1 384 ? 12.898 -21.719 -28.5 1 41.62 384 THR B CA 1
ATOM 6423 C C . THR B 1 384 ? 14.367 -22.109 -28.344 1 41.62 384 THR B C 1
ATOM 6425 O O . THR B 1 384 ? 14.672 -23.234 -27.922 1 41.62 384 THR B O 1
ATOM 6428 N N . GLN B 1 385 ? 15.312 -21.594 -29.062 1 43.53 385 GLN B N 1
ATOM 6429 C CA . GLN B 1 385 ? 16.672 -22.078 -28.922 1 43.53 385 GLN B CA 1
ATOM 6430 C C . GLN B 1 385 ? 17.078 -22.156 -27.453 1 43.53 385 GLN B C 1
ATOM 6432 O O . GLN B 1 385 ? 18.031 -22.875 -27.109 1 43.53 385 GLN B O 1
ATOM 6437 N N . GLN B 1 386 ? 16.266 -21.422 -26.719 1 42.69 386 GLN B N 1
ATOM 6438 C CA . GLN B 1 386 ? 16.688 -21.234 -25.344 1 42.69 386 GLN B CA 1
ATOM 6439 C C . GLN B 1 386 ? 16.266 -22.406 -24.469 1 42.69 386 GLN B C 1
ATOM 6441 O O . GLN B 1 386 ? 16.609 -22.469 -23.281 1 42.69 386 GLN B O 1
ATOM 6446 N N . PHE B 1 387 ? 15.367 -23.219 -24.984 1 38.53 387 PHE B N 1
ATOM 6447 C CA . PHE B 1 387 ? 14.906 -24.328 -24.172 1 38.53 387 PHE B CA 1
ATOM 6448 C C . PHE B 1 387 ? 15.891 -25.484 -24.234 1 38.53 387 PHE B C 1
ATOM 6450 O O . PHE B 1 387 ? 15.5 -26.656 -24.078 1 38.53 387 PHE B O 1
ATOM 6457 N N . THR B 1 388 ? 17.047 -25.391 -24.797 1 38.81 388 THR B N 1
ATOM 6458 C CA . THR B 1 388 ? 17.938 -26.531 -24.703 1 38.81 388 THR B CA 1
ATOM 6459 C C . THR B 1 388 ? 18.203 -26.906 -23.25 1 38.81 388 THR B C 1
ATOM 6461 O O . THR B 1 388 ? 18.859 -26.156 -22.516 1 38.81 388 THR B O 1
ATOM 6464 N N . THR B 1 389 ? 17.156 -27.406 -22.672 1 38.94 389 THR B N 1
ATOM 6465 C CA . THR B 1 389 ? 17.359 -27.875 -21.312 1 38.94 389 THR B CA 1
ATOM 6466 C C . THR B 1 389 ? 18.469 -28.922 -21.266 1 38.94 389 THR B C 1
ATOM 6468 O O . THR B 1 389 ? 18.75 -29.578 -22.266 1 38.94 389 THR B O 1
ATOM 6471 N N . ARG B 1 390 ? 19.25 -28.797 -20.281 1 39.56 390 ARG B N 1
ATOM 6472 C CA . ARG B 1 390 ? 20.359 -29.719 -20.031 1 39.56 390 ARG B CA 1
ATOM 6473 C C . ARG B 1 390 ? 19.938 -31.156 -20.234 1 39.56 390 ARG B C 1
ATOM 6475 O O . ARG B 1 390 ? 20.766 -32.062 -20.25 1 39.56 390 ARG B O 1
ATOM 6482 N N . PHE B 1 391 ? 18.625 -31.422 -19.875 1 36.09 391 PHE B N 1
ATOM 6483 C CA . PHE B 1 391 ? 18.328 -32.844 -19.891 1 36.09 391 PHE B CA 1
ATOM 6484 C C . PHE B 1 391 ? 17.891 -33.281 -21.281 1 36.09 391 PHE B C 1
ATOM 6486 O O . PHE B 1 391 ? 17.5 -34.438 -21.484 1 36.09 391 PHE B O 1
ATOM 6493 N N . SER B 1 392 ? 17.359 -32.344 -22.141 1 37.25 392 SER B N 1
ATOM 6494 C CA . SER B 1 392 ? 16.875 -32.875 -23.406 1 37.25 392 SER B CA 1
ATOM 6495 C C . SER B 1 392 ? 18.031 -33.25 -24.328 1 37.25 392 SER B C 1
ATOM 6497 O O . SER B 1 392 ? 18.875 -32.406 -24.641 1 37.25 392 SER B O 1
ATOM 6499 N N . LYS B 1 393 ? 18.328 -34.406 -24.484 1 39.47 393 LYS B N 1
ATOM 6500 C CA . LYS B 1 393 ? 19.172 -34.812 -25.609 1 39.47 393 LYS B CA 1
ATOM 6501 C C . LYS B 1 393 ? 18.594 -34.312 -26.922 1 39.47 393 LYS B C 1
ATOM 6503 O O . LYS B 1 393 ? 19.25 -34.406 -27.969 1 39.47 393 LYS B O 1
ATOM 6508 N N . THR B 1 394 ? 17.281 -34.5 -27.25 1 35.97 394 THR B N 1
ATOM 6509 C CA . THR B 1 394 ? 16.828 -34.438 -28.641 1 35.97 394 THR B CA 1
ATOM 6510 C C . THR B 1 394 ? 16.656 -33 -29.109 1 35.97 394 THR B C 1
ATOM 6512 O O . THR B 1 394 ? 16.562 -32.094 -28.297 1 35.97 394 THR B O 1
ATOM 6515 N N . GLY B 1 395 ? 16.203 -32.781 -30.562 1 33.69 395 GLY B N 1
ATOM 6516 C CA . GLY B 1 395 ? 16.219 -31.734 -31.594 1 33.69 395 GLY B CA 1
ATOM 6517 C C . GLY B 1 395 ? 15.422 -30.5 -31.188 1 33.69 395 GLY B C 1
ATOM 6518 O O . GLY B 1 395 ? 14.586 -30.562 -30.281 1 33.69 395 GLY B O 1
ATOM 6519 N N . GLU B 1 396 ? 15.711 -29.234 -31.688 1 36.72 396 GLU B N 1
ATOM 6520 C CA . GLU B 1 396 ? 15.328 -27.828 -31.594 1 36.72 396 GLU B CA 1
ATOM 6521 C C . GLU B 1 396 ? 13.828 -27.656 -31.812 1 36.72 396 GLU B C 1
ATOM 6523 O O . GLU B 1 396 ? 13.305 -28.047 -32.844 1 36.72 396 GLU B O 1
ATOM 6528 N N . PRO B 1 397 ? 12.977 -27.719 -30.812 1 39.34 397 PRO B N 1
ATOM 6529 C CA . PRO B 1 397 ? 11.664 -27.359 -31.359 1 39.34 397 PRO B CA 1
ATOM 6530 C C . PRO B 1 397 ? 11.703 -26.078 -32.188 1 39.34 397 PRO B C 1
ATOM 6532 O O . PRO B 1 397 ? 12.547 -25.203 -31.953 1 39.34 397 PRO B O 1
ATOM 6535 N N . GLY B 1 398 ? 11.336 -26.016 -33.375 1 37.56 398 GLY B N 1
ATOM 6536 C CA . GLY B 1 398 ? 11.32 -24.875 -34.281 1 37.56 398 GLY B CA 1
ATOM 6537 C C . GLY B 1 398 ? 10.594 -23.672 -33.688 1 37.56 398 GLY B C 1
ATOM 6538 O O . GLY B 1 398 ? 9.781 -23.812 -32.781 1 37.56 398 GLY B O 1
ATOM 6539 N N . ASN B 1 399 ? 11.039 -22.391 -33.844 1 44.34 399 ASN B N 1
ATOM 6540 C CA . ASN B 1 399 ? 10.578 -21.047 -33.5 1 44.34 399 ASN B CA 1
ATOM 6541 C C . ASN B 1 399 ? 9.055 -20.953 -33.531 1 44.34 399 ASN B C 1
ATOM 6543 O O . ASN B 1 399 ? 8.461 -20.203 -32.75 1 44.34 399 ASN B O 1
ATOM 6547 N N . ASN B 1 400 ? 8.391 -21.688 -34.375 1 43.03 400 ASN B N 1
ATOM 6548 C CA . ASN B 1 400 ? 6.953 -21.562 -34.594 1 43.03 400 ASN B CA 1
ATOM 6549 C C . ASN B 1 400 ? 6.156 -22.156 -33.438 1 43.03 400 ASN B C 1
ATOM 6551 O O . ASN B 1 400 ? 5.082 -21.656 -33.094 1 43.03 400 ASN B O 1
ATOM 6555 N N . GLU B 1 401 ? 6.688 -23.078 -32.75 1 47.06 401 GLU B N 1
ATOM 6556 C CA . GLU B 1 401 ? 5.918 -23.781 -31.734 1 47.06 401 GLU B CA 1
ATOM 6557 C C . GLU B 1 401 ? 5.852 -22.969 -30.438 1 47.06 401 GLU B C 1
ATOM 6559 O O . GLU B 1 401 ? 4.824 -22.953 -29.766 1 47.06 401 GLU B O 1
ATOM 6564 N N . ALA B 1 402 ? 6.879 -22.281 -30.156 1 49.38 402 ALA B N 1
ATOM 6565 C CA . ALA B 1 402 ? 6.902 -21.422 -28.984 1 49.38 402 ALA B CA 1
ATOM 6566 C C . ALA B 1 402 ? 5.891 -20.281 -29.125 1 49.38 402 ALA B C 1
ATOM 6568 O O . ALA B 1 402 ? 5.184 -19.953 -28.172 1 49.38 402 ALA B O 1
ATOM 6569 N N . ASN B 1 403 ? 5.816 -19.641 -30.266 1 48.28 403 ASN B N 1
ATOM 6570 C CA . ASN B 1 403 ? 4.859 -18.562 -30.516 1 48.28 403 ASN B CA 1
ATOM 6571 C C . ASN B 1 403 ? 3.422 -19.047 -30.375 1 48.28 403 ASN B C 1
ATOM 6573 O O . ASN B 1 403 ? 2.572 -18.328 -29.844 1 48.28 403 ASN B O 1
ATOM 6577 N N . GLU B 1 404 ? 3.201 -20.266 -30.75 1 50.34 404 GLU B N 1
ATOM 6578 C CA . GLU B 1 404 ? 1.856 -20.828 -30.672 1 50.34 404 GLU B CA 1
ATOM 6579 C C . GLU B 1 404 ? 1.468 -21.109 -29.219 1 50.34 404 GLU B C 1
ATOM 6581 O O . GLU B 1 404 ? 0.32 -20.891 -28.828 1 50.34 404 GLU B O 1
ATOM 6586 N N . MET B 1 405 ? 2.459 -21.406 -28.5 1 49.09 405 MET B N 1
ATOM 6587 C CA . MET B 1 405 ? 2.191 -21.688 -27.094 1 49.09 405 MET B CA 1
ATOM 6588 C C . MET B 1 405 ? 1.882 -20.406 -26.344 1 49.09 405 MET B C 1
ATOM 6590 O O . MET B 1 405 ? 0.99 -20.375 -25.484 1 49.09 405 MET B O 1
ATOM 6594 N N . GLU B 1 406 ? 2.66 -19.359 -26.719 1 51.19 406 GLU B N 1
ATOM 6595 C CA . GLU B 1 406 ? 2.428 -18.062 -26.078 1 51.19 406 GLU B CA 1
ATOM 6596 C C . GLU B 1 406 ? 1.032 -17.547 -26.406 1 51.19 406 GLU B C 1
ATOM 6598 O O . GLU B 1 406 ? 0.345 -17.016 -25.531 1 51.19 406 GLU B O 1
ATOM 6603 N N . GLU B 1 407 ? 0.659 -17.609 -27.641 1 51.53 407 GLU B N 1
ATOM 6604 C CA . GLU B 1 407 ? -0.664 -17.156 -28.062 1 51.53 407 GLU B CA 1
ATOM 6605 C C . GLU B 1 407 ? -1.767 -17.938 -27.359 1 51.53 407 GLU B C 1
ATOM 6607 O O . GLU B 1 407 ? -2.793 -17.375 -26.984 1 51.53 407 GLU B O 1
ATOM 6612 N N . ALA B 1 408 ? -1.595 -19.203 -27.109 1 47.97 408 ALA B N 1
ATOM 6613 C CA . ALA B 1 408 ? -2.578 -20.062 -26.453 1 47.97 408 ALA B CA 1
ATOM 6614 C C . ALA B 1 408 ? -2.732 -19.688 -24.984 1 47.97 408 ALA B C 1
ATOM 6616 O O . ALA B 1 408 ? -3.844 -19.672 -24.453 1 47.97 408 ALA B O 1
ATOM 6617 N N . MET B 1 409 ? -1.628 -19.281 -24.453 1 49.31 409 MET B N 1
ATOM 6618 C CA . MET B 1 409 ? -1.655 -18.969 -23.031 1 49.31 409 MET B CA 1
ATOM 6619 C C . MET B 1 409 ? -2.354 -17.625 -22.781 1 49.31 409 MET B C 1
ATOM 6621 O O . MET B 1 409 ? -3.02 -17.453 -21.766 1 49.31 409 MET B O 1
ATOM 6625 N N . ARG B 1 410 ? -2.254 -16.688 -23.719 1 50.62 410 ARG B N 1
ATOM 6626 C CA . ARG B 1 410 ? -2.896 -15.375 -23.609 1 50.62 410 ARG B CA 1
ATOM 6627 C C . ARG B 1 410 ? -4.414 -15.516 -23.625 1 50.62 410 ARG B C 1
ATOM 6629 O O . ARG B 1 410 ? -5.121 -14.711 -23.016 1 50.62 410 ARG B O 1
ATOM 6636 N N . LYS B 1 411 ? -4.883 -16.484 -24.312 1 48.19 411 LYS B N 1
ATOM 6637 C CA . LYS B 1 411 ? -6.324 -16.688 -24.438 1 48.19 411 LYS B CA 1
ATOM 6638 C C . LYS B 1 411 ? -6.93 -17.156 -23.125 1 48.19 411 LYS B C 1
ATOM 6640 O O . LYS B 1 411 ? -8.148 -17.141 -22.953 1 48.19 411 LYS B O 1
ATOM 6645 N N . MET B 1 412 ? -6.09 -17.484 -22.219 1 44.5 412 MET B N 1
ATOM 6646 C CA . MET B 1 412 ? -6.57 -18.031 -20.953 1 44.5 412 MET B CA 1
ATOM 6647 C C . MET B 1 412 ? -6.645 -16.953 -19.875 1 44.5 412 MET B C 1
ATOM 6649 O O . MET B 1 412 ? -6.91 -17.25 -18.719 1 44.5 412 MET B O 1
ATOM 6653 N N . ASP B 1 413 ? -6.457 -15.711 -20.297 1 49.47 413 ASP B N 1
ATOM 6654 C CA . ASP B 1 413 ? -6.391 -14.641 -19.297 1 49.47 413 ASP B CA 1
ATOM 6655 C C . ASP B 1 413 ? -7.785 -14.258 -18.812 1 49.47 413 ASP B C 1
ATOM 6657 O O . ASP B 1 413 ? -8.781 -14.523 -19.484 1 49.47 413 ASP B O 1
ATOM 6661 N N . ILE B 1 414 ? -7.949 -13.844 -17.547 1 49.5 414 ILE B N 1
ATOM 6662 C CA . ILE B 1 414 ? -9.172 -13.406 -16.891 1 49.5 414 ILE B CA 1
ATOM 6663 C C . ILE B 1 414 ? -9.875 -12.352 -17.75 1 49.5 414 ILE B C 1
ATOM 6665 O O . ILE B 1 414 ? -9.25 -11.383 -18.188 1 49.5 414 ILE B O 1
ATOM 6669 N N . ARG B 1 415 ? -11.117 -12.758 -18.172 1 53.19 415 ARG B N 1
ATOM 6670 C CA . ARG B 1 415 ? -11.914 -11.836 -18.953 1 53.19 415 ARG B CA 1
ATOM 6671 C C . ARG B 1 415 ? -12.523 -10.742 -18.062 1 53.19 415 ARG B C 1
ATOM 6673 O O . ARG B 1 415 ? -12.984 -11.023 -16.969 1 53.19 415 ARG B O 1
ATOM 6680 N N . LYS B 1 416 ? -12.102 -9.57 -18.312 1 54.66 416 LYS B N 1
ATOM 6681 C CA . LYS B 1 416 ? -12.672 -8.453 -17.578 1 54.66 416 LYS B CA 1
ATOM 6682 C C . LYS B 1 416 ? -14.188 -8.398 -17.734 1 54.66 416 LYS B C 1
ATOM 6684 O O . LYS B 1 416 ? -14.719 -8.734 -18.797 1 54.66 416 LYS B O 1
ATOM 6689 N N . PRO B 1 417 ? -14.93 -8.148 -16.641 1 39.44 417 PRO B N 1
ATOM 6690 C CA . PRO B 1 417 ? -16.391 -8.039 -16.75 1 39.44 417 PRO B CA 1
ATOM 6691 C C . PRO B 1 417 ? -16.828 -7.043 -17.812 1 39.44 417 PRO B C 1
ATOM 6693 O O . PRO B 1 417 ? -16.203 -5.996 -17.984 1 39.44 417 PRO B O 1
ATOM 6696 N N . GLU B 1 418 ? -17.328 -7.445 -18.906 1 35.19 418 GLU B N 1
ATOM 6697 C CA . GLU B 1 418 ? -17.969 -6.512 -19.828 1 35.19 418 GLU B CA 1
ATOM 6698 C C . GLU B 1 418 ? -18.734 -5.438 -19.078 1 35.19 418 GLU B C 1
ATOM 6700 O O . GLU B 1 418 ? -19.531 -5.75 -18.188 1 35.19 418 GLU B O 1
ATOM 6705 N N . THR B 1 419 ? -18.172 -4.27 -18.938 1 33.12 419 THR B N 1
ATOM 6706 C CA . THR B 1 419 ? -19.016 -3.141 -18.578 1 33.12 419 THR B CA 1
ATOM 6707 C C . THR B 1 419 ? -20.312 -3.143 -19.391 1 33.12 419 THR B C 1
ATOM 6709 O O . THR B 1 419 ? -20.266 -3.023 -20.625 1 33.12 419 THR B O 1
ATOM 6712 N N . THR B 1 420 ? -21.328 -3.812 -19.047 1 31.64 420 THR B N 1
ATOM 6713 C CA . THR B 1 420 ? -22.688 -3.578 -19.562 1 31.64 420 THR B CA 1
ATOM 6714 C C . THR B 1 420 ? -22.969 -2.082 -19.641 1 31.64 420 THR B C 1
ATOM 6716 O O . THR B 1 420 ? -23.078 -1.409 -18.609 1 31.64 420 THR B O 1
ATOM 6719 N N . THR B 1 421 ? -22.438 -1.376 -20.516 1 29.14 421 THR B N 1
ATOM 6720 C CA . THR B 1 421 ? -23.203 -0.204 -20.938 1 29.14 421 THR B CA 1
ATOM 6721 C C . THR B 1 421 ? -24.594 -0.607 -21.438 1 29.14 421 THR B C 1
ATOM 6723 O O . THR B 1 421 ? -24.781 -0.872 -22.625 1 29.14 421 THR B O 1
ATOM 6726 N N . ALA B 1 422 ? -25.453 -1.469 -20.906 1 27.66 422 ALA B N 1
ATOM 6727 C CA . ALA B 1 422 ? -26.875 -1.356 -21.219 1 27.66 422 ALA B CA 1
ATOM 6728 C C . ALA B 1 422 ? -27.375 0.06 -20.953 1 27.66 422 ALA B C 1
ATOM 6730 O O . ALA B 1 422 ? -27.484 0.489 -19.797 1 27.66 422 ALA B O 1
ATOM 6731 N N . VAL B 1 423 ? -27.109 0.909 -21.766 1 27.81 423 VAL B N 1
ATOM 6732 C CA . VAL B 1 423 ? -28.172 1.867 -22.031 1 27.81 423 VAL B CA 1
ATOM 6733 C C . VAL B 1 423 ? -29.516 1.135 -22.141 1 27.81 423 VAL B C 1
ATOM 6735 O O . VAL B 1 423 ? -29.594 0.078 -22.766 1 27.81 423 VAL B O 1
ATOM 6738 N N . ASN B 1 424 ? -30.484 1.482 -21.281 1 27.39 424 ASN B N 1
ATOM 6739 C CA . ASN B 1 424 ? -31.922 1.229 -21.219 1 27.39 424 ASN B CA 1
ATOM 6740 C C . ASN B 1 424 ? -32.562 1.343 -22.609 1 27.39 424 ASN B C 1
ATOM 6742 O O . ASN B 1 424 ? -32.969 2.428 -23.016 1 27.39 424 ASN B O 1
ATOM 6746 N N . LYS B 1 425 ? -32 1.037 -23.672 1 28.81 425 LYS B N 1
ATOM 6747 C CA . LYS B 1 425 ? -33.094 1.041 -24.656 1 28.81 425 LYS B CA 1
ATOM 6748 C C . LYS B 1 425 ? -34.25 0.131 -24.219 1 28.81 425 LYS B C 1
ATOM 6750 O O . LYS B 1 425 ? -34.062 -1.085 -24.125 1 28.81 425 LYS B O 1
ATOM 6755 N N . VAL B 1 426 ? -35.094 0.607 -23.281 1 26.97 426 VAL B N 1
ATOM 6756 C CA . VAL B 1 426 ? -36.469 0.239 -23 1 26.97 426 VAL B CA 1
ATOM 6757 C C . VAL B 1 426 ? -37.156 -0.262 -24.266 1 26.97 426 VAL B C 1
ATOM 6759 O O . VAL B 1 426 ? -37.406 0.518 -25.188 1 26.97 426 VAL B O 1
ATOM 6762 N N . ASP B 1 427 ? -36.562 -1.135 -25.016 1 28.02 427 ASP B N 1
ATOM 6763 C CA . ASP B 1 427 ? -37.656 -1.572 -25.875 1 28.02 427 ASP B CA 1
ATOM 6764 C C . ASP B 1 427 ? -38.844 -2.035 -25.047 1 28.02 427 ASP B C 1
ATOM 6766 O O . ASP B 1 427 ? -38.688 -2.596 -23.969 1 28.02 427 ASP B O 1
ATOM 6770 N N . PRO B 1 428 ? -40.156 -1.497 -25.219 1 28.61 428 PRO B N 1
ATOM 6771 C CA . PRO B 1 428 ? -41.375 -1.861 -24.516 1 28.61 428 PRO B CA 1
ATOM 6772 C C . PRO B 1 428 ? -41.5 -3.365 -24.281 1 28.61 428 PRO B C 1
ATOM 6774 O O . PRO B 1 428 ? -42.094 -3.795 -23.281 1 28.61 428 PRO B O 1
ATOM 6777 N N . GLU B 1 429 ? -41.312 -4.129 -25.375 1 26.84 429 GLU B N 1
ATOM 6778 C CA . GLU B 1 429 ? -41.969 -5.426 -25.203 1 26.84 429 GLU B CA 1
ATOM 6779 C C . GLU B 1 429 ? -41.188 -6.324 -24.25 1 26.84 429 GLU B C 1
ATOM 6781 O O . GLU B 1 429 ? -39.938 -6.309 -24.266 1 26.84 429 GLU B O 1
ATOM 6786 N N . GLY B 1 430 ? -41.594 -6.648 -22.938 1 25.92 430 GLY B N 1
ATOM 6787 C CA . GLY B 1 430 ? -41.438 -7.418 -21.719 1 25.92 430 GLY B CA 1
ATOM 6788 C C . GLY B 1 430 ? -40.75 -8.766 -21.953 1 25.92 430 GLY B C 1
ATOM 6789 O O . GLY B 1 430 ? -40.312 -9.414 -21 1 25.92 430 GLY B O 1
ATOM 6790 N N . ASN B 1 431 ? -40.938 -9.578 -23.016 1 24.03 431 ASN B N 1
ATOM 6791 C CA . ASN B 1 431 ? -41.156 -11.016 -22.875 1 24.03 431 ASN B CA 1
ATOM 6792 C C . ASN B 1 431 ? -39.812 -11.766 -22.781 1 24.03 431 ASN B C 1
ATOM 6794 O O . ASN B 1 431 ? -39.781 -12.977 -22.984 1 24.03 431 ASN B O 1
ATOM 6798 N N . GLU B 1 432 ? -38.656 -11.305 -22.656 1 27.45 432 GLU B N 1
ATOM 6799 C CA . GLU B 1 432 ? -37.688 -12.375 -22.938 1 27.45 432 GLU B CA 1
ATOM 6800 C C . GLU B 1 432 ? -37.75 -13.477 -21.875 1 27.45 432 GLU B C 1
ATOM 6802 O O . GLU B 1 432 ? -37.531 -13.227 -20.688 1 27.45 432 GLU B O 1
ATOM 6807 N N . GLN B 1 433 ? -38.594 -14.609 -21.969 1 23.8 433 GLN B N 1
ATOM 6808 C CA . GLN B 1 433 ? -39.031 -15.82 -21.281 1 23.8 433 GLN B CA 1
ATOM 6809 C C . GLN B 1 433 ? -37.812 -16.703 -20.922 1 23.8 433 GLN B C 1
ATOM 6811 O O . GLN B 1 433 ? -37.156 -17.219 -21.812 1 23.8 433 GLN B O 1
ATOM 6816 N N . TYR B 1 434 ? -36.812 -16.438 -20.375 1 25 434 TYR B N 1
ATOM 6817 C CA . TYR B 1 434 ? -36.062 -17.625 -19.953 1 25 434 TYR B CA 1
ATOM 6818 C C . TYR B 1 434 ? -36.969 -18.609 -19.219 1 25 434 TYR B C 1
ATOM 6820 O O . TYR B 1 434 ? -37.625 -18.25 -18.234 1 25 434 TYR B O 1
ATOM 6828 N N . SER B 1 435 ? -37.688 -19.516 -19.938 1 24.5 435 SER B N 1
ATOM 6829 C CA . SER B 1 435 ? -38.562 -20.594 -19.531 1 24.5 435 SER B CA 1
ATOM 6830 C C . SER B 1 435 ? -38 -21.359 -18.328 1 24.5 435 SER B C 1
ATOM 6832 O O . SER B 1 435 ? -36.781 -21.359 -18.109 1 24.5 435 SER B O 1
ATOM 6834 N N . ASP B 1 436 ? -38.875 -21.641 -17.297 1 26.69 436 ASP B N 1
ATOM 6835 C CA . ASP B 1 436 ? -38.938 -22.562 -16.172 1 26.69 436 ASP B CA 1
ATOM 6836 C C . ASP B 1 436 ? -38.438 -23.953 -16.578 1 26.69 436 ASP B C 1
ATOM 6838 O O . ASP B 1 436 ? -39.094 -24.625 -17.406 1 26.69 436 ASP B O 1
ATOM 6842 N N . VAL B 1 437 ? -37.312 -24.219 -17.031 1 22.48 437 VAL B N 1
ATOM 6843 C CA . VAL B 1 437 ? -37.062 -25.625 -17.297 1 22.48 437 VAL B CA 1
ATOM 6844 C C . VAL B 1 437 ? -37.562 -26.469 -16.109 1 22.48 437 VAL B C 1
ATOM 6846 O O . VAL B 1 437 ? -37.062 -26.312 -15 1 22.48 437 VAL B O 1
ATOM 6849 N N . CYS B 1 438 ? -38.906 -26.719 -16.031 1 21.64 438 CYS B N 1
ATOM 6850 C CA . CYS B 1 438 ? -39.656 -27.734 -15.297 1 21.64 438 CYS B CA 1
ATOM 6851 C C . CYS B 1 438 ? -38.938 -29.078 -15.344 1 21.64 438 CYS B C 1
ATOM 6853 O O . CYS B 1 438 ? -38.656 -29.609 -16.422 1 21.64 438 CYS B O 1
ATOM 6855 N N . LEU B 1 439 ? -38.156 -29.562 -14.398 1 18.92 439 LEU B N 1
ATOM 6856 C CA . LEU B 1 439 ? -38.375 -30.984 -14.172 1 18.92 439 LEU B CA 1
ATOM 6857 C C . LEU B 1 439 ? -39.75 -31.25 -13.609 1 18.92 439 LEU B C 1
ATOM 6859 O O . LEU B 1 439 ? -40.25 -30.453 -12.812 1 18.92 439 LEU B O 1
#

Nearest PDB structures (foldseek):
  1x04-assembly1_A-2  TM=7.762E-01  e=6.135E-03  Homo sapiens
  1i4d-assembly1_B  TM=8.212E-01  e=5.068E-02  Homo sapiens
  1i49-assembly1_B  TM=5.615E-01  e=2.199E-02  Homo sapiens
  1i4d-assembly1_A  TM=6.166E-01  e=7.147E-02  Homo sapiens
  1i4t-assembly1_B  TM=4.329E-01  e=1.817E-01  Homo sapiens

Solvent-accessible surface area (backbone atoms only — not comparable to full-atom values): 47612 Å² total; per-residue (Å²): 122,53,75,46,53,41,72,73,38,79,40,75,65,79,90,75,39,46,56,33,28,41,35,37,34,30,70,91,38,91,61,70,34,75,32,69,39,38,68,68,53,52,51,49,49,53,54,51,49,53,69,74,40,61,13,48,63,58,71,46,70,58,79,88,70,71,73,89,62,72,44,75,67,45,49,48,53,43,37,35,30,49,34,46,28,52,49,52,37,61,70,33,85,66,59,46,70,36,69,65,54,48,42,66,59,66,38,49,62,69,55,42,53,51,48,53,54,50,55,52,51,55,55,51,58,74,56,45,82,66,83,83,70,88,74,76,67,46,72,66,46,51,53,45,48,48,50,48,42,49,55,45,39,53,48,45,47,54,38,45,65,52,24,57,57,37,54,50,42,52,35,52,68,69,65,52,73,56,79,75,59,73,69,86,79,50,71,70,54,53,54,50,51,51,50,53,50,51,50,40,54,50,37,48,51,38,34,53,28,36,47,47,23,38,51,30,24,37,51,20,21,50,29,39,49,53,30,49,53,46,51,51,52,51,48,52,53,51,41,72,61,37,73,48,37,63,60,63,49,45,46,49,50,28,48,49,50,50,50,51,51,50,24,54,44,43,48,49,68,40,52,65,46,38,49,49,41,44,51,50,34,44,42,44,48,26,46,52,49,16,52,49,49,32,51,50,34,47,52,51,26,50,52,39,51,58,48,34,76,73,41,92,54,71,71,37,54,55,51,31,50,53,32,44,52,51,26,54,52,24,43,52,40,30,55,53,40,49,54,51,45,58,49,49,45,57,53,51,51,47,49,48,46,38,51,43,50,49,49,50,49,52,48,42,50,53,51,50,54,52,46,57,57,25,47,59,58,51,67,51,78,73,62,35,80,47,51,55,41,81,79,54,84,74,84,76,64,59,63,66,56,45,54,52,50,52,57,56,54,60,72,50,54,81,77,71,78,75,77,75,76,71,70,77,74,73,64,81,83,78,66,85,68,80,74,78,84,70,130,122,53,73,46,51,40,72,73,38,80,40,73,65,79,91,75,38,45,57,35,28,39,35,38,32,30,73,91,38,92,61,70,35,75,30,67,39,38,68,70,51,52,50,48,50,52,53,51,48,53,67,75,39,62,14,48,62,57,72,47,70,58,78,89,69,72,72,90,62,72,45,75,66,45,48,48,53,43,36,37,30,50,32,46,29,52,49,53,37,62,69,32,84,66,59,45,69,35,70,64,53,49,43,67,58,65,37,48,62,69,56,41,53,51,49,54,53,50,55,52,50,54,55,52,57,75,56,47,83,66,82,83,68,89,75,76,69,46,71,67,46,51,53,45,46,47,48,48,42,47,53,46,39,52,49,44,47,56,39,45,68,52,25,59,55,36,53,49,42,52,35,53,67,70,66,52,73,56,79,76,60,75,69,83,80,49,71,70,54,51,54,49,50,52,49,53,52,50,50,41,56,50,37,49,51,37,34,54,29,36,48,47,22,39,50,30,24,37,53,21,21,50,30,41,51,53,29,48,54,44,51,50,53,51,47,52,53,52,43,72,61,38,71,48,40,63,60,64,50,46,45,47,51,28,48,47,51,51,50,51,50,51,24,54,42,43,47,50,70,40,53,65,47,37,49,49,39,45,51,50,34,43,44,44,49,26,45,53,49,17,52,48,49,33,50,51,34,46,50,52,25,50,51,38,50,58,49,34,76,74,40,90,54,71,72,39,55,55,52,30,50,52,33,43,51,50,26,53,50,23,43,52,39,29,56,53,40,49,53,51,44,58,50,49,45,57,53,51,52,46,50,49,46,39,52,42,51,51,50,51,50,53,50,43,48,53,50,50,53,52,46,58,58,28,47,61,58,52,66,51,79,74,62,35,80,46,52,54,41,80,78,57,83,74,84,75,64,58,63,66,58,45,54,51,50,54,57,56,55,59,71,50,53,80,76,73,78,75,77,76,75,72,69,78,73,72,63,81,83,78,67,89,70,79,73,78,83,73,128

Organism: Pythium oligandrum (NCBI:txid41045)

pLDDT: mean 75.61, std 25.05, range [18.7, 98.25]

InterPro domains:
  IPR001683 Phox homology [PF00787] (28-107)
  IPR001683 Phox homology [PS50195] (1-112)
  IPR001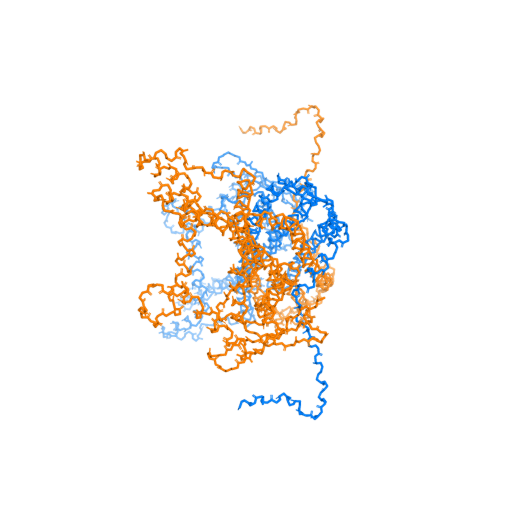683 Phox homology [SM00312] (1-108)
  IPR027267 AH/BAR domain superfamily [G3DSA:1.20.1270.60] (184-379)
  IPR027267 AH/BAR domain superfamily [SSF103657] (181-371)
  IPR036871 PX domain superfamily [G3DSA:3.30.1520.10] (1-118)
  IPR036871 PX domain superfamily [SSF64268] (12-111)

Secondary structure (DSSP, 8-state):
--EEEEEEEEESSGGG-EEEEEEEE-SSSSSPEEEEE-HHHHHHHHHHHHHHTTTS-PPPPPP---GGG--HHHHHHHHHHHHHHHHHHHHSTTGGG-HHHHHHHHS-HHHHHHHHHHHHHHHHHHTTTS-----STHHHHHHHHHHHHHHHHHHHHHHHHHHHHHHHHHHHHT-S-TTSS-----HHHHHHHHHHHHHHHHHHHHHHHHHHHHHHHHHHHHHHHHHHHHHHHHHHHHHHH-SSHHHHHHHHHHHHHHHHHHHHHHHHTTHHHHHHHHHHHHHHHHHHHHHHHHHHHHHHHHHHHHHHHH---THHHHHHHHHHHHHHHHHHHHHHHHHHHHHHHHHHHHHHHHHHHHHHHHHHHHHHHHHHHHHHHHSS---GGGG--TT--S----HHHHHHHHHHHHTTSPPP-----------S-----------/--EEEEEEEEESSGGG-EEEEEEEE-SSSSS-EEEEE-HHHHHHHHHHHHHHTTTS-PPPPPP---GGG--HHHHHHHHHHHHHHHHHHHHSTTGGG-HHHHHHHHS-HHHHHHHHHHHHHHHHHHTTTS-----SSHHHHHHHHHHHHHHHHHHHHHHHHHHHHHHHHHHHHT-S-TTSS-----HHHHHHHHHHHHHHHHHHHHHHHHHHHHHHHHHHHHHHHHHHHHHHHHHHHHHHH-SSHHHHHHHHHHHHHHHHHHHHHHHHTTHHHHHHHHHHHHHHHHHHHHHHHHHHHHHHHHHHHHHHHH---THHHHHHHHHHHHHHHHHHHHHHHHHHHHHHHHHHHHHHHHHHHHHHHHHHHHHHHHHHHHHHHHSS---GGGG--TT--S----HHHHHHHHHHHHTTS--------------S-----------

Radius of gyration: 39.02 Å; Cα contacts (8 Å, |Δi|>4): 836; chains: 2; bounding box: 88×121×86 Å

Foldseek 3Di:
DDKAKAFWDWDDDDPPIFTWIWIWDCLPHPDIDIAIDGPVLLVLLQVVLCVVPFQFQQQDAPDDDDPVPDDPVNRVLRRVRSRVNLVVQCPDPPSVPDPSNVCSRHPYPVRSVVVSVVVVVVVCVVVPPDDPPDPPVPPVVVVVCVVCCVVVVVVVVVCVVVCVVVVVVVCVVVVPCCVPLPPVDDPVLVVLLVVLVVVLVVLVVVLVVLVVQLVVLLVVLVVLVVVLVVLVVVLVVVLVQFPLNPLSNLLSVLVSLLSNLSSVLSNPLSVLLSSLSVSVSVSSVSLVVSSVSLVVLVVVLSVLVVVCVVPVDPVSVVSNVVSVVVSVVSVVSSVVNSVVCVVVVVVSVVVSVVVSVVSVVVSVVVSVVSCVVSVVSVVDQDAQVRPPGPPDPDDRPHRVVSVVVVVVVVVVDDDDPPPPPPPPPCPPPPPPPPDPPDD/DDKAKAFWDWDDDDPPIFTWIWIWDCLPHPDIDIAIDGPVLLVLLQVVLCVVPFQFQQQDAPDDDDPVPDDPVNRVLRRVRSRVNLVVQCPDPPSVPDPSNVCSRHPYPVRSVVVSVVVVVVVCVVVPPDDPDDPPPPPVVVVVVVVVCVVVVVVVVVCVVVCVVVVVVVCVVVVPCCVPLPPVDDPVLVVLLVVLVVVLVVLVVVLVVLVVQLVVLLVVLVVLVVVLVVLVVVLVVCCVFFPLNPLSNLLSVLVSLLSNLSSVLSNPLSVLLSSLSVSVSVSSVSLVVSSVSLVVLVVLLSVLVVVCVVPVDPVSVVSNVVSVVVSVVSVVSSVVNSVVCVVVVVVSVVVSVVVSVVSVVVSVVVSVVSCVVSVVSVVPQDAQVRPPGPPDPDDRPHRVVSVVVVVVVVVVDDDDPPPPPPPPPPPPDPDPPPDPPDD

=== Feature glossary ===
Legend for the data blocks above and below:

— What the protein is —

The amino-acid sequence is the protein's primary structure: the linear order of residues from the N-terminus to the C-terminus, written in one-letter code. Everything else here — the 3D coordinates, the secondary structure, the domain annotations — is ultimately a consequence of this string.

Database cross-references. InterPro integrates a dozen domain/family signature databases into unified entries with residue-range hits. GO terms attach function/process/location labels with evidence codes. CATH codes position the fold in a four-level structural taxonomy. Organism is the NCBI-taxonomy species name.

— Where its atoms are —

The mmCIF block holds the 3D Cartesian coordinates of each backbone atom (N, Cα, C, O) in ångströms. mmCIF is the PDB's canonical archive format — a tagged-loop text representation of the atomic model.

The six renders are orthographic views along the three Cartesian axes in both directions. Representation (cartoon, sticks, or surface) and color scheme (sequence-rainbow or by-chain) vary across proteins so the training set covers all the common visualization conventions.

— Local backbone conformation —

Secondary structure is the local, repeating backbone conformation. DSSP classifies it into eight states by reading the hydrogen-bond network: three helix types (H, G, I), two β types (E, B), two non-regular types (T, S), and unstructured coil (-).

SS3 is a coarse helix/strand/coil call (letters a/b/c) made by the P-SEA algorithm from inter-Cα distances and dihedrals. It is less detailed than DSSP but needs only Cα positions.

Backbone dihedral angles. Every residue except chain termini has a φ (preceding-C → N → Cα → C) and a ψ (N → Cα → C → next-N). They are reported in degrees following the IUPAC sign convention. Secondary structure is essentially a statement about which (φ, ψ) basin each residue occupies.

— Global shape and packing —

The geometric summary reports three shape descriptors. Rg (radius of gyration) measures how spread out the Cα atoms are about their centre of mass; compact globular proteins have small Rg, elongated or unfolded ones large. Cα contacts (<8 Å, |i−j|>4) count long-range residue pairs in spatial proximity — high for tightly packed folds, near zero for rods or random coil. The bounding-box extents give the protein's footprint along x, y, z in Å.

Solvent accessibility: the surface area of each residue that a 1.4 Å water probe can touch, in Å². When only backbone atoms are present the absolute values are lower than full-atom SASA (side chains contribute most of the area) and are flagged as backbone-only.

Plot images: a contact map (which residues are close in 3D, as an N×N binary image), a Ramachandran scatter (backbone torsion angles, revealing secondary-structure composition at a glance), and — for AlphaFold structures — a PAE heatmap (pairwise prediction confidence).

— Structural neighborhood —

Foldseek's 3Di representation compresses backbone geometry into a per-residue letter drawn from a learned twenty-state alphabet. It captures the tertiary interaction pattern around each residue — which residues are packed against it in space, regardless of where they are in sequence.

Structural nearest neighbors (via Foldseek easy-search vs the PDB). Reported per hit: target PDB id, E-value, and alignment TM-score. A TM-score above ~0.5 is the conventional threshold for 'same fold'.

— Confidence and disorder —

pLDDT (predicted Local Distance Difference Test) is AlphaFold's per-residue confidence score, ranging from 0 to 100. Values above 90 indicate high confidence (typically well-packed cores); 70–90 is confident; 50–70 low confidence; below 50 usually means the region is disordered or the prediction is unreliable there. AlphaFold stores pLDDT in the mmCIF B-factor column.

For experimental (PDB) structures, the B-factor (temperature factor) quantifies the positional spread of each atom in the crystal — a combination of thermal vibration and static disorder — in units of Å². High B-factors mark flexible loops or poorly resolved regions; low B-factors mark the rigid, well-ordered core.

Predicted Aligned Error (PAE) is an AlphaFold confidence matrix: entry (i, j) is the expected error in the position of residue j, in ångströms, when the prediction is superimposed on the true structure at residue i. Low PAE within a block of residues means that block is internally rigid and well-predicted; high PAE between two blocks means their relative placement is uncertain even if each block individually is confident.